Protein 6C9U (pdb70)

Structure (mmCIF, N/CA/C/O backbone):
data_6C9U
#
_entry.id   6C9U
#
_cell.length_a   115.768
_cell.length_b   139.684
_cell.length_c   102.580
_cell.angle_alpha   90.00
_cell.angle_beta   97.05
_cell.angle_gamma   90.00
#
_symmetry.space_group_name_H-M   'C 1 2 1'
#
loop_
_entity.id
_entity.type
_entity.pdbx_description
1 polymer '6-deoxyerythronolide-B synthase EryA2, modules 3 and 4'
2 polymer 'Light chain of Fab 1B2'
3 polymer 'Heavy chain of Fab 1B2'
4 non-polymer 'POTASSIUM ION'
5 non-polymer 'SODIUM ION'
6 water water
#
loop_
_atom_site.group_PDB
_atom_site.id
_atom_site.type_symbol
_atom_site.label_atom_id
_atom_site.label_alt_id
_atom_site.label_comp_id
_atom_site.label_asym_id
_atom_site.label_entity_id
_atom_site.label_seq_id
_atom_site.pdbx_PDB_ins_code
_atom_site.Cartn_x
_atom_site.Cartn_y
_atom_site.Cartn_z
_atom_site.occupancy
_atom_site.B_iso_or_equiv
_atom_site.auth_seq_id
_atom_site.auth_comp_id
_atom_site.auth_asym_id
_atom_site.auth_atom_id
_atom_site.pdbx_PDB_model_num
ATOM 1 N N . MET A 1 1 ? -5.324 30.511 -60.586 1.00 40.65 1 MET A N 1
ATOM 2 C CA . MET A 1 1 ? -4.216 29.549 -60.851 1.00 39.89 1 MET A CA 1
ATOM 3 C C . MET A 1 1 ? -3.891 28.817 -59.530 1.00 33.27 1 MET A C 1
ATOM 4 O O . MET A 1 1 ? -4.261 29.278 -58.441 1.00 33.08 1 MET A O 1
ATOM 20 N N . VAL A 1 2 ? -3.252 27.655 -59.632 1.00 31.50 2 VAL A N 1
ATOM 21 C CA . VAL A 1 2 ? -2.962 26.839 -58.454 1.00 35.06 2 VAL A CA 1
ATOM 22 C C . VAL A 1 2 ? -1.679 27.341 -57.803 1.00 31.64 2 VAL A C 1
ATOM 23 O O . VAL A 1 2 ? -0.698 27.620 -58.492 1.00 24.96 2 VAL A O 1
ATOM 36 N N . THR A 1 3 ? -1.691 27.489 -56.478 1.00 23.01 3 THR A N 1
ATOM 37 C CA . THR A 1 3 ? -0.496 27.886 -55.776 1.00 22.50 3 THR A CA 1
ATOM 38 C C . THR A 1 3 ? 0.522 26.742 -55.755 1.00 24.88 3 THR A C 1
ATOM 39 O O . THR A 1 3 ? 0.203 25.583 -56.021 1.00 20.23 3 THR A O 1
ATOM 50 N N . ASP A 1 4 ? 1.730 27.061 -55.274 1.00 27.24 4 ASP A N 1
ATOM 51 C CA . ASP A 1 4 ? 2.731 26.016 -55.110 1.00 27.15 4 ASP A CA 1
ATOM 52 C C . ASP A 1 4 ? 2.320 25.007 -54.042 1.00 23.44 4 ASP A C 1
ATOM 53 O O . ASP A 1 4 ? 2.504 23.808 -54.223 1.00 25.51 4 ASP A O 1
ATOM 62 N N . SER A 1 5 ? 1.723 25.462 -52.942 1.00 22.87 5 SER A N 1
ATOM 63 C CA . SER A 1 5 ? 1.249 24.517 -51.937 1.00 26.06 5 SER A CA 1
ATOM 64 C C . SER A 1 5 ? 0.164 23.580 -52.478 1.00 21.73 5 SER A C 1
ATOM 65 O O . SER A 1 5 ? 0.160 22.381 -52.172 1.00 23.76 5 SER A O 1
ATOM 73 N N . GLU A 1 6 ? -0.768 24.100 -53.282 1.00 21.88 6 GLU A N 1
ATOM 74 C CA . GLU A 1 6 ? -1.813 23.249 -53.825 1.00 20.94 6 GLU A CA 1
ATOM 75 C C . GLU A 1 6 ? -1.245 22.178 -54.740 1.00 28.79 6 GLU A C 1
ATOM 76 O O . GLU A 1 6 ? -1.774 21.050 -54.804 1.00 25.92 6 GLU A O 1
ATOM 88 N N . LYS A 1 7 ? -0.171 22.500 -55.455 1.00 26.34 7 LYS A N 1
ATOM 89 C CA . LYS A 1 7 ? 0.430 21.490 -56.321 1.00 24.48 7 LYS A CA 1
ATOM 90 C C . LYS A 1 7 ? 1.222 20.484 -55.503 1.00 26.76 7 LYS A C 1
ATOM 91 O O . LYS A 1 7 ? 1.128 19.280 -55.746 1.00 25.81 7 LYS A O 1
ATOM 110 N N . VAL A 1 8 ? 1.978 20.966 -54.514 1.00 23.74 8 VAL A N 1
ATOM 111 C CA . VAL A 1 8 ? 2.717 20.067 -53.632 1.00 26.86 8 VAL A CA 1
ATOM 112 C C . VAL A 1 8 ? 1.782 19.107 -52.921 1.00 32.25 8 VAL A C 1
ATOM 113 O O . VAL A 1 8 ? 2.121 17.942 -52.708 1.00 27.52 8 VAL A O 1
ATOM 126 N N . ALA A 1 9 ? 0.612 19.581 -52.507 1.00 26.86 9 ALA A N 1
ATOM 127 C CA . ALA A 1 9 ? -0.338 18.697 -51.860 1.00 28.07 9 ALA A CA 1
ATOM 128 C C . ALA A 1 9 ? -0.663 17.496 -52.749 1.00 25.52 9 ALA A C 1
ATOM 129 O O . ALA A 1 9 ? -0.743 16.366 -52.267 1.00 23.90 9 ALA A O 1
ATOM 136 N N . GLU A 1 10 ? -0.839 17.718 -54.048 1.00 20.16 10 GLU A N 1
ATOM 137 C CA . GLU A 1 10 ? -1.210 16.627 -54.943 1.00 22.87 10 GLU A CA 1
ATOM 138 C C . GLU A 1 10 ? -0.037 15.674 -55.181 1.00 25.52 10 GLU A C 1
ATOM 139 O O . GLU A 1 10 ? -0.224 14.457 -55.220 1.00 22.13 10 GLU A O 1
ATOM 151 N N . TYR A 1 11 ? 1.176 16.210 -55.301 1.00 20.92 11 TYR A N 1
ATOM 152 C CA . TYR A 1 11 ? 2.338 15.359 -55.546 1.00 19.45 11 TYR A CA 1
ATOM 153 C C . TYR A 1 11 ? 2.679 14.529 -54.329 1.00 24.34 11 TYR A C 1
ATOM 154 O O . TYR A 1 11 ? 2.963 13.336 -54.442 1.00 23.93 11 TYR A O 1
ATOM 172 N N . LEU A 1 12 ? 2.714 15.162 -53.160 1.00 20.69 12 LEU A N 1
ATOM 173 C CA . LEU A 1 12 ? 2.990 14.448 -51.929 1.00 18.80 12 LEU A CA 1
ATOM 174 C C . LEU A 1 12 ? 1.912 13.422 -51.640 1.00 30.47 12 LEU A C 1
ATOM 175 O O . LEU A 1 12 ? 2.204 12.336 -51.115 1.00 25.04 12 LEU A O 1
ATOM 191 N N A ARG A 1 13 ? 0.655 13.734 -51.983 0.66 24.34 13 ARG A N 1
ATOM 192 N N B ARG A 1 13 ? 0.658 13.725 -51.994 0.34 24.43 13 ARG A N 1
ATOM 193 C CA A ARG A 1 13 ? -0.408 12.754 -51.815 0.66 25.74 13 ARG A CA 1
ATOM 194 C CA B ARG A 1 13 ? -0.401 12.744 -51.798 0.34 25.78 13 ARG A CA 1
ATOM 195 C C A ARG A 1 13 ? -0.137 11.515 -52.658 0.66 28.83 13 ARG A C 1
ATOM 196 C C B ARG A 1 13 ? -0.168 11.512 -52.666 0.34 28.71 13 ARG A C 1
ATOM 197 O O A ARG A 1 13 ? -0.266 10.384 -52.178 0.66 22.09 13 ARG A O 1
ATOM 198 O O B ARG A 1 13 ? -0.343 10.379 -52.206 0.34 22.35 13 ARG A O 1
ATOM 239 N N . ARG A 1 14 ? 0.224 11.713 -53.926 1.00 21.19 14 ARG A N 1
ATOM 240 C CA . ARG A 1 14 ? 0.525 10.573 -54.795 1.00 25.11 14 ARG A CA 1
ATOM 241 C C . ARG A 1 14 ? 1.689 9.729 -54.221 1.00 24.88 14 ARG A C 1
ATOM 242 O O . ARG A 1 14 ? 1.628 8.496 -54.194 1.00 22.92 14 ARG A O 1
ATOM 263 N N . ALA A 1 15 ? 2.738 10.381 -53.732 1.00 21.03 15 ALA A N 1
ATOM 264 C CA . ALA A 1 15 ? 3.885 9.657 -53.142 1.00 19.56 15 ALA A CA 1
ATOM 265 C C . ALA A 1 15 ? 3.457 8.859 -51.915 1.00 30.63 15 ALA A C 1
ATOM 266 O O . ALA A 1 15 ? 3.844 7.695 -51.766 1.00 22.90 15 ALA A O 1
ATOM 273 N N . THR A 1 16 ? 2.608 9.423 -51.056 1.00 27.23 16 THR A N 1
ATOM 274 C CA . THR A 1 16 ? 2.190 8.660 -49.881 1.00 23.40 16 THR A CA 1
ATOM 275 C C . THR A 1 16 ? 1.183 7.586 -50.248 1.00 27.35 16 THR A C 1
ATOM 276 O O . THR A 1 16 ? 1.191 6.513 -49.646 1.00 23.38 16 THR A O 1
ATOM 287 N N . LEU A 1 17 ? 0.364 7.805 -51.261 1.00 17.18 17 LEU A N 1
ATOM 288 C CA . LEU A 1 17 ? -0.489 6.714 -51.731 1.00 25.80 17 LEU A CA 1
ATOM 289 C C . LEU A 1 17 ? 0.327 5.597 -52.388 1.00 26.27 17 LEU A C 1
ATOM 290 O O . LEU A 1 17 ? -0.010 4.430 -52.233 1.00 23.70 17 LEU A O 1
ATOM 306 N N . ASP A 1 18 ? 1.359 5.939 -53.169 1.00 22.70 18 ASP A N 1
ATOM 307 C CA . ASP A 1 18 ? 2.238 4.922 -53.744 1.00 24.47 18 ASP A CA 1
ATOM 308 C C . ASP A 1 18 ? 2.842 4.090 -52.610 1.00 24.25 18 ASP A C 1
ATOM 309 O O . ASP A 1 18 ? 2.821 2.857 -52.628 1.00 19.81 18 ASP A O 1
ATOM 318 N N . LEU A 1 19 ? 3.334 4.766 -51.581 1.00 20.40 19 LEU A N 1
ATOM 319 C CA . LEU A 1 19 ? 3.907 4.065 -50.432 1.00 16.16 19 LEU A CA 1
ATOM 320 C C . LEU A 1 19 ? 2.893 3.153 -49.752 1.00 21.37 19 LEU A C 1
ATOM 321 O O . LEU A 1 19 ? 3.207 2.016 -49.382 1.00 22.24 19 LEU A O 1
ATOM 337 N N . ARG A 1 20 ? 1.677 3.642 -49.567 1.00 20.81 20 ARG A N 1
ATOM 338 C CA . ARG A 1 20 ? 0.658 2.867 -48.895 1.00 28.78 20 ARG A CA 1
ATOM 339 C C . ARG A 1 20 ? 0.344 1.609 -49.689 1.00 27.13 20 ARG A C 1
ATOM 340 O O . ARG A 1 20 ? 0.250 0.529 -49.118 1.00 21.24 20 ARG A O 1
ATOM 361 N N . ALA A 1 21 ? 0.214 1.730 -51.018 1.00 25.29 21 ALA A N 1
ATOM 362 C CA . ALA A 1 21 ? -0.039 0.562 -51.855 1.00 28.04 21 ALA A CA 1
ATOM 363 C C . ALA A 1 21 ? 1.119 -0.429 -51.818 1.00 22.78 21 ALA A C 1
ATOM 364 O O . ALA A 1 21 ? 0.895 -1.639 -51.822 1.00 26.21 21 ALA A O 1
ATOM 371 N N . ALA A 1 22 ? 2.363 0.064 -51.800 1.00 22.27 22 ALA A N 1
ATOM 372 C CA . ALA A 1 22 ? 3.498 -0.824 -51.712 1.00 19.97 22 ALA A CA 1
ATOM 373 C C . ALA A 1 22 ? 3.506 -1.564 -50.386 1.00 26.13 22 ALA A C 1
ATOM 374 O O . ALA A 1 22 ? 3.701 -2.783 -50.363 1.00 23.96 22 ALA A O 1
ATOM 381 N N . ARG A 1 23 ? 3.257 -0.862 -49.282 1.00 23.57 23 ARG A N 1
ATOM 382 C CA . ARG A 1 23 ? 3.233 -1.494 -47.972 1.00 22.36 23 ARG A CA 1
ATOM 383 C C . ARG A 1 23 ? 2.114 -2.525 -47.874 1.00 28.07 23 ARG A C 1
ATOM 384 O O . ARG A 1 23 ? 2.301 -3.613 -47.314 1.00 23.74 23 ARG A O 1
ATOM 405 N N . GLN A 1 24 ? 0.935 -2.208 -48.400 1.00 23.30 24 GLN A N 1
ATOM 406 C CA . GLN A 1 24 ? -0.126 -3.209 -48.437 1.00 23.88 24 GLN A CA 1
ATOM 407 C C . GLN A 1 24 ? 0.294 -4.458 -49.203 1.00 28.20 24 GLN A C 1
ATOM 408 O O . GLN A 1 24 ? -0.062 -5.575 -48.825 1.00 26.51 24 GLN A O 1
ATOM 422 N N . ARG A 1 25 ? 0.960 -4.270 -50.339 1.00 25.52 25 ARG A N 1
ATOM 423 C CA . ARG A 1 25 ? 1.442 -5.384 -51.133 1.00 23.79 25 ARG A CA 1
ATOM 424 C C . ARG A 1 25 ? 2.429 -6.241 -50.347 1.00 32.22 25 ARG A C 1
ATOM 425 O O . ARG A 1 25 ? 2.357 -7.470 -50.391 1.00 27.54 25 ARG A O 1
ATOM 446 N N . ILE A 1 26 ? 3.351 -5.607 -49.607 1.00 27.92 26 ILE A N 1
ATOM 447 C CA . ILE A 1 26 ? 4.266 -6.362 -48.756 1.00 27.08 26 ILE A CA 1
ATOM 448 C C . ILE A 1 26 ? 3.488 -7.206 -47.768 1.00 33.05 26 ILE A C 1
ATOM 449 O O . ILE A 1 26 ? 3.747 -8.406 -47.610 1.00 29.28 26 ILE A O 1
ATOM 465 N N A ARG A 1 27 ? 2.517 -6.598 -47.087 0.55 29.23 27 ARG A N 1
ATOM 466 N N B ARG A 1 27 ? 2.525 -6.584 -47.079 0.45 29.27 27 ARG A N 1
ATOM 467 C CA A ARG A 1 27 ? 1.804 -7.312 -46.040 0.55 31.87 27 ARG A CA 1
ATOM 468 C CA B ARG A 1 27 ? 1.757 -7.280 -46.054 0.45 31.91 27 ARG A CA 1
ATOM 469 C C A ARG A 1 27 ? 0.956 -8.446 -46.612 0.55 32.78 27 ARG A C 1
ATOM 470 C C B ARG A 1 27 ? 1.011 -8.467 -46.641 0.45 32.77 27 ARG A C 1
ATOM 471 O O A ARG A 1 27 ? 0.762 -9.458 -45.941 0.55 28.90 27 ARG A O 1
ATOM 472 O O B ARG A 1 27 ? 0.912 -9.518 -46.006 0.45 29.09 27 ARG A O 1
ATOM 513 N N . GLU A 1 28 ? 0.467 -8.312 -47.845 1.00 26.35 28 GLU A N 1
ATOM 514 C CA . GLU A 1 28 ? -0.231 -9.421 -48.483 1.00 35.80 28 GLU A CA 1
ATOM 515 C C . GLU A 1 28 ? 0.724 -10.578 -48.750 1.00 36.52 28 GLU A C 1
ATOM 516 O O . GLU A 1 28 ? 0.405 -11.746 -48.486 1.00 34.41 28 GLU A O 1
ATOM 529 N N . LEU A 1 29 ? 1.890 -10.269 -49.319 1.00 30.48 29 LEU A N 1
ATOM 530 C CA . LEU A 1 29 ? 2.847 -11.312 -49.644 1.00 28.52 29 LEU A CA 1
ATOM 531 C C . LEU A 1 29 ? 3.346 -12.000 -48.401 1.00 32.24 29 LEU A C 1
ATOM 532 O O . LEU A 1 29 ? 3.590 -13.191 -48.454 1.00 28.92 29 LEU A O 1
ATOM 548 N N . GLU A 1 30 ? 3.429 -11.299 -47.267 1.00 28.61 30 GLU A N 1
ATOM 549 C CA . GLU A 1 30 ? 4.053 -11.837 -46.067 1.00 35.52 30 GLU A CA 1
ATOM 550 C C . GLU A 1 30 ? 3.083 -12.460 -45.088 1.00 33.55 30 GLU A C 1
ATOM 551 O O . GLU A 1 30 ? 3.462 -13.365 -44.349 1.00 34.19 30 GLU A O 1
ATOM 563 N N . SER A 1 31 ? 1.875 -11.941 -45.002 1.00 29.26 31 SER A N 1
ATOM 564 C CA . SER A 1 31 ? 1.044 -12.265 -43.841 1.00 32.70 31 SER A CA 1
ATOM 565 C C . SER A 1 31 ? -0.440 -12.067 -44.138 1.00 27.60 31 SER A C 1
ATOM 566 O O . SER A 1 31 ? -1.223 -11.972 -43.191 1.00 32.14 31 SER A O 1
ATOM 574 N N . ASP A 1 32 ? -0.852 -12.023 -45.411 1.00 30.50 32 ASP A N 1
ATOM 575 C CA . ASP A 1 32 ? -2.271 -11.965 -45.750 1.00 29.86 32 ASP A CA 1
ATOM 576 C C . ASP A 1 32 ? -3.049 -13.055 -45.010 1.00 37.45 32 ASP A C 1
ATOM 577 O O . ASP A 1 32 ? -2.664 -14.231 -45.085 1.00 28.03 32 ASP A O 1
ATOM 586 N N . PRO A 1 33 ? -4.139 -12.712 -44.301 1.00 26.71 33 PRO A N 1
ATOM 587 C CA . PRO A 1 33 ? -4.929 -13.732 -43.617 1.00 31.34 33 PRO A CA 1
ATOM 588 C C . PRO A 1 33 ? -5.583 -14.692 -44.628 1.00 23.26 33 PRO A C 1
ATOM 589 O O . PRO A 1 33 ? -5.921 -14.317 -45.760 1.00 25.56 33 PRO A O 1
ATOM 600 N N . ILE A 1 34 ? -5.673 -15.951 -44.230 1.00 22.63 34 ILE A N 1
ATOM 601 C CA . ILE A 1 34 ? -6.174 -17.012 -45.090 1.00 25.49 34 ILE A CA 1
ATOM 602 C C . ILE A 1 34 ? -7.430 -17.577 -44.453 1.00 22.84 34 ILE A C 1
ATOM 603 O O . ILE A 1 34 ? -7.395 -18.059 -43.312 1.00 26.07 34 ILE A O 1
ATOM 619 N N . ALA A 1 35 ? -8.526 -17.513 -45.196 1.00 27.07 35 ALA A N 1
ATOM 620 C CA . ALA A 1 35 ? -9.798 -18.094 -44.786 1.00 23.80 35 ALA A CA 1
ATOM 621 C C . ALA A 1 35 ? -9.798 -19.610 -44.937 1.00 17.50 35 ALA A C 1
ATOM 622 O O . ALA A 1 35 ? -9.430 -20.148 -45.989 1.00 17.79 35 ALA A O 1
ATOM 629 N N . ILE A 1 36 ? -10.265 -20.283 -43.902 1.00 20.96 36 ILE A N 1
ATOM 630 C CA . ILE A 1 36 ? -10.703 -21.672 -44.007 1.00 20.98 36 ILE A CA 1
ATOM 631 C C . ILE A 1 36 ? -12.173 -21.618 -44.425 1.00 25.22 36 ILE A C 1
ATOM 632 O O . ILE A 1 36 ? -13.030 -21.193 -43.660 1.00 23.31 36 ILE A O 1
ATOM 648 N N . VAL A 1 37 ? -12.464 -22.012 -45.648 1.00 26.60 37 VAL A N 1
ATOM 649 C CA . VAL A 1 37 ? -13.821 -21.847 -46.130 1.00 22.28 37 VAL A CA 1
ATOM 650 C C . VAL A 1 37 ? -14.614 -23.123 -45.916 1.00 26.58 37 VAL A C 1
ATOM 651 O O . VAL A 1 37 ? -15.836 -23.079 -45.748 1.00 25.93 37 VAL A O 1
ATOM 664 N N . SER A 1 38 ? -13.957 -24.272 -45.910 1.00 24.46 38 SER A N 1
ATOM 665 C CA . SER A 1 38 ? -14.696 -25.461 -45.529 1.00 23.16 38 SER A CA 1
ATOM 666 C C . SER A 1 38 ? -13.751 -26.579 -45.141 1.00 19.97 38 SER A C 1
ATOM 667 O O . SER A 1 38 ? -12.527 -26.455 -45.219 1.00 20.86 38 SER A O 1
ATOM 675 N N . MET A 1 39 ? -14.370 -27.697 -44.749 1.00 20.68 39 MET A N 1
ATOM 676 C CA . MET A 1 39 ? -13.699 -28.884 -44.243 1.00 21.05 39 MET A CA 1
ATOM 677 C C . MET A 1 39 ? -14.458 -30.147 -44.651 1.00 23.94 39 MET A C 1
ATOM 678 O O . MET A 1 39 ? -15.656 -30.107 -44.978 1.00 19.93 39 MET A O 1
ATOM 692 N N . ALA A 1 40 ? -13.733 -31.270 -44.634 1.00 22.68 40 ALA A N 1
ATOM 693 C CA . ALA A 1 40 ? -14.287 -32.591 -44.901 1.00 26.61 40 ALA A CA 1
ATOM 694 C C . ALA A 1 40 ? -13.368 -33.646 -44.294 1.00 23.93 40 ALA A C 1
ATOM 695 O O . ALA A 1 40 ? -12.165 -33.417 -44.050 1.00 22.45 40 ALA A O 1
ATOM 702 N N . CYS A 1 41 ? -13.940 -34.820 -44.043 1.00 18.17 41 CYS A N 1
ATOM 703 C CA . CYS A 1 41 ? -13.123 -35.815 -43.347 1.00 22.38 41 CYS A CA 1
ATOM 704 C C . CYS A 1 41 ? -13.739 -37.198 -43.421 1.00 25.98 41 CYS A C 1
ATOM 705 O O . CYS A 1 41 ? -14.960 -37.368 -43.612 1.00 23.59 41 CYS A O 1
ATOM 713 N N . ARG A 1 42 ? -12.841 -38.175 -43.311 1.00 21.53 42 ARG A N 1
ATOM 714 C CA . ARG A 1 42 ? -13.121 -39.561 -43.001 1.00 21.46 42 ARG A CA 1
ATOM 715 C C . ARG A 1 42 ? -12.214 -39.920 -41.843 1.00 27.11 42 ARG A C 1
ATOM 716 O O . ARG A 1 42 ? -10.978 -39.870 -41.973 1.00 22.44 42 ARG A O 1
ATOM 737 N N . LEU A 1 43 ? -12.822 -40.230 -40.717 1.00 19.83 43 LEU A N 1
ATOM 738 C CA . LEU A 1 43 ? -12.165 -40.591 -39.482 1.00 20.54 43 LEU A CA 1
ATOM 739 C C . LEU A 1 43 ? -12.798 -41.851 -38.902 1.00 24.42 43 LEU A C 1
ATOM 740 O O . LEU A 1 43 ? -13.888 -42.277 -39.326 1.00 22.70 43 LEU A O 1
ATOM 756 N N . PRO A 1 44 ? -12.117 -42.486 -37.942 1.00 21.56 44 PRO A N 1
ATOM 757 C CA . PRO A 1 44 ? -12.594 -43.771 -37.416 1.00 24.67 44 PRO A CA 1
ATOM 758 C C . PRO A 1 44 ? -13.960 -43.665 -36.749 1.00 22.62 44 PRO A C 1
ATOM 759 O O . PRO A 1 44 ? -14.403 -42.589 -36.324 1.00 25.17 44 PRO A O 1
ATOM 770 N N . GLY A 1 45 ? -14.626 -44.818 -36.674 1.00 28.72 45 GLY A N 1
ATOM 771 C CA . GLY A 1 45 ? -15.944 -44.910 -36.087 1.00 27.92 45 GLY A CA 1
ATOM 772 C C . GLY A 1 45 ? -17.052 -44.284 -36.911 1.00 23.90 45 GLY A C 1
ATOM 773 O O . GLY A 1 45 ? -18.061 -43.882 -36.346 1.00 29.48 45 GLY A O 1
ATOM 777 N N . GLY A 1 46 ? -16.895 -44.176 -38.232 1.00 28.95 46 GLY A N 1
ATOM 778 C CA . GLY A 1 46 ? -17.939 -43.577 -39.039 1.00 28.00 46 GLY A CA 1
ATOM 779 C C . GLY A 1 46 ? -17.976 -42.073 -38.931 1.00 26.50 46 GLY A C 1
ATOM 780 O O . GLY A 1 46 ? -18.984 -41.426 -39.278 1.00 26.62 46 GLY A O 1
ATOM 784 N N . VAL A 1 47 ? -16.897 -41.469 -38.464 1.00 26.61 47 VAL A N 1
ATOM 785 C CA . VAL A 1 47 ? -16.899 -40.021 -38.330 1.00 21.71 47 VAL A CA 1
ATOM 786 C C . VAL A 1 47 ? -16.581 -39.464 -39.706 1.00 27.50 47 VAL A C 1
ATOM 787 O O . VAL A 1 47 ? -15.420 -39.150 -39.995 1.00 30.83 47 VAL A O 1
ATOM 800 N N A ASN A 1 48 ? -17.602 -39.345 -40.573 0.49 25.21 48 ASN A N 1
ATOM 801 N N B ASN A 1 48 ? -17.604 -39.290 -40.541 0.51 25.17 48 ASN A N 1
ATOM 802 C CA A ASN A 1 48 ? -17.401 -38.974 -41.975 0.49 25.21 48 ASN A CA 1
ATOM 803 C CA B ASN A 1 48 ? -17.407 -38.971 -41.948 0.51 25.20 48 ASN A CA 1
ATOM 804 C C A ASN A 1 48 ? -17.876 -37.564 -42.300 0.49 25.64 48 ASN A C 1
ATOM 805 C C B ASN A 1 48 ? -17.871 -37.567 -42.296 0.51 25.65 48 ASN A C 1
ATOM 806 O O A ASN A 1 48 ? -17.940 -37.194 -43.471 0.49 24.92 48 ASN A O 1
ATOM 807 O O B ASN A 1 48 ? -17.924 -37.207 -43.471 0.51 24.91 48 ASN A O 1
ATOM 828 N N . THR A 1 49 ? -18.137 -36.749 -41.302 1.00 27.20 49 THR A N 1
ATOM 829 C CA . THR A 1 49 ? -18.345 -35.332 -41.504 1.00 27.17 49 THR A CA 1
ATOM 830 C C . THR A 1 49 ? -17.705 -34.607 -40.342 1.00 20.13 49 THR A C 1
ATOM 831 O O . THR A 1 49 ? -17.590 -35.158 -39.241 1.00 28.82 49 THR A O 1
ATOM 842 N N . PRO A 1 50 ? -17.414 -33.319 -40.505 1.00 32.52 50 PRO A N 1
ATOM 843 C CA . PRO A 1 50 ? -16.862 -32.561 -39.378 1.00 24.19 50 PRO A CA 1
ATOM 844 C C . PRO A 1 50 ? -17.825 -32.432 -38.223 1.00 27.02 50 PRO A C 1
ATOM 845 O O . PRO A 1 50 ? -17.398 -32.431 -37.060 1.00 27.20 50 PRO A O 1
ATOM 856 N N . GLN A 1 51 ? -19.127 -32.361 -38.496 1.00 29.06 51 GLN A N 1
ATOM 857 C CA . GLN A 1 51 ? -20.075 -32.294 -37.402 1.00 28.53 51 GLN A CA 1
ATOM 858 C C . GLN A 1 51 ? -20.031 -33.561 -36.541 1.00 29.57 51 GLN A C 1
ATOM 859 O O . GLN A 1 51 ? -20.108 -33.473 -35.313 1.00 30.17 51 GLN A O 1
ATOM 873 N N . ARG A 1 52 ? -19.982 -34.754 -37.173 1.00 26.11 52 ARG A N 1
ATOM 874 C CA . ARG A 1 52 ? -19.822 -35.991 -36.410 1.00 23.62 52 ARG A CA 1
ATOM 875 C C . ARG A 1 52 ? -18.544 -35.951 -35.557 1.00 30.03 52 ARG A C 1
ATOM 876 O O . ARG A 1 52 ? -18.547 -36.370 -34.393 1.00 32.67 52 ARG A O 1
ATOM 897 N N . LEU A 1 53 ? -17.447 -35.409 -36.094 1.00 26.23 53 LEU A N 1
ATOM 898 C CA . LEU A 1 53 ? -16.245 -35.278 -35.261 1.00 25.20 53 LEU A CA 1
ATOM 899 C C . LEU A 1 53 ? -16.538 -34.405 -34.062 1.00 27.79 53 LEU A C 1
ATOM 900 O O . LEU A 1 53 ? -16.211 -34.754 -32.922 1.00 25.84 53 LEU A O 1
ATOM 916 N N . TRP A 1 54 ? -17.200 -33.268 -34.297 1.00 29.54 54 TRP A N 1
ATOM 917 C CA . TRP A 1 54 ? -17.538 -32.410 -33.174 1.00 25.97 54 TRP A CA 1
ATOM 918 C C . TRP A 1 54 ? -18.409 -33.156 -32.166 1.00 25.23 54 TRP A C 1
ATOM 919 O O . TRP A 1 54 ? -18.174 -33.098 -30.952 1.00 34.03 54 TRP A O 1
ATOM 940 N N . GLU A 1 55 ? -19.398 -33.888 -32.654 1.00 33.82 55 GLU A N 1
ATOM 941 C CA . GLU A 1 55 ? -20.248 -34.667 -31.751 1.00 41.85 55 GLU A CA 1
ATOM 942 C C . GLU A 1 55 ? -19.397 -35.611 -30.904 1.00 34.98 55 GLU A C 1
ATOM 943 O O . GLU A 1 55 ? -19.524 -35.649 -29.677 1.00 41.12 55 GLU A O 1
ATOM 955 N N . LEU A 1 56 ? -18.447 -36.314 -31.535 1.00 31.08 56 LEU A N 1
ATOM 956 C CA . LEU A 1 56 ? -17.581 -37.232 -30.779 1.00 23.31 56 LEU A CA 1
ATOM 957 C C . LEU A 1 56 ? -16.794 -36.477 -29.721 1.00 26.53 56 LEU A C 1
ATOM 958 O O . LEU A 1 56 ? -16.685 -36.914 -28.572 1.00 30.68 56 LEU A O 1
ATOM 974 N N . LEU A 1 57 ? -16.176 -35.359 -30.113 1.00 33.98 57 LEU A N 1
ATOM 975 C CA . LEU A 1 57 ? -15.288 -34.644 -29.206 1.00 30.32 57 LEU A CA 1
ATOM 976 C C . LEU A 1 57 ? -16.030 -34.008 -28.038 1.00 32.97 57 LEU A C 1
ATOM 977 O O . LEU A 1 57 ? -15.499 -33.952 -26.914 1.00 36.70 57 LEU A O 1
ATOM 993 N N A ARG A 1 58 ? -17.241 -33.496 -28.283 0.58 38.80 58 ARG A N 1
ATOM 994 N N B ARG A 1 58 ? -17.234 -33.493 -28.272 0.42 38.78 58 ARG A N 1
ATOM 995 C CA A ARG A 1 58 ? -17.990 -32.859 -27.204 0.58 40.48 58 ARG A CA 1
ATOM 996 C CA B ARG A 1 58 ? -17.949 -32.864 -27.170 0.42 40.48 58 ARG A CA 1
ATOM 997 C C A ARG A 1 58 ? -18.409 -33.880 -26.146 0.58 38.07 58 ARG A C 1
ATOM 998 C C B ARG A 1 58 ? -18.380 -33.894 -26.128 0.42 38.12 58 ARG A C 1
ATOM 999 O O A ARG A 1 58 ? -18.436 -33.554 -24.953 0.58 40.35 58 ARG A O 1
ATOM 1000 O O B ARG A 1 58 ? -18.406 -33.583 -24.931 0.42 40.32 58 ARG A O 1
ATOM 1041 N N . GLU A 1 59 ? -18.689 -35.125 -26.550 1.00 39.87 59 GLU A N 1
ATOM 1042 C CA . GLU A 1 59 ? -19.005 -36.195 -25.593 1.00 48.32 59 GLU A CA 1
ATOM 1043 C C . GLU A 1 59 ? -17.771 -36.804 -24.913 1.00 46.88 59 GLU A C 1
ATOM 1044 O O . GLU A 1 59 ? -17.924 -37.533 -23.926 1.00 37.42 59 GLU A O 1
ATOM 1056 N N . GLY A 1 60 ? -16.561 -36.553 -25.413 1.00 36.08 60 GLY A N 1
ATOM 1057 C CA . GLY A 1 60 ? -15.406 -37.288 -24.919 1.00 29.19 60 GLY A CA 1
ATOM 1058 C C . GLY A 1 60 ? -15.294 -38.716 -25.420 1.00 26.68 60 GLY A C 1
ATOM 1059 O O . GLY A 1 60 ? -14.720 -39.585 -24.735 1.00 30.49 60 GLY A O 1
ATOM 1063 N N . GLY A 1 61 ? -15.776 -38.978 -26.622 1.00 31.04 61 GLY A N 1
ATOM 1064 C CA . GLY A 1 61 ? -15.726 -40.326 -27.157 1.00 36.62 61 GLY A CA 1
ATOM 1065 C C . GLY A 1 61 ? -14.336 -40.689 -27.658 1.00 33.91 61 GLY A C 1
ATOM 1066 O O . GLY A 1 61 ? -13.525 -39.829 -28.023 1.00 31.30 61 GLY A O 1
ATOM 1070 N N . GLU A 1 62 ? -14.086 -41.994 -27.670 1.00 30.45 62 GLU A N 1
ATOM 1071 C CA . GLU A 1 62 ? -12.842 -42.600 -28.149 1.00 34.19 62 GLU A CA 1
ATOM 1072 C C . GLU A 1 62 ? -13.228 -43.706 -29.109 1.00 27.06 62 GLU A C 1
ATOM 1073 O O . GLU A 1 62 ? -13.910 -44.645 -28.699 1.00 28.69 62 GLU A O 1
ATOM 1085 N N . THR A 1 63 ? -12.749 -43.636 -30.353 1.00 25.70 63 THR A N 1
ATOM 1086 C CA . THR A 1 63 ? -13.219 -44.523 -31.406 1.00 27.22 63 THR A CA 1
ATOM 1087 C C . THR A 1 63 ? -12.352 -45.757 -31.622 1.00 27.76 63 THR A C 1
ATOM 1088 O O . THR A 1 63 ? -12.574 -46.492 -32.591 1.00 27.76 63 THR A O 1
ATOM 1099 N N . LEU A 1 64 ? -11.390 -46.014 -30.741 1.00 27.01 64 LEU A N 1
ATOM 1100 C CA . LEU A 1 64 ? -10.521 -47.192 -30.848 1.00 30.34 64 LEU A CA 1
ATOM 1101 C C . LEU A 1 64 ? -11.321 -48.474 -31.099 1.00 35.10 64 LEU A C 1
ATOM 1102 O O . LEU A 1 64 ? -12.352 -48.690 -30.466 1.00 31.43 64 LEU A O 1
ATOM 1118 N N . SER A 1 65 ? -10.823 -49.358 -31.981 1.00 21.15 65 SER A N 1
ATOM 1119 C CA . SER A 1 65 ? -11.476 -50.652 -32.230 1.00 29.14 65 SER A CA 1
ATOM 1120 C C . SER A 1 65 ? -10.409 -51.733 -32.432 1.00 33.47 65 SER A C 1
ATOM 1121 O O . SER A 1 65 ? -9.211 -51.459 -32.377 1.00 29.59 65 SER A O 1
ATOM 1129 N N . GLY A 1 66 ? -10.855 -52.969 -32.660 1.00 30.15 66 GLY A N 1
ATOM 1130 C CA . GLY A 1 66 ? -9.981 -54.048 -33.083 1.00 32.74 66 GLY A CA 1
ATOM 1131 C C . GLY A 1 66 ? -9.576 -53.919 -34.543 1.00 35.73 66 GLY A C 1
ATOM 1132 O O . GLY A 1 66 ? -10.141 -53.149 -35.310 1.00 32.61 66 GLY A O 1
ATOM 1136 N N . PHE A 1 67 ? -8.560 -54.683 -34.929 1.00 25.80 67 PHE A N 1
ATOM 1137 C CA . PHE A 1 67 ? -8.058 -54.649 -36.291 1.00 29.12 67 PHE A CA 1
ATOM 1138 C C . PHE A 1 67 ? -9.144 -55.082 -37.272 1.00 36.20 67 PHE A C 1
ATOM 1139 O O . PHE A 1 67 ? -9.994 -55.916 -36.946 1.00 35.51 67 PHE A O 1
ATOM 1156 N N . PRO A 1 68 ? -9.132 -54.534 -38.493 1.00 32.97 68 PRO A N 1
ATOM 1157 C CA . PRO A 1 68 ? -10.146 -54.908 -39.486 1.00 30.24 68 PRO A CA 1
ATOM 1158 C C . PRO A 1 68 ? -10.058 -56.371 -39.899 1.00 32.15 68 PRO A C 1
ATOM 1159 O O . PRO A 1 68 ? -8.976 -56.935 -40.063 1.00 30.29 68 PRO A O 1
ATOM 1170 N N . THR A 1 69 ? -11.220 -56.963 -40.145 1.00 27.82 69 THR A N 1
ATOM 1171 C CA . THR A 1 69 ? -11.311 -58.351 -40.549 1.00 37.12 69 THR A CA 1
ATOM 1172 C C . THR A 1 69 ? -11.670 -58.513 -42.014 1.00 41.02 69 THR A C 1
ATOM 1173 O O . THR A 1 69 ? -11.825 -59.643 -42.481 1.00 36.55 69 THR A O 1
ATOM 1184 N N . ASP A 1 70 ? -11.807 -57.421 -42.756 1.00 33.09 70 ASP A N 1
ATOM 1185 C CA . ASP A 1 70 ? -12.291 -57.487 -44.123 1.00 31.52 70 ASP A CA 1
ATOM 1186 C C . ASP A 1 70 ? -11.255 -56.907 -45.069 1.00 31.92 70 ASP A C 1
ATOM 1187 O O . ASP A 1 70 ? -11.599 -56.360 -46.120 1.00 38.29 70 ASP A O 1
ATOM 1196 N N . ARG A 1 71 ? -9.985 -56.957 -44.662 1.00 33.75 71 ARG A N 1
ATOM 1197 C CA . ARG A 1 71 ? -8.885 -56.426 -45.447 1.00 30.46 71 ARG A CA 1
ATOM 1198 C C . ARG A 1 71 ? -7.888 -57.495 -45.834 1.00 36.48 71 ARG A C 1
ATOM 1199 O O . ARG A 1 71 ? -6.852 -57.171 -46.424 1.00 30.19 71 ARG A O 1
ATOM 1220 N N . GLY A 1 72 ? -8.183 -58.754 -45.524 1.00 38.27 72 GLY A N 1
ATOM 1221 C CA . GLY A 1 72 ? -7.298 -59.848 -45.839 1.00 43.26 72 GLY A CA 1
ATOM 1222 C C . GLY A 1 72 ? -6.132 -60.013 -44.903 1.00 33.86 72 GLY A C 1
ATOM 1223 O O . GLY A 1 72 ? -5.218 -60.767 -45.221 1.00 40.40 72 GLY A O 1
ATOM 1227 N N . TRP A 1 73 ? -6.100 -59.306 -43.783 1.00 31.90 73 TRP A N 1
ATOM 1228 C CA . TRP A 1 73 ? -5.007 -59.534 -42.849 1.00 36.61 73 TRP A CA 1
ATOM 1229 C C . TRP A 1 73 ? -5.168 -60.880 -42.156 1.00 41.71 73 TRP A C 1
ATOM 1230 O O . TRP A 1 73 ? -6.283 -61.350 -41.896 1.00 34.10 73 TRP A O 1
ATOM 1251 N N . ASP A 1 74 ? -4.042 -61.453 -41.764 1.00 40.21 74 ASP A N 1
ATOM 1252 C CA . ASP A 1 74 ? -4.035 -62.763 -41.101 1.00 46.21 74 ASP A CA 1
ATOM 1253 C C . ASP A 1 74 ? -3.918 -62.505 -39.610 1.00 38.21 74 ASP A C 1
ATOM 1254 O O . ASP A 1 74 ? -2.824 -62.468 -39.058 1.00 34.87 74 ASP A O 1
ATOM 1263 N N . LEU A 1 75 ? -5.057 -62.291 -38.964 1.00 37.32 75 LEU A N 1
ATOM 1264 C CA . LEU A 1 75 ? -5.042 -61.698 -37.636 1.00 41.51 75 LEU A CA 1
ATOM 1265 C C . LEU A 1 75 ? -4.416 -62.646 -36.617 1.00 40.89 75 LEU A C 1
ATOM 1266 O O . LEU A 1 75 ? -3.600 -62.223 -35.793 1.00 46.89 75 LEU A O 1
ATOM 1282 N N . ALA A 1 76 ? -4.738 -63.940 -36.703 1.00 48.62 76 ALA A N 1
ATOM 1283 C CA . ALA A 1 76 ? -4.076 -64.965 -35.890 1.00 42.28 76 ALA A CA 1
ATOM 1284 C C . ALA A 1 76 ? -2.547 -64.865 -35.947 1.00 45.93 76 ALA A C 1
ATOM 1285 O O . ALA A 1 76 ? -1.869 -64.695 -34.920 1.00 47.13 76 ALA A O 1
ATOM 1292 N N . ARG A 1 77 ? -1.980 -64.968 -37.148 1.00 42.55 77 ARG A N 1
ATOM 1293 C CA . ARG A 1 77 ? -0.531 -64.947 -37.250 1.00 46.78 77 ARG A CA 1
ATOM 1294 C C . ARG A 1 77 ? 0.031 -63.579 -36.907 1.00 52.54 77 ARG A C 1
ATOM 1295 O O . ARG A 1 77 ? 1.179 -63.488 -36.472 1.00 41.72 77 ARG A O 1
ATOM 1316 N N . LEU A 1 78 ? -0.759 -62.519 -37.048 1.00 46.65 78 LEU A N 1
ATOM 1317 C CA . LEU A 1 78 ? -0.212 -61.174 -36.902 1.00 43.77 78 LEU A CA 1
ATOM 1318 C C . LEU A 1 78 ? 0.077 -60.803 -35.453 1.00 37.40 78 LEU A C 1
ATOM 1319 O O . LEU A 1 78 ? 0.997 -60.020 -35.206 1.00 37.90 78 LEU A O 1
ATOM 1335 N N . HIS A 1 79 ? -0.740 -61.265 -34.501 1.00 46.06 79 HIS A N 1
ATOM 1336 C CA . HIS A 1 79 ? -0.552 -60.928 -33.095 1.00 39.73 79 HIS A CA 1
ATOM 1337 C C . HIS A 1 79 ? 0.392 -61.913 -32.414 1.00 52.83 79 HIS A C 1
ATOM 1338 O O . HIS A 1 79 ? 0.379 -63.115 -32.697 1.00 55.51 79 HIS A O 1
ATOM 1352 N N . HIS A 1 80 ? 1.182 -61.388 -31.489 1.00 45.75 80 HIS A N 1
ATOM 1353 C CA . HIS A 1 80 ? 2.134 -62.121 -30.687 1.00 46.18 80 HIS A CA 1
ATOM 1354 C C . HIS A 1 80 ? 2.569 -61.137 -29.608 1.00 45.63 80 HIS A C 1
ATOM 1355 O O . HIS A 1 80 ? 2.964 -60.008 -29.941 1.00 42.52 80 HIS A O 1
ATOM 1369 N N . PRO A 1 81 ? 2.506 -61.492 -28.317 1.00 49.01 81 PRO A N 1
ATOM 1370 C CA . PRO A 1 81 ? 2.741 -60.477 -27.280 1.00 46.50 81 PRO A CA 1
ATOM 1371 C C . PRO A 1 81 ? 4.185 -60.068 -27.113 1.00 44.36 81 PRO A C 1
ATOM 1372 O O . PRO A 1 81 ? 4.438 -59.064 -26.441 1.00 46.52 81 PRO A O 1
ATOM 1383 N N . ASP A 1 82 ? 5.148 -60.794 -27.669 1.00 45.54 82 ASP A N 1
ATOM 1384 C CA . ASP A 1 82 ? 6.531 -60.455 -27.392 1.00 56.76 82 ASP A CA 1
ATOM 1385 C C . ASP A 1 82 ? 7.014 -59.391 -28.362 1.00 47.55 82 ASP A C 1
ATOM 1386 O O . ASP A 1 82 ? 6.965 -59.611 -29.577 1.00 48.52 82 ASP A O 1
ATOM 1395 N N . PRO A 1 83 ? 7.532 -58.271 -27.886 1.00 39.28 83 PRO A N 1
ATOM 1396 C CA . PRO A 1 83 ? 7.995 -57.229 -28.824 1.00 47.99 83 PRO A CA 1
ATOM 1397 C C . PRO A 1 83 ? 9.088 -57.682 -29.762 1.00 56.34 83 PRO A C 1
ATOM 1398 O O . PRO A 1 83 ? 9.202 -57.116 -30.852 1.00 45.13 83 PRO A O 1
ATOM 1409 N N . ASP A 1 84 ? 9.904 -58.672 -29.382 1.00 53.57 84 ASP A N 1
ATOM 1410 C CA . ASP A 1 84 ? 11.078 -59.029 -30.168 1.00 58.29 84 ASP A CA 1
ATOM 1411 C C . ASP A 1 84 ? 10.775 -60.084 -31.224 1.00 59.33 84 ASP A C 1
ATOM 1412 O O . ASP A 1 84 ? 11.651 -60.382 -32.052 1.00 60.02 84 ASP A O 1
ATOM 1421 N N . ASN A 1 85 ? 9.563 -60.630 -31.229 1.00 44.98 85 ASN A N 1
ATOM 1422 C CA . ASN A 1 85 ? 9.155 -61.620 -32.221 1.00 52.41 85 ASN A CA 1
ATOM 1423 C C . ASN A 1 85 ? 9.004 -60.970 -33.593 1.00 53.00 85 ASN A C 1
ATOM 1424 O O . ASN A 1 85 ? 8.103 -60.145 -33.773 1.00 45.57 85 ASN A O 1
ATOM 1435 N N . PRO A 1 86 ? 9.817 -61.317 -34.580 1.00 54.14 86 PRO A N 1
ATOM 1436 C CA . PRO A 1 86 ? 9.698 -60.656 -35.883 1.00 45.94 86 PRO A CA 1
ATOM 1437 C C . PRO A 1 86 ? 8.342 -60.898 -36.532 1.00 53.89 86 PRO A C 1
ATOM 1438 O O . PRO A 1 86 ? 7.696 -61.929 -36.315 1.00 45.45 86 PRO A O 1
ATOM 1449 N N . GLY A 1 87 ? 7.901 -59.902 -37.313 1.00 51.52 87 GLY A N 1
ATOM 1450 C CA . GLY A 1 87 ? 6.742 -60.008 -38.192 1.00 44.36 87 GLY A CA 1
ATOM 1451 C C . GLY A 1 87 ? 5.396 -59.857 -37.524 1.00 37.65 87 GLY A C 1
ATOM 1452 O O . GLY A 1 87 ? 4.370 -59.958 -38.203 1.00 37.82 87 GLY A O 1
ATOM 1456 N N . THR A 1 88 ? 5.357 -59.634 -36.221 1.00 36.44 88 THR A N 1
ATOM 1457 C CA . THR A 1 88 ? 4.109 -59.565 -35.480 1.00 38.32 88 THR A CA 1
ATOM 1458 C C . THR A 1 88 ? 3.959 -58.223 -34.758 1.00 30.05 88 THR A C 1
ATOM 1459 O O . THR A 1 88 ? 4.927 -57.479 -34.547 1.00 34.53 88 THR A O 1
ATOM 1470 N N . SER A 1 89 ? 2.732 -57.979 -34.296 1.00 30.69 89 SER A N 1
ATOM 1471 C CA . SER A 1 89 ? 2.364 -56.831 -33.494 1.00 37.82 89 SER A CA 1
ATOM 1472 C C . SER A 1 89 ? 1.936 -57.335 -32.132 1.00 33.52 89 SER A C 1
ATOM 1473 O O . SER A 1 89 ? 1.241 -58.352 -32.036 1.00 32.21 89 SER A O 1
ATOM 1481 N N . TYR A 1 90 ? 2.341 -56.636 -31.086 1.00 26.38 90 TYR A N 1
ATOM 1482 C CA . TYR A 1 90 ? 1.804 -56.891 -29.755 1.00 38.41 90 TYR A CA 1
ATOM 1483 C C . TYR A 1 90 ? 0.536 -56.103 -29.431 1.00 40.06 90 TYR A C 1
ATOM 1484 O O . TYR A 1 90 ? -0.039 -56.296 -28.360 1.00 34.35 90 TYR A O 1
ATOM 1502 N N . VAL A 1 91 ? 0.094 -55.209 -30.302 1.00 45.00 91 VAL A N 1
ATOM 1503 C CA . VAL A 1 91 ? -1.195 -54.554 -30.136 1.00 37.66 91 VAL A CA 1
ATOM 1504 C C . VAL A 1 91 ? -2.131 -55.108 -31.188 1.00 34.33 91 VAL A C 1
ATOM 1505 O O . VAL A 1 91 ? -1.717 -55.533 -32.276 1.00 38.53 91 VAL A O 1
ATOM 1518 N N . ASP A 1 92 ? -3.404 -55.087 -30.866 1.00 37.16 92 ASP A N 1
ATOM 1519 C CA . ASP A 1 92 ? -4.440 -55.532 -31.783 1.00 40.29 92 ASP A CA 1
ATOM 1520 C C . ASP A 1 92 ? -5.575 -54.515 -31.829 1.00 34.86 92 ASP A C 1
ATOM 1521 O O . ASP A 1 92 ? -6.714 -54.865 -32.141 1.00 36.42 92 ASP A O 1
ATOM 1530 N N . LYS A 1 93 ? -5.266 -53.258 -31.524 1.00 33.74 93 LYS A N 1
ATOM 1531 C CA . LYS A 1 93 ? -6.245 -52.179 -31.462 1.00 36.54 93 LYS A CA 1
ATOM 1532 C C . LYS A 1 93 ? -5.689 -51.007 -32.248 1.00 35.95 93 LYS A C 1
ATOM 1533 O O . LYS A 1 93 ? -4.487 -50.757 -32.209 1.00 30.99 93 LYS A O 1
ATOM 1552 N N . GLY A 1 94 ? -6.559 -50.287 -32.951 1.00 31.21 94 GLY A N 1
ATOM 1553 C CA . GLY A 1 94 ? -6.177 -49.052 -33.617 1.00 29.76 94 GLY A CA 1
ATOM 1554 C C . GLY A 1 94 ? -7.431 -48.268 -33.953 1.00 29.51 94 GLY A C 1
ATOM 1555 O O . GLY A 1 94 ? -8.530 -48.677 -33.601 1.00 24.52 94 GLY A O 1
ATOM 1559 N N . GLY A 1 95 ? -7.244 -47.120 -34.624 1.00 24.29 95 GLY A N 1
ATOM 1560 C CA . GLY A 1 95 ? -8.337 -46.347 -35.194 1.00 29.42 95 GLY A CA 1
ATOM 1561 C C . GLY A 1 95 ? -8.482 -46.636 -36.671 1.00 25.62 95 GLY A C 1
ATOM 1562 O O . GLY A 1 95 ? -7.594 -46.307 -37.468 1.00 28.42 95 GLY A O 1
ATOM 1566 N N . PHE A 1 96 ? -9.581 -47.268 -37.051 1.00 23.60 96 PHE A N 1
ATOM 1567 C CA . PHE A 1 96 ? -9.791 -47.687 -38.420 1.00 29.59 96 PHE A CA 1
ATOM 1568 C C . PHE A 1 96 ? -11.071 -47.098 -38.988 1.00 27.96 96 PHE A C 1
ATOM 1569 O O . PHE A 1 96 ? -12.056 -46.903 -38.276 1.00 26.29 96 PHE A O 1
ATOM 1586 N N . LEU A 1 97 ? -11.033 -46.788 -40.278 1.00 25.38 97 LEU A N 1
ATOM 1587 C CA . LEU A 1 97 ? -12.205 -46.246 -40.939 1.00 21.40 97 LEU A CA 1
ATOM 1588 C C . LEU A 1 97 ? -13.292 -47.317 -41.053 1.00 30.39 97 LEU A C 1
ATOM 1589 O O . LEU A 1 97 ? -13.004 -48.508 -41.201 1.00 29.83 97 LEU A O 1
ATOM 1605 N N . ASP A 1 98 ? -14.543 -46.849 -41.033 1.00 40.05 98 ASP A N 1
ATOM 1606 C CA . ASP A 1 98 ? -15.722 -47.689 -41.274 1.00 37.56 98 ASP A CA 1
ATOM 1607 C C . ASP A 1 98 ? -15.570 -48.551 -42.528 1.00 40.26 98 ASP A C 1
ATOM 1608 O O . ASP A 1 98 ? -15.755 -49.773 -42.493 1.00 40.76 98 ASP A O 1
ATOM 1617 N N . ASP A 1 99 ? -15.239 -47.930 -43.647 1.00 29.48 99 ASP A N 1
ATOM 1618 C CA . ASP A 1 99 ? -15.408 -48.553 -44.953 1.00 31.56 99 ASP A CA 1
ATOM 1619 C C . ASP A 1 99 ? -14.317 -48.010 -45.870 1.00 25.08 99 ASP A C 1
ATOM 1620 O O . ASP A 1 99 ? -14.572 -47.339 -46.872 1.00 26.88 99 ASP A O 1
ATOM 1629 N N . ALA A 1 100 ? -13.067 -48.329 -45.528 1.00 23.29 100 ALA A N 1
ATOM 1630 C CA . ALA A 1 100 ? -11.931 -47.899 -46.331 1.00 20.50 100 ALA A CA 1
ATOM 1631 C C . ALA A 1 100 ? -11.995 -48.428 -47.748 1.00 23.76 100 ALA A C 1
ATOM 1632 O O . ALA A 1 100 ? -11.440 -47.807 -48.660 1.00 28.38 100 ALA A O 1
ATOM 1639 N N . ALA A 1 101 ? -12.627 -49.582 -47.956 1.00 25.50 101 ALA A N 1
ATOM 1640 C CA . ALA A 1 101 ? -12.726 -50.189 -49.286 1.00 25.26 101 ALA A CA 1
ATOM 1641 C C . ALA A 1 101 ? -13.855 -49.631 -50.145 1.00 23.03 101 ALA A C 1
ATOM 1642 O O . ALA A 1 101 ? -13.875 -49.914 -51.357 1.00 21.40 101 ALA A O 1
ATOM 1649 N N . GLY A 1 102 ? -14.793 -48.891 -49.553 1.00 25.93 102 GLY A N 1
ATOM 1650 C CA . GLY A 1 102 ? -15.993 -48.442 -50.295 1.00 24.61 102 GLY A CA 1
ATOM 1651 C C . GLY A 1 102 ? -15.693 -47.233 -51.171 1.00 25.47 102 GLY A C 1
ATOM 1652 O O . GLY A 1 102 ? -15.029 -46.296 -50.752 1.00 22.64 102 GLY A O 1
ATOM 1656 N N . PHE A 1 103 ? -16.187 -47.268 -52.406 1.00 24.69 103 PHE A N 1
ATOM 1657 C CA . PHE A 1 103 ? -15.898 -46.228 -53.383 1.00 22.55 103 PHE A CA 1
ATOM 1658 C C . PHE A 1 103 ? -17.017 -46.190 -54.415 1.00 24.56 103 PHE A C 1
ATOM 1659 O O . PHE A 1 103 ? -17.443 -47.227 -54.905 1.00 24.84 103 PHE A O 1
ATOM 1676 N N . ASP A 1 104 ? -17.447 -44.985 -54.771 1.00 22.73 104 ASP A N 1
ATOM 1677 C CA . ASP A 1 104 ? -18.324 -44.774 -55.920 1.00 19.89 104 ASP A CA 1
ATOM 1678 C C . ASP A 1 104 ? -17.475 -44.522 -57.154 1.00 20.21 104 ASP A C 1
ATOM 1679 O O . ASP A 1 104 ? -17.250 -43.385 -57.574 1.00 19.25 104 ASP A O 1
ATOM 1688 N N . ALA A 1 105 ? -17.096 -45.608 -57.811 1.00 22.33 105 ALA A N 1
ATOM 1689 C CA . ALA A 1 105 ? -16.191 -45.520 -58.953 1.00 26.27 105 ALA A CA 1
ATOM 1690 C C . ALA A 1 105 ? -16.820 -44.774 -60.113 1.00 31.02 105 ALA A C 1
ATOM 1691 O O . ALA A 1 105 ? -16.175 -43.927 -60.745 1.00 24.78 105 ALA A O 1
ATOM 1698 N N . GLU A 1 106 ? -18.068 -45.115 -60.448 1.00 25.00 106 GLU A N 1
ATOM 1699 C CA . GLU A 1 106 ? -18.705 -44.531 -61.612 1.00 24.32 106 GLU A CA 1
ATOM 1700 C C . GLU A 1 106 ? -18.886 -43.028 -61.469 1.00 17.26 106 GLU A C 1
ATOM 1701 O O . GLU A 1 106 ? -18.783 -42.284 -62.461 1.00 24.85 106 GLU A O 1
ATOM 1713 N N . PHE A 1 107 ? -19.198 -42.561 -60.263 1.00 18.77 107 PHE A N 1
ATOM 1714 C CA . PHE A 1 107 ? -19.299 -41.117 -60.052 1.00 18.86 107 PHE A CA 1
ATOM 1715 C C . PHE A 1 107 ? -18.052 -40.429 -60.545 1.00 27.75 107 PHE A C 1
ATOM 1716 O O . PHE A 1 107 ? -18.124 -39.357 -61.151 1.00 25.26 107 PHE A O 1
ATOM 1733 N N . PHE A 1 108 ? -16.892 -41.014 -60.260 1.00 21.52 108 PHE A N 1
ATOM 1734 C CA . PHE A 1 108 ? -15.615 -40.379 -60.567 1.00 21.13 108 PHE A CA 1
ATOM 1735 C C . PHE A 1 108 ? -15.098 -40.794 -61.923 1.00 29.08 108 PHE A C 1
ATOM 1736 O O . PHE A 1 108 ? -13.973 -40.453 -62.259 1.00 32.41 108 PHE A O 1
ATOM 1753 N N . GLY A 1 109 ? -15.906 -41.492 -62.727 1.00 28.33 109 GLY A N 1
ATOM 1754 C CA . GLY A 1 109 ? -15.469 -41.902 -64.053 1.00 33.48 109 GLY A CA 1
ATOM 1755 C C . GLY A 1 109 ? -14.344 -42.929 -64.048 1.00 34.05 109 GLY A C 1
ATOM 1756 O O . GLY A 1 109 ? -13.583 -43.019 -65.011 1.00 32.06 109 GLY A O 1
ATOM 1760 N N . VAL A 1 110 ? -14.258 -43.741 -63.010 1.00 31.60 110 VAL A N 1
ATOM 1761 C CA . VAL A 1 110 ? -13.206 -44.729 -62.853 1.00 29.10 110 VAL A CA 1
ATOM 1762 C C . VAL A 1 110 ? -13.796 -46.100 -63.114 1.00 28.27 110 VAL A C 1
ATOM 1763 O O . VAL A 1 110 ? -14.864 -46.434 -62.581 1.00 25.97 110 VAL A O 1
ATOM 1776 N N . SER A 1 111 ? -13.081 -46.912 -63.899 1.00 28.16 111 SER A N 1
ATOM 1777 C CA . SER A 1 111 ? -13.537 -48.272 -64.169 1.00 32.98 111 SER A CA 1
ATOM 1778 C C . SER A 1 111 ? -13.351 -49.159 -62.953 1.00 27.66 111 SER A C 1
ATOM 1779 O O . SER A 1 111 ? -12.512 -48.891 -62.068 1.00 30.96 111 SER A O 1
ATOM 1787 N N . PRO A 1 112 ? -14.119 -50.245 -62.896 1.00 27.80 112 PRO A N 1
ATOM 1788 C CA . PRO A 1 112 ? -13.957 -51.202 -61.796 1.00 25.99 112 PRO A CA 1
ATOM 1789 C C . PRO A 1 112 ? -12.525 -51.686 -61.613 1.00 29.42 112 PRO A C 1
ATOM 1790 O O . PRO A 1 112 ? -12.089 -51.886 -60.472 1.00 25.05 112 PRO A O 1
ATOM 1801 N N . ARG A 1 113 ? -11.800 -51.941 -62.698 1.00 27.42 113 ARG A N 1
ATOM 1802 C CA . ARG A 1 113 ? -10.445 -52.448 -62.534 1.00 28.98 113 ARG A CA 1
ATOM 1803 C C . ARG A 1 113 ? -9.516 -51.332 -62.067 1.00 24.66 113 ARG A C 1
ATOM 1804 O O . ARG A 1 113 ? -8.650 -51.567 -61.217 1.00 27.19 113 ARG A O 1
ATOM 1825 N N . GLU A 1 114 ? -9.714 -50.099 -62.540 1.00 25.25 114 GLU A N 1
ATOM 1826 C CA . GLU A 1 114 ? -8.887 -49.028 -62.006 1.00 28.11 114 GLU A CA 1
ATOM 1827 C C . GLU A 1 114 ? -9.157 -48.836 -60.516 1.00 23.08 114 GLU A C 1
ATOM 1828 O O . GLU A 1 114 ? -8.217 -48.718 -59.725 1.00 23.46 114 GLU A O 1
ATOM 1840 N N . ALA A 1 115 ? -10.432 -48.877 -60.111 1.00 22.10 115 ALA A N 1
ATOM 1841 C CA . ALA A 1 115 ? -10.807 -48.679 -58.710 1.00 18.78 115 ALA A CA 1
ATOM 1842 C C . ALA A 1 115 ? -10.102 -49.672 -57.788 1.00 26.62 115 ALA A C 1
ATOM 1843 O O . ALA A 1 115 ? -9.622 -49.302 -56.712 1.00 24.77 115 ALA A O 1
ATOM 1850 N N . ALA A 1 116 ? -10.084 -50.951 -58.172 1.00 23.19 116 ALA A N 1
ATOM 1851 C CA . ALA A 1 116 ? -9.480 -51.971 -57.325 1.00 24.18 116 ALA A CA 1
ATOM 1852 C C . ALA A 1 116 ? -7.977 -51.760 -57.202 1.00 21.62 116 ALA A C 1
ATOM 1853 O O . ALA A 1 116 ? -7.397 -52.008 -56.140 1.00 27.60 116 ALA A O 1
ATOM 1860 N N . ALA A 1 117 ? -7.354 -51.268 -58.259 1.00 24.08 117 ALA A N 1
ATOM 1861 C CA . ALA A 1 117 ? -5.936 -50.988 -58.275 1.00 33.13 117 ALA A CA 1
ATOM 1862 C C . ALA A 1 117 ? -5.598 -49.691 -57.541 1.00 31.46 117 ALA A C 1
ATOM 1863 O O . ALA A 1 117 ? -4.443 -49.495 -57.150 1.00 23.85 117 ALA A O 1
ATOM 1870 N N . MET A 1 118 ? -6.587 -48.851 -57.249 1.00 23.85 118 MET A N 1
ATOM 1871 C CA . MET A 1 118 ? -6.328 -47.592 -56.560 1.00 23.58 118 MET A CA 1
ATOM 1872 C C . MET A 1 118 ? -6.191 -47.779 -55.063 1.00 26.53 118 MET A C 1
ATOM 1873 O O . MET A 1 118 ? -7.048 -48.362 -54.413 1.00 22.76 118 MET A O 1
ATOM 1887 N N . ASP A 1 119 ? -5.111 -47.262 -54.520 1.00 27.12 119 ASP A N 1
ATOM 1888 C CA . ASP A 1 119 ? -4.963 -47.019 -53.111 1.00 23.30 119 ASP A CA 1
ATOM 1889 C C . ASP A 1 119 ? -6.238 -46.418 -52.557 1.00 20.67 119 ASP A C 1
ATOM 1890 O O . ASP A 1 119 ? -6.733 -45.428 -53.102 1.00 20.83 119 ASP A O 1
ATOM 1899 N N . PRO A 1 120 ? -6.766 -46.944 -51.459 1.00 22.63 120 PRO A N 1
ATOM 1900 C CA . PRO A 1 120 ? -7.936 -46.313 -50.843 1.00 23.22 120 PRO A CA 1
ATOM 1901 C C . PRO A 1 120 ? -7.681 -44.880 -50.402 1.00 23.27 120 PRO A C 1
ATOM 1902 O O . PRO A 1 120 ? -8.619 -44.078 -50.375 1.00 20.30 120 PRO A O 1
ATOM 1913 N N . GLN A 1 121 ? -6.449 -44.525 -50.056 1.00 18.74 121 GLN A N 1
ATOM 1914 C CA . GLN A 1 121 ? -6.129 -43.122 -49.839 1.00 18.07 121 GLN A CA 1
ATOM 1915 C C . GLN A 1 121 ? -6.559 -42.267 -51.017 1.00 18.19 121 GLN A C 1
ATOM 1916 O O . GLN A 1 121 ? -7.130 -41.192 -50.831 1.00 20.19 121 GLN A O 1
ATOM 1930 N N . GLN A 1 122 ? -6.306 -42.733 -52.230 1.00 18.90 122 GLN A N 1
ATOM 1931 C CA . GLN A 1 122 ? -6.663 -41.955 -53.405 1.00 17.90 122 GLN A CA 1
ATOM 1932 C C . GLN A 1 122 ? -8.166 -41.890 -53.565 1.00 27.56 122 GLN A C 1
ATOM 1933 O O . GLN A 1 122 ? -8.718 -40.826 -53.890 1.00 15.97 122 GLN A O 1
ATOM 1947 N N . ARG A 1 123 ? -8.842 -42.990 -53.249 1.00 21.45 123 ARG A N 1
ATOM 1948 C CA . ARG A 1 123 ? -10.277 -43.065 -53.464 1.00 23.09 123 ARG A CA 1
ATOM 1949 C C . ARG A 1 123 ? -11.006 -42.206 -52.462 1.00 19.47 123 ARG A C 1
ATOM 1950 O O . ARG A 1 123 ? -11.882 -41.435 -52.842 1.00 19.76 123 ARG A O 1
ATOM 1971 N N . LEU A 1 124 ? -10.611 -42.270 -51.182 1.00 17.84 124 LEU A N 1
ATOM 1972 C CA . LEU A 1 124 ? -11.263 -41.439 -50.210 1.00 20.45 124 LEU A CA 1
ATOM 1973 C C . LEU A 1 124 ? -10.900 -39.965 -50.368 1.00 22.81 124 LEU A C 1
ATOM 1974 O O . LEU A 1 124 ? -11.707 -39.113 -50.002 1.00 21.76 124 LEU A O 1
ATOM 1990 N N . LEU A 1 125 ? -9.740 -39.640 -50.950 1.00 20.48 125 LEU A N 1
ATOM 1991 C CA . LEU A 1 125 ? -9.439 -38.234 -51.215 1.00 20.33 125 LEU A CA 1
ATOM 1992 C C . LEU A 1 125 ? -10.349 -37.691 -52.296 1.00 21.30 125 LEU A C 1
ATOM 1993 O O . LEU A 1 125 ? -10.651 -36.490 -52.307 1.00 18.75 125 LEU A O 1
ATOM 2009 N N . LEU A 1 126 ? -10.770 -38.536 -53.240 1.00 20.34 126 LEU A N 1
ATOM 2010 C CA . LEU A 1 126 ? -11.704 -38.038 -54.241 1.00 20.65 126 LEU A CA 1
ATOM 2011 C C . LEU A 1 126 ? -13.057 -37.731 -53.622 1.00 21.53 126 LEU A C 1
ATOM 2012 O O . LEU A 1 126 ? -13.640 -36.670 -53.874 1.00 20.34 126 LEU A O 1
ATOM 2028 N N . GLU A 1 127 ? -13.543 -38.606 -52.757 1.00 25.50 127 GLU A N 1
ATOM 2029 C CA . GLU A 1 127 ? -14.841 -38.363 -52.153 1.00 22.60 127 GLU A CA 1
ATOM 2030 C C . GLU A 1 127 ? -14.796 -37.150 -51.247 1.00 24.71 127 GLU A C 1
ATOM 2031 O O . GLU A 1 127 ? -15.691 -36.305 -51.294 1.00 19.58 127 GLU A O 1
ATOM 2043 N N . THR A 1 128 ? -13.785 -37.071 -50.388 1.00 18.23 128 THR A N 1
ATOM 2044 C CA . THR A 1 128 ? -13.711 -35.977 -49.445 1.00 19.78 128 THR A CA 1
ATOM 2045 C C . THR A 1 128 ? -13.450 -34.672 -50.158 1.00 17.72 128 THR A C 1
ATOM 2046 O O . THR A 1 128 ? -13.893 -33.641 -49.691 1.00 20.59 128 THR A O 1
ATOM 2057 N N . SER A 1 129 ? -12.660 -34.674 -51.231 1.00 17.67 129 SER A N 1
ATOM 2058 C CA . SER A 1 129 ? -12.433 -33.422 -51.936 1.00 20.14 129 SER A CA 1
ATOM 2059 C C . SER A 1 129 ? -13.726 -32.929 -52.614 1.00 22.04 129 SER A C 1
ATOM 2060 O O . SER A 1 129 ? -14.018 -31.727 -52.592 1.00 18.33 129 SER A O 1
ATOM 2068 N N . TRP A 1 130 ? -14.552 -33.841 -53.123 1.00 21.20 130 TRP A N 1
ATOM 2069 C CA . TRP A 1 130 ? -15.873 -33.454 -53.632 1.00 17.87 130 TRP A CA 1
ATOM 2070 C C . TRP A 1 130 ? -16.719 -32.845 -52.523 1.00 20.28 130 TRP A C 1
ATOM 2071 O O . TRP A 1 130 ? -17.274 -31.746 -52.675 1.00 19.87 130 TRP A O 1
ATOM 2092 N N . GLU A 1 131 ? -16.813 -33.544 -51.397 1.00 17.14 131 GLU A N 1
ATOM 2093 C CA . GLU A 1 131 ? -17.544 -33.048 -50.247 1.00 17.22 131 GLU A CA 1
ATOM 2094 C C . GLU A 1 131 ? -17.010 -31.708 -49.789 1.00 25.63 131 GLU A C 1
ATOM 2095 O O . GLU A 1 131 ? -17.773 -30.842 -49.351 1.00 19.26 131 GLU A O 1
ATOM 2107 N N . LEU A 1 132 ? -15.689 -31.554 -49.803 1.00 21.26 132 LEU A N 1
ATOM 2108 C CA . LEU A 1 132 ? -15.071 -30.337 -49.318 1.00 21.27 132 LEU A CA 1
ATOM 2109 C C . LEU A 1 132 ? -15.622 -29.119 -50.050 1.00 17.12 132 LEU A C 1
ATOM 2110 O O . LEU A 1 132 ? -15.963 -28.113 -49.431 1.00 18.38 132 LEU A O 1
ATOM 2126 N N . VAL A 1 133 ? -15.692 -29.200 -51.379 1.00 14.81 133 VAL A N 1
ATOM 2127 C CA . VAL A 1 133 ? -16.114 -28.076 -52.180 1.00 21.78 133 VAL A CA 1
ATOM 2128 C C . VAL A 1 133 ? -17.633 -27.865 -52.042 1.00 23.71 133 VAL A C 1
ATOM 2129 O O . VAL A 1 133 ? -18.101 -26.726 -51.933 1.00 16.94 133 VAL A O 1
ATOM 2142 N N . GLU A 1 134 ? -18.410 -28.961 -52.002 1.00 19.17 134 GLU A N 1
ATOM 2143 C CA . GLU A 1 134 ? -19.842 -28.871 -51.682 1.00 23.82 134 GLU A CA 1
ATOM 2144 C C . GLU A 1 134 ? -20.071 -28.186 -50.354 1.00 25.22 134 GLU A C 1
ATOM 2145 O O . GLU A 1 134 ? -20.981 -27.361 -50.236 1.00 24.76 134 GLU A O 1
ATOM 2157 N N . ASN A 1 135 ? -19.233 -28.478 -49.348 1.00 18.70 135 ASN A N 1
ATOM 2158 C CA . ASN A 1 135 ? -19.430 -27.887 -48.023 1.00 20.85 135 ASN A CA 1
ATOM 2159 C C . ASN A 1 135 ? -19.065 -26.400 -48.009 1.00 22.83 135 ASN A C 1
ATOM 2160 O O . ASN A 1 135 ? -19.396 -25.687 -47.049 1.00 22.22 135 ASN A O 1
ATOM 2171 N N . ALA A 1 136 ? -18.359 -25.930 -49.022 1.00 22.29 136 ALA A N 1
ATOM 2172 C CA . ALA A 1 136 ? -18.104 -24.501 -49.120 1.00 25.19 136 ALA A CA 1
ATOM 2173 C C . ALA A 1 136 ? -19.259 -23.762 -49.770 1.00 29.97 136 ALA A C 1
ATOM 2174 O O . ALA A 1 136 ? -19.165 -22.539 -49.941 1.00 30.42 136 ALA A O 1
ATOM 2181 N N . GLY A 1 137 ? -20.297 -24.488 -50.187 1.00 22.60 137 GLY A N 1
ATOM 2182 C CA . GLY A 1 137 ? -21.392 -23.898 -50.934 1.00 26.45 137 GLY A CA 1
ATOM 2183 C C . GLY A 1 137 ? -20.996 -23.579 -52.340 1.00 25.14 137 GLY A C 1
ATOM 2184 O O . GLY A 1 137 ? -21.470 -22.594 -52.891 1.00 28.35 137 GLY A O 1
ATOM 2188 N N . ILE A 1 138 ? -20.074 -24.353 -52.916 1.00 22.10 138 ILE A N 1
ATOM 2189 C CA . ILE A 1 138 ? -19.571 -24.114 -54.265 1.00 28.00 138 ILE A CA 1
ATOM 2190 C C . ILE A 1 138 ? -19.937 -25.309 -55.134 1.00 26.36 138 ILE A C 1
ATOM 2191 O O . ILE A 1 138 ? -19.660 -26.454 -54.762 1.00 26.13 138 ILE A O 1
ATOM 2207 N N . ASP A 1 139 ? -20.567 -25.042 -56.273 1.00 25.52 139 ASP A N 1
ATOM 2208 C CA . ASP A 1 139 ? -20.798 -26.021 -57.331 1.00 26.09 139 ASP A CA 1
ATOM 2209 C C . ASP A 1 139 ? -19.417 -26.500 -57.769 1.00 21.74 139 ASP A C 1
ATOM 2210 O O . ASP A 1 139 ? -18.675 -25.727 -58.391 1.00 22.30 139 ASP A O 1
ATOM 2219 N N . PRO A 1 140 ? -19.027 -27.749 -57.474 1.00 21.58 140 PRO A N 1
ATOM 2220 C CA . PRO A 1 140 ? -17.640 -28.175 -57.814 1.00 25.59 140 PRO A CA 1
ATOM 2221 C C . PRO A 1 140 ? -17.286 -28.003 -59.272 1.00 29.28 140 PRO A C 1
ATOM 2222 O O . PRO A 1 140 ? -16.110 -27.815 -59.608 1.00 25.62 140 PRO A O 1
ATOM 2233 N N . HIS A 1 141 ? -18.271 -28.068 -60.159 1.00 23.54 141 HIS A N 1
ATOM 2234 C CA . HIS A 1 141 ? -18.018 -27.886 -61.589 1.00 24.55 141 HIS A CA 1
ATOM 2235 C C . HIS A 1 141 ? -17.524 -26.481 -61.870 1.00 21.79 141 HIS A C 1
ATOM 2236 O O . HIS A 1 141 ? -16.843 -26.251 -62.871 1.00 21.52 141 HIS A O 1
ATOM 2250 N N . SER A 1 142 ? -17.806 -25.544 -60.988 1.00 20.07 142 SER A N 1
ATOM 2251 C CA . SER A 1 142 ? -17.322 -24.207 -61.264 1.00 23.67 142 SER A CA 1
ATOM 2252 C C . SER A 1 142 ? -15.823 -24.055 -60.981 1.00 28.87 142 SER A C 1
ATOM 2253 O O . SER A 1 142 ? -15.270 -23.031 -61.359 1.00 24.49 142 SER A O 1
ATOM 2261 N N . LEU A 1 143 ? -15.151 -25.045 -60.356 1.00 22.10 143 LEU A N 1
ATOM 2262 C CA . LEU A 1 143 ? -13.693 -24.975 -60.183 1.00 23.40 143 LEU A CA 1
ATOM 2263 C C . LEU A 1 143 ? -12.921 -25.519 -61.384 1.00 27.55 143 LEU A C 1
ATOM 2264 O O . LEU A 1 143 ? -11.687 -25.351 -61.441 1.00 25.79 143 LEU A O 1
ATOM 2280 N N . ARG A 1 144 ? -13.614 -26.090 -62.375 1.00 21.99 144 ARG A N 1
ATOM 2281 C CA . ARG A 1 144 ? -12.959 -26.558 -63.588 1.00 24.84 144 ARG A CA 1
ATOM 2282 C C . ARG A 1 144 ? -12.276 -25.387 -64.264 1.00 32.45 144 ARG A C 1
ATOM 2283 O O . ARG A 1 144 ? -12.904 -24.359 -64.506 1.00 29.70 144 ARG A O 1
ATOM 2304 N N . GLY A 1 145 ? -11.008 -25.572 -64.633 1.00 26.77 145 GLY A N 1
ATOM 2305 C CA . GLY A 1 145 ? -10.217 -24.512 -65.220 1.00 26.03 145 GLY A CA 1
ATOM 2306 C C . GLY A 1 145 ? -9.714 -23.441 -64.276 1.00 24.00 145 GLY A C 1
ATOM 2307 O O . GLY A 1 145 ? -9.121 -22.480 -64.753 1.00 32.46 145 GLY A O 1
ATOM 2311 N N . THR A 1 146 ? -9.944 -23.539 -62.968 1.00 21.16 146 THR A N 1
ATOM 2312 C CA . THR A 1 146 ? -9.440 -22.526 -62.067 1.00 21.56 146 THR A CA 1
ATOM 2313 C C . THR A 1 146 ? -8.042 -22.897 -61.580 1.00 25.32 146 THR A C 1
ATOM 2314 O O . THR A 1 146 ? -7.589 -24.035 -61.687 1.00 24.89 146 THR A O 1
ATOM 2325 N N . ALA A 1 147 ? -7.374 -21.918 -61.001 1.00 22.33 147 ALA A N 1
ATOM 2326 C CA . ALA A 1 147 ? -6.053 -22.119 -60.404 1.00 26.14 147 ALA A CA 1
ATOM 2327 C C . ALA A 1 147 ? -6.172 -22.568 -58.942 1.00 20.90 147 ALA A C 1
ATOM 2328 O O . ALA A 1 147 ? -5.509 -22.083 -58.035 1.00 27.36 147 ALA A O 1
ATOM 2335 N N . THR A 1 148 ? -7.028 -23.555 -58.718 1.00 21.03 148 THR A N 1
ATOM 2336 C CA . THR A 1 148 ? -7.088 -24.216 -57.430 1.00 22.75 148 THR A CA 1
ATOM 2337 C C . THR A 1 148 ? -5.903 -25.150 -57.322 1.00 23.61 148 THR A C 1
ATOM 2338 O O . THR A 1 148 ? -5.657 -25.971 -58.227 1.00 24.35 148 THR A O 1
ATOM 2349 N N . GLY A 1 149 ? -5.195 -25.039 -56.224 1.00 24.49 149 GLY A N 1
ATOM 2350 C CA . GLY A 1 149 ? -4.043 -25.868 -55.969 1.00 19.42 149 GLY A CA 1
ATOM 2351 C C . GLY A 1 149 ? -4.442 -26.997 -55.036 1.00 21.94 149 GLY A C 1
ATOM 2352 O O . GLY A 1 149 ? -5.468 -26.919 -54.342 1.00 19.54 149 GLY A O 1
ATOM 2356 N N . VAL A 1 150 ? -3.652 -28.077 -55.079 1.00 18.65 150 VAL A N 1
ATOM 2357 C CA . VAL A 1 150 ? -3.809 -29.229 -54.191 1.00 16.56 150 VAL A CA 1
ATOM 2358 C C . VAL A 1 150 ? -2.491 -29.496 -53.467 1.00 16.81 150 VAL A C 1
ATOM 2359 O O . VAL A 1 150 ? -1.480 -29.707 -54.125 1.00 20.17 150 VAL A O 1
ATOM 2372 N N . PHE A 1 151 ? -2.527 -29.550 -52.130 1.00 17.74 151 PHE A N 1
ATOM 2373 C CA . PHE A 1 151 ? -1.349 -29.705 -51.262 1.00 17.01 151 PHE A CA 1
ATOM 2374 C C . PHE A 1 151 ? -1.668 -30.772 -50.222 1.00 16.82 151 PHE A C 1
ATOM 2375 O O . PHE A 1 151 ? -2.421 -30.529 -49.276 1.00 19.56 151 PHE A O 1
ATOM 2392 N N . LEU A 1 152 ? -1.122 -31.969 -50.386 1.00 19.39 152 LEU A N 1
ATOM 2393 C CA . LEU A 1 152 ? -1.505 -33.100 -49.556 1.00 25.32 152 LEU A CA 1
ATOM 2394 C C . LEU A 1 152 ? -0.301 -33.777 -48.934 1.00 23.16 152 LEU A C 1
ATOM 2395 O O . LEU A 1 152 ? 0.706 -33.986 -49.606 1.00 20.63 152 LEU A O 1
ATOM 2411 N N . GLY A 1 153 ? -0.462 -34.165 -47.670 1.00 23.70 153 GLY A N 1
ATOM 2412 C CA . GLY A 1 153 ? 0.407 -35.090 -46.968 1.00 22.83 153 GLY A CA 1
ATOM 2413 C C . GLY A 1 153 ? -0.066 -36.519 -47.187 1.00 23.33 153 GLY A C 1
ATOM 2414 O O . GLY A 1 153 ? -1.197 -36.870 -46.860 1.00 25.80 153 GLY A O 1
ATOM 2418 N N . VAL A 1 154 ? 0.767 -37.363 -47.771 1.00 23.38 154 VAL A N 1
ATOM 2419 C CA . VAL A 1 154 ? 0.368 -38.734 -48.100 1.00 24.69 154 VAL A CA 1
ATOM 2420 C C . VAL A 1 154 ? 1.632 -39.576 -48.257 1.00 28.99 154 VAL A C 1
ATOM 2421 O O . VAL A 1 154 ? 2.632 -39.099 -48.785 1.00 31.09 154 VAL A O 1
ATOM 2434 N N . ALA A 1 155 ? 1.573 -40.828 -47.782 1.00 21.19 155 ALA A N 1
ATOM 2435 C CA . ALA A 1 155 ? 2.642 -41.819 -47.901 1.00 32.20 155 ALA A CA 1
ATOM 2436 C C . ALA A 1 155 ? 2.022 -43.178 -48.250 1.00 32.76 155 ALA A C 1
ATOM 2437 O O . ALA A 1 155 ? 0.848 -43.426 -47.970 1.00 25.21 155 ALA A O 1
ATOM 2444 N N . LYS A 1 156 ? 2.812 -44.038 -48.892 1.00 24.84 156 LYS A N 1
ATOM 2445 C CA . LYS A 1 156 ? 2.389 -45.398 -49.192 1.00 27.07 156 LYS A CA 1
ATOM 2446 C C . LYS A 1 156 ? 2.312 -46.228 -47.925 1.00 34.68 156 LYS A C 1
ATOM 2447 O O . LYS A 1 156 ? 3.094 -46.031 -47.007 1.00 27.15 156 LYS A O 1
ATOM 2466 N N . PHE A 1 157 ? 1.327 -47.148 -47.870 1.00 27.99 157 PHE A N 1
ATOM 2467 C CA . PHE A 1 157 ? 1.157 -48.092 -46.764 1.00 29.90 157 PHE A CA 1
ATOM 2468 C C . PHE A 1 157 ? 1.078 -49.528 -47.283 1.00 34.24 157 PHE A C 1
ATOM 2469 O O . PHE A 1 157 ? 0.506 -50.400 -46.608 1.00 36.20 157 PHE A O 1
ATOM 2486 N N . GLY A 1 158 ? 1.560 -49.770 -48.494 1.00 31.33 158 GLY A N 1
ATOM 2487 C CA . GLY A 1 158 ? 1.685 -51.111 -49.013 1.00 30.16 158 GLY A CA 1
ATOM 2488 C C . GLY A 1 158 ? 0.458 -51.683 -49.687 1.00 37.41 158 GLY A C 1
ATOM 2489 O O . GLY A 1 158 ? 0.437 -52.882 -49.940 1.00 27.43 158 GLY A O 1
ATOM 2493 N N . TYR A 1 159 ? -0.539 -50.866 -50.038 1.00 25.03 159 TYR A N 1
ATOM 2494 C CA . TYR A 1 159 ? -1.693 -51.393 -50.754 1.00 23.97 159 TYR A CA 1
ATOM 2495 C C . TYR A 1 159 ? -1.257 -52.071 -52.036 1.00 20.79 159 TYR A C 1
ATOM 2496 O O . TYR A 1 159 ? -0.487 -51.515 -52.819 1.00 25.11 159 TYR A O 1
ATOM 2514 N N . GLY A 1 160 ? -1.732 -53.301 -52.222 1.00 26.30 160 GLY A N 1
ATOM 2515 C CA . GLY A 1 160 ? -1.440 -54.058 -53.413 1.00 36.42 160 GLY A CA 1
ATOM 2516 C C . GLY A 1 160 ? -0.063 -54.698 -53.484 1.00 47.15 160 GLY A C 1
ATOM 2517 O O . GLY A 1 160 ? 0.205 -55.414 -54.459 1.00 45.79 160 GLY A O 1
ATOM 2521 N N A GLU A 1 161 ? 0.811 -54.471 -52.489 0.49 40.24 161 GLU A N 1
ATOM 2522 N N B GLU A 1 161 ? 0.823 -54.479 -52.511 0.51 40.24 161 GLU A N 1
ATOM 2523 C CA A GLU A 1 161 ? 2.189 -54.954 -52.592 0.49 49.62 161 GLU A CA 1
ATOM 2524 C CA B GLU A 1 161 ? 2.186 -54.971 -52.701 0.51 49.61 161 GLU A CA 1
ATOM 2525 C C A GLU A 1 161 ? 2.245 -56.479 -52.621 0.49 55.79 161 GLU A C 1
ATOM 2526 C C B GLU A 1 161 ? 2.253 -56.497 -52.637 0.51 55.80 161 GLU A C 1
ATOM 2527 O O A GLU A 1 161 ? 3.121 -57.058 -53.275 0.49 58.22 161 GLU A O 1
ATOM 2528 O O B GLU A 1 161 ? 3.147 -57.102 -53.241 0.51 58.21 161 GLU A O 1
ATOM 2551 N N . ASP A 1 162 ? 1.311 -57.141 -51.948 1.00 55.14 162 ASP A N 1
ATOM 2552 C CA . ASP A 1 162 ? 1.282 -58.594 -51.850 1.00 61.13 162 ASP A CA 1
ATOM 2553 C C . ASP A 1 162 ? 0.206 -59.221 -52.730 1.00 58.86 162 ASP A C 1
ATOM 2554 O O . ASP A 1 162 ? -0.280 -60.311 -52.436 1.00 59.32 162 ASP A O 1
ATOM 2563 N N . THR A 1 163 ? -0.158 -58.561 -53.819 1.00 61.82 163 THR A N 1
ATOM 2564 C CA . THR A 1 163 ? -1.075 -59.126 -54.794 1.00 65.00 163 THR A CA 1
ATOM 2565 C C . THR A 1 163 ? -0.272 -59.606 -55.992 1.00 59.03 163 THR A C 1
ATOM 2566 O O . THR A 1 163 ? 0.684 -58.946 -56.418 1.00 52.36 163 THR A O 1
ATOM 2577 N N . ALA A 1 164 ? -0.673 -60.755 -56.532 1.00 65.03 164 ALA A N 1
ATOM 2578 C CA . ALA A 1 164 ? 0.054 -61.349 -57.641 1.00 68.05 164 ALA A CA 1
ATOM 2579 C C . ALA A 1 164 ? 0.089 -60.374 -58.810 1.00 65.48 164 ALA A C 1
ATOM 2580 O O . ALA A 1 164 ? -0.929 -59.764 -59.160 1.00 57.33 164 ALA A O 1
ATOM 2587 N N . ALA A 1 165 ? 1.279 -60.200 -59.382 1.00 63.98 165 ALA A N 1
ATOM 2588 C CA . ALA A 1 165 ? 1.428 -59.441 -60.613 1.00 61.92 165 ALA A CA 1
ATOM 2589 C C . ALA A 1 165 ? 0.433 -59.929 -61.652 1.00 65.41 165 ALA A C 1
ATOM 2590 O O . ALA A 1 165 ? 0.214 -61.134 -61.809 1.00 54.72 165 ALA A O 1
ATOM 2597 N N . ALA A 1 166 ? -0.169 -58.985 -62.365 1.00 68.13 166 ALA A N 1
ATOM 2598 C CA . ALA A 1 166 ? -1.177 -59.311 -63.354 1.00 61.20 166 ALA A CA 1
ATOM 2599 C C . ALA A 1 166 ? -0.927 -58.481 -64.602 1.00 64.45 166 ALA A C 1
ATOM 2600 O O . ALA A 1 166 ? 0.034 -57.702 -64.690 1.00 57.98 166 ALA A O 1
ATOM 2607 N N . GLU A 1 167 ? -1.801 -58.668 -65.578 1.00 66.36 167 GLU A N 1
ATOM 2608 C CA . GLU A 1 167 ? -1.795 -57.817 -66.747 1.00 66.74 167 GLU A CA 1
ATOM 2609 C C . GLU A 1 167 ? -2.370 -56.450 -66.386 1.00 56.67 167 GLU A C 1
ATOM 2610 O O . GLU A 1 167 ? -3.179 -56.308 -65.469 1.00 55.86 167 GLU A O 1
ATOM 2622 N N . ASP A 1 168 ? -1.898 -55.432 -67.087 1.00 54.64 168 ASP A N 1
ATOM 2623 C CA . ASP A 1 168 ? -2.228 -54.059 -66.740 1.00 52.53 168 ASP A CA 1
ATOM 2624 C C . ASP A 1 168 ? -1.873 -53.153 -67.896 1.00 50.11 168 ASP A C 1
ATOM 2625 O O . ASP A 1 168 ? -0.968 -52.310 -67.793 1.00 47.53 168 ASP A O 1
ATOM 2634 N N . VAL A 1 169 ? -2.593 -53.357 -68.996 1.00 50.15 169 VAL A N 1
ATOM 2635 C CA . VAL A 1 169 ? -2.404 -52.595 -70.230 1.00 55.27 169 VAL A CA 1
ATOM 2636 C C . VAL A 1 169 ? -2.472 -51.096 -69.964 1.00 53.30 169 VAL A C 1
ATOM 2637 O O . VAL A 1 169 ? -1.692 -50.321 -70.534 1.00 48.60 169 VAL A O 1
ATOM 2650 N N . GLU A 1 170 ? -3.375 -50.666 -69.065 1.00 48.53 170 GLU A N 1
ATOM 2651 C CA . GLU A 1 170 ? -3.615 -49.250 -68.796 1.00 49.74 170 GLU A CA 1
ATOM 2652 C C . GLU A 1 170 ? -2.694 -48.661 -67.736 1.00 43.29 170 GLU A C 1
ATOM 2653 O O . GLU A 1 170 ? -2.758 -47.449 -67.488 1.00 44.82 170 GLU A O 1
ATOM 2665 N N . GLY A 1 171 ? -1.874 -49.475 -67.072 1.00 39.85 171 GLY A N 1
ATOM 2666 C CA . GLY A 1 171 ? -0.957 -48.944 -66.079 1.00 46.30 171 GLY A CA 1
ATOM 2667 C C . GLY A 1 171 ? -1.623 -48.545 -64.790 1.00 43.16 171 GLY A C 1
ATOM 2668 O O . GLY A 1 171 ? -1.086 -47.708 -64.044 1.00 41.38 171 GLY A O 1
ATOM 2672 N N . TYR A 1 172 ? -2.800 -49.110 -64.527 1.00 40.72 172 TYR A N 1
ATOM 2673 C CA . TYR A 1 172 ? -3.565 -48.783 -63.329 1.00 41.98 172 TYR A CA 1
ATOM 2674 C C . TYR A 1 172 ? -2.772 -49.087 -62.087 1.00 33.30 172 TYR A C 1
ATOM 2675 O O . TYR A 1 172 ? -3.011 -48.492 -61.033 1.00 34.09 172 TYR A O 1
ATOM 2693 N N . SER A 1 173 ? -1.859 -50.048 -62.166 1.00 32.81 173 SER A N 1
ATOM 2694 C CA . SER A 1 173 ? -1.146 -50.451 -60.966 1.00 38.57 173 SER A CA 1
ATOM 2695 C C . SER A 1 173 ? -0.155 -49.383 -60.546 1.00 32.01 173 SER A C 1
ATOM 2696 O O . SER A 1 173 ? 0.111 -49.207 -59.350 1.00 51.33 173 SER A O 1
ATOM 2704 N N . VAL A 1 174 ? 0.397 -48.662 -61.513 1.00 37.22 174 VAL A N 1
ATOM 2705 C CA . VAL A 1 174 ? 1.402 -47.650 -61.216 1.00 37.12 174 VAL A CA 1
ATOM 2706 C C . VAL A 1 174 ? 0.755 -46.399 -60.652 1.00 30.24 174 VAL A C 1
ATOM 2707 O O . VAL A 1 174 ? 1.134 -45.914 -59.577 1.00 28.76 174 VAL A O 1
ATOM 2720 N N . THR A 1 175 ? -0.213 -45.849 -61.385 1.00 29.98 175 THR A N 1
ATOM 2721 C CA . THR A 1 175 ? -0.846 -44.627 -60.948 1.00 28.23 175 THR A CA 1
ATOM 2722 C C . THR A 1 175 ? -1.726 -44.878 -59.741 1.00 23.92 175 THR A C 1
ATOM 2723 O O . THR A 1 175 ? -1.988 -43.952 -58.966 1.00 26.99 175 THR A O 1
ATOM 2734 N N . GLY A 1 176 ? -2.183 -46.111 -59.566 1.00 26.06 176 GLY A N 1
ATOM 2735 C CA . GLY A 1 176 ? -3.096 -46.394 -58.485 1.00 25.27 176 GLY A CA 1
ATOM 2736 C C . GLY A 1 176 ? -2.495 -46.268 -57.099 1.00 21.47 176 GLY A C 1
ATOM 2737 O O . GLY A 1 176 ? -3.226 -46.041 -56.144 1.00 25.23 176 GLY A O 1
ATOM 2741 N N . VAL A 1 177 ? -1.179 -46.456 -56.951 1.00 22.84 177 VAL A N 1
ATOM 2742 C CA . VAL A 1 177 ? -0.550 -46.411 -55.642 1.00 21.50 177 VAL A CA 1
ATOM 2743 C C . VAL A 1 177 ? 0.466 -45.276 -55.484 1.00 27.72 177 VAL A C 1
ATOM 2744 O O . VAL A 1 177 ? 0.978 -45.083 -54.380 1.00 30.26 177 VAL A O 1
ATOM 2757 N N . ALA A 1 178 ? 0.763 -44.509 -56.531 1.00 27.13 178 ALA A N 1
ATOM 2758 C CA . ALA A 1 178 ? 1.782 -43.448 -56.427 1.00 29.60 178 ALA A CA 1
ATOM 2759 C C . ALA A 1 178 ? 1.260 -42.271 -55.605 1.00 34.13 178 ALA A C 1
ATOM 2760 O O . ALA A 1 178 ? 0.207 -41.723 -55.939 1.00 25.96 178 ALA A O 1
ATOM 2767 N N . PRO A 1 179 ? 1.931 -41.876 -54.517 1.00 25.73 179 PRO A N 1
ATOM 2768 C CA . PRO A 1 179 ? 1.505 -40.680 -53.768 1.00 27.34 179 PRO A CA 1
ATOM 2769 C C . PRO A 1 179 ? 1.390 -39.414 -54.603 1.00 27.26 179 PRO A C 1
ATOM 2770 O O . PRO A 1 179 ? 0.540 -38.564 -54.300 1.00 20.73 179 PRO A O 1
ATOM 2781 N N . ALA A 1 180 ? 2.187 -39.272 -55.661 1.00 21.37 180 ALA A N 1
ATOM 2782 C CA . ALA A 1 180 ? 2.068 -38.096 -56.523 1.00 26.88 180 ALA A CA 1
ATOM 2783 C C . ALA A 1 180 ? 0.674 -38.012 -57.108 1.00 28.16 180 ALA A C 1
ATOM 2784 O O . ALA A 1 180 ? 0.096 -36.927 -57.209 1.00 23.71 180 ALA A O 1
ATOM 2791 N N . VAL A 1 181 ? 0.123 -39.168 -57.505 1.00 27.00 181 VAL A N 1
ATOM 2792 C CA . VAL A 1 181 ? -1.189 -39.224 -58.143 1.00 22.08 181 VAL A CA 1
ATOM 2793 C C . VAL A 1 181 ? -2.299 -38.969 -57.136 1.00 19.67 181 VAL A C 1
ATOM 2794 O O . VAL A 1 181 ? -3.355 -38.483 -57.510 1.00 23.73 181 VAL A O 1
ATOM 2807 N N . ALA A 1 182 ? -2.070 -39.215 -55.854 1.00 24.97 182 ALA A N 1
ATOM 2808 C CA . ALA A 1 182 ? -3.090 -38.893 -54.861 1.00 25.49 182 ALA A CA 1
ATOM 2809 C C . ALA A 1 182 ? -3.520 -37.422 -54.921 1.00 33.22 182 ALA A C 1
ATOM 2810 O O . ALA A 1 182 ? -4.714 -37.103 -54.740 1.00 25.22 182 ALA A O 1
ATOM 2817 N N . SER A 1 183 ? -2.565 -36.512 -55.163 1.00 24.57 183 SER A N 1
ATOM 2818 C CA . SER A 1 183 ? -2.882 -35.091 -55.375 1.00 16.50 183 SER A CA 1
ATOM 2819 C C . SER A 1 183 ? -3.260 -34.813 -56.828 1.00 18.84 183 SER A C 1
ATOM 2820 O O . SER A 1 183 ? -4.294 -34.170 -57.108 1.00 22.14 183 SER A O 1
ATOM 2828 N N . GLY A 1 184 ? -2.483 -35.344 -57.764 1.00 20.59 184 GLY A N 1
ATOM 2829 C CA . GLY A 1 184 ? -2.744 -35.113 -59.177 1.00 21.68 184 GLY A CA 1
ATOM 2830 C C . GLY A 1 184 ? -4.112 -35.603 -59.659 1.00 25.65 184 GLY A C 1
ATOM 2831 O O . GLY A 1 184 ? -4.747 -34.976 -60.542 1.00 20.68 184 GLY A O 1
ATOM 2835 N N . ARG A 1 185 ? -4.605 -36.694 -59.076 1.00 23.04 185 ARG A N 1
ATOM 2836 C CA . ARG A 1 185 ? -5.900 -37.236 -59.482 1.00 23.32 185 ARG A CA 1
ATOM 2837 C C . ARG A 1 185 ? -7.042 -36.320 -59.054 1.00 23.65 185 ARG A C 1
ATOM 2838 O O . ARG A 1 185 ? -8.072 -36.276 -59.733 1.00 21.50 185 ARG A O 1
ATOM 2859 N N . ILE A 1 186 ? -6.911 -35.623 -57.922 1.00 21.24 186 ILE A N 1
ATOM 2860 C CA . ILE A 1 186 ? -7.912 -34.627 -57.560 1.00 20.81 186 ILE A CA 1
ATOM 2861 C C . ILE A 1 186 ? -7.957 -33.538 -58.616 1.00 27.06 186 ILE A C 1
ATOM 2862 O O . ILE A 1 186 ? -9.032 -33.145 -59.080 1.00 19.68 186 ILE A O 1
ATOM 2878 N N . SER A 1 187 ? -6.785 -33.045 -59.019 1.00 21.79 187 SER A N 1
ATOM 2879 C CA . SER A 1 187 ? -6.703 -31.997 -60.030 1.00 18.43 187 SER A CA 1
ATOM 2880 C C . SER A 1 187 ? -7.284 -32.485 -61.349 1.00 23.75 187 SER A C 1
ATOM 2881 O O . SER A 1 187 ? -8.072 -31.788 -62.000 1.00 21.66 187 SER A O 1
ATOM 2889 N N . TYR A 1 188 ? -6.880 -33.676 -61.760 1.00 16.99 188 TYR A N 1
ATOM 2890 C CA . TYR A 1 188 ? -7.353 -34.270 -62.989 1.00 21.04 188 TYR A CA 1
ATOM 2891 C C . TYR A 1 188 ? -8.873 -34.388 -63.006 1.00 26.14 188 TYR A C 1
ATOM 2892 O O . TYR A 1 188 ? -9.512 -34.007 -63.976 1.00 23.27 188 TYR A O 1
ATOM 2910 N N . THR A 1 189 ? -9.463 -34.919 -61.938 1.00 21.88 189 THR A N 1
ATOM 2911 C CA . THR A 1 189 ? -10.866 -35.213 -62.003 1.00 24.88 189 THR A CA 1
ATOM 2912 C C . THR A 1 189 ? -11.720 -33.984 -61.811 1.00 32.21 189 THR A C 1
ATOM 2913 O O . THR A 1 189 ? -12.805 -33.949 -62.363 1.00 21.80 189 THR A O 1
ATOM 2924 N N . MET A 1 190 ? -11.282 -32.990 -61.031 1.00 23.17 190 MET A N 1
ATOM 2925 C CA . MET A 1 190 ? -12.049 -31.763 -60.829 1.00 22.11 190 MET A CA 1
ATOM 2926 C C . MET A 1 190 ? -11.631 -30.644 -61.760 1.00 20.12 190 MET A C 1
ATOM 2927 O O . MET A 1 190 ? -12.184 -29.548 -61.680 1.00 23.35 190 MET A O 1
ATOM 2941 N N . GLY A 1 191 ? -10.715 -30.930 -62.680 1.00 20.18 191 GLY A N 1
ATOM 2942 C CA . GLY A 1 191 ? -10.236 -29.977 -63.658 1.00 22.98 191 GLY A CA 1
ATOM 2943 C C . GLY A 1 191 ? -9.474 -28.807 -63.082 1.00 25.28 191 GLY A C 1
ATOM 2944 O O . GLY A 1 191 ? -9.522 -27.701 -63.637 1.00 20.69 191 GLY A O 1
ATOM 2948 N N . LEU A 1 192 ? -8.791 -29.017 -61.967 1.00 21.53 192 LEU A N 1
ATOM 2949 C CA . LEU A 1 192 ? -8.020 -27.977 -61.299 1.00 17.56 192 LEU A CA 1
ATOM 2950 C C . LEU A 1 192 ? -6.677 -27.758 -61.985 1.00 23.63 192 LEU A C 1
ATOM 2951 O O . LEU A 1 192 ? -6.072 -28.685 -62.529 1.00 23.32 192 LEU A O 1
ATOM 2967 N N . GLU A 1 193 ? -6.187 -26.512 -61.952 1.00 23.24 193 GLU A N 1
ATOM 2968 C CA . GLU A 1 193 ? -4.997 -26.184 -62.722 1.00 22.24 193 GLU A CA 1
ATOM 2969 C C . GLU A 1 193 ? -3.908 -25.506 -61.936 1.00 18.55 193 GLU A C 1
ATOM 2970 O O . GLU A 1 193 ? -2.841 -25.249 -62.501 1.00 21.69 193 GLU A O 1
ATOM 2982 N N . GLY A 1 194 ? -4.108 -25.297 -60.649 1.00 19.57 194 GLY A N 1
ATOM 2983 C CA . GLY A 1 194 ? -3.057 -24.842 -59.772 1.00 22.05 194 GLY A CA 1
ATOM 2984 C C . GLY A 1 194 ? -2.040 -25.951 -59.515 1.00 21.53 194 GLY A C 1
ATOM 2985 O O . GLY A 1 194 ? -2.229 -27.105 -59.911 1.00 24.01 194 GLY A O 1
ATOM 2989 N N . PRO A 1 195 ? -0.936 -25.625 -58.851 1.00 20.32 195 PRO A N 1
ATOM 2990 C CA . PRO A 1 195 ? 0.019 -26.672 -58.475 1.00 23.20 195 PRO A CA 1
ATOM 2991 C C . PRO A 1 195 ? -0.659 -27.765 -57.637 1.00 20.43 195 PRO A C 1
ATOM 2992 O O . PRO A 1 195 ? -1.545 -27.495 -56.824 1.00 23.62 195 PRO A O 1
ATOM 3003 N N . SER A 1 196 ? -0.232 -29.006 -57.849 1.00 21.59 196 SER A N 1
ATOM 3004 C CA . SER A 1 196 ? -0.745 -30.160 -57.123 1.00 19.73 196 SER A CA 1
ATOM 3005 C C . SER A 1 196 ? 0.466 -30.933 -56.619 1.00 18.54 196 SER A C 1
ATOM 3006 O O . SER A 1 196 ? 1.216 -31.500 -57.421 1.00 22.47 196 SER A O 1
ATOM 3014 N N . ILE A 1 197 ? 0.641 -30.989 -55.304 1.00 24.54 197 ILE A N 1
ATOM 3015 C CA . ILE A 1 197 ? 1.874 -31.495 -54.691 1.00 21.26 197 ILE A CA 1
ATOM 3016 C C . ILE A 1 197 ? 1.504 -32.424 -53.573 1.00 19.56 197 ILE A C 1
ATOM 3017 O O . ILE A 1 197 ? 0.645 -32.087 -52.751 1.00 20.07 197 ILE A O 1
ATOM 3033 N N . SER A 1 198 ? 2.208 -33.552 -53.502 1.00 18.93 198 SER A N 1
ATOM 3034 C CA . SER A 1 198 ? 2.179 -34.459 -52.373 1.00 25.29 198 SER A CA 1
ATOM 3035 C C . SER A 1 198 ? 3.516 -34.342 -51.650 1.00 24.07 198 SER A C 1
ATOM 3036 O O . SER A 1 198 ? 4.575 -34.278 -52.289 1.00 19.97 198 SER A O 1
ATOM 3044 N N . VAL A 1 199 ? 3.454 -34.259 -50.339 1.00 18.21 199 VAL A N 1
ATOM 3045 C CA . VAL A 1 199 ? 4.633 -34.041 -49.523 1.00 27.37 199 VAL A CA 1
ATOM 3046 C C . VAL A 1 199 ? 4.648 -35.088 -48.423 1.00 24.33 199 VAL A C 1
ATOM 3047 O O . VAL A 1 199 ? 3.606 -35.635 -48.019 1.00 21.31 199 VAL A O 1
ATOM 3060 N N . ASP A 1 200 ? 5.857 -35.351 -47.926 1.00 25.32 200 ASP A N 1
ATOM 3061 C CA . ASP A 1 200 ? 6.046 -36.352 -46.877 1.00 27.64 200 ASP A CA 1
ATOM 3062 C C . ASP A 1 200 ? 7.086 -35.800 -45.918 1.00 29.25 200 ASP A C 1
ATOM 3063 O O . ASP A 1 200 ? 8.275 -35.734 -46.233 1.00 27.12 200 ASP A O 1
ATOM 3072 N N . THR A 1 201 ? 6.620 -35.346 -44.785 1.00 22.98 201 THR A N 1
ATOM 3073 C CA . THR A 1 201 ? 7.476 -35.098 -43.647 1.00 23.41 201 THR A CA 1
ATOM 3074 C C . THR A 1 201 ? 6.915 -35.856 -42.452 1.00 21.36 201 THR A C 1
ATOM 3075 O O . THR A 1 201 ? 6.978 -35.404 -41.301 1.00 23.00 201 THR A O 1
ATOM 3086 N N . ALA A 1 202 ? 6.400 -37.055 -42.723 1.00 22.20 202 ALA A N 1
ATOM 3087 C CA . ALA A 1 202 ? 5.868 -37.915 -41.673 1.00 23.06 202 ALA A CA 1
ATOM 3088 C C . ALA A 1 202 ? 4.731 -37.163 -41.001 1.00 27.11 202 ALA A C 1
ATOM 3089 O O . ALA A 1 202 ? 3.850 -36.641 -41.696 1.00 26.86 202 ALA A O 1
ATOM 3109 N N . SER A 1 204 ? 4.181 -34.370 -39.661 1.00 23.15 204 SER A N 1
ATOM 3110 C CA . SER A 1 204 ? 3.938 -32.937 -39.804 1.00 21.49 204 SER A CA 1
ATOM 3111 C C . SER A 1 204 ? 3.448 -32.677 -41.228 1.00 23.83 204 SER A C 1
ATOM 3112 O O . SER A 1 204 ? 3.209 -31.540 -41.601 1.00 21.43 204 SER A O 1
ATOM 3120 N N . SER A 1 205 ? 3.264 -33.765 -42.007 1.00 17.99 205 SER A N 1
ATOM 3121 C CA . SER A 1 205 ? 3.102 -33.629 -43.442 1.00 17.05 205 SER A CA 1
ATOM 3122 C C . SER A 1 205 ? 1.937 -32.711 -43.791 1.00 21.17 205 SER A C 1
ATOM 3123 O O . SER A 1 205 ? 2.049 -31.902 -44.711 1.00 21.46 205 SER A O 1
ATOM 3131 N N . SER A 1 206 ? 0.793 -32.863 -43.124 1.00 22.31 206 SER A N 1
ATOM 3132 C CA . SER A 1 206 ? -0.346 -32.074 -43.560 1.00 22.94 206 SER A CA 1
ATOM 3133 C C . SER A 1 206 ? -0.239 -30.607 -43.153 1.00 20.69 206 SER A C 1
ATOM 3134 O O . SER A 1 206 ? -0.848 -29.761 -43.815 1.00 24.34 206 SER A O 1
ATOM 3142 N N . LEU A 1 207 ? 0.451 -30.265 -42.057 1.00 19.90 207 LEU A N 1
ATOM 3143 C CA . LEU A 1 207 ? 0.701 -28.850 -41.789 1.00 22.06 207 LEU A CA 1
ATOM 3144 C C . LEU A 1 207 ? 1.814 -28.282 -42.640 1.00 23.37 207 LEU A C 1
ATOM 3145 O O . LEU A 1 207 ? 1.813 -27.077 -42.916 1.00 22.96 207 LEU A O 1
ATOM 3161 N N . VAL A 1 208 ? 2.800 -29.089 -43.039 1.00 23.71 208 VAL A N 1
ATOM 3162 C CA . VAL A 1 208 ? 3.702 -28.595 -44.075 1.00 21.37 208 VAL A CA 1
ATOM 3163 C C . VAL A 1 208 ? 2.934 -28.314 -45.359 1.00 23.36 208 VAL A C 1
ATOM 3164 O O . VAL A 1 208 ? 3.148 -27.275 -46.007 1.00 23.17 208 VAL A O 1
ATOM 3177 N N . ALA A 1 209 ? 2.025 -29.222 -45.762 1.00 19.73 209 ALA A N 1
ATOM 3178 C CA . ALA A 1 209 ? 1.193 -28.926 -46.934 1.00 16.93 209 ALA A CA 1
ATOM 3179 C C . ALA A 1 209 ? 0.426 -27.614 -46.744 1.00 14.92 209 ALA A C 1
ATOM 3180 O O . ALA A 1 209 ? 0.326 -26.790 -47.663 1.00 17.66 209 ALA A O 1
ATOM 3187 N N . LEU A 1 210 ? -0.139 -27.410 -45.571 1.00 16.28 210 LEU A N 1
ATOM 3188 C CA . LEU A 1 210 ? -0.838 -26.154 -45.303 1.00 17.18 210 LEU A CA 1
ATOM 3189 C C . LEU A 1 210 ? 0.091 -24.937 -45.447 1.00 22.66 210 LEU A C 1
ATOM 3190 O O . LEU A 1 210 ? -0.276 -23.913 -46.040 1.00 19.35 210 LEU A O 1
ATOM 3206 N N . HIS A 1 211 ? 1.315 -25.049 -44.935 1.00 19.81 211 HIS A N 1
ATOM 3207 C CA . HIS A 1 211 ? 2.283 -23.950 -44.998 1.00 19.39 211 HIS A CA 1
ATOM 3208 C C . HIS A 1 211 ? 2.608 -23.604 -46.443 1.00 19.15 211 HIS A C 1
ATOM 3209 O O . HIS A 1 211 ? 2.661 -22.434 -46.827 1.00 18.50 211 HIS A O 1
ATOM 3223 N N . LEU A 1 212 ? 2.763 -24.615 -47.280 1.00 19.62 212 LEU A N 1
ATOM 3224 C CA . LEU A 1 212 ? 3.032 -24.393 -48.693 1.00 18.48 212 LEU A CA 1
ATOM 3225 C C . LEU A 1 212 ? 1.809 -23.849 -49.417 1.00 18.67 212 LEU A C 1
ATOM 3226 O O . LEU A 1 212 ? 1.938 -23.053 -50.366 1.00 23.25 212 LEU A O 1
ATOM 3242 N N . ALA A 1 213 ? 0.635 -24.241 -48.995 1.00 20.71 213 ALA A N 1
ATOM 3243 C CA . ALA A 1 213 ? -0.578 -23.731 -49.662 1.00 24.91 213 ALA A CA 1
ATOM 3244 C C . ALA A 1 213 ? -0.783 -22.245 -49.371 1.00 18.47 213 ALA A C 1
ATOM 3245 O O . ALA A 1 213 ? -1.111 -21.464 -50.270 1.00 18.46 213 ALA A O 1
ATOM 3252 N N . VAL A 1 214 ? -0.618 -21.860 -48.107 1.00 19.64 214 VAL A N 1
ATOM 3253 C CA . VAL A 1 214 ? -0.675 -20.460 -47.694 1.00 21.31 214 VAL A CA 1
ATOM 3254 C C . VAL A 1 214 ? 0.281 -19.613 -48.517 1.00 25.50 214 VAL A C 1
ATOM 3255 O O . VAL A 1 214 ? -0.111 -18.558 -49.055 1.00 24.08 214 VAL A O 1
ATOM 3268 N N . GLU A 1 215 ? 1.539 -20.078 -48.670 1.00 22.94 215 GLU A N 1
ATOM 3269 C CA . GLU A 1 215 ? 2.489 -19.417 -49.572 1.00 17.84 215 GLU A CA 1
ATOM 3270 C C . GLU A 1 215 ? 1.940 -19.276 -50.989 1.00 27.34 215 GLU A C 1
ATOM 3271 O O . GLU A 1 215 ? 2.078 -18.220 -51.620 1.00 24.80 215 GLU A O 1
ATOM 3283 N N . SER A 1 216 ? 1.399 -20.366 -51.546 1.00 19.88 216 SER A N 1
ATOM 3284 C CA . SER A 1 216 ? 0.883 -20.346 -52.903 1.00 24.61 216 SER A CA 1
ATOM 3285 C C . SER A 1 216 ? -0.267 -19.338 -53.038 1.00 19.46 216 SER A C 1
ATOM 3286 O O . SER A 1 216 ? -0.332 -18.589 -54.014 1.00 24.44 216 SER A O 1
ATOM 3294 N N . LEU A 1 217 ? -1.094 -19.219 -52.000 1.00 15.91 217 LEU A N 1
ATOM 3295 C CA . LEU A 1 217 ? -2.228 -18.303 -52.030 1.00 23.15 217 LEU A CA 1
ATOM 3296 C C . LEU A 1 217 ? -1.745 -16.859 -51.899 1.00 26.31 217 LEU A C 1
ATOM 3297 O O . LEU A 1 217 ? -2.212 -15.963 -52.620 1.00 21.25 217 LEU A O 1
ATOM 3313 N N . ARG A 1 218 ? -0.766 -16.625 -51.034 1.00 24.36 218 ARG A N 1
ATOM 3314 C CA . ARG A 1 218 ? -0.324 -15.245 -50.806 1.00 24.24 218 ARG A CA 1
ATOM 3315 C C . ARG A 1 218 ? 0.376 -14.715 -52.040 1.00 23.62 218 ARG A C 1
ATOM 3316 O O . ARG A 1 218 ? 0.245 -13.538 -52.377 1.00 33.22 218 ARG A O 1
ATOM 3337 N N . LYS A 1 219 ? 1.073 -15.578 -52.751 1.00 28.61 219 LYS A N 1
ATOM 3338 C CA . LYS A 1 219 ? 1.722 -15.200 -53.995 1.00 29.52 219 LYS A CA 1
ATOM 3339 C C . LYS A 1 219 ? 0.751 -15.053 -55.156 1.00 29.51 219 LYS A C 1
ATOM 3340 O O . LYS A 1 219 ? 1.165 -14.576 -56.221 1.00 35.82 219 LYS A O 1
ATOM 3359 N N . GLY A 1 220 ? -0.498 -15.494 -55.024 1.00 29.46 220 GLY A N 1
ATOM 3360 C CA . GLY A 1 220 ? -1.413 -15.423 -56.155 1.00 26.75 220 GLY A CA 1
ATOM 3361 C C . GLY A 1 220 ? -1.227 -16.544 -57.146 1.00 25.77 220 GLY A C 1
ATOM 3362 O O . GLY A 1 220 ? -1.811 -16.507 -58.226 1.00 32.86 220 GLY A O 1
ATOM 3366 N N . GLU A 1 221 ? -0.453 -17.558 -56.801 1.00 26.63 221 GLU A N 1
ATOM 3367 C CA . GLU A 1 221 ? -0.254 -18.701 -57.696 1.00 23.17 221 GLU A CA 1
ATOM 3368 C C . GLU A 1 221 ? -1.481 -19.622 -57.717 1.00 25.83 221 GLU A C 1
ATOM 3369 O O . GLU A 1 221 ? -1.819 -20.196 -58.757 1.00 25.44 221 GLU A O 1
ATOM 3381 N N . SER A 1 222 ? -2.066 -19.842 -56.553 1.00 24.48 222 SER A N 1
ATOM 3382 C CA . SER A 1 222 ? -3.304 -20.566 -56.390 1.00 22.68 222 SER A CA 1
ATOM 3383 C C . SER A 1 222 ? -4.392 -19.542 -56.061 1.00 25.41 222 SER A C 1
ATOM 3384 O O . SER A 1 222 ? -4.173 -18.635 -55.251 1.00 25.00 222 SER A O 1
ATOM 3392 N N . SER A 1 223 ? -5.580 -19.723 -56.631 1.00 23.31 223 SER A N 1
ATOM 3393 C CA . SER A 1 223 ? -6.733 -18.906 -56.245 1.00 25.60 223 SER A CA 1
ATOM 3394 C C . SER A 1 223 ? -7.469 -19.459 -55.036 1.00 27.91 223 SER A C 1
ATOM 3395 O O . SER A 1 223 ? -7.974 -18.683 -54.224 1.00 24.96 223 SER A O 1
ATOM 3403 N N . MET A 1 224 ? -7.602 -20.788 -54.938 1.00 24.24 224 MET A N 1
ATOM 3404 C CA . MET A 1 224 ? -7.965 -21.473 -53.707 1.00 24.14 224 MET A CA 1
ATOM 3405 C C . MET A 1 224 ? -7.051 -22.694 -53.559 1.00 20.87 224 MET A C 1
ATOM 3406 O O . MET A 1 224 ? -6.357 -23.098 -54.497 1.00 21.91 224 MET A O 1
ATOM 3420 N N . ALA A 1 225 ? -7.122 -23.347 -52.413 1.00 19.75 225 ALA A N 1
ATOM 3421 C CA . ALA A 1 225 ? -6.264 -24.519 -52.213 1.00 23.70 225 ALA A CA 1
ATOM 3422 C C . ALA A 1 225 ? -6.955 -25.608 -51.424 1.00 18.86 225 ALA A C 1
ATOM 3423 O O . ALA A 1 225 ? -7.509 -25.353 -50.356 1.00 18.50 225 ALA A O 1
ATOM 3430 N N . VAL A 1 226 ? -6.835 -26.825 -51.922 1.00 18.82 226 VAL A N 1
ATOM 3431 C CA . VAL A 1 226 ? -7.299 -28.011 -51.218 1.00 20.20 226 VAL A CA 1
ATOM 3432 C C . VAL A 1 226 ? -6.128 -28.532 -50.421 1.00 20.49 226 VAL A C 1
ATOM 3433 O O . VAL A 1 226 ? -5.109 -28.883 -51.009 1.00 20.71 226 VAL A O 1
ATOM 3446 N N . VAL A 1 227 ? -6.278 -28.621 -49.107 1.00 21.84 227 VAL A N 1
ATOM 3447 C CA . VAL A 1 227 ? -5.145 -28.874 -48.230 1.00 21.80 227 VAL A CA 1
ATOM 3448 C C . VAL A 1 227 ? -5.486 -30.004 -47.279 1.00 21.23 227 VAL A C 1
ATOM 3449 O O . VAL A 1 227 ? -6.519 -29.956 -46.631 1.00 18.57 227 VAL A O 1
ATOM 3462 N N . GLY A 1 228 ? -4.564 -30.952 -47.091 1.00 21.60 228 GLY A N 1
ATOM 3463 C CA . GLY A 1 228 ? -4.753 -31.852 -45.951 1.00 17.70 228 GLY A CA 1
ATOM 3464 C C . GLY A 1 228 ? -3.844 -33.068 -46.088 1.00 21.20 228 GLY A C 1
ATOM 3465 O O . GLY A 1 228 ? -2.675 -32.953 -46.507 1.00 19.57 228 GLY A O 1
ATOM 3469 N N . GLY A 1 229 ? -4.376 -34.201 -45.672 1.00 20.24 229 GLY A N 1
ATOM 3470 C CA . GLY A 1 229 ? -3.589 -35.428 -45.663 1.00 23.16 229 GLY A CA 1
ATOM 3471 C C . GLY A 1 229 ? -4.477 -36.651 -45.672 1.00 28.52 229 GLY A C 1
ATOM 3472 O O . GLY A 1 229 ? -5.674 -36.575 -45.377 1.00 20.22 229 GLY A O 1
ATOM 3476 N N . ALA A 1 230 ? -3.860 -37.799 -45.998 1.00 20.41 230 ALA A N 1
ATOM 3477 C CA . ALA A 1 230 ? -4.548 -39.085 -46.064 1.00 22.25 230 ALA A CA 1
ATOM 3478 C C . ALA A 1 230 ? -3.642 -40.177 -45.495 1.00 26.09 230 ALA A C 1
ATOM 3479 O O . ALA A 1 230 ? -2.477 -40.261 -45.894 1.00 23.51 230 ALA A O 1
ATOM 3486 N N . ALA A 1 231 ? -4.170 -40.982 -44.565 1.00 23.23 231 ALA A N 1
ATOM 3487 C CA . ALA A 1 231 ? -3.523 -42.186 -44.036 1.00 19.99 231 ALA A CA 1
ATOM 3488 C C . ALA A 1 231 ? -4.544 -43.301 -43.893 1.00 24.90 231 ALA A C 1
ATOM 3489 O O . ALA A 1 231 ? -5.395 -43.258 -43.003 1.00 25.40 231 ALA A O 1
ATOM 3496 N N . VAL A 1 232 ? -4.419 -44.315 -44.740 1.00 19.84 232 VAL A N 1
ATOM 3497 C CA . VAL A 1 232 ? -5.173 -45.555 -44.648 1.00 26.73 232 VAL A CA 1
ATOM 3498 C C . VAL A 1 232 ? -4.183 -46.717 -44.663 1.00 28.74 232 VAL A C 1
ATOM 3499 O O . VAL A 1 232 ? -3.501 -46.945 -45.674 1.00 23.78 232 VAL A O 1
ATOM 3512 N N . MET A 1 233 ? -4.138 -47.470 -43.566 1.00 24.53 233 MET A N 1
ATOM 3513 C CA . MET A 1 233 ? -3.204 -48.579 -43.394 1.00 30.73 233 MET A CA 1
ATOM 3514 C C . MET A 1 233 ? -3.769 -49.805 -44.093 1.00 31.67 233 MET A C 1
ATOM 3515 O O . MET A 1 233 ? -4.512 -50.603 -43.508 1.00 30.12 233 MET A O 1
ATOM 3529 N N . ALA A 1 234 ? -3.359 -49.977 -45.355 1.00 26.55 234 ALA A N 1
ATOM 3530 C CA . ALA A 1 234 ? -3.853 -51.103 -46.149 1.00 29.93 234 ALA A CA 1
ATOM 3531 C C . ALA A 1 234 ? -3.317 -52.423 -45.626 1.00 31.42 234 ALA A C 1
ATOM 3532 O O . ALA A 1 234 ? -3.967 -53.463 -45.789 1.00 30.75 234 ALA A O 1
ATOM 3539 N N . THR A 1 235 ? -2.116 -52.388 -45.059 1.00 29.86 235 THR A N 1
ATOM 3540 C CA . THR A 1 235 ? -1.421 -53.517 -44.470 1.00 37.10 235 THR A CA 1
ATOM 3541 C C . THR A 1 235 ? -1.125 -53.190 -43.019 1.00 32.58 235 THR A C 1
ATOM 3542 O O . THR A 1 235 ? -1.163 -52.017 -42.621 1.00 28.61 235 THR A O 1
ATOM 3553 N N . PRO A 1 236 ? -0.875 -54.198 -42.196 1.00 33.50 236 PRO A N 1
ATOM 3554 C CA . PRO A 1 236 ? -0.558 -53.942 -40.786 1.00 33.59 236 PRO A CA 1
ATOM 3555 C C . PRO A 1 236 ? 0.905 -53.548 -40.539 1.00 30.74 236 PRO A C 1
ATOM 3556 O O . PRO A 1 236 ? 1.357 -53.534 -39.395 1.00 31.16 236 PRO A O 1
ATOM 3567 N N . GLY A 1 237 ? 1.634 -53.152 -41.584 1.00 35.89 237 GLY A N 1
ATOM 3568 C CA . GLY A 1 237 ? 3.085 -53.012 -41.476 1.00 37.17 237 GLY A CA 1
ATOM 3569 C C . GLY A 1 237 ? 3.544 -52.054 -40.400 1.00 41.60 237 GLY A C 1
ATOM 3570 O O . GLY A 1 237 ? 4.603 -52.259 -39.775 1.00 34.86 237 GLY A O 1
ATOM 3574 N N . VAL A 1 238 ? 2.780 -50.986 -40.170 1.00 27.86 238 VAL A N 1
ATOM 3575 C CA . VAL A 1 238 ? 3.212 -49.994 -39.191 1.00 33.93 238 VAL A CA 1
ATOM 3576 C C . VAL A 1 238 ? 3.056 -50.519 -37.761 1.00 27.44 238 VAL A C 1
ATOM 3577 O O . VAL A 1 238 ? 3.876 -50.207 -36.889 1.00 30.45 238 VAL A O 1
ATOM 3590 N N . PHE A 1 239 ? 2.063 -51.360 -37.494 1.00 26.17 239 PHE A N 1
ATOM 3591 C CA . PHE A 1 239 ? 1.963 -51.966 -36.166 1.00 33.70 239 PHE A CA 1
ATOM 3592 C C . PHE A 1 239 ? 3.104 -52.945 -35.931 1.00 38.71 239 PHE A C 1
ATOM 3593 O O . PHE A 1 239 ? 3.672 -52.986 -34.842 1.00 31.17 239 PHE A O 1
ATOM 3610 N N . VAL A 1 240 ? 3.506 -53.670 -36.971 1.00 32.28 240 VAL A N 1
ATOM 3611 C CA . VAL A 1 240 ? 4.617 -54.608 -36.854 1.00 34.51 240 VAL A CA 1
ATOM 3612 C C . VAL A 1 240 ? 5.923 -53.848 -36.674 1.00 39.05 240 VAL A C 1
ATOM 3613 O O . VAL A 1 240 ? 6.647 -54.056 -35.686 1.00 35.02 240 VAL A O 1
ATOM 3626 N N . ASP A 1 241 ? 6.198 -52.892 -37.578 1.00 32.44 241 ASP A N 1
ATOM 3627 C CA . ASP A 1 241 ? 7.461 -52.165 -37.534 1.00 34.68 241 ASP A CA 1
ATOM 3628 C C . ASP A 1 241 ? 7.648 -51.459 -36.201 1.00 38.22 241 ASP A C 1
ATOM 3629 O O . ASP A 1 241 ? 8.742 -51.484 -35.636 1.00 39.99 241 ASP A O 1
ATOM 3638 N N . PHE A 1 242 ? 6.604 -50.794 -35.691 1.00 33.67 242 PHE A N 1
ATOM 3639 C CA . PHE A 1 242 ? 6.763 -50.038 -34.455 1.00 32.35 242 PHE A CA 1
ATOM 3640 C C . PHE A 1 242 ? 6.693 -50.911 -33.224 1.00 30.39 242 PHE A C 1
ATOM 3641 O O . PHE A 1 242 ? 7.125 -50.468 -32.151 1.00 28.46 242 PHE A O 1
ATOM 3658 N N . SER A 1 243 ? 6.167 -52.131 -33.363 1.00 32.12 243 SER A N 1
ATOM 3659 C CA . SER A 1 243 ? 6.204 -53.093 -32.261 1.00 34.34 243 SER A CA 1
ATOM 3660 C C . SER A 1 243 ? 7.652 -53.503 -31.928 1.00 29.49 243 SER A C 1
ATOM 3661 O O . SER A 1 243 ? 8.031 -53.561 -30.751 1.00 36.70 243 SER A O 1
ATOM 3669 N N . ARG A 1 244 ? 8.481 -53.755 -32.950 1.00 38.48 244 ARG A N 1
ATOM 3670 C CA . ARG A 1 244 ? 9.885 -54.118 -32.713 1.00 35.84 244 ARG A CA 1
ATOM 3671 C C . ARG A 1 244 ? 10.585 -53.104 -31.821 1.00 42.88 244 ARG A C 1
ATOM 3672 O O . ARG A 1 244 ? 11.553 -53.446 -31.136 1.00 44.72 244 ARG A O 1
ATOM 3693 N N . GLN A 1 245 ? 10.111 -51.854 -31.808 1.00 33.51 245 GLN A N 1
ATOM 3694 C CA . GLN A 1 245 ? 10.714 -50.784 -31.018 1.00 32.96 245 GLN A CA 1
ATOM 3695 C C . GLN A 1 245 ? 10.043 -50.582 -29.682 1.00 27.09 245 GLN A C 1
ATOM 3696 O O . GLN A 1 245 ? 10.415 -49.650 -28.958 1.00 31.38 245 GLN A O 1
ATOM 3710 N N . ARG A 1 246 ? 9.005 -51.356 -29.373 1.00 30.08 246 ARG A N 1
ATOM 3711 C CA . ARG A 1 246 ? 8.212 -51.088 -28.165 1.00 39.14 246 ARG A CA 1
ATOM 3712 C C . ARG A 1 246 ? 7.713 -49.641 -28.152 1.00 35.03 246 ARG A C 1
ATOM 3713 O O . ARG A 1 246 ? 7.593 -49.021 -27.098 1.00 37.63 246 ARG A O 1
ATOM 3734 N N . ALA A 1 247 ? 7.402 -49.098 -29.332 1.00 31.37 247 ALA A N 1
ATOM 3735 C CA . ALA A 1 247 ? 6.939 -47.713 -29.449 1.00 28.00 247 ALA A CA 1
ATOM 3736 C C . ALA A 1 247 ? 5.430 -47.558 -29.322 1.00 30.43 247 ALA A C 1
ATOM 3737 O O . ALA A 1 247 ? 4.946 -46.417 -29.181 1.00 32.40 247 ALA A O 1
ATOM 3744 N N . LEU A 1 248 ? 4.680 -48.658 -29.386 1.00 34.23 248 LEU A N 1
ATOM 3745 C CA . LEU A 1 248 ? 3.223 -48.615 -29.340 1.00 31.82 248 LEU A CA 1
ATOM 3746 C C . LEU A 1 248 ? 2.720 -48.756 -27.914 1.00 42.18 248 LEU A C 1
ATOM 3747 O O . LEU A 1 248 ? 3.241 -49.574 -27.147 1.00 31.45 248 LEU A O 1
ATOM 3763 N N . ALA A 1 249 ? 1.694 -47.958 -27.575 1.00 33.94 249 ALA A N 1
ATOM 3764 C CA . ALA A 1 249 ? 0.931 -48.159 -26.346 1.00 38.94 249 ALA A CA 1
ATOM 3765 C C . ALA A 1 249 ? 0.270 -49.516 -26.388 1.00 39.67 249 ALA A C 1
ATOM 3766 O O . ALA A 1 249 ? -0.379 -49.861 -27.377 1.00 34.97 249 ALA A O 1
ATOM 3773 N N . ALA A 1 250 ? 0.403 -50.269 -25.294 1.00 43.15 250 ALA A N 1
ATOM 3774 C CA . ALA A 1 250 ? -0.056 -51.652 -25.278 1.00 38.22 250 ALA A CA 1
ATOM 3775 C C . ALA A 1 250 ? -1.573 -51.742 -25.415 1.00 32.37 250 ALA A C 1
ATOM 3776 O O . ALA A 1 250 ? -2.089 -52.658 -26.053 1.00 36.64 250 ALA A O 1
ATOM 3783 N N . ASP A 1 251 ? -2.303 -50.807 -24.829 1.00 38.91 251 ASP A N 1
ATOM 3784 C CA . ASP A 1 251 ? -3.756 -50.852 -24.932 1.00 41.35 251 ASP A CA 1
ATOM 3785 C C . ASP A 1 251 ? -4.287 -50.049 -26.115 1.00 33.41 251 ASP A C 1
ATOM 3786 O O . ASP A 1 251 ? -5.503 -49.976 -26.290 1.00 37.54 251 ASP A O 1
ATOM 3795 N N . GLY A 1 252 ? -3.406 -49.438 -26.918 1.00 28.71 252 GLY A N 1
ATOM 3796 C CA . GLY A 1 252 ? -3.784 -48.692 -28.112 1.00 42.98 252 GLY A CA 1
ATOM 3797 C C . GLY A 1 252 ? -4.167 -47.251 -27.879 1.00 34.52 252 GLY A C 1
ATOM 3798 O O . GLY A 1 252 ? -4.448 -46.542 -28.848 1.00 34.27 252 GLY A O 1
ATOM 3802 N N . ARG A 1 253 ? -4.147 -46.779 -26.638 1.00 34.18 253 ARG A N 1
ATOM 3803 C CA . ARG A 1 253 ? -4.634 -45.446 -26.314 1.00 37.11 253 ARG A CA 1
ATOM 3804 C C . ARG A 1 253 ? -3.514 -44.415 -26.337 1.00 38.26 253 ARG A C 1
ATOM 3805 O O . ARG A 1 253 ? -2.408 -44.655 -25.850 1.00 33.11 253 ARG A O 1
ATOM 3826 N N . SER A 1 254 ? -3.834 -43.231 -26.858 1.00 29.65 254 SER A N 1
ATOM 3827 C CA . SER A 1 254 ? -2.874 -42.161 -26.986 1.00 29.52 254 SER A CA 1
ATOM 3828 C C . SER A 1 254 ? -3.093 -41.275 -25.776 1.00 38.95 254 SER A C 1
ATOM 3829 O O . SER A 1 254 ? -3.989 -40.437 -25.769 1.00 39.09 254 SER A O 1
ATOM 3837 N N . LYS A 1 255 ? -2.276 -41.463 -24.746 1.00 30.77 255 LYS A N 1
ATOM 3838 C CA . LYS A 1 255 ? -2.540 -40.843 -23.447 1.00 33.78 255 LYS A CA 1
ATOM 3839 C C . LYS A 1 255 ? -1.714 -39.567 -23.283 1.00 39.99 255 LYS A C 1
ATOM 3840 O O . LYS A 1 255 ? -0.906 -39.409 -22.359 1.00 36.91 255 LYS A O 1
ATOM 3859 N N . ALA A 1 256 ? -1.978 -38.639 -24.201 1.00 35.44 256 ALA A N 1
ATOM 3860 C CA . ALA A 1 256 ? -1.204 -37.408 -24.328 1.00 30.12 256 ALA A CA 1
ATOM 3861 C C . ALA A 1 256 ? -1.173 -36.605 -23.041 1.00 37.21 256 ALA A C 1
ATOM 3862 O O . ALA A 1 256 ? -2.215 -36.157 -22.544 1.00 33.99 256 ALA A O 1
ATOM 3869 N N . PHE A 1 257 ? 0.050 -36.361 -22.557 1.00 31.99 257 PHE A N 1
ATOM 3870 C CA . PHE A 1 257 ? 0.358 -35.588 -21.361 1.00 33.54 257 PHE A CA 1
ATOM 3871 C C . PHE A 1 257 ? -0.172 -36.217 -20.077 1.00 33.37 257 PHE A C 1
ATOM 3872 O O . PHE A 1 257 ? -0.157 -35.561 -19.032 1.00 35.55 257 PHE A O 1
ATOM 3889 N N . GLY A 1 258 ? -0.665 -37.467 -20.135 1.00 35.63 258 GLY A N 1
ATOM 3890 C CA . GLY A 1 258 ? -1.011 -38.203 -18.935 1.00 43.29 258 GLY A CA 1
ATOM 3891 C C . GLY A 1 258 ? 0.155 -39.057 -18.414 1.00 44.64 258 GLY A C 1
ATOM 3892 O O . GLY A 1 258 ? 1.047 -39.468 -19.167 1.00 38.44 258 GLY A O 1
ATOM 3896 N N . ALA A 1 259 ? 0.137 -39.335 -17.102 1.00 39.82 259 ALA A N 1
ATOM 3897 C CA . ALA A 1 259 ? 1.187 -40.157 -16.514 1.00 39.88 259 ALA A CA 1
ATOM 3898 C C . ALA A 1 259 ? 1.206 -41.557 -17.084 1.00 42.16 259 ALA A C 1
ATOM 3899 O O . ALA A 1 259 ? 2.243 -42.222 -17.021 1.00 50.10 259 ALA A O 1
ATOM 3906 N N . GLY A 1 260 ? 0.097 -42.023 -17.649 1.00 49.31 260 GLY A N 1
ATOM 3907 C CA . GLY A 1 260 ? 0.081 -43.340 -18.262 1.00 52.11 260 GLY A CA 1
ATOM 3908 C C . GLY A 1 260 ? 0.696 -43.427 -19.652 1.00 50.70 260 GLY A C 1
ATOM 3909 O O . GLY A 1 260 ? 0.757 -44.518 -20.235 1.00 43.53 260 GLY A O 1
ATOM 3913 N N . ALA A 1 261 ? 1.167 -42.308 -20.197 1.00 42.01 261 ALA A N 1
ATOM 3914 C CA . ALA A 1 261 ? 1.584 -42.268 -21.591 1.00 41.11 261 ALA A CA 1
ATOM 3915 C C . ALA A 1 261 ? 2.682 -43.289 -21.848 1.00 45.09 261 ALA A C 1
ATOM 3916 O O . ALA A 1 261 ? 3.744 -43.236 -21.226 1.00 40.04 261 ALA A O 1
ATOM 3923 N N . ASP A 1 262 ? 2.439 -44.190 -22.805 1.00 37.79 262 ASP A N 1
ATOM 3924 C CA . ASP A 1 262 ? 3.369 -45.286 -23.044 1.00 45.41 262 ASP A CA 1
ATOM 3925 C C . ASP A 1 262 ? 3.446 -45.652 -24.516 1.00 34.00 262 ASP A C 1
ATOM 3926 O O . ASP A 1 262 ? 3.615 -46.829 -24.844 1.00 35.42 262 ASP A O 1
ATOM 3935 N N . GLY A 1 263 ? 3.312 -44.675 -25.414 1.00 32.89 263 GLY A N 1
ATOM 3936 C CA . GLY A 1 263 ? 3.587 -44.906 -26.809 1.00 37.38 263 GLY A CA 1
ATOM 3937 C C . GLY A 1 263 ? 2.429 -44.507 -27.692 1.00 38.00 263 GLY A C 1
ATOM 3938 O O . GLY A 1 263 ? 1.428 -43.939 -27.242 1.00 34.49 263 GLY A O 1
ATOM 3942 N N . PHE A 1 264 ? 2.588 -44.827 -28.972 1.00 38.34 264 PHE A N 1
ATOM 3943 C CA . PHE A 1 264 ? 1.698 -44.365 -30.020 1.00 31.78 264 PHE A CA 1
ATOM 3944 C C . PHE A 1 264 ? 0.433 -45.216 -30.056 1.00 31.30 264 PHE A C 1
ATOM 3945 O O . PHE A 1 264 ? 0.446 -46.405 -29.745 1.00 28.95 264 PHE A O 1
ATOM 3962 N N . GLY A 1 265 ? -0.656 -44.602 -30.493 1.00 29.87 265 GLY A N 1
ATOM 3963 C CA . GLY A 1 265 ? -1.797 -45.352 -30.947 1.00 24.01 265 GLY A CA 1
ATOM 3964 C C . GLY A 1 265 ? -2.157 -44.870 -32.342 1.00 30.53 265 GLY A C 1
ATOM 3965 O O . GLY A 1 265 ? -2.549 -43.711 -32.520 1.00 27.14 265 GLY A O 1
ATOM 3969 N N . PHE A 1 266 ? -2.015 -45.730 -33.339 1.00 24.02 266 PHE A N 1
ATOM 3970 C CA . PHE A 1 266 ? -2.097 -45.279 -34.716 1.00 25.53 266 PHE A CA 1
ATOM 3971 C C . PHE A 1 266 ? -3.520 -45.393 -35.265 1.00 35.41 266 PHE A C 1
ATOM 3972 O O . PHE A 1 266 ? -4.290 -46.282 -34.903 1.00 24.70 266 PHE A O 1
ATOM 3989 N N . SER A 1 267 ? -3.854 -44.467 -36.152 1.00 25.26 267 SER A N 1
ATOM 3990 C CA . SER A 1 267 ? -5.193 -44.367 -36.703 1.00 23.69 267 SER A CA 1
ATOM 3991 C C . SER A 1 267 ? -5.127 -43.988 -38.168 1.00 26.33 267 SER A C 1
ATOM 3992 O O . SER A 1 267 ? -4.093 -43.563 -38.689 1.00 27.47 267 SER A O 1
ATOM 4000 N N . GLU A 1 268 ? -6.275 -44.129 -38.804 1.00 24.65 268 GLU A N 1
ATOM 4001 C CA . GLU A 1 268 ? -6.519 -43.781 -40.188 1.00 22.23 268 GLU A CA 1
ATOM 4002 C C . GLU A 1 268 ? -7.319 -42.497 -40.220 1.00 25.15 268 GLU A C 1
ATOM 4003 O O . GLU A 1 268 ? -8.092 -42.213 -39.310 1.00 24.69 268 GLU A O 1
ATOM 4015 N N . GLY A 1 269 ? -7.107 -41.720 -41.260 1.00 21.44 269 GLY A N 1
ATOM 4016 C CA . GLY A 1 269 ? -7.824 -40.495 -41.437 1.00 23.69 269 GLY A CA 1
ATOM 4017 C C . GLY A 1 269 ? -7.545 -39.889 -42.776 1.00 27.47 269 GLY A C 1
ATOM 4018 O O . GLY A 1 269 ? -6.476 -40.081 -43.358 1.00 24.26 269 GLY A O 1
ATOM 4022 N N . VAL A 1 270 ? -8.554 -39.223 -43.311 1.00 24.43 270 VAL A N 1
ATOM 4023 C CA . VAL A 1 270 ? -8.442 -38.447 -44.530 1.00 18.81 270 VAL A CA 1
ATOM 4024 C C . VAL A 1 270 ? -9.133 -37.140 -44.189 1.00 28.08 270 VAL A C 1
ATOM 4025 O O . VAL A 1 270 ? -10.349 -37.125 -44.004 1.00 24.71 270 VAL A O 1
ATOM 4038 N N . THR A 1 271 ? -8.373 -36.067 -44.068 1.00 23.70 271 THR A N 1
ATOM 4039 C CA . THR A 1 271 ? -8.894 -34.790 -43.596 1.00 20.15 271 THR A CA 1
ATOM 4040 C C . THR A 1 271 ? -8.424 -33.685 -44.522 1.00 25.38 271 THR A C 1
ATOM 4041 O O . THR A 1 271 ? -7.246 -33.652 -44.916 1.00 18.58 271 THR A O 1
ATOM 4052 N N . LEU A 1 272 ? -9.358 -32.795 -44.888 1.00 18.09 272 LEU A N 1
ATOM 4053 C CA . LEU A 1 272 ? -9.084 -31.742 -45.841 1.00 19.63 272 LEU A CA 1
ATOM 4054 C C . LEU A 1 272 ? -9.705 -30.425 -45.379 1.00 24.71 272 LEU A C 1
ATOM 4055 O O . LEU A 1 272 ? -10.768 -30.417 -44.758 1.00 22.05 272 LEU A O 1
ATOM 4071 N N . VAL A 1 273 ? -9.042 -29.311 -45.721 1.00 20.65 273 VAL A N 1
ATOM 4072 C CA . VAL A 1 273 ? -9.627 -27.981 -45.602 1.00 18.77 273 VAL A CA 1
ATOM 4073 C C . VAL A 1 273 ? -9.479 -27.290 -46.952 1.00 15.25 273 VAL A C 1
ATOM 4074 O O . VAL A 1 273 ? -8.627 -27.632 -47.767 1.00 18.22 273 VAL A O 1
ATOM 4087 N N . LEU A 1 274 ? -10.333 -26.311 -47.174 1.00 16.52 274 LEU A N 1
ATOM 4088 C CA . LEU A 1 274 ? -10.314 -25.485 -48.374 1.00 20.57 274 LEU A CA 1
ATOM 4089 C C . LEU A 1 274 ? -9.919 -24.073 -47.958 1.00 19.68 274 LEU A C 1
ATOM 4090 O O . LEU A 1 274 ? -10.578 -23.470 -47.111 1.00 22.77 274 LEU A O 1
ATOM 4106 N N . LEU A 1 275 ? -8.862 -23.557 -48.561 1.00 20.71 275 LEU A N 1
ATOM 4107 C CA . LEU A 1 275 ? -8.278 -22.290 -48.152 1.00 23.48 275 LEU A CA 1
ATOM 4108 C C . LEU A 1 275 ? -8.388 -21.254 -49.257 1.00 19.11 275 LEU A C 1
ATOM 4109 O O . LEU A 1 275 ? -8.331 -21.551 -50.460 1.00 18.44 275 LEU A O 1
ATOM 4125 N N . GLU A 1 276 ? -8.533 -20.014 -48.827 1.00 20.33 276 GLU A N 1
ATOM 4126 C CA . GLU A 1 276 ? -8.538 -18.928 -49.782 1.00 19.99 276 GLU A CA 1
ATOM 4127 C C . GLU A 1 276 ? -8.092 -17.668 -49.063 1.00 15.62 276 GLU A C 1
ATOM 4128 O O . GLU A 1 276 ? -8.331 -17.512 -47.861 1.00 21.94 276 GLU A O 1
ATOM 4140 N N . ARG A 1 277 ? -7.507 -16.735 -49.790 1.00 20.30 277 ARG A N 1
ATOM 4141 C CA . ARG A 1 277 ? -7.248 -15.448 -49.139 1.00 23.72 277 ARG A CA 1
ATOM 4142 C C . ARG A 1 277 ? -8.547 -14.950 -48.552 1.00 22.68 277 ARG A C 1
ATOM 4143 O O . ARG A 1 277 ? -9.574 -14.982 -49.230 1.00 23.08 277 ARG A O 1
ATOM 4164 N N . LEU A 1 278 ? -8.498 -14.478 -47.299 1.00 21.19 278 LEU A N 1
ATOM 4165 C CA . LEU A 1 278 ? -9.697 -13.958 -46.657 1.00 21.74 278 LEU A CA 1
ATOM 4166 C C . LEU A 1 278 ? -10.358 -12.873 -47.490 1.00 28.80 278 LEU A C 1
ATOM 4167 O O . LEU A 1 278 ? -11.581 -12.845 -47.647 1.00 29.50 278 LEU A O 1
ATOM 4183 N N . SER A 1 279 ? -9.563 -11.955 -48.010 1.00 27.70 279 SER A N 1
ATOM 4184 C CA . SER A 1 279 ? -10.124 -10.877 -48.804 1.00 39.22 279 SER A CA 1
ATOM 4185 C C . SER A 1 279 ? -10.785 -11.421 -50.046 1.00 38.00 279 SER A C 1
ATOM 4186 O O . SER A 1 279 ? -11.749 -10.837 -50.550 1.00 33.24 279 SER A O 1
ATOM 4194 N N . GLU A 1 280 ? -10.285 -12.529 -50.564 1.00 28.64 280 GLU A N 1
ATOM 4195 C CA . GLU A 1 280 ? -10.919 -13.111 -51.730 1.00 26.24 280 GLU A CA 1
ATOM 4196 C C . GLU A 1 280 ? -12.195 -13.833 -51.340 1.00 32.93 280 GLU A C 1
ATOM 4197 O O . GLU A 1 280 ? -13.171 -13.814 -52.097 1.00 27.84 280 GLU A O 1
ATOM 4209 N N . ALA A 1 281 ? -12.208 -14.491 -50.174 1.00 27.96 281 ALA A N 1
ATOM 4210 C CA . ALA A 1 281 ? -13.437 -15.122 -49.733 1.00 29.26 281 ALA A CA 1
ATOM 4211 C C . ALA A 1 281 ? -14.536 -14.075 -49.552 1.00 39.86 281 ALA A C 1
ATOM 4212 O O . ALA A 1 281 ? -15.690 -14.301 -49.917 1.00 32.25 281 ALA A O 1
ATOM 4219 N N . ARG A 1 282 ? -14.200 -12.941 -48.950 1.00 30.57 282 ARG A N 1
ATOM 4220 C CA . ARG A 1 282 ? -15.190 -11.888 -48.756 1.00 39.48 282 ARG A CA 1
ATOM 4221 C C . ARG A 1 282 ? -15.670 -11.341 -50.097 1.00 35.04 282 ARG A C 1
ATOM 4222 O O . ARG A 1 282 ? -16.874 -11.195 -50.314 1.00 39.01 282 ARG A O 1
ATOM 4243 N N . ARG A 1 283 ? -14.746 -11.096 -51.029 1.00 35.84 283 ARG A N 1
ATOM 4244 C CA . ARG A 1 283 ? -15.123 -10.652 -52.370 1.00 38.45 283 ARG A CA 1
ATOM 4245 C C . ARG A 1 283 ? -16.070 -11.630 -53.050 1.00 49.17 283 ARG A C 1
ATOM 4246 O O . ARG A 1 283 ? -17.017 -11.215 -53.724 1.00 41.00 283 ARG A O 1
ATOM 4267 N N . ASN A 1 284 ? -15.808 -12.926 -52.933 1.00 38.97 284 ASN A N 1
ATOM 4268 C CA . ASN A 1 284 ? -16.535 -13.927 -53.693 1.00 35.88 284 ASN A CA 1
ATOM 4269 C C . ASN A 1 284 ? -17.763 -14.421 -52.951 1.00 38.05 284 ASN A C 1
ATOM 4270 O O . ASN A 1 284 ? -18.502 -15.240 -53.500 1.00 37.12 284 ASN A O 1
ATOM 4281 N N . GLY A 1 285 ? -17.946 -13.999 -51.698 1.00 37.60 285 GLY A N 1
ATOM 4282 C CA . GLY A 1 285 ? -19.083 -14.404 -50.898 1.00 38.93 285 GLY A CA 1
ATOM 4283 C C . GLY A 1 285 ? -19.023 -15.801 -50.330 1.00 48.42 285 GLY A C 1
ATOM 4284 O O . GLY A 1 285 ? -20.067 -16.434 -50.168 1.00 35.15 285 GLY A O 1
ATOM 4288 N N . HIS A 1 286 ? -17.831 -16.301 -50.014 1.00 33.32 286 HIS A N 1
ATOM 4289 C CA . HIS A 1 286 ? -17.689 -17.646 -49.463 1.00 28.66 286 HIS A CA 1
ATOM 4290 C C . HIS A 1 286 ? -17.767 -17.546 -47.944 1.00 35.45 286 HIS A C 1
ATOM 4291 O O . HIS A 1 286 ? -17.402 -16.523 -47.368 1.00 33.04 286 HIS A O 1
ATOM 4305 N N . GLU A 1 287 ? -18.271 -18.589 -47.283 1.00 33.86 287 GLU A N 1
ATOM 4306 C CA . GLU A 1 287 ? -18.298 -18.515 -45.834 1.00 48.64 287 GLU A CA 1
ATOM 4307 C C . GLU A 1 287 ? -16.873 -18.680 -45.337 1.00 33.42 287 GLU A C 1
ATOM 4308 O O . GLU A 1 287 ? -16.014 -19.203 -46.044 1.00 37.80 287 GLU A O 1
ATOM 4320 N N . VAL A 1 288 ? -16.620 -18.148 -44.146 1.00 28.21 288 VAL A N 1
ATOM 4321 C CA . VAL A 1 288 ? -15.316 -18.140 -43.524 1.00 26.15 288 VAL A CA 1
ATOM 4322 C C . VAL A 1 288 ? -15.552 -18.774 -42.182 1.00 28.73 288 VAL A C 1
ATOM 4323 O O . VAL A 1 288 ? -16.282 -18.216 -41.353 1.00 30.79 288 VAL A O 1
ATOM 4336 N N . LEU A 1 289 ? -14.999 -19.973 -41.990 1.00 26.18 289 LEU A N 1
ATOM 4337 C CA . LEU A 1 289 ? -15.150 -20.672 -40.714 1.00 23.62 289 LEU A CA 1
ATOM 4338 C C . LEU A 1 289 ? -14.133 -20.224 -39.682 1.00 31.29 289 LEU A C 1
ATOM 4339 O O . LEU A 1 289 ? -14.412 -20.245 -38.475 1.00 26.03 289 LEU A O 1
ATOM 4355 N N . ALA A 1 290 ? -12.939 -19.896 -40.142 1.00 25.29 290 ALA A N 1
ATOM 4356 C CA . ALA A 1 290 ? -11.848 -19.458 -39.291 1.00 22.64 290 ALA A CA 1
ATOM 4357 C C . ALA A 1 290 ? -10.772 -18.934 -40.212 1.00 26.03 290 ALA A C 1
ATOM 4358 O O . ALA A 1 290 ? -10.886 -18.999 -41.442 1.00 22.14 290 ALA A O 1
ATOM 4365 N N . VAL A 1 291 ? -9.692 -18.452 -39.608 1.00 21.50 291 VAL A N 1
ATOM 4366 C CA . VAL A 1 291 ? -8.638 -17.793 -40.354 1.00 24.04 291 VAL A CA 1
ATOM 4367 C C . VAL A 1 291 ? -7.309 -18.409 -39.940 1.00 23.89 291 VAL A C 1
ATOM 4368 O O . VAL A 1 291 ? -7.024 -18.523 -38.743 1.00 27.43 291 VAL A O 1
ATOM 4381 N N . VAL A 1 292 ? -6.476 -18.723 -40.920 1.00 25.32 292 VAL A N 1
ATOM 4382 C CA . VAL A 1 292 ? -5.064 -19.007 -40.654 1.00 28.14 292 VAL A CA 1
ATOM 4383 C C . VAL A 1 292 ? -4.295 -17.692 -40.691 1.00 22.23 292 VAL A C 1
ATOM 4384 O O . VAL A 1 292 ? -4.281 -16.998 -41.704 1.00 31.12 292 VAL A O 1
ATOM 4397 N N . ARG A 1 293 ? -3.670 -17.355 -39.593 1.00 21.24 293 ARG A N 1
ATOM 4398 C CA . ARG A 1 293 ? -2.886 -16.121 -39.507 1.00 34.22 293 ARG A CA 1
ATOM 4399 C C . ARG A 1 293 ? -1.442 -16.294 -39.926 1.00 33.60 293 ARG A C 1
ATOM 4400 O O . ARG A 1 293 ? -0.859 -15.411 -40.574 1.00 34.70 293 ARG A O 1
ATOM 4421 N N . GLY A 1 294 ? -0.841 -17.403 -39.557 1.00 36.44 294 GLY A N 1
ATOM 4422 C CA . GLY A 1 294 ? 0.585 -17.512 -39.733 1.00 38.97 294 GLY A CA 1
ATOM 4423 C C . GLY A 1 294 ? 0.998 -18.914 -39.386 1.00 37.42 294 GLY A C 1
ATOM 4424 O O . GLY A 1 294 ? 0.238 -19.695 -38.806 1.00 27.06 294 GLY A O 1
ATOM 4428 N N . SER A 1 295 ? 2.226 -19.224 -39.771 1.00 31.80 295 SER A N 1
ATOM 4429 C CA . SER A 1 295 ? 2.745 -20.564 -39.597 1.00 26.21 295 SER A CA 1
ATOM 4430 C C . SER A 1 295 ? 4.245 -20.491 -39.766 1.00 33.33 295 SER A C 1
ATOM 4431 O O . SER A 1 295 ? 4.782 -19.574 -40.400 1.00 27.75 295 SER A O 1
ATOM 4439 N N . ALA A 1 296 ? 4.896 -21.503 -39.228 1.00 25.08 296 ALA A N 1
ATOM 4440 C CA . ALA A 1 296 ? 6.338 -21.645 -39.383 1.00 26.22 296 ALA A CA 1
ATOM 4441 C C . ALA A 1 296 ? 6.709 -23.126 -39.443 1.00 25.02 296 ALA A C 1
ATOM 4442 O O . ALA A 1 296 ? 6.030 -23.989 -38.854 1.00 22.27 296 ALA A O 1
ATOM 4449 N N . LEU A 1 297 ? 7.758 -23.409 -40.223 1.00 22.27 297 LEU A N 1
ATOM 4450 C CA . LEU A 1 297 ? 8.376 -24.730 -40.303 1.00 21.13 297 LEU A CA 1
ATOM 4451 C C . LEU A 1 297 ? 9.843 -24.622 -39.879 1.00 21.88 297 LEU A C 1
ATOM 4452 O O . LEU A 1 297 ? 10.521 -23.669 -40.263 1.00 21.79 297 LEU A O 1
ATOM 4468 N N . ASN A 1 298 ? 10.357 -25.598 -39.141 1.00 24.28 298 ASN A N 1
ATOM 4469 C CA . ASN A 1 298 ? 11.824 -25.692 -39.040 1.00 21.23 298 ASN A CA 1
ATOM 4470 C C . ASN A 1 298 ? 12.223 -27.145 -38.855 1.00 24.28 298 ASN A C 1
ATOM 4471 O O . ASN A 1 298 ? 11.407 -28.066 -39.035 1.00 20.12 298 ASN A O 1
ATOM 4482 N N . GLN A 1 299 ? 13.511 -27.350 -38.551 1.00 21.11 299 GLN A N 1
ATOM 4483 C CA . GLN A 1 299 ? 14.093 -28.669 -38.313 1.00 20.85 299 GLN A CA 1
ATOM 4484 C C . GLN A 1 299 ? 14.683 -28.771 -36.918 1.00 20.98 299 GLN A C 1
ATOM 4485 O O . GLN A 1 299 ? 15.244 -27.799 -36.405 1.00 23.79 299 GLN A O 1
ATOM 4499 N N . ASP A 1 300 ? 14.571 -29.968 -36.312 1.00 23.63 300 ASP A N 1
ATOM 4500 C CA . ASP A 1 300 ? 15.311 -30.244 -35.078 1.00 28.79 300 ASP A CA 1
ATOM 4501 C C . ASP A 1 300 ? 16.811 -30.118 -35.293 1.00 28.04 300 ASP A C 1
ATOM 4502 O O . ASP A 1 300 ? 17.547 -29.822 -34.345 1.00 29.14 300 ASP A O 1
ATOM 4511 N N . GLY A 1 301 ? 17.294 -30.443 -36.492 1.00 23.81 301 GLY A N 1
ATOM 4512 C CA . GLY A 1 301 ? 18.746 -30.419 -36.724 1.00 24.00 301 GLY A CA 1
ATOM 4513 C C . GLY A 1 301 ? 19.399 -31.595 -36.023 1.00 26.60 301 GLY A C 1
ATOM 4514 O O . GLY A 1 301 ? 18.849 -32.709 -35.982 1.00 21.69 301 GLY A O 1
ATOM 4518 N N . ALA A 1 302 ? 20.573 -31.342 -35.434 1.00 25.01 302 ALA A N 1
ATOM 4519 C CA . ALA A 1 302 ? 21.350 -32.406 -34.779 1.00 33.93 302 ALA A CA 1
ATOM 4520 C C . ALA A 1 302 ? 20.776 -32.641 -33.377 1.00 29.54 302 ALA A C 1
ATOM 4521 O O . ALA A 1 302 ? 21.286 -32.168 -32.363 1.00 37.15 302 ALA A O 1
ATOM 4528 N N . SER A 1 303 ? 19.686 -33.395 -33.335 1.00 35.33 303 SER A N 1
ATOM 4529 C CA . SER A 1 303 ? 19.014 -33.778 -32.114 1.00 28.76 303 SER A CA 1
ATOM 4530 C C . SER A 1 303 ? 19.727 -34.978 -31.497 1.00 36.87 303 SER A C 1
ATOM 4531 O O . SER A 1 303 ? 20.705 -35.494 -32.030 1.00 38.85 303 SER A O 1
ATOM 4538 N N . ASN A 1 304 ? 19.240 -35.440 -30.351 1.00 35.32 304 ASN A N 1
ATOM 4539 C CA . ASN A 1 304 ? 19.864 -36.590 -29.693 1.00 46.14 304 ASN A CA 1
ATOM 4540 C C . ASN A 1 304 ? 19.299 -37.872 -30.306 1.00 38.84 304 ASN A C 1
ATOM 4541 O O . ASN A 1 304 ? 18.531 -38.620 -29.699 1.00 49.79 304 ASN A O 1
ATOM 4552 N N . GLY A 1 305 ? 19.681 -38.105 -31.545 1.00 37.57 305 GLY A N 1
ATOM 4553 C CA . GLY A 1 305 ? 19.093 -39.199 -32.293 1.00 35.57 305 GLY A CA 1
ATOM 4554 C C . GLY A 1 305 ? 18.194 -38.705 -33.416 1.00 32.04 305 GLY A C 1
ATOM 4555 O O . GLY A 1 305 ? 17.497 -37.688 -33.294 1.00 35.76 305 GLY A O 1
ATOM 4559 N N . LEU A 1 306 ? 18.226 -39.440 -34.528 1.00 29.92 306 LEU A N 1
ATOM 4560 C CA . LEU A 1 306 ? 17.522 -39.028 -35.733 1.00 35.76 306 LEU A CA 1
ATOM 4561 C C . LEU A 1 306 ? 16.072 -38.698 -35.431 1.00 37.29 306 LEU A C 1
ATOM 4562 O O . LEU A 1 306 ? 15.551 -37.665 -35.857 1.00 36.14 306 LEU A O 1
ATOM 4578 N N . SER A 1 307 ? 15.401 -39.566 -34.694 1.00 32.41 307 SER A N 1
ATOM 4579 C CA . SER A 1 307 ? 13.974 -39.400 -34.494 1.00 48.84 307 SER A CA 1
ATOM 4580 C C . SER 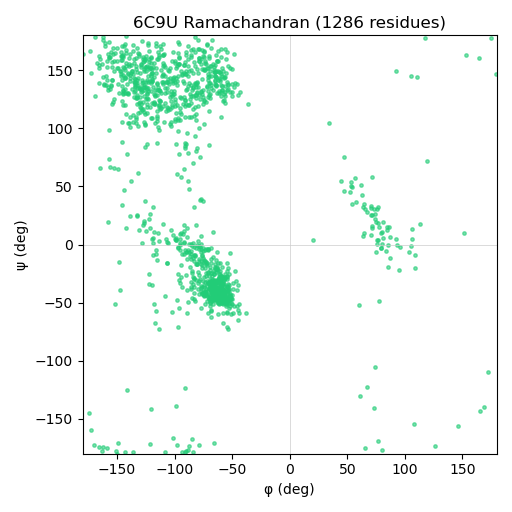A 1 307 ? 13.627 -38.834 -33.129 1.00 37.63 307 SER A C 1
ATOM 4581 O O . SER A 1 307 ? 12.461 -38.851 -32.769 1.00 36.28 307 SER A O 1
ATOM 4589 N N . ALA A 1 308 ? 14.608 -38.322 -32.365 1.00 33.10 308 ALA A N 1
ATOM 4590 C CA . ALA A 1 308 ? 14.289 -37.692 -31.083 1.00 43.15 308 ALA A CA 1
ATOM 4591 C C . ALA A 1 308 ? 13.842 -36.234 -31.282 1.00 38.18 308 ALA A C 1
ATOM 4592 O O . ALA A 1 308 ? 14.472 -35.492 -32.045 1.00 33.55 308 ALA A O 1
ATOM 4599 N N . PRO A 1 309 ? 12.822 -35.771 -30.554 1.00 35.90 309 PRO A N 1
ATOM 4600 C CA . PRO A 1 309 ? 12.420 -34.366 -30.665 1.00 41.41 309 PRO A CA 1
ATOM 4601 C C . PRO A 1 309 ? 13.488 -33.464 -30.076 1.00 40.13 309 PRO A C 1
ATOM 4602 O O . PRO A 1 309 ? 14.441 -33.917 -29.453 1.00 41.08 309 PRO A O 1
ATOM 4613 N N . SER A 1 310 ? 13.338 -32.167 -30.326 1.00 34.47 310 SER A N 1
ATOM 4614 C CA . SER A 1 310 ? 14.239 -31.158 -29.785 1.00 34.19 310 SER A CA 1
ATOM 4615 C C . SER A 1 310 ? 13.398 -30.033 -29.216 1.00 32.83 310 SER A C 1
ATOM 4616 O O . SER A 1 310 ? 12.770 -29.282 -29.976 1.00 30.37 310 SER A O 1
ATOM 4624 N N . GLY A 1 311 ? 13.372 -29.943 -27.887 1.00 32.05 311 GLY A N 1
ATOM 4625 C CA . GLY A 1 311 ? 12.762 -28.825 -27.199 1.00 28.29 311 GLY A CA 1
ATOM 4626 C C . GLY A 1 311 ? 13.125 -27.470 -27.766 1.00 34.21 311 GLY A C 1
ATOM 4627 O O . GLY A 1 311 ? 12.248 -26.644 -28.060 1.00 37.68 311 GLY A O 1
ATOM 4631 N N . PRO A 1 312 ? 14.424 -27.189 -27.902 1.00 29.49 312 PRO A N 1
ATOM 4632 C CA . PRO A 1 312 ? 14.810 -25.879 -28.449 1.00 27.18 312 PRO A CA 1
ATOM 4633 C C . PRO A 1 312 ? 14.249 -25.613 -29.843 1.00 30.04 312 PRO A C 1
ATOM 4634 O O . PRO A 1 312 ? 13.882 -24.472 -30.142 1.00 29.58 312 PRO A O 1
ATOM 4645 N N . ALA A 1 313 ? 14.196 -26.622 -30.722 1.00 25.86 313 ALA A N 1
ATOM 4646 C CA . ALA A 1 313 ? 13.634 -26.396 -32.050 1.00 28.76 313 ALA A CA 1
ATOM 4647 C C . ALA A 1 313 ? 12.134 -26.106 -31.976 1.00 22.06 313 ALA A C 1
ATOM 4648 O O . ALA A 1 313 ? 11.615 -25.297 -32.754 1.00 23.86 313 ALA A O 1
ATOM 4655 N N . GLN A 1 314 ? 11.429 -26.759 -31.065 1.00 22.71 314 GLN A N 1
ATOM 4656 C CA . GLN A 1 314 ? 9.997 -26.481 -30.916 1.00 27.13 314 GLN A CA 1
ATOM 4657 C C . GLN A 1 314 ? 9.764 -25.072 -30.405 1.00 29.28 314 GLN A C 1
ATOM 4658 O O . GLN A 1 314 ? 8.883 -24.349 -30.898 1.00 25.84 314 GLN A O 1
ATOM 4672 N N . ARG A 1 315 ? 10.546 -24.660 -29.414 1.00 30.78 315 ARG A N 1
ATOM 4673 C CA . ARG A 1 315 ? 10.494 -23.283 -28.961 1.00 25.50 315 ARG A CA 1
ATOM 4674 C C . ARG A 1 315 ? 10.658 -22.330 -30.129 1.00 30.24 315 ARG A C 1
ATOM 4675 O O . ARG A 1 315 ? 9.876 -21.385 -30.284 1.00 26.61 315 ARG A O 1
ATOM 4696 N N . ARG A 1 316 ? 11.653 -22.578 -30.987 1.00 27.20 316 ARG A N 1
ATOM 4697 C CA . ARG A 1 316 ? 11.906 -21.656 -32.093 1.00 26.12 316 ARG A CA 1
ATOM 4698 C C . ARG A 1 316 ? 10.748 -21.635 -33.070 1.00 23.53 316 ARG A C 1
ATOM 4699 O O . ARG A 1 316 ? 10.375 -20.584 -33.562 1.00 27.94 316 ARG A O 1
ATOM 4720 N N . VAL A 1 317 ? 10.167 -22.791 -33.385 1.00 30.73 317 VAL A N 1
ATOM 4721 C CA . VAL A 1 317 ? 9.141 -22.748 -34.412 1.00 23.34 317 VAL A CA 1
ATOM 4722 C C . VAL A 1 317 ? 7.885 -22.061 -33.873 1.00 20.97 317 VAL A C 1
ATOM 4723 O O . VAL A 1 317 ? 7.159 -21.382 -34.619 1.00 23.56 317 VAL A O 1
ATOM 4736 N N . ILE A 1 318 ? 7.607 -22.224 -32.578 1.00 25.56 318 ILE A N 1
ATOM 4737 C CA . ILE A 1 318 ? 6.512 -21.497 -31.956 1.00 25.97 318 ILE A CA 1
ATOM 4738 C C . ILE A 1 318 ? 6.736 -19.995 -32.105 1.00 27.90 318 ILE A C 1
ATOM 4739 O O . ILE A 1 318 ? 5.850 -19.257 -32.547 1.00 28.17 318 ILE A O 1
ATOM 4755 N N . ARG A 1 319 ? 7.946 -19.526 -31.766 1.00 27.12 319 ARG A N 1
ATOM 4756 C CA . ARG A 1 319 ? 8.206 -18.094 -31.799 1.00 26.75 319 ARG A CA 1
ATOM 4757 C C . ARG A 1 319 ? 8.184 -17.584 -33.214 1.00 29.42 319 ARG A C 1
ATOM 4758 O O . ARG A 1 319 ? 7.633 -16.507 -33.467 1.00 29.65 319 ARG A O 1
ATOM 4779 N N . GLN A 1 320 ? 8.714 -18.370 -34.166 1.00 27.12 320 GLN A N 1
ATOM 4780 C CA . GLN A 1 320 ? 8.669 -17.949 -35.570 1.00 30.29 320 GLN A CA 1
ATOM 4781 C C . GLN A 1 320 ? 7.219 -17.875 -36.077 1.00 24.23 320 GLN A C 1
ATOM 4782 O O . GLN A 1 320 ? 6.859 -16.967 -36.836 1.00 24.61 320 GLN A O 1
ATOM 4796 N N . ALA A 1 321 ? 6.362 -18.819 -35.666 1.00 29.41 321 ALA A N 1
ATOM 4797 C CA . ALA A 1 321 ? 4.971 -18.779 -36.135 1.00 25.16 321 ALA A CA 1
ATOM 4798 C C . ALA A 1 321 ? 4.297 -17.497 -35.668 1.00 31.04 321 ALA A C 1
ATOM 4799 O O . ALA A 1 321 ? 3.640 -16.805 -36.454 1.00 28.43 321 ALA A O 1
ATOM 4806 N N . LEU A 1 322 ? 4.450 -17.180 -34.376 1.00 31.06 322 LEU A N 1
ATOM 4807 C CA . LEU A 1 322 ? 3.839 -15.974 -33.807 1.00 34.30 322 LEU A CA 1
ATOM 4808 C C . LEU A 1 322 ? 4.429 -14.711 -34.421 1.00 37.42 322 LEU A C 1
ATOM 4809 O O . LEU A 1 322 ? 3.710 -13.752 -34.723 1.00 33.48 322 LEU A O 1
ATOM 4825 N N . GLU A 1 323 ? 5.740 -14.700 -34.637 1.00 30.17 323 GLU A N 1
ATOM 4826 C CA . GLU A 1 323 ? 6.360 -13.526 -35.228 1.00 33.36 323 GLU A CA 1
ATOM 4827 C C . GLU A 1 323 ? 5.965 -13.347 -36.686 1.00 36.58 323 GLU A C 1
ATOM 4828 O O . GLU A 1 323 ? 5.841 -12.209 -37.153 1.00 37.03 323 GLU A O 1
ATOM 4840 N N . SER A 1 324 ? 5.739 -14.440 -37.425 1.00 35.82 324 SER A N 1
ATOM 4841 C CA . SER A 1 324 ? 5.328 -14.284 -38.818 1.00 32.48 324 SER A CA 1
ATOM 4842 C C . SER A 1 324 ? 3.965 -13.585 -38.970 1.00 33.09 324 SER A C 1
ATOM 4843 O O . SER A 1 324 ? 3.654 -13.068 -40.051 1.00 38.14 324 SER A O 1
ATOM 4851 N N . CYS A 1 325 ? 3.131 -13.582 -37.948 1.00 30.27 325 CYS A N 1
ATOM 4852 C CA . CYS A 1 325 ? 1.856 -12.892 -38.068 1.00 42.60 325 CYS A CA 1
ATOM 4853 C C . CYS A 1 325 ? 1.721 -11.741 -37.082 1.00 44.05 325 CYS A C 1
ATOM 4854 O O . CYS A 1 325 ? 0.622 -11.187 -36.945 1.00 47.25 325 CYS A O 1
ATOM 4862 N N . GLY A 1 326 ? 2.804 -11.362 -36.404 1.00 45.00 326 GLY A N 1
ATOM 4863 C CA . GLY A 1 326 ? 2.798 -10.178 -35.560 1.00 33.07 326 GLY A CA 1
ATOM 4864 C C . GLY A 1 326 ? 2.047 -10.362 -34.274 1.00 39.36 326 GLY A C 1
ATOM 4865 O O . GLY A 1 326 ? 1.520 -9.404 -33.728 1.00 40.04 326 GLY A O 1
ATOM 4869 N N . LEU A 1 327 ? 1.948 -11.577 -33.784 1.00 40.66 327 LEU A N 1
ATOM 4870 C CA . LEU A 1 327 ? 1.209 -11.817 -32.567 1.00 35.86 327 LEU A CA 1
ATOM 4871 C C . LEU A 1 327 ? 2.184 -12.149 -31.461 1.00 34.86 327 LEU A C 1
ATOM 4872 O O . LEU A 1 327 ? 3.346 -12.482 -31.708 1.00 40.87 327 LEU A O 1
ATOM 4888 N N . GLU A 1 328 ? 1.691 -12.057 -30.251 1.00 36.80 328 GLU A N 1
ATOM 4889 C CA . GLU A 1 328 ? 2.424 -12.384 -29.038 1.00 36.01 328 GLU A CA 1
ATOM 4890 C C . GLU A 1 328 ? 1.861 -13.669 -28.442 1.00 32.54 328 GLU A C 1
ATOM 4891 O O . GLU A 1 328 ? 0.692 -13.985 -28.682 1.00 34.66 328 GLU A O 1
ATOM 4903 N N . PRO A 1 329 ? 2.639 -14.428 -27.665 1.00 34.23 329 PRO A N 1
ATOM 4904 C CA . PRO A 1 329 ? 2.096 -15.682 -27.117 1.00 37.81 329 PRO A CA 1
ATOM 4905 C C . PRO A 1 329 ? 0.862 -15.482 -26.271 1.00 40.31 329 PRO A C 1
ATOM 4906 O O . PRO A 1 329 ? -0.017 -16.366 -26.253 1.00 30.93 329 PRO A O 1
ATOM 4917 N N . GLY A 1 330 ? 0.792 -14.368 -25.535 1.00 38.08 330 GLY A N 1
ATOM 4918 C CA . GLY A 1 330 ? -0.396 -14.046 -24.770 1.00 37.00 330 GLY A CA 1
ATOM 4919 C C . GLY A 1 330 ? -1.653 -13.885 -25.623 1.00 33.18 330 GLY A C 1
ATOM 4920 O O . GLY A 1 330 ? -2.758 -13.891 -25.074 1.00 33.46 330 GLY A O 1
ATOM 4924 N N . ASP A 1 331 ? -1.510 -13.733 -26.947 1.00 32.64 331 ASP A N 1
ATOM 4925 C CA . ASP A 1 331 ? -2.670 -13.630 -27.811 1.00 31.07 331 ASP A CA 1
ATOM 4926 C C . ASP A 1 331 ? -3.352 -14.966 -28.050 1.00 33.97 331 ASP A C 1
ATOM 4927 O O . ASP A 1 331 ? -4.457 -14.975 -28.593 1.00 35.23 331 ASP A O 1
ATOM 4936 N N . VAL A 1 332 ? -2.738 -16.075 -27.649 1.00 36.13 332 VAL A N 1
ATOM 4937 C CA . VAL A 1 332 ? -3.199 -17.409 -28.009 1.00 31.53 332 VAL A CA 1
ATOM 4938 C C . VAL A 1 332 ? -3.889 -18.006 -26.804 1.00 34.00 332 VAL A C 1
ATOM 4939 O O . VAL A 1 332 ? -3.313 -18.033 -25.715 1.00 33.43 332 VAL A O 1
ATOM 4952 N N . ASP A 1 333 ? -5.129 -18.484 -27.002 1.00 27.73 333 ASP A N 1
ATOM 4953 C CA . ASP A 1 333 ? -5.916 -19.083 -25.933 1.00 28.46 333 ASP A CA 1
ATOM 4954 C C . ASP A 1 333 ? -5.626 -20.554 -25.667 1.00 35.97 333 ASP A C 1
ATOM 4955 O O . ASP A 1 333 ? -5.857 -21.024 -24.556 1.00 29.19 333 ASP A O 1
ATOM 4964 N N . ALA A 1 334 ? -5.187 -21.311 -26.662 1.00 30.52 334 ALA A N 1
ATOM 4965 C CA . ALA A 1 334 ? -5.151 -22.756 -26.514 1.00 28.18 334 ALA A CA 1
ATOM 4966 C C . ALA A 1 334 ? -4.234 -23.316 -27.583 1.00 27.48 334 ALA A C 1
ATOM 4967 O O . ALA A 1 334 ? -4.063 -22.698 -28.634 1.00 26.27 334 ALA A O 1
ATOM 4974 N N . VAL A 1 335 ? -3.677 -24.501 -27.306 1.00 27.56 335 VAL A N 1
ATOM 4975 C CA . VAL A 1 335 ? -2.852 -25.238 -28.247 1.00 25.99 335 VAL A CA 1
ATOM 4976 C C . VAL A 1 335 ? -3.458 -26.614 -28.427 1.00 26.51 335 VAL A C 1
ATOM 4977 O O . VAL A 1 335 ? -3.794 -27.292 -27.452 1.00 29.31 335 VAL A O 1
ATOM 4990 N N . GLU A 1 336 ? -3.636 -26.990 -29.678 1.00 23.92 336 GLU A N 1
ATOM 4991 C CA . GLU A 1 336 ? -3.890 -28.363 -30.074 1.00 28.59 336 GLU A CA 1
ATOM 4992 C C . GLU A 1 336 ? -2.530 -28.985 -30.357 1.00 32.65 336 GLU A C 1
ATOM 4993 O O . GLU A 1 336 ? -1.861 -28.627 -31.331 1.00 30.41 336 GLU A O 1
ATOM 5005 N N . ALA A 1 337 ? -2.118 -29.890 -29.499 1.00 30.16 337 ALA A N 1
ATOM 5006 C CA . ALA A 1 337 ? -0.728 -30.299 -29.460 1.00 36.75 337 ALA A CA 1
ATOM 5007 C C . ALA A 1 337 ? -0.471 -31.409 -30.461 1.00 33.79 337 ALA A C 1
ATOM 5008 O O . ALA A 1 337 ? -1.387 -32.052 -30.993 1.00 26.80 337 ALA A O 1
ATOM 5015 N N . HIS A 1 338 ? 0.806 -31.593 -30.751 1.00 27.79 338 HIS A N 1
ATOM 5016 C CA . HIS A 1 338 ? 1.238 -32.801 -31.425 1.00 25.49 338 HIS A CA 1
ATOM 5017 C C . HIS A 1 338 ? 0.771 -34.005 -30.610 1.00 31.12 338 HIS A C 1
ATOM 5018 O O . HIS A 1 338 ? 0.062 -34.882 -31.118 1.00 42.65 338 HIS A O 1
ATOM 5032 N N . GLY A 1 339 ? 1.101 -34.022 -29.320 1.00 32.08 339 GLY A N 1
ATOM 5033 C CA . GLY A 1 339 ? 0.360 -34.792 -28.323 1.00 30.78 339 GLY A CA 1
ATOM 5034 C C . GLY A 1 339 ? 0.152 -36.259 -28.593 1.00 27.03 339 GLY A C 1
ATOM 5035 O O . GLY A 1 339 ? -0.979 -36.740 -28.564 1.00 31.39 339 GLY A O 1
ATOM 5039 N N . THR A 1 340 ? 1.237 -36.981 -28.850 1.00 26.37 340 THR A N 1
ATOM 5040 C CA . THR A 1 340 ? 1.186 -38.355 -29.311 1.00 36.31 340 THR A CA 1
ATOM 5041 C C . THR A 1 340 ? 1.087 -39.388 -28.205 1.00 36.64 340 THR A C 1
ATOM 5042 O O . THR A 1 340 ? 0.807 -40.546 -28.511 1.00 30.34 340 THR A O 1
ATOM 5053 N N . GLY A 1 341 ? 1.307 -39.015 -26.952 1.00 29.19 341 GLY A N 1
ATOM 5054 C CA . GLY A 1 341 ? 1.228 -39.995 -25.886 1.00 29.85 341 GLY A CA 1
ATOM 5055 C C . GLY A 1 341 ? 2.475 -40.844 -25.715 1.00 31.97 341 GLY A C 1
ATOM 5056 O O . GLY A 1 341 ? 2.402 -41.913 -25.101 1.00 39.64 341 GLY A O 1
ATOM 5060 N N . THR A 1 342 ? 3.622 -40.400 -26.220 1.00 34.33 342 THR A N 1
ATOM 5061 C CA . THR A 1 342 ? 4.885 -41.086 -25.974 1.00 35.61 342 THR A CA 1
ATOM 5062 C C . THR A 1 342 ? 5.534 -40.527 -24.710 1.00 42.32 342 THR A C 1
ATOM 5063 O O . THR A 1 342 ? 5.421 -39.336 -24.403 1.00 33.74 342 THR A O 1
ATOM 5074 N N . ALA A 1 343 ? 6.237 -41.406 -23.979 1.00 39.78 343 ALA A N 1
ATOM 5075 C CA . ALA A 1 343 ? 6.798 -41.010 -22.684 1.00 49.31 343 ALA A CA 1
ATOM 5076 C C . ALA A 1 343 ? 7.939 -39.996 -22.839 1.00 36.73 343 ALA A C 1
ATOM 5077 O O . ALA A 1 343 ? 8.063 -39.076 -22.021 1.00 52.77 343 ALA A O 1
ATOM 5084 N N . LEU A 1 344 ? 8.761 -40.122 -23.900 1.00 40.79 344 LEU A N 1
ATOM 5085 C CA . LEU A 1 344 ? 9.828 -39.147 -24.152 1.00 43.32 344 LEU A CA 1
ATOM 5086 C C . LEU A 1 344 ? 9.291 -37.817 -24.681 1.00 44.12 344 LEU A C 1
ATOM 5087 O O . LEU A 1 344 ? 9.772 -36.754 -24.279 1.00 42.19 344 LEU A O 1
ATOM 5103 N N . GLY A 1 345 ? 8.317 -37.853 -25.603 1.00 47.58 345 GLY A N 1
ATOM 5104 C CA . GLY A 1 345 ? 7.986 -36.673 -26.391 1.00 38.54 345 GLY A CA 1
ATOM 5105 C C . GLY A 1 345 ? 7.002 -35.734 -25.733 1.00 29.74 345 GLY A C 1
ATOM 5106 O O . GLY A 1 345 ? 7.084 -34.519 -25.942 1.00 30.52 345 GLY A O 1
ATOM 5110 N N . ASP A 1 346 ? 6.067 -36.273 -24.938 1.00 30.81 346 ASP A N 1
ATOM 5111 C CA . ASP A 1 346 ? 5.078 -35.440 -24.253 1.00 38.98 346 ASP A CA 1
ATOM 5112 C C . ASP A 1 346 ? 5.733 -34.408 -23.344 1.00 38.42 346 ASP A C 1
ATOM 5113 O O . ASP A 1 346 ? 5.368 -33.221 -23.416 1.00 35.19 346 ASP A O 1
ATOM 5122 N N . PRO A 1 347 ? 6.682 -34.767 -22.480 1.00 40.71 347 PRO A N 1
ATOM 5123 C CA . PRO A 1 347 ? 7.320 -33.726 -21.655 1.00 33.20 347 PRO A CA 1
ATOM 5124 C C . PRO A 1 347 ? 8.053 -32.669 -22.452 1.00 35.37 347 PRO A C 1
ATOM 5125 O O . PRO A 1 347 ? 8.010 -31.482 -22.095 1.00 34.64 347 PRO A O 1
ATOM 5136 N N . ILE A 1 348 ? 8.752 -33.065 -23.517 1.00 36.43 348 ILE A N 1
ATOM 5137 C CA . ILE A 1 348 ? 9.489 -32.095 -24.311 1.00 31.95 348 ILE A CA 1
ATOM 5138 C C . ILE A 1 348 ? 8.532 -31.115 -24.959 1.00 28.55 348 ILE A C 1
ATOM 5139 O O . ILE A 1 348 ? 8.828 -29.918 -25.073 1.00 28.62 348 ILE A O 1
ATOM 5155 N N . GLU A 1 349 ? 7.391 -31.614 -25.431 1.00 31.52 349 GLU A N 1
ATOM 5156 C CA . GLU A 1 349 ? 6.418 -30.731 -26.055 1.00 31.09 349 GLU A CA 1
ATOM 5157 C C . GLU A 1 349 ? 5.855 -29.776 -25.006 1.00 34.01 349 GLU A C 1
ATOM 5158 O O . GLU A 1 349 ? 5.822 -28.562 -25.216 1.00 28.79 349 GLU A O 1
ATOM 5170 N N . ALA A 1 350 ? 5.459 -30.324 -23.847 1.00 30.05 350 ALA A N 1
ATOM 5171 C CA . ALA A 1 350 ? 4.870 -29.519 -22.777 1.00 27.87 350 ALA A CA 1
ATOM 5172 C C . ALA A 1 350 ? 5.858 -28.492 -22.270 1.00 31.30 350 ALA A C 1
ATOM 5173 O O . ALA A 1 350 ? 5.511 -27.321 -22.115 1.00 33.81 350 ALA A O 1
ATOM 5180 N N . ASN A 1 351 ? 7.114 -28.900 -22.049 1.00 31.03 351 ASN A N 1
ATOM 5181 C CA . ASN A 1 351 ? 8.127 -27.936 -21.626 1.00 32.90 351 ASN A CA 1
ATOM 5182 C C . ASN A 1 351 ? 8.341 -26.842 -22.651 1.00 35.63 351 ASN A C 1
ATOM 5183 O O . ASN A 1 351 ? 8.572 -25.683 -22.277 1.00 37.34 351 ASN A O 1
ATOM 5194 N N . ALA A 1 352 ? 8.325 -27.175 -23.948 1.00 28.78 352 ALA A N 1
ATOM 5195 C CA . ALA A 1 352 ? 8.479 -26.109 -24.937 1.00 31.05 352 ALA A CA 1
ATOM 5196 C C . ALA A 1 352 ? 7.308 -25.132 -24.843 1.00 31.27 352 ALA A C 1
ATOM 5197 O O . ALA A 1 352 ? 7.487 -23.914 -24.974 1.00 30.29 352 ALA A O 1
ATOM 5204 N N . LEU A 1 353 ? 6.095 -25.640 -24.599 1.00 31.99 353 LEU A N 1
ATOM 5205 C CA . LEU A 1 353 ? 4.956 -24.738 -24.406 1.00 35.53 353 LEU A CA 1
ATOM 5206 C C . LEU A 1 353 ? 5.101 -23.920 -23.115 1.00 38.74 353 LEU A C 1
ATOM 5207 O O . LEU A 1 353 ? 4.890 -22.702 -23.116 1.00 35.31 353 LEU A O 1
ATOM 5223 N N . LEU A 1 354 ? 5.440 -24.582 -22.000 1.00 38.03 354 LEU A N 1
ATOM 5224 C CA . LEU A 1 354 ? 5.655 -23.882 -20.727 1.00 47.01 354 LEU A CA 1
ATOM 5225 C C . LEU A 1 354 ? 6.680 -22.764 -20.875 1.00 44.16 354 LEU A C 1
ATOM 5226 O O . LEU A 1 354 ? 6.532 -21.695 -20.269 1.00 39.57 354 LEU A O 1
ATOM 5242 N N . ASP A 1 355 ? 7.701 -22.975 -21.715 1.00 37.35 355 ASP A N 1
ATOM 5243 C CA . ASP A 1 355 ? 8.787 -22.011 -21.876 1.00 37.59 355 ASP A CA 1
ATOM 5244 C C . ASP A 1 355 ? 8.502 -20.933 -22.902 1.00 44.82 355 ASP A C 1
ATOM 5245 O O . ASP A 1 355 ? 9.302 -20.001 -23.027 1.00 41.37 355 ASP A O 1
ATOM 5254 N N . THR A 1 356 ? 7.425 -21.058 -23.684 1.00 37.26 356 THR A N 1
ATOM 5255 C CA . THR A 1 356 ? 7.057 -20.013 -24.634 1.00 33.76 356 THR A CA 1
ATOM 5256 C C . THR A 1 356 ? 5.735 -19.378 -24.221 1.00 31.57 356 THR A C 1
ATOM 5257 O O . THR A 1 356 ? 5.734 -18.247 -23.746 1.00 40.71 356 THR A O 1
ATOM 5268 N N . TYR A 1 357 ? 4.608 -20.078 -24.381 1.00 29.02 357 TYR A N 1
ATOM 5269 C CA . TYR A 1 357 ? 3.310 -19.522 -24.003 1.00 30.81 357 TYR A CA 1
ATOM 5270 C C . TYR A 1 357 ? 3.205 -19.342 -22.493 1.00 37.91 357 TYR A C 1
ATOM 5271 O O . TYR A 1 357 ? 2.576 -18.392 -22.024 1.00 38.50 357 TYR A O 1
ATOM 5289 N N . GLY A 1 358 ? 3.779 -20.276 -21.727 1.00 38.76 358 GLY A N 1
ATOM 5290 C CA . GLY A 1 358 ? 3.622 -20.309 -20.277 1.00 48.30 358 GLY A CA 1
ATOM 5291 C C . GLY A 1 358 ? 4.473 -19.326 -19.492 1.00 55.00 358 GLY A C 1
ATOM 5292 O O . GLY A 1 358 ? 4.203 -19.116 -18.303 1.00 58.87 358 GLY A O 1
ATOM 5296 N N . ARG A 1 359 ? 5.487 -18.723 -20.119 1.00 47.02 359 ARG A N 1
ATOM 5297 C CA . ARG A 1 359 ? 6.325 -17.733 -19.444 1.00 50.79 359 ARG A CA 1
ATOM 5298 C C . ARG A 1 359 ? 5.567 -16.418 -19.311 1.00 49.29 359 ARG A C 1
ATOM 5299 O O . ARG A 1 359 ? 5.051 -15.881 -20.297 1.00 57.48 359 ARG A O 1
ATOM 5320 N N . ASP A 1 360 ? 5.500 -15.902 -18.086 1.00 56.96 360 ASP A N 1
ATOM 5321 C CA . ASP A 1 360 ? 4.869 -14.607 -17.809 1.00 54.25 360 ASP A CA 1
ATOM 5322 C C . ASP A 1 360 ? 3.412 -14.571 -18.268 1.00 54.24 360 ASP A C 1
ATOM 5323 O O . ASP A 1 360 ? 2.895 -13.538 -18.702 1.00 59.89 360 ASP A O 1
ATOM 5332 N N . ARG A 1 361 ? 2.726 -15.697 -18.117 1.00 49.33 361 ARG A N 1
ATOM 5333 C CA . ARG A 1 361 ? 1.354 -15.840 -18.578 1.00 51.54 361 ARG A CA 1
ATOM 5334 C C . ARG A 1 361 ? 0.404 -15.318 -17.512 1.00 51.93 361 ARG A C 1
ATOM 5335 O O . ARG A 1 361 ? 0.562 -15.625 -16.329 1.00 54.02 361 ARG A O 1
ATOM 5356 N N . ASP A 1 362 ? -0.549 -14.502 -17.935 1.00 51.78 362 ASP A N 1
ATOM 5357 C CA . ASP A 1 362 ? -1.671 -14.088 -17.107 1.00 46.42 362 ASP A CA 1
ATOM 5358 C C . ASP A 1 362 ? -2.121 -15.219 -16.198 1.00 59.94 362 ASP A C 1
ATOM 5359 O O . ASP A 1 362 ? -2.510 -16.305 -16.665 1.00 51.82 362 ASP A O 1
ATOM 5368 N N . ALA A 1 363 ? -2.074 -14.961 -14.889 1.00 58.36 363 ALA A N 1
ATOM 5369 C CA . ALA A 1 363 ? -2.413 -15.989 -13.905 1.00 60.46 363 ALA A CA 1
ATOM 5370 C C . ALA A 1 363 ? -3.860 -16.467 -14.033 1.00 60.93 363 ALA A C 1
ATOM 5371 O O . ALA A 1 363 ? -4.165 -17.622 -13.701 1.00 54.10 363 ALA A O 1
ATOM 5378 N N . ASP A 1 364 ? -4.761 -15.601 -14.506 1.00 62.56 364 ASP A N 1
ATOM 5379 C CA . ASP A 1 364 ? -6.180 -15.923 -14.642 1.00 64.31 364 ASP A CA 1
ATOM 5380 C C . ASP A 1 364 ? -6.552 -16.480 -16.014 1.00 61.78 364 ASP A C 1
ATOM 5381 O O . ASP A 1 364 ? -7.741 -16.579 -16.327 1.00 54.53 364 ASP A O 1
ATOM 5390 N N . ARG A 1 365 ? -5.577 -16.828 -16.834 1.00 62.58 365 ARG A N 1
ATOM 5391 C CA . ARG A 1 365 ? -5.836 -17.278 -18.192 1.00 52.05 365 ARG A CA 1
ATOM 5392 C C . ARG A 1 365 ? -4.670 -18.133 -18.665 1.00 50.66 365 ARG A C 1
ATOM 5393 O O . ARG A 1 365 ? -3.915 -17.728 -19.558 1.00 48.06 365 ARG A O 1
ATOM 5414 N N . PRO A 1 366 ? -4.472 -19.299 -18.070 1.00 44.73 366 PRO A N 1
ATOM 5415 C CA . PRO A 1 366 ? -3.432 -20.205 -18.556 1.00 46.09 366 PRO A CA 1
ATOM 5416 C C . PRO A 1 366 ? -3.730 -20.658 -19.974 1.00 42.14 366 PRO A C 1
ATOM 5417 O O . PRO A 1 366 ? -4.870 -20.626 -20.446 1.00 36.54 366 PRO A O 1
ATOM 5428 N N . LEU A 1 367 ? -2.679 -21.079 -20.662 1.00 33.16 367 LEU A N 1
ATOM 5429 C CA . LEU A 1 367 ? -2.870 -21.640 -21.984 1.00 40.04 367 LEU A CA 1
ATOM 5430 C C . LEU A 1 367 ? -3.551 -22.989 -21.830 1.00 28.61 367 LEU A C 1
ATOM 5431 O O . LEU A 1 367 ? -3.124 -23.829 -21.033 1.00 38.65 367 LEU A O 1
ATOM 5447 N N . TRP A 1 368 ? -4.641 -23.184 -22.554 1.00 33.35 368 TRP A N 1
ATOM 5448 C CA . TRP A 1 368 ? -5.296 -24.485 -22.565 1.00 36.23 368 TRP A CA 1
ATOM 5449 C C . TRP A 1 368 ? -4.591 -25.415 -23.545 1.00 31.62 368 TRP A C 1
ATOM 5450 O O . TRP A 1 368 ? -4.213 -25.017 -24.645 1.00 35.73 368 TRP A O 1
ATOM 5471 N N . LEU A 1 369 ? -4.413 -26.649 -23.130 1.00 31.95 369 LEU A N 1
ATOM 5472 C CA . LEU A 1 369 ? -3.642 -27.628 -23.871 1.00 36.81 369 LEU A CA 1
ATOM 5473 C C . LEU A 1 369 ? -4.461 -28.894 -24.023 1.00 33.43 369 LEU A C 1
ATOM 5474 O O . LEU A 1 369 ? -5.039 -29.388 -23.052 1.00 32.61 369 LEU A O 1
ATOM 5490 N N . GLY A 1 370 ? -4.531 -29.404 -25.240 1.00 31.69 370 GLY A N 1
ATOM 5491 C CA . GLY A 1 370 ? -5.079 -30.728 -25.452 1.00 28.95 370 GLY A CA 1
ATOM 5492 C C . GLY A 1 370 ? -4.609 -31.327 -26.764 1.00 31.72 370 GLY A C 1
ATOM 5493 O O . GLY A 1 370 ? -3.837 -30.720 -27.513 1.00 27.39 370 GLY A O 1
ATOM 5497 N N . SER A 1 371 ? -5.164 -32.502 -27.065 1.00 30.99 371 SER A N 1
ATOM 5498 C CA . SER A 1 371 ? -4.765 -33.284 -28.229 1.00 27.84 371 SER A CA 1
ATOM 5499 C C . SER A 1 371 ? -5.911 -34.165 -28.684 1.00 23.85 371 SER A C 1
ATOM 5500 O O . SER A 1 371 ? -6.382 -35.010 -27.922 1.00 27.12 371 SER A O 1
ATOM 5508 N N . VAL A 1 372 ? -6.315 -34.005 -29.941 1.00 25.57 372 VAL A N 1
ATOM 5509 C CA . VAL A 1 372 ? -7.367 -34.836 -30.513 1.00 29.48 372 VAL A CA 1
ATOM 5510 C C . VAL A 1 372 ? -6.946 -36.295 -30.594 1.00 25.54 372 VAL A C 1
ATOM 5511 O O . VAL A 1 372 ? -7.804 -37.187 -30.672 1.00 30.57 372 VAL A O 1
ATOM 5524 N N . LYS A 1 373 ? -5.640 -36.568 -30.541 1.00 26.65 373 LYS A N 1
ATOM 5525 C CA . LYS A 1 373 ? -5.153 -37.945 -30.553 1.00 28.50 373 LYS A CA 1
ATOM 5526 C C . LYS A 1 373 ? -5.664 -38.721 -29.354 1.00 20.86 373 LYS A C 1
ATOM 5527 O O . LYS A 1 373 ? -5.806 -39.947 -29.418 1.00 28.28 373 LYS A O 1
ATOM 5546 N N . SER A 1 374 ? -5.920 -38.044 -28.239 1.00 24.73 374 SER A N 1
ATOM 5547 C CA . SER A 1 374 ? -6.451 -38.755 -27.096 1.00 27.59 374 SER A CA 1
ATOM 5548 C C . SER A 1 374 ? -7.848 -39.294 -27.389 1.00 30.52 374 SER A C 1
ATOM 5549 O O . SER A 1 374 ? -8.247 -40.304 -26.806 1.00 36.16 374 SER A O 1
ATOM 5557 N N . ASN A 1 375 ? -8.575 -38.678 -28.319 1.00 29.49 375 ASN A N 1
ATOM 5558 C CA . ASN A 1 375 ? -9.874 -39.212 -28.725 1.00 25.89 375 ASN A CA 1
ATOM 5559 C C . ASN A 1 375 ? -9.775 -40.220 -29.857 1.00 32.65 375 ASN A C 1
ATOM 5560 O O . ASN A 1 375 ? -10.393 -41.284 -29.799 1.00 25.86 375 ASN A O 1
ATOM 5571 N N . ILE A 1 376 ? -9.058 -39.877 -30.923 1.00 22.42 376 ILE A N 1
ATOM 5572 C CA . ILE A 1 376 ? -9.143 -40.662 -32.138 1.00 21.65 376 ILE A CA 1
ATOM 5573 C C . ILE A 1 376 ? -7.803 -41.262 -32.537 1.00 23.71 376 ILE A C 1
ATOM 5574 O O . ILE A 1 376 ? -7.703 -41.895 -33.585 1.00 23.79 376 ILE A O 1
ATOM 5590 N N . GLY A 1 377 ? -6.778 -41.092 -31.723 1.00 27.25 377 GLY A N 1
ATOM 5591 C CA . GLY A 1 377 ? -5.451 -41.567 -32.109 1.00 25.78 377 GLY A CA 1
ATOM 5592 C C . GLY A 1 377 ? -4.697 -40.713 -33.134 1.00 28.07 377 GLY A C 1
ATOM 5593 O O . GLY A 1 377 ? -5.085 -39.588 -33.529 1.00 24.16 377 GLY A O 1
ATOM 5597 N N . HIS A 1 378 ? -3.597 -41.314 -33.613 1.00 24.33 378 HIS A N 1
ATOM 5598 C CA . HIS A 1 378 ? -2.576 -40.614 -34.372 1.00 24.68 378 HIS A CA 1
ATOM 5599 C C . HIS A 1 378 ? -2.798 -40.891 -35.846 1.00 23.35 378 HIS A C 1
ATOM 5600 O O . HIS A 1 378 ? -2.552 -42.004 -36.302 1.00 25.01 378 HIS A O 1
ATOM 5614 N N . THR A 1 379 ? -3.296 -39.893 -36.589 1.00 25.43 379 THR A N 1
ATOM 5615 C CA . THR A 1 379 ? -3.691 -40.125 -37.966 1.00 18.16 379 THR A CA 1
ATOM 5616 C C . THR A 1 379 ? -2.576 -39.841 -38.941 1.00 24.44 379 THR A C 1
ATOM 5617 O O . THR A 1 379 ? -2.816 -39.713 -40.146 1.00 21.37 379 THR A O 1
ATOM 5628 N N . GLN A 1 380 ? -1.364 -39.763 -38.440 1.00 24.46 380 GLN A N 1
ATOM 5629 C CA . GLN A 1 380 ? -0.166 -39.912 -39.260 1.00 21.10 380 GLN A CA 1
ATOM 5630 C C . GLN A 1 380 ? -0.053 -38.744 -40.227 1.00 22.92 380 GLN A C 1
ATOM 5631 O O . GLN A 1 380 ? -0.027 -37.592 -39.776 1.00 26.24 380 GLN A O 1
ATOM 5645 N N . ALA A 1 381 ? 0.000 -38.990 -41.535 1.00 25.65 381 ALA A N 1
ATOM 5646 C CA . ALA A 1 381 ? 0.043 -37.871 -42.472 1.00 28.24 381 ALA A CA 1
ATOM 5647 C C . ALA A 1 381 ? -1.128 -36.896 -42.327 1.00 25.35 381 ALA A C 1
ATOM 5648 O O . ALA A 1 381 ? -0.976 -35.720 -42.666 1.00 31.42 381 ALA A O 1
ATOM 5655 N N . ALA A 1 382 ? -2.303 -37.349 -41.870 1.00 23.58 382 ALA A N 1
ATOM 5656 C CA . ALA A 1 382 ? -3.451 -36.459 -41.651 1.00 26.56 382 ALA A CA 1
ATOM 5657 C C . ALA A 1 382 ? -3.486 -35.801 -40.275 1.00 26.19 382 ALA A C 1
ATOM 5658 O O . ALA A 1 382 ? -4.396 -34.998 -40.023 1.00 25.41 382 ALA A O 1
ATOM 5665 N N . ALA A 1 383 ? -2.505 -36.063 -39.405 1.00 23.72 383 ALA A N 1
ATOM 5666 C CA . ALA A 1 383 ? -2.593 -35.628 -38.007 1.00 23.99 383 ALA A CA 1
ATOM 5667 C C . ALA A 1 383 ? -2.751 -34.108 -37.860 1.00 27.02 383 ALA A C 1
ATOM 5668 O O . ALA A 1 383 ? -3.535 -33.633 -37.029 1.00 27.78 383 ALA A O 1
ATOM 5675 N N . GLY A 1 384 ? -1.962 -33.323 -38.591 1.00 25.63 384 GLY A N 1
ATOM 5676 C CA . GLY A 1 384 ? -1.922 -31.885 -38.329 1.00 27.65 384 GLY A CA 1
ATOM 5677 C C . GLY A 1 384 ? -3.226 -31.204 -38.715 1.00 29.86 384 GLY A C 1
ATOM 5678 O O . GLY A 1 384 ? -3.839 -30.491 -37.916 1.00 22.32 384 GLY A O 1
ATOM 5682 N N . VAL A 1 385 ? -3.691 -31.462 -39.929 1.00 24.37 385 VAL A N 1
ATOM 5683 C CA . VAL A 1 385 ? -4.949 -30.873 -40.372 1.00 28.30 385 VAL A CA 1
ATOM 5684 C C . VAL A 1 385 ? -6.122 -31.455 -39.583 1.00 25.36 385 VAL A C 1
ATOM 5685 O O . VAL A 1 385 ? -7.151 -30.794 -39.421 1.00 26.55 385 VAL A O 1
ATOM 5698 N N . THR A 1 386 ? -5.985 -32.667 -39.039 1.00 24.86 386 THR A N 1
ATOM 5699 C CA . THR A 1 386 ? -7.022 -33.182 -38.148 1.00 27.68 386 THR A CA 1
ATOM 5700 C C . THR A 1 386 ? -7.101 -32.370 -36.869 1.00 21.40 386 THR A C 1
ATOM 5701 O O . THR A 1 386 ? -8.195 -32.074 -36.378 1.00 25.69 386 THR A O 1
ATOM 5712 N N . GLY A 1 387 ? -5.962 -32.000 -36.295 1.00 27.68 387 GLY A N 1
ATOM 5713 C CA . GLY A 1 387 ? -6.014 -31.094 -35.157 1.00 24.92 387 GLY A CA 1
ATOM 5714 C C . GLY A 1 387 ? -6.555 -29.722 -35.529 1.00 26.42 387 GLY A C 1
ATOM 5715 O O . GLY A 1 387 ? -7.274 -29.100 -34.748 1.00 25.78 387 GLY A O 1
ATOM 5719 N N . LEU A 1 388 ? -6.277 -29.264 -36.753 1.00 22.89 388 LEU A N 1
ATOM 5720 C CA . LEU A 1 388 ? -6.861 -28.020 -37.213 1.00 20.71 388 LEU A CA 1
ATOM 5721 C C . LEU A 1 388 ? -8.377 -28.121 -37.294 1.00 31.28 388 LEU A C 1
ATOM 5722 O O . LEU A 1 388 ? -9.076 -27.160 -36.973 1.00 23.57 388 LEU A O 1
ATOM 5738 N N . LEU A 1 389 ? -8.896 -29.244 -37.800 1.00 24.14 389 LEU A N 1
ATOM 5739 C CA . LEU A 1 389 ? -10.347 -29.455 -37.818 1.00 24.51 389 LEU A CA 1
ATOM 5740 C C . LEU A 1 389 ? -10.946 -29.262 -36.437 1.00 26.14 389 LEU A C 1
ATOM 5741 O O . LEU A 1 389 ? -11.985 -28.606 -36.287 1.00 23.93 389 LEU A O 1
ATOM 5757 N N . LYS A 1 390 ? -10.296 -29.820 -35.411 1.00 22.37 390 LYS A N 1
ATOM 5758 C CA . LYS A 1 390 ? -10.823 -29.701 -34.055 1.00 23.67 390 LYS A CA 1
ATOM 5759 C C . LYS A 1 390 ? -10.858 -28.255 -33.612 1.00 26.58 390 LYS A C 1
ATOM 5760 O O . LYS A 1 390 ? -11.846 -27.803 -33.019 1.00 30.16 390 LYS A O 1
ATOM 5779 N N . VAL A 1 391 ? -9.810 -27.501 -33.927 1.00 29.06 391 VAL A N 1
ATOM 5780 C CA . VAL A 1 391 ? -9.751 -26.108 -33.527 1.00 31.01 391 VAL A CA 1
ATOM 5781 C C . VAL A 1 391 ? -10.911 -25.330 -34.153 1.00 25.04 391 VAL A C 1
ATOM 5782 O O . VAL A 1 391 ? -11.564 -24.527 -33.483 1.00 27.24 391 VAL A O 1
ATOM 5795 N N . VAL A 1 392 ? -11.131 -25.516 -35.457 1.00 23.98 392 VAL A N 1
ATOM 5796 C CA . VAL A 1 392 ? -12.173 -24.802 -36.186 1.00 25.40 392 VAL A CA 1
ATOM 5797 C C . VAL A 1 392 ? -13.539 -25.166 -35.636 1.00 31.25 392 VAL A C 1
ATOM 5798 O O . VAL A 1 392 ? -14.423 -24.307 -35.507 1.00 30.53 392 VAL A O 1
ATOM 5811 N N . LEU A 1 393 ? -13.738 -26.447 -35.312 1.00 27.55 393 LEU A N 1
ATOM 5812 C CA . LEU A 1 393 ? -15.017 -26.882 -34.764 1.00 29.10 393 LEU A CA 1
ATOM 5813 C C . LEU A 1 393 ? -15.229 -26.307 -33.372 1.00 30.32 393 LEU A C 1
ATOM 5814 O O . LEU A 1 393 ? -16.356 -25.930 -33.010 1.00 26.35 393 LEU A O 1
ATOM 5830 N N . ALA A 1 394 ? -14.148 -26.224 -32.590 1.00 26.32 394 ALA A N 1
ATOM 5831 C CA . ALA A 1 394 ? -14.197 -25.638 -31.263 1.00 24.81 394 ALA A CA 1
ATOM 5832 C C . ALA A 1 394 ? -14.499 -24.144 -31.338 1.00 34.16 394 ALA A C 1
ATOM 5833 O O . ALA A 1 394 ? -15.273 -23.623 -30.532 1.00 27.70 394 ALA A O 1
ATOM 5840 N N . LEU A 1 395 ? -13.873 -23.435 -32.278 1.00 27.17 395 LEU A N 1
ATOM 5841 C CA . LEU A 1 395 ? -14.204 -22.029 -32.475 1.00 30.94 395 LEU A CA 1
ATOM 5842 C C . LEU A 1 395 ? -15.671 -21.863 -32.835 1.00 35.32 395 LEU A C 1
ATOM 5843 O O . LEU A 1 395 ? -16.360 -21.028 -32.254 1.00 29.59 395 LEU A O 1
ATOM 5859 N N . ARG A 1 396 ? -16.146 -22.630 -33.821 1.00 32.07 396 ARG A N 1
ATOM 5860 C CA . ARG A 1 396 ? -17.498 -22.487 -34.346 1.00 29.63 396 ARG A CA 1
ATOM 5861 C C . ARG A 1 396 ? -18.581 -22.835 -33.332 1.00 36.24 396 ARG A C 1
ATOM 5862 O O . ARG A 1 396 ? -19.691 -22.301 -33.427 1.00 35.35 396 ARG A O 1
ATOM 5883 N N . ASN A 1 397 ? -18.315 -23.769 -32.420 1.00 28.79 397 ASN A N 1
ATOM 5884 C CA . ASN A 1 397 ? -19.257 -24.150 -31.378 1.00 31.89 397 ASN A CA 1
ATOM 5885 C C . ASN A 1 397 ? -18.978 -23.495 -30.032 1.00 34.23 397 ASN A C 1
ATOM 5886 O O . ASN A 1 397 ? -19.652 -23.822 -29.051 1.00 37.49 397 ASN A O 1
ATOM 5897 N N . GLY A 1 398 ? -17.995 -22.613 -29.940 1.00 32.93 398 GLY A N 1
ATOM 5898 C CA . GLY A 1 398 ? -17.808 -21.853 -28.729 1.00 35.03 398 GLY A CA 1
ATOM 5899 C C . GLY A 1 398 ? -17.297 -22.623 -27.547 1.00 41.85 398 GLY A C 1
ATOM 5900 O O . GLY A 1 398 ? -17.564 -22.228 -26.410 1.00 34.14 398 GLY A O 1
ATOM 5904 N N . GLU A 1 399 ? -16.489 -23.662 -27.771 1.00 38.98 399 GLU A N 1
ATOM 5905 C CA . GLU A 1 399 ? -16.151 -24.579 -26.691 1.00 27.37 399 GLU A CA 1
ATOM 5906 C C . GLU A 1 399 ? -14.877 -25.336 -27.046 1.00 26.29 399 GLU A C 1
ATOM 5907 O O . GLU A 1 399 ? -14.709 -25.774 -28.191 1.00 30.43 399 GLU A O 1
ATOM 5919 N N . LEU A 1 400 ? -13.998 -25.472 -26.051 1.00 30.28 400 LEU A N 1
ATOM 5920 C CA . LEU A 1 400 ? -12.787 -26.270 -26.123 1.00 34.48 400 LEU A CA 1
ATOM 5921 C C . LEU A 1 400 ? -13.079 -27.652 -25.558 1.00 38.54 400 LEU A C 1
ATOM 5922 O O . LEU A 1 400 ? -13.354 -27.780 -24.355 1.00 39.00 400 LEU A O 1
ATOM 5938 N N . PRO A 1 401 ? -13.062 -28.693 -26.368 1.00 36.89 401 PRO A N 1
ATOM 5939 C CA . PRO A 1 401 ? -13.320 -30.033 -25.845 1.00 29.87 401 PRO A CA 1
ATOM 5940 C C . PRO A 1 401 ? -12.229 -30.454 -24.884 1.00 34.37 401 PRO A C 1
ATOM 5941 O O . PRO A 1 401 ? -11.087 -29.984 -24.940 1.00 32.86 401 PRO A O 1
ATOM 5952 N N . ALA A 1 402 ? -12.610 -31.361 -23.993 1.00 30.79 402 ALA A N 1
ATOM 5953 C CA . ALA A 1 402 ? -11.669 -32.034 -23.126 1.00 39.63 402 ALA A CA 1
ATOM 5954 C C . ALA A 1 402 ? -10.719 -32.906 -23.936 1.00 41.81 402 ALA A C 1
ATOM 5955 O O . ALA A 1 402 ? -11.066 -33.437 -24.999 1.00 36.53 402 ALA A O 1
ATOM 5962 N N . THR A 1 403 ? -9.501 -33.016 -23.420 1.00 40.01 403 THR A N 1
ATOM 5963 C CA . THR A 1 403 ? -8.517 -33.994 -23.852 1.00 38.08 403 THR A CA 1
ATOM 5964 C C . THR A 1 403 ? -8.543 -35.123 -22.822 1.00 35.02 403 THR A C 1
ATOM 5965 O O . THR A 1 403 ? -8.760 -34.881 -21.636 1.00 38.48 403 THR A O 1
ATOM 5976 N N . LEU A 1 404 ? -8.366 -36.349 -23.274 1.00 33.09 404 LEU A N 1
ATOM 5977 C CA . LEU A 1 404 ? -8.649 -37.510 -22.448 1.00 34.90 404 LEU A CA 1
ATOM 5978 C C . LEU A 1 404 ? -7.390 -38.023 -21.768 1.00 33.77 404 LEU A C 1
ATOM 5979 O O . LEU A 1 404 ? -6.265 -37.694 -22.148 1.00 37.79 404 LEU A O 1
ATOM 5995 N N . HIS A 1 405 ? -7.603 -38.808 -20.711 1.00 39.59 405 HIS A N 1
ATOM 5996 C CA . HIS A 1 405 ? -6.534 -39.601 -20.096 1.00 42.31 405 HIS A CA 1
ATOM 5997 C C . HIS A 1 405 ? -5.526 -38.743 -19.355 1.00 37.33 405 HIS A C 1
ATOM 5998 O O . HIS A 1 405 ? -4.340 -39.067 -19.310 1.00 41.03 405 HIS A O 1
ATOM 6012 N N . VAL A 1 406 ? -5.992 -37.646 -18.768 1.00 37.61 406 VAL A N 1
ATOM 6013 C CA . VAL A 1 406 ? -5.135 -36.773 -17.991 1.00 48.66 406 VAL A CA 1
ATOM 6014 C C . VAL A 1 406 ? -5.646 -36.617 -16.559 1.00 49.52 406 VAL A C 1
ATOM 6015 O O . VAL A 1 406 ? -5.309 -35.648 -15.884 1.00 47.06 406 VAL A O 1
ATOM 6028 N N . GLU A 1 407 ? -6.452 -37.571 -16.077 1.00 42.01 407 GLU A N 1
ATOM 6029 C CA . GLU A 1 407 ? -6.865 -37.524 -14.677 1.00 48.92 407 GLU A CA 1
ATOM 6030 C C . GLU A 1 407 ? -5.664 -37.328 -13.759 1.00 57.80 407 GLU A C 1
ATOM 6031 O O . GLU A 1 407 ? -5.783 -36.654 -12.729 1.00 64.64 407 GLU A O 1
ATOM 6043 N N . GLU A 1 408 ? -4.495 -37.873 -14.123 1.00 49.47 408 GLU A N 1
ATOM 6044 C CA . GLU A 1 408 ? -3.224 -37.467 -13.514 1.00 53.08 408 GLU A CA 1
ATOM 6045 C C . GLU A 1 408 ? -2.286 -36.904 -14.577 1.00 55.14 408 GLU A C 1
ATOM 6046 O O . GLU A 1 408 ? -1.769 -37.676 -15.407 1.00 50.11 408 GLU A O 1
ATOM 6058 N N . PRO A 1 409 ? -2.015 -35.599 -14.600 1.00 53.17 409 PRO A N 1
ATOM 6059 C CA . PRO A 1 409 ? -1.011 -35.078 -15.534 1.00 42.55 409 PRO A CA 1
ATOM 6060 C C . PRO A 1 409 ? 0.346 -35.715 -15.297 1.00 54.68 409 PRO A C 1
ATOM 6061 O O . PRO A 1 409 ? 0.683 -36.121 -14.182 1.00 51.41 409 PRO A O 1
ATOM 6072 N N . THR A 1 410 ? 1.133 -35.792 -16.361 1.00 52.11 410 THR A N 1
ATOM 6073 C CA . THR A 1 410 ? 2.406 -36.492 -16.273 1.00 44.90 410 THR A CA 1
ATOM 6074 C C . THR A 1 410 ? 3.301 -35.802 -15.247 1.00 43.64 410 THR A C 1
ATOM 6075 O O . THR A 1 410 ? 3.457 -34.576 -15.295 1.00 41.08 410 THR A O 1
ATOM 6086 N N . PRO A 1 411 ? 3.899 -36.542 -14.309 1.00 49.80 411 PRO A N 1
ATOM 6087 C CA . PRO A 1 411 ? 4.835 -35.924 -13.359 1.00 51.88 411 PRO A CA 1
ATOM 6088 C C . PRO A 1 411 ? 6.199 -35.645 -13.948 1.00 51.32 411 PRO A C 1
ATOM 6089 O O . PRO A 1 411 ? 7.038 -35.055 -13.267 1.00 53.14 411 PRO A O 1
ATOM 6100 N N . HIS A 1 412 ? 6.466 -36.074 -15.170 1.00 57.74 412 HIS A N 1
ATOM 6101 C CA . HIS A 1 412 ? 7.711 -35.711 -15.821 1.00 57.04 412 HIS A CA 1
ATOM 6102 C C . HIS A 1 412 ? 7.690 -34.297 -16.350 1.00 49.16 412 HIS A C 1
ATOM 6103 O O . HIS A 1 412 ? 8.621 -33.905 -17.063 1.00 47.60 412 HIS A O 1
ATOM 6117 N N . VAL A 1 413 ? 6.646 -33.537 -16.026 1.00 46.09 413 VAL A N 1
ATOM 6118 C CA . VAL A 1 413 ? 6.535 -32.138 -16.398 1.00 51.68 413 VAL A CA 1
ATOM 6119 C C . VAL A 1 413 ? 6.197 -31.364 -15.141 1.00 54.52 413 VAL A C 1
ATOM 6120 O O . VAL A 1 413 ? 5.318 -31.779 -14.381 1.00 50.71 413 VAL A O 1
ATOM 6133 N N . ASP A 1 414 ? 6.889 -30.245 -14.929 1.00 61.24 414 ASP A N 1
ATOM 6134 C CA . ASP A 1 414 ? 6.673 -29.392 -13.759 1.00 64.89 414 ASP A CA 1
ATOM 6135 C C . ASP A 1 414 ? 5.624 -28.350 -14.120 1.00 57.37 414 ASP A C 1
ATOM 6136 O O . ASP A 1 414 ? 5.931 -27.220 -14.492 1.00 57.45 414 ASP A O 1
ATOM 6145 N N . TRP A 1 415 ? 4.362 -28.734 -13.981 1.00 63.07 415 TRP A N 1
ATOM 6146 C CA . TRP A 1 415 ? 3.263 -27.839 -14.292 1.00 54.78 415 TRP A CA 1
ATOM 6147 C C . TRP A 1 415 ? 3.155 -26.664 -13.329 1.00 74.13 415 TRP A C 1
ATOM 6148 O O . TRP A 1 415 ? 2.282 -25.814 -13.542 1.00 70.44 415 TRP A O 1
ATOM 6169 N N . SER A 1 416 ? 4.010 -26.594 -12.296 1.00 80.56 416 SER A N 1
ATOM 6170 C CA . SER A 1 416 ? 3.821 -25.630 -11.211 1.00 78.36 416 SER A CA 1
ATOM 6171 C C . SER A 1 416 ? 3.849 -24.197 -11.707 1.00 81.63 416 SER A C 1
ATOM 6172 O O . SER A 1 416 ? 3.179 -23.333 -11.130 1.00 72.47 416 SER A O 1
ATOM 6180 N N . SER A 1 417 ? 4.632 -23.919 -12.755 1.00 83.61 417 SER A N 1
ATOM 6181 C CA . SER A 1 417 ? 4.632 -22.587 -13.353 1.00 77.26 417 SER A CA 1
ATOM 6182 C C . SER A 1 417 ? 3.216 -22.069 -13.567 1.00 77.84 417 SER A C 1
ATOM 6183 O O . SER A 1 417 ? 2.973 -20.861 -13.474 1.00 88.26 417 SER A O 1
ATOM 6191 N N . GLY A 1 418 ? 2.263 -22.958 -13.831 1.00 86.45 418 GLY A N 1
ATOM 6192 C CA . GLY A 1 418 ? 0.871 -22.564 -13.903 1.00 79.23 418 GLY A CA 1
ATOM 6193 C C . GLY A 1 418 ? 0.457 -21.897 -15.198 1.00 72.89 418 GLY A C 1
ATOM 6194 O O . GLY A 1 418 ? -0.736 -21.590 -15.359 1.00 61.14 418 GLY A O 1
ATOM 6198 N N . GLY A 1 419 ? 1.393 -21.677 -16.134 1.00 63.29 419 GLY A N 1
ATOM 6199 C CA . GLY A 1 419 ? 1.049 -21.027 -17.385 1.00 55.10 419 GLY A CA 1
ATOM 6200 C C . GLY A 1 419 ? 0.281 -21.883 -18.387 1.00 49.35 419 GLY A C 1
ATOM 6201 O O . GLY A 1 419 ? -0.311 -21.333 -19.322 1.00 46.23 419 GLY A O 1
ATOM 6205 N N . VAL A 1 420 ? 0.252 -23.205 -18.206 1.00 37.76 420 VAL A N 1
ATOM 6206 C CA . VAL A 1 420 ? -0.385 -24.121 -19.142 1.00 40.45 420 VAL A CA 1
ATOM 6207 C C . VAL A 1 420 ? -1.249 -25.062 -18.331 1.00 37.15 420 VAL A C 1
ATOM 6208 O O . VAL A 1 420 ? -0.761 -25.670 -17.372 1.00 40.36 420 VAL A O 1
ATOM 6221 N N . ALA A 1 421 ? -2.514 -25.198 -18.720 1.00 37.09 421 ALA A N 1
ATOM 6222 C CA . ALA A 1 421 ? -3.438 -26.112 -18.064 1.00 39.21 421 ALA A CA 1
ATOM 6223 C C . ALA A 1 421 ? -4.011 -27.108 -19.070 1.00 39.00 421 ALA A C 1
ATOM 6224 O O . ALA A 1 421 ? -4.454 -26.721 -20.154 1.00 38.03 421 ALA A O 1
ATOM 6231 N N . LEU A 1 422 ? -4.049 -28.382 -18.696 1.00 38.70 422 LEU A N 1
ATOM 6232 C CA . LEU A 1 422 ? -4.691 -29.379 -19.542 1.00 36.73 422 LEU A CA 1
ATOM 6233 C C . LEU A 1 422 ? -6.211 -29.206 -19.527 1.00 49.51 422 LEU A C 1
ATOM 6234 O O . LEU A 1 422 ? -6.798 -28.850 -18.508 1.00 44.05 422 LEU A O 1
ATOM 6250 N N . LEU A 1 423 ? -6.857 -29.449 -20.675 1.00 39.00 423 LEU A N 1
ATOM 6251 C CA . LEU A 1 423 ? -8.324 -29.425 -20.756 1.00 35.98 423 LEU A CA 1
ATOM 6252 C C . LEU A 1 423 ? -8.887 -30.724 -20.187 1.00 41.30 423 LEU A C 1
ATOM 6253 O O . LEU A 1 423 ? -9.351 -31.619 -20.907 1.00 38.06 423 LEU A O 1
ATOM 6269 N N . ALA A 1 424 ? -8.860 -30.822 -18.854 1.00 39.31 424 ALA A N 1
ATOM 6270 C CA . ALA A 1 424 ? -9.416 -32.008 -18.210 1.00 48.13 424 ALA A CA 1
ATOM 6271 C C . ALA A 1 424 ? -10.921 -32.105 -18.437 1.00 39.73 424 ALA A C 1
ATOM 6272 O O . ALA A 1 424 ? -11.454 -33.218 -18.536 1.00 53.64 424 ALA A O 1
ATOM 6279 N N . GLY A 1 425 ? -11.620 -30.965 -18.563 1.00 38.44 425 GLY A N 1
ATOM 6280 C CA . GLY A 1 425 ? -12.988 -30.959 -19.053 1.00 41.82 425 GLY A CA 1
ATOM 6281 C C . GLY A 1 425 ? -13.215 -29.895 -20.119 1.00 38.46 425 GLY A C 1
ATOM 6282 O O . GLY A 1 425 ? -12.371 -29.026 -20.340 1.00 45.80 425 GLY A O 1
ATOM 6286 N N . ASN A 1 426 ? -14.380 -29.982 -20.783 1.00 34.04 426 ASN A N 1
ATOM 6287 C CA . ASN A 1 426 ? -14.801 -28.947 -21.722 1.00 43.24 426 ASN A CA 1
ATOM 6288 C C . ASN A 1 426 ? -14.711 -27.584 -21.041 1.00 46.21 426 ASN A C 1
ATOM 6289 O O . ASN A 1 426 ? -14.791 -27.469 -19.809 1.00 48.15 426 ASN A O 1
ATOM 6300 N N . GLN A 1 427 ? -14.495 -26.547 -21.850 1.00 45.26 427 GLN A N 1
ATOM 6301 C CA . GLN A 1 427 ? -14.267 -25.170 -21.372 1.00 42.14 427 GLN A CA 1
ATOM 6302 C C . GLN A 1 427 ? -14.993 -24.273 -22.360 1.00 41.97 427 GLN A C 1
ATOM 6303 O O . GLN A 1 427 ? -14.831 -24.444 -23.592 1.00 40.55 427 GLN A O 1
ATOM 6317 N N . PRO A 1 428 ? -15.809 -23.339 -21.885 1.00 49.84 428 PRO A N 1
ATOM 6318 C CA . PRO A 1 428 ? -16.424 -22.392 -22.810 1.00 40.05 428 PRO A CA 1
ATOM 6319 C C . PRO A 1 428 ? -15.355 -21.537 -23.460 1.00 29.85 428 PRO A C 1
ATOM 6320 O O . PRO A 1 428 ? -14.314 -21.251 -22.875 1.00 37.40 428 PRO A O 1
ATOM 6331 N N . TRP A 1 429 ? -15.628 -21.130 -24.683 1.00 39.33 429 TRP A N 1
ATOM 6332 C CA . TRP A 1 429 ? -14.674 -20.420 -25.498 1.00 39.41 429 TRP A CA 1
ATOM 6333 C C . TRP A 1 429 ? -15.510 -19.560 -26.442 1.00 35.88 429 TRP A C 1
ATOM 6334 O O . TRP A 1 429 ? -15.540 -19.781 -27.663 1.00 37.30 429 TRP A O 1
ATOM 6355 N N . ARG A 1 430 ? -16.221 -18.589 -25.856 1.00 44.13 430 ARG A N 1
ATOM 6356 C CA . ARG A 1 430 ? -17.232 -17.824 -26.578 1.00 50.03 430 ARG A CA 1
ATOM 6357 C C . ARG A 1 430 ? -16.639 -16.573 -27.200 1.00 35.70 430 ARG A C 1
ATOM 6358 O O . ARG A 1 430 ? -15.737 -15.944 -26.651 1.00 42.91 430 ARG A O 1
ATOM 6379 N N . ARG A 1 431 ? -17.188 -16.209 -28.351 1.00 40.43 431 ARG A N 1
ATOM 6380 C CA . ARG A 1 431 ? -16.858 -14.943 -28.977 1.00 41.68 431 ARG A CA 1
ATOM 6381 C C . ARG A 1 431 ? -17.223 -13.786 -28.053 1.00 39.33 431 ARG A C 1
ATOM 6382 O O . ARG A 1 431 ? -18.273 -13.792 -27.402 1.00 44.57 431 ARG A O 1
ATOM 6403 N N . GLY A 1 432 ? -16.354 -12.786 -28.044 1.00 44.88 432 GLY A N 1
ATOM 6404 C CA . GLY A 1 432 ? -16.393 -11.701 -27.088 1.00 43.76 432 GLY A CA 1
ATOM 6405 C C . GLY A 1 432 ? -15.378 -10.648 -27.485 1.00 43.51 432 GLY A C 1
ATOM 6406 O O . GLY A 1 432 ? -14.943 -10.590 -28.637 1.00 38.51 432 GLY A O 1
ATOM 6410 N N . GLU A 1 433 ? -14.990 -9.822 -26.510 1.00 52.84 433 GLU A N 1
ATOM 6411 C CA . GLU A 1 433 ? -14.060 -8.724 -26.775 1.00 52.83 433 GLU A CA 1
ATOM 6412 C C . GLU A 1 433 ? -12.684 -9.246 -27.171 1.00 47.12 433 GLU A C 1
ATOM 6413 O O . GLU A 1 433 ? -12.046 -8.721 -28.097 1.00 44.41 433 GLU A O 1
ATOM 6425 N N . ARG A 1 434 ? -12.189 -10.241 -26.437 1.00 41.50 434 ARG A N 1
ATOM 6426 C CA . ARG A 1 434 ? -10.886 -10.840 -26.726 1.00 41.80 434 ARG A CA 1
ATOM 6427 C C . ARG A 1 434 ? -10.982 -11.743 -27.955 1.00 36.45 434 ARG A C 1
ATOM 6428 O O . ARG A 1 434 ? -11.772 -12.695 -27.989 1.00 37.98 434 ARG A O 1
ATOM 6449 N N . THR A 1 435 ? -10.203 -11.434 -28.976 1.00 42.83 435 THR A N 1
ATOM 6450 C CA . THR A 1 435 ? -10.198 -12.278 -30.166 1.00 35.86 435 THR A CA 1
ATOM 6451 C C . THR A 1 435 ? -9.689 -13.678 -29.823 1.00 31.57 435 THR A C 1
ATOM 6452 O O . THR A 1 435 ? -8.643 -13.833 -29.175 1.00 32.61 435 THR A O 1
ATOM 6463 N N . ARG A 1 436 ? -10.441 -14.699 -30.245 1.00 35.32 436 ARG A N 1
ATOM 6464 C CA . ARG A 1 436 ? -10.096 -16.073 -29.890 1.00 28.10 436 ARG A CA 1
ATOM 6465 C C . ARG A 1 436 ? -9.064 -16.583 -30.879 1.00 31.26 436 ARG A C 1
ATOM 6466 O O . ARG A 1 436 ? -9.260 -16.487 -32.095 1.00 26.57 436 ARG A O 1
ATOM 6487 N N . ARG A 1 437 ? -7.956 -17.101 -30.357 1.00 30.76 437 ARG A N 1
ATOM 6488 C CA . ARG A 1 437 ? -6.927 -17.687 -31.207 1.00 30.16 437 ARG A CA 1
ATOM 6489 C C . ARG A 1 437 ? -6.426 -18.989 -30.603 1.00 27.29 437 ARG A C 1
ATOM 6490 O O . ARG A 1 437 ? -6.412 -19.176 -29.386 1.00 25.48 437 ARG A O 1
ATOM 6511 N N . ALA A 1 438 ? -6.014 -19.899 -31.476 1.00 28.68 438 ALA A N 1
ATOM 6512 C CA . ALA A 1 438 ? -5.397 -21.126 -31.009 1.00 28.84 438 ALA A CA 1
ATOM 6513 C C . ALA A 1 438 ? -4.318 -21.545 -32.001 1.00 29.48 438 ALA A C 1
ATOM 6514 O O . ALA A 1 438 ? -4.268 -21.061 -33.130 1.00 32.18 438 ALA A O 1
ATOM 6521 N N . ALA A 1 439 ? -3.422 -22.423 -31.550 1.00 28.65 439 ALA A N 1
ATOM 6522 C CA . ALA A 1 439 ? -2.335 -22.913 -32.394 1.00 30.77 439 ALA A CA 1
ATOM 6523 C C . ALA A 1 439 ? -2.368 -24.428 -32.512 1.00 24.34 439 ALA A C 1
ATOM 6524 O O . ALA A 1 439 ? -2.836 -25.148 -31.620 1.00 25.59 439 ALA A O 1
ATOM 6531 N N . VAL A 1 440 ? -1.849 -24.905 -33.624 1.00 23.68 440 VAL A N 1
ATOM 6532 C CA . VAL A 1 440 ? -1.757 -26.326 -33.884 1.00 29.00 440 VAL A CA 1
ATOM 6533 C C . VAL A 1 440 ? -0.303 -26.641 -34.148 1.00 21.64 440 VAL A C 1
ATOM 6534 O O . VAL A 1 440 ? 0.336 -25.944 -34.936 1.00 25.68 440 VAL A O 1
ATOM 6547 N N . SER A 1 441 ? 0.204 -27.684 -33.490 1.00 23.96 441 SER A N 1
ATOM 6548 C CA . SER A 1 441 ? 1.568 -28.164 -33.649 1.00 24.40 441 SER A CA 1
ATOM 6549 C C . SER A 1 441 ? 1.574 -29.513 -34.338 1.00 26.36 441 SER A C 1
ATOM 6550 O O . SER A 1 441 ? 0.700 -30.339 -34.090 1.00 21.74 441 SER A O 1
ATOM 6558 N N . ALA A 1 442 ? 2.592 -29.758 -35.165 1.00 24.59 442 ALA A N 1
ATOM 6559 C CA . ALA A 1 442 ? 2.894 -31.125 -35.591 1.00 27.67 442 ALA A CA 1
ATOM 6560 C C . ALA A 1 442 ? 4.408 -31.269 -35.721 1.00 28.63 442 ALA A C 1
ATOM 6561 O O . ALA A 1 442 ? 5.060 -30.423 -36.347 1.00 25.22 442 ALA A O 1
ATOM 6568 N N . PHE A 1 443 ? 4.965 -32.319 -35.097 1.00 28.38 443 PHE A N 1
ATOM 6569 C CA . PHE A 1 443 ? 6.417 -32.560 -35.052 1.00 28.29 443 PHE A CA 1
ATOM 6570 C C . PHE A 1 443 ? 6.752 -33.953 -35.573 1.00 35.76 443 PHE A C 1
ATOM 6571 O O . PHE A 1 443 ? 6.630 -34.931 -34.837 1.00 46.00 443 PHE A O 1
ATOM 6588 N N . GLY A 1 444 ? 7.247 -34.043 -36.784 1.00 30.00 444 GLY A N 1
ATOM 6589 C CA . GLY A 1 444 ? 7.498 -35.339 -37.397 1.00 34.25 444 GLY A CA 1
ATOM 6590 C C . GLY A 1 444 ? 8.771 -36.045 -36.940 1.00 37.68 444 GLY A C 1
ATOM 6591 O O . GLY A 1 444 ? 9.731 -35.478 -36.420 1.00 27.72 444 GLY A O 1
ATOM 6595 N N . ILE A 1 445 ? 8.774 -37.358 -37.173 1.00 33.65 445 ILE A N 1
ATOM 6596 C CA . ILE A 1 445 ? 9.913 -38.160 -36.826 1.00 41.11 445 ILE A CA 1
ATOM 6597 C C . ILE A 1 445 ? 11.084 -37.910 -37.766 1.00 32.86 445 ILE A C 1
ATOM 6598 O O . ILE A 1 445 ? 12.212 -38.277 -37.441 1.00 35.87 445 ILE A O 1
ATOM 6614 N N . SER A 1 446 ? 10.854 -37.312 -38.927 1.00 26.08 446 SER A N 1
ATOM 6615 C CA . SER A 1 446 ? 12.001 -36.879 -39.713 1.00 31.24 446 SER A CA 1
ATOM 6616 C C . SER A 1 446 ? 12.579 -35.556 -39.214 1.00 29.64 446 SER A C 1
ATOM 6617 O O . SER A 1 446 ? 13.600 -35.122 -39.750 1.00 28.89 446 SER A O 1
ATOM 6625 N N . GLY A 1 447 ? 12.001 -34.947 -38.158 1.00 29.87 447 GLY A N 1
ATOM 6626 C CA . GLY A 1 447 ? 12.563 -33.753 -37.545 1.00 25.76 447 GLY A CA 1
ATOM 6627 C C . GLY A 1 447 ? 11.980 -32.432 -38.021 1.00 25.28 447 GLY A C 1
ATOM 6628 O O . GLY A 1 447 ? 12.365 -31.361 -37.484 1.00 19.63 447 GLY A O 1
ATOM 6632 N N . THR A 1 448 ? 11.043 -32.450 -38.973 1.00 21.93 448 THR A N 1
ATOM 6633 C CA . THR A 1 448 ? 10.492 -31.206 -39.482 1.00 22.71 448 THR A CA 1
ATOM 6634 C C . THR A 1 448 ? 9.269 -30.851 -38.659 1.00 27.22 448 THR A C 1
ATOM 6635 O O . THR A 1 448 ? 8.338 -31.656 -38.539 1.00 27.36 448 THR A O 1
ATOM 6646 N N . ASN A 1 449 ? 9.290 -29.645 -38.093 1.00 24.17 449 ASN A N 1
ATOM 6647 C CA . ASN A 1 449 ? 8.298 -29.152 -37.144 1.00 23.71 449 ASN A CA 1
ATOM 6648 C C . ASN A 1 449 ? 7.448 -28.069 -37.771 1.00 22.84 449 ASN A C 1
ATOM 6649 O O . ASN A 1 449 ? 7.933 -27.287 -38.592 1.00 23.64 449 ASN A O 1
ATOM 6660 N N . ALA A 1 450 ? 6.174 -28.029 -37.360 1.00 22.99 450 ALA A N 1
ATOM 6661 C CA . ALA A 1 450 ? 5.209 -27.058 -37.853 1.00 22.44 450 ALA A CA 1
ATOM 6662 C C . ALA A 1 450 ? 4.423 -26.508 -36.680 1.00 20.06 450 ALA A C 1
ATOM 6663 O O . ALA A 1 450 ? 4.052 -27.240 -35.760 1.00 25.66 450 ALA A O 1
ATOM 6670 N N . HIS A 1 451 ? 4.116 -25.228 -36.754 1.00 22.50 451 HIS A N 1
ATOM 6671 C CA . HIS A 1 451 ? 3.257 -24.595 -35.777 1.00 21.80 451 HIS A CA 1
ATOM 6672 C C . HIS A 1 451 ? 2.459 -23.563 -36.557 1.00 24.04 451 HIS A C 1
ATOM 6673 O O . HIS A 1 451 ? 3.036 -22.831 -37.351 1.00 22.67 451 HIS A O 1
ATOM 6687 N N . VAL A 1 452 ? 1.143 -23.575 -36.383 1.00 21.32 452 VAL A N 1
ATOM 6688 C CA . VAL A 1 452 ? 0.222 -22.798 -37.194 1.00 25.29 452 VAL A CA 1
ATOM 6689 C C . VAL A 1 452 ? -0.693 -22.046 -36.237 1.00 27.19 452 VAL A C 1
ATOM 6690 O O . VAL A 1 452 ? -1.190 -22.635 -35.268 1.00 27.43 452 VAL A O 1
ATOM 6703 N N . ILE A 1 453 ? -0.923 -20.754 -36.514 1.00 21.03 453 ILE A N 1
ATOM 6704 C CA . ILE A 1 453 ? -1.796 -19.901 -35.691 1.00 26.81 453 ILE A CA 1
ATOM 6705 C C . ILE A 1 453 ? -3.131 -19.739 -36.394 1.00 21.82 453 ILE A C 1
ATOM 6706 O O . ILE A 1 453 ? -3.186 -19.294 -37.551 1.00 28.30 453 ILE A O 1
ATOM 6722 N N . VAL A 1 454 ? -4.200 -20.017 -35.659 1.00 21.42 454 VAL A N 1
ATOM 6723 C CA . VAL A 1 454 ? -5.560 -20.006 -36.175 1.00 22.14 454 VAL A CA 1
ATOM 6724 C C . VAL A 1 454 ? -6.354 -19.035 -35.326 1.00 26.67 454 VAL A C 1
ATOM 6725 O O . VAL A 1 454 ? -6.175 -18.981 -34.100 1.00 27.89 454 VAL A O 1
ATOM 6738 N N . GLU A 1 455 ? -7.214 -18.264 -35.995 1.00 26.08 455 GLU A N 1
ATOM 6739 C CA . GLU A 1 455 ? -7.994 -17.205 -35.368 1.00 25.30 455 GLU A CA 1
ATOM 6740 C C . GLU A 1 455 ? -9.452 -17.306 -35.797 1.00 30.24 455 GLU A C 1
ATOM 6741 O O . GLU A 1 455 ? -9.767 -17.783 -36.890 1.00 25.50 455 GLU A O 1
ATOM 6753 N N . GLU A 1 456 ? -10.346 -16.899 -34.901 1.00 26.83 456 GLU A N 1
ATOM 6754 C CA . GLU A 1 456 ? -11.765 -16.892 -35.237 1.00 26.47 456 GLU A CA 1
ATOM 6755 C C . GLU A 1 456 ? -12.021 -16.113 -36.514 1.00 23.85 456 GLU A C 1
ATOM 6756 O O . GLU A 1 456 ? -11.301 -15.177 -36.882 1.00 28.77 456 GLU A O 1
ATOM 6768 N N . ALA A 1 457 ? -13.093 -16.491 -37.177 1.00 26.69 457 ALA A N 1
ATOM 6769 C CA . ALA A 1 457 ? -13.539 -15.753 -38.326 1.00 27.59 457 ALA A CA 1
ATOM 6770 C C . ALA A 1 457 ? -13.981 -14.362 -37.871 1.00 38.88 457 ALA A C 1
ATOM 6771 O O . ALA A 1 457 ? -14.464 -14.189 -36.749 1.00 29.47 457 ALA A O 1
ATOM 6778 N N . PRO A 1 458 ? -13.812 -13.361 -38.714 1.00 27.42 458 PRO A N 1
ATOM 6779 C CA . PRO A 1 458 ? -14.254 -12.013 -38.339 1.00 57.02 458 PRO A CA 1
ATOM 6780 C C . PRO A 1 458 ? -15.769 -11.982 -38.192 1.00 51.25 458 PRO A C 1
ATOM 6781 O O . PRO A 1 458 ? -16.501 -12.692 -38.883 1.00 39.09 458 PRO A O 1
ATOM 6792 N N . GLU A 1 459 ? -16.235 -11.188 -37.241 1.00 58.33 459 GLU A N 1
ATOM 6793 C CA . GLU A 1 459 ? -17.668 -11.098 -37.013 1.00 67.24 459 GLU A CA 1
ATOM 6794 C C . GLU A 1 459 ? -18.387 -10.791 -38.323 1.00 59.85 459 GLU A C 1
ATOM 6795 O O . GLU A 1 459 ? -17.979 -9.903 -39.084 1.00 56.44 459 GLU A O 1
ATOM 6807 N N . ARG A 1 460 ? -19.430 -11.565 -38.599 1.00 61.65 460 ARG A N 1
ATOM 6808 C CA . ARG A 1 460 ? -20.275 -11.333 -39.773 1.00 84.12 460 ARG A CA 1
ATOM 6809 C C . ARG A 1 460 ? -21.730 -11.079 -39.356 1.00 85.55 460 ARG A C 1
ATOM 6810 O O . ARG A 1 460 ? -22.000 -10.370 -38.385 1.00 72.75 460 ARG A O 1
ATOM 6831 N N . ASP A 1 469 ? -41.579 -16.456 -47.113 1.00 63.08 469 ASP A N 1
ATOM 6832 C CA . ASP A 1 469 ? -42.917 -15.993 -47.510 1.00 66.32 469 ASP A CA 1
ATOM 6833 C C . ASP A 1 469 ? -43.778 -17.221 -47.853 1.00 70.65 469 ASP A C 1
ATOM 6834 O O . ASP A 1 469 ? -43.636 -18.255 -47.185 1.00 79.44 469 ASP A O 1
ATOM 6842 N N . GLY A 1 470 ? -44.682 -17.121 -48.834 1.00 53.61 470 GLY A N 1
ATOM 6843 C CA . GLY A 1 470 ? -45.440 -18.286 -49.271 1.00 44.75 470 GLY A CA 1
ATOM 6844 C C . GLY A 1 470 ? -45.413 -18.573 -50.767 1.00 37.84 470 GLY A C 1
ATOM 6845 O O . GLY A 1 470 ? -46.273 -19.302 -51.269 1.00 39.74 470 GLY A O 1
ATOM 6849 N N . ARG A 1 471 ? -44.456 -17.985 -51.486 1.00 35.41 471 ARG A N 1
ATOM 6850 C CA . ARG A 1 471 ? -44.358 -18.093 -52.930 1.00 40.75 471 ARG A CA 1
ATOM 6851 C C . ARG A 1 471 ? -43.813 -19.459 -53.352 1.00 33.44 471 ARG A C 1
ATOM 6852 O O . ARG A 1 471 ? -43.207 -20.176 -52.549 1.00 33.30 471 ARG A O 1
ATOM 6873 N N . PRO A 1 472 ? -43.999 -19.830 -54.616 1.00 30.37 472 PRO A N 1
ATOM 6874 C CA . PRO A 1 472 ? -43.552 -21.155 -55.075 1.00 30.19 472 PRO A CA 1
ATOM 6875 C C . PRO A 1 472 ? -42.025 -21.256 -55.148 1.00 30.39 472 PRO A C 1
ATOM 6876 O O . PRO A 1 472 ? -41.334 -20.316 -55.557 1.00 28.86 472 PRO A O 1
ATOM 6887 N N . VAL A 1 473 ? -41.500 -22.401 -54.714 1.00 31.34 473 VAL A N 1
ATOM 6888 C CA . VAL A 1 473 ? -40.062 -22.650 -54.673 1.00 25.05 473 VAL A CA 1
ATOM 6889 C C . VAL A 1 473 ? -39.756 -23.825 -55.599 1.00 24.70 473 VAL A C 1
ATOM 6890 O O . VAL A 1 473 ? -40.321 -24.914 -55.432 1.00 22.43 473 VAL A O 1
ATOM 6903 N N . PRO A 1 474 ? -38.890 -23.659 -56.590 1.00 24.11 474 PRO A N 1
ATOM 6904 C CA . PRO A 1 474 ? -38.455 -24.807 -57.392 1.00 27.41 474 PRO A CA 1
ATOM 6905 C C . PRO A 1 474 ? -37.289 -25.496 -56.696 1.00 24.51 474 PRO A C 1
ATOM 6906 O O . PRO A 1 474 ? -36.285 -24.828 -56.419 1.00 22.90 474 PRO A O 1
ATOM 6917 N N . LEU A 1 475 ? -37.432 -26.778 -56.385 1.00 19.03 475 LEU A N 1
ATOM 6918 C CA . LEU A 1 475 ? -36.375 -27.602 -55.782 1.00 22.49 475 LEU A CA 1
ATOM 6919 C C . LEU A 1 475 ? -35.804 -28.555 -56.821 1.00 26.27 475 LEU A C 1
ATOM 6920 O O . LEU A 1 475 ? -36.535 -29.384 -57.372 1.00 24.10 475 LEU A O 1
ATOM 6936 N N . VAL A 1 476 ? -34.533 -28.386 -57.149 1.00 22.25 476 VAL A N 1
ATOM 6937 C CA . VAL A 1 476 ? -33.902 -29.174 -58.197 1.00 20.80 476 VAL A CA 1
ATOM 6938 C C . VAL A 1 476 ? -32.839 -30.068 -57.558 1.00 15.93 476 VAL A C 1
ATOM 6939 O O . VAL A 1 476 ? -31.917 -29.557 -56.919 1.00 22.67 476 VAL A O 1
ATOM 6952 N N . VAL A 1 477 ? -32.935 -31.392 -57.785 1.00 17.89 477 VAL A N 1
ATOM 6953 C CA . VAL A 1 477 ? -31.921 -32.332 -57.321 1.00 22.34 477 VAL A CA 1
ATOM 6954 C C . VAL A 1 477 ? -31.365 -33.040 -58.544 1.00 26.01 477 VAL A C 1
ATOM 6955 O O . VAL A 1 477 ? -32.073 -33.197 -59.553 1.00 20.25 477 VAL A O 1
ATOM 6968 N N . SER A 1 478 ? -30.065 -33.384 -58.495 1.00 16.85 478 SER A N 1
ATOM 6969 C CA . SER A 1 478 ? -29.506 -34.230 -59.536 1.00 16.66 478 SER A CA 1
ATOM 6970 C C . SER A 1 478 ? -28.436 -35.175 -58.978 1.00 18.98 478 SER A C 1
ATOM 6971 O O . SER A 1 478 ? -27.965 -35.013 -57.863 1.00 19.42 478 SER A O 1
ATOM 6979 N N . ALA A 1 479 ? -28.110 -36.208 -59.744 1.00 18.02 479 ALA A N 1
ATOM 6980 C CA . ALA A 1 479 ? -27.073 -37.150 -59.374 1.00 16.81 479 ALA A CA 1
ATOM 6981 C C . ALA A 1 479 ? -26.673 -37.895 -60.633 1.00 20.77 479 ALA A C 1
ATOM 6982 O O . ALA A 1 479 ? -27.225 -37.676 -61.713 1.00 18.80 479 ALA A O 1
ATOM 6989 N N . ARG A 1 480 ? -25.670 -38.739 -60.500 1.00 17.85 480 ARG A N 1
ATOM 6990 C CA . ARG A 1 480 ? -25.108 -39.432 -61.648 1.00 24.76 480 ARG A CA 1
ATOM 6991 C C . ARG A 1 480 ? -25.631 -40.832 -61.805 1.00 25.45 480 ARG A C 1
ATOM 6992 O O . ARG A 1 480 ? -25.190 -41.527 -62.710 1.00 25.43 480 ARG A O 1
ATOM 7013 N N . SER A 1 481 ? -26.570 -41.264 -60.965 1.00 23.16 481 SER A N 1
ATOM 7014 C CA . SER A 1 481 ? -27.275 -42.510 -61.211 1.00 22.23 481 SER A CA 1
ATOM 7015 C C . SER A 1 481 ? -28.691 -42.348 -60.684 1.00 25.95 481 SER A C 1
ATOM 7016 O O . SER A 1 481 ? -28.968 -41.438 -59.895 1.00 19.11 481 SER A O 1
ATOM 7024 N N . THR A 1 482 ? -29.589 -43.258 -61.079 1.00 20.13 482 THR A N 1
ATOM 7025 C CA . THR A 1 482 ? -30.941 -43.200 -60.533 1.00 24.66 482 THR A CA 1
ATOM 7026 C C . THR A 1 482 ? -30.940 -43.482 -59.030 1.00 24.56 482 THR A C 1
ATOM 7027 O O . THR A 1 482 ? -31.695 -42.856 -58.282 1.00 22.08 482 THR A O 1
ATOM 7038 N N . ALA A 1 483 ? -30.117 -44.431 -58.557 1.00 24.05 483 ALA A N 1
ATOM 7039 C CA . ALA A 1 483 ? -30.112 -44.700 -57.118 1.00 24.74 483 ALA A CA 1
ATOM 7040 C C . ALA A 1 483 ? -29.612 -43.492 -56.324 1.00 22.71 483 ALA A C 1
ATOM 7041 O O . ALA A 1 483 ? -30.136 -43.184 -55.240 1.00 21.61 483 ALA A O 1
ATOM 7048 N N . ALA A 1 484 ? -28.577 -42.827 -56.829 1.00 20.33 484 ALA A N 1
ATOM 7049 C CA . ALA A 1 484 ? -28.067 -41.608 -56.195 1.00 20.64 484 ALA A CA 1
ATOM 7050 C C . ALA A 1 484 ? -29.096 -40.468 -56.272 1.00 23.90 484 ALA A C 1
ATOM 7051 O O . ALA A 1 484 ? -29.204 -39.659 -55.337 1.00 18.90 484 ALA A O 1
ATOM 7058 N N . LEU A 1 485 ? -29.921 -40.428 -57.330 1.00 19.29 485 LEU A N 1
ATOM 7059 C CA . LEU A 1 485 ? -30.979 -39.402 -57.386 1.00 18.82 485 LEU A CA 1
ATOM 7060 C C . LEU A 1 485 ? -32.008 -39.620 -56.275 1.00 16.86 485 LEU A C 1
ATOM 7061 O O . LEU A 1 485 ? -32.418 -38.670 -55.579 1.00 17.45 485 LEU A O 1
ATOM 7077 N N A ARG A 1 486 ? -32.439 -40.861 -56.086 0.54 19.38 486 ARG A N 1
ATOM 7078 N N B ARG A 1 486 ? -32.439 -40.863 -56.091 0.46 19.14 486 ARG A N 1
ATOM 7079 C CA A ARG A 1 486 ? -33.383 -41.142 -55.020 0.54 21.83 486 ARG A CA 1
ATOM 7080 C CA B ARG A 1 486 ? -33.373 -41.160 -55.020 0.46 21.78 486 ARG A CA 1
ATOM 7081 C C A ARG A 1 486 ? -32.786 -40.757 -53.669 0.54 21.32 486 ARG A C 1
ATOM 7082 C C B ARG A 1 486 ? -32.783 -40.760 -53.673 0.46 21.46 486 ARG A C 1
ATOM 7083 O O A ARG A 1 486 ? -33.478 -40.195 -52.808 0.54 18.53 486 ARG A O 1
ATOM 7084 O O B ARG A 1 486 ? -33.476 -40.186 -52.822 0.46 18.53 486 ARG A O 1
ATOM 7125 N N . ALA A 1 487 ? -31.503 -41.083 -53.451 1.00 15.13 487 ALA A N 1
ATOM 7126 C CA . ALA A 1 487 ? -30.870 -40.744 -52.194 1.00 18.23 487 ALA A CA 1
ATOM 7127 C C . ALA A 1 487 ? -30.811 -39.236 -52.010 1.00 17.70 487 ALA A C 1
ATOM 7128 O O . ALA A 1 487 ? -31.035 -38.743 -50.907 1.00 15.13 487 ALA A O 1
ATOM 7135 N N . GLN A 1 488 ? -30.541 -38.487 -53.076 1.00 16.95 488 GLN A N 1
ATOM 7136 C CA . GLN A 1 488 ? -30.406 -37.037 -52.913 1.00 22.32 488 GLN A CA 1
ATOM 7137 C C . GLN A 1 488 ? -31.750 -36.418 -52.576 1.00 21.59 488 GLN A C 1
ATOM 7138 O O . GLN A 1 488 ? -31.826 -35.512 -51.747 1.00 22.30 488 GLN A O 1
ATOM 7152 N N . ALA A 1 489 ? -32.831 -36.938 -53.154 1.00 17.61 489 ALA A N 1
ATOM 7153 C CA . ALA A 1 489 ? -34.155 -36.461 -52.763 1.00 19.09 489 ALA A CA 1
ATOM 7154 C C . ALA A 1 489 ? -34.467 -36.837 -51.332 1.00 19.40 489 ALA A C 1
ATOM 7155 O O . ALA A 1 489 ? -35.019 -36.028 -50.587 1.00 19.82 489 ALA A O 1
ATOM 7162 N N . ALA A 1 490 ? -34.107 -38.060 -50.916 1.00 17.43 490 ALA A N 1
ATOM 7163 C CA . ALA A 1 490 ? -34.439 -38.462 -49.566 1.00 17.14 490 ALA A CA 1
ATOM 7164 C C . ALA A 1 490 ? -33.672 -37.646 -48.546 1.00 22.09 490 ALA A C 1
ATOM 7165 O O . ALA A 1 490 ? -34.206 -37.354 -47.465 1.00 21.85 490 ALA A O 1
ATOM 7172 N N . GLN A 1 491 ? -32.431 -37.265 -48.870 1.00 21.99 491 GLN A N 1
ATOM 7173 C CA . GLN A 1 491 ? -31.655 -36.410 -47.974 1.00 25.31 491 GLN A CA 1
ATOM 7174 C C . GLN A 1 491 ? -32.302 -35.039 -47.834 1.00 20.85 491 GLN A C 1
ATOM 7175 O O . GLN A 1 491 ? -32.364 -34.483 -46.726 1.00 20.84 491 GLN A O 1
ATOM 7189 N N . ILE A 1 492 ? -32.750 -34.453 -48.956 1.00 21.76 492 ILE A N 1
ATOM 7190 C CA . ILE A 1 492 ? -33.398 -33.139 -48.899 1.00 21.22 492 ILE A CA 1
ATOM 7191 C C . ILE A 1 492 ? -34.754 -33.245 -48.215 1.00 24.18 492 ILE A C 1
ATOM 7192 O O . ILE A 1 492 ? -35.156 -32.353 -47.461 1.00 24.08 492 ILE A O 1
ATOM 7208 N N . ALA A 1 493 ? -35.474 -34.343 -48.454 1.00 21.62 493 ALA A N 1
ATOM 7209 C CA . ALA A 1 493 ? -36.697 -34.592 -47.709 1.00 23.63 493 ALA A CA 1
ATOM 7210 C C . ALA A 1 493 ? -36.436 -34.515 -46.211 1.00 26.67 493 ALA A C 1
ATOM 7211 O O . ALA A 1 493 ? -37.157 -33.847 -45.466 1.00 24.22 493 ALA A O 1
ATOM 7218 N N . GLU A 1 494 ? -35.409 -35.219 -45.740 1.00 23.37 494 GLU A N 1
ATOM 7219 C CA . GLU A 1 494 ? -35.122 -35.172 -44.314 1.00 24.29 494 GLU A CA 1
ATOM 7220 C C . GLU A 1 494 ? -34.784 -33.748 -43.875 1.00 25.93 494 GLU A C 1
ATOM 7221 O O . GLU A 1 494 ? -35.225 -33.281 -42.822 1.00 28.52 494 GLU A O 1
ATOM 7233 N N . LEU A 1 495 ? -33.989 -33.050 -44.659 1.00 26.68 495 LEU A N 1
ATOM 7234 C CA . LEU A 1 495 ? -33.629 -31.680 -44.293 1.00 31.09 495 LEU A CA 1
ATOM 7235 C C . LEU A 1 495 ? -34.879 -30.819 -44.138 1.00 36.32 495 LEU A C 1
ATOM 7236 O O . LEU A 1 495 ? -35.002 -30.055 -43.174 1.00 36.61 495 LEU A O 1
ATOM 7252 N N . LEU A 1 496 ? -35.841 -30.961 -45.049 1.00 26.62 496 LEU A N 1
ATOM 7253 C CA . LEU A 1 496 ? -37.013 -30.091 -45.004 1.00 26.37 496 LEU A CA 1
ATOM 7254 C C . LEU A 1 496 ? -38.068 -30.552 -44.018 1.00 41.22 496 LEU A C 1
ATOM 7255 O O . LEU A 1 496 ? -39.045 -29.823 -43.816 1.00 39.51 496 LEU A O 1
ATOM 7271 N N . GLU A 1 497 ? -37.942 -31.747 -43.452 1.00 39.15 497 GLU A N 1
ATOM 7272 C CA . GLU A 1 497 ? -38.804 -32.144 -42.357 1.00 38.43 497 GLU A CA 1
ATOM 7273 C C . GLU A 1 497 ? -38.384 -31.511 -41.037 1.00 42.36 497 GLU A C 1
ATOM 7274 O O . GLU A 1 497 ? -39.041 -31.730 -40.018 1.00 58.47 497 GLU A O 1
ATOM 7286 N N . ARG A 1 498 ? -37.314 -30.739 -41.025 1.00 36.34 498 ARG A N 1
ATOM 7287 C CA . ARG A 1 498 ? -36.873 -30.081 -39.803 1.00 41.53 498 ARG A CA 1
ATOM 7288 C C . ARG A 1 498 ? -37.671 -28.803 -39.596 1.00 61.82 498 ARG A C 1
ATOM 7289 O O . ARG A 1 498 ? -38.346 -28.327 -40.513 1.00 62.95 498 ARG A O 1
ATOM 7310 N N . PRO A 1 499 ? -37.617 -28.209 -38.380 1.00 76.56 499 PRO A N 1
ATOM 7311 C CA . PRO A 1 499 ? -38.243 -26.887 -38.176 1.00 66.63 499 PRO A CA 1
ATOM 7312 C C . PRO A 1 499 ? -37.328 -25.746 -38.608 1.00 60.04 499 PRO A C 1
ATOM 7313 O O . PRO A 1 499 ? -37.772 -24.747 -39.183 1.00 58.42 499 PRO A O 1
ATOM 7324 N N . ASP A 1 500 ? -36.028 -25.926 -38.374 1.00 63.60 500 ASP A N 1
ATOM 7325 C CA . ASP A 1 500 ? -34.968 -25.029 -38.829 1.00 74.10 500 ASP A CA 1
ATOM 7326 C C . ASP A 1 500 ? -34.994 -24.705 -40.333 1.00 72.43 500 ASP A C 1
ATOM 7327 O O . ASP A 1 500 ? -34.238 -23.841 -40.796 1.00 65.70 500 ASP A O 1
ATOM 7336 N N . ALA A 1 501 ? -35.858 -25.370 -41.103 1.00 67.90 501 ALA A N 1
ATOM 7337 C CA . ALA A 1 501 ? -35.681 -25.479 -42.547 1.00 55.57 501 ALA A CA 1
ATOM 7338 C C . ALA A 1 501 ? -36.284 -24.285 -43.269 1.00 41.63 501 ALA A C 1
ATOM 7339 O O . ALA A 1 501 ? -37.458 -23.958 -43.081 1.00 43.01 501 ALA A O 1
ATOM 7346 N N . ASP A 1 502 ? -35.481 -23.664 -44.114 1.00 36.10 502 ASP A N 1
ATOM 7347 C CA . ASP A 1 502 ? -35.875 -22.505 -44.903 1.00 40.73 502 ASP A CA 1
ATOM 7348 C C . ASP A 1 502 ? -36.134 -22.991 -46.322 1.00 33.82 502 ASP A C 1
ATOM 7349 O O . ASP A 1 502 ? -35.195 -23.268 -47.078 1.00 27.22 502 ASP A O 1
ATOM 7358 N N . LEU A 1 503 ? -37.408 -23.146 -46.671 1.00 33.70 503 LEU A N 1
ATOM 7359 C CA . LEU A 1 503 ? -37.729 -23.734 -47.954 1.00 25.62 503 LEU A CA 1
ATOM 7360 C C . LEU A 1 503 ? -36.994 -23.009 -49.061 1.00 28.00 503 LEU A C 1
ATOM 7361 O O . LEU A 1 503 ? -36.301 -23.633 -49.879 1.00 23.03 503 LEU A O 1
ATOM 7377 N N . ALA A 1 504 ? -37.135 -21.675 -49.109 1.00 25.72 504 ALA A N 1
ATOM 7378 C CA . ALA A 1 504 ? -36.542 -20.923 -50.203 1.00 23.95 504 ALA A CA 1
ATOM 7379 C C . ALA A 1 504 ? -35.020 -20.995 -50.165 1.00 25.50 504 ALA A C 1
ATOM 7380 O O . ALA A 1 504 ? -34.363 -20.999 -51.218 1.00 25.54 504 ALA A O 1
ATOM 7387 N N . GLY A 1 505 ? -34.442 -21.023 -48.967 1.00 27.55 505 GLY A N 1
ATOM 7388 C CA . GLY A 1 505 ? -32.989 -21.119 -48.854 1.00 28.75 505 GLY A CA 1
ATOM 7389 C C . GLY A 1 505 ? -32.459 -22.453 -49.361 1.00 21.90 505 GLY A C 1
ATOM 7390 O O . GLY A 1 505 ? -31.442 -22.499 -50.050 1.00 26.55 505 GLY A O 1
ATOM 7394 N N . VAL A 1 506 ? -33.203 -23.532 -49.106 1.00 23.63 506 VAL A N 1
ATOM 7395 C CA . VAL A 1 506 ? -32.846 -24.861 -49.603 1.00 26.19 506 VAL A CA 1
ATOM 7396 C C . VAL A 1 506 ? -32.900 -24.877 -51.120 1.00 24.53 506 VAL A C 1
ATOM 7397 O O . VAL A 1 506 ? -31.963 -25.328 -51.784 1.00 21.06 506 VAL A O 1
ATOM 7410 N N . GLY A 1 507 ? -33.959 -24.298 -51.698 1.00 21.38 507 GLY A N 1
ATOM 7411 C CA . GLY A 1 507 ? -34.057 -24.261 -53.142 1.00 22.96 507 GLY A CA 1
ATOM 7412 C C . GLY A 1 507 ? -32.920 -23.497 -53.780 1.00 21.41 507 GLY A C 1
ATOM 7413 O O . GLY A 1 507 ? -32.385 -23.880 -54.826 1.00 23.00 507 GLY A O 1
ATOM 7417 N N . LEU A 1 508 ? -32.578 -22.372 -53.205 1.00 21.10 508 LEU A N 1
ATOM 7418 C CA . LEU A 1 508 ? -31.521 -21.586 -53.779 1.00 23.35 508 LEU A CA 1
ATOM 7419 C C . LEU A 1 508 ? -30.185 -22.314 -53.642 1.00 25.18 508 LEU A C 1
ATOM 7420 O O . LEU A 1 508 ? -29.369 -22.308 -54.574 1.00 24.92 508 LEU A O 1
ATOM 7436 N N . GLY A 1 509 ? -29.964 -22.963 -52.490 1.00 28.92 509 GLY A N 1
ATOM 7437 C CA . GLY A 1 509 ? -28.755 -23.773 -52.311 1.00 33.16 509 GLY A CA 1
ATOM 7438 C C . GLY A 1 509 ? -28.683 -24.914 -53.313 1.00 27.60 509 GLY A C 1
ATOM 7439 O O . GLY A 1 509 ? -27.641 -25.151 -53.922 1.00 21.38 509 GLY A O 1
ATOM 7443 N N . LEU A 1 510 ? -29.800 -25.619 -53.511 1.00 22.01 510 LEU A N 1
ATOM 7444 C CA . LEU A 1 510 ? -29.826 -26.684 -54.508 1.00 19.96 510 LEU A CA 1
ATOM 7445 C C . LEU A 1 510 ? -29.514 -26.167 -55.890 1.00 17.24 510 LEU A C 1
ATOM 7446 O O . LEU A 1 510 ? -28.842 -26.853 -56.662 1.00 22.87 510 LEU A O 1
ATOM 7462 N N . ALA A 1 511 ? -29.931 -24.944 -56.205 1.00 26.08 511 ALA A N 1
ATOM 7463 C CA . ALA A 1 511 ? -29.763 -24.455 -57.570 1.00 25.54 511 ALA A CA 1
ATOM 7464 C C . ALA A 1 511 ? -28.393 -23.881 -57.845 1.00 29.29 511 ALA A C 1
ATOM 7465 O O . ALA A 1 511 ? -27.959 -23.870 -59.003 1.00 34.12 511 ALA A O 1
ATOM 7472 N N . THR A 1 512 ? -27.738 -23.315 -56.834 1.00 21.45 512 THR A N 1
ATOM 7473 C CA . THR A 1 512 ? -26.517 -22.573 -57.078 1.00 22.85 512 THR A CA 1
ATOM 7474 C C . THR A 1 512 ? -25.258 -23.167 -56.453 1.00 25.98 512 THR A C 1
ATOM 7475 O O . THR A 1 512 ? -24.160 -22.698 -56.778 1.00 26.74 512 THR A O 1
ATOM 7486 N N . THR A 1 513 ? -25.372 -24.120 -55.529 1.00 23.63 513 THR A N 1
ATOM 7487 C CA . THR A 1 513 ? -24.192 -24.671 -54.877 1.00 20.60 513 THR A CA 1
ATOM 7488 C C . THR A 1 513 ? -23.934 -26.135 -55.181 1.00 23.93 513 THR A C 1
ATOM 7489 O O . THR A 1 513 ? -23.079 -26.750 -54.533 1.00 23.98 513 THR A O 1
ATOM 7500 N N . ARG A 1 514 ? -24.635 -26.713 -56.127 1.00 21.98 514 ARG A N 1
ATOM 7501 C CA . ARG A 1 514 ? -24.504 -28.115 -56.416 1.00 23.93 514 ARG A CA 1
ATOM 7502 C C . ARG A 1 514 ? -24.374 -28.247 -57.914 1.00 28.28 514 ARG A C 1
ATOM 7503 O O . ARG A 1 514 ? -25.076 -27.575 -58.665 1.00 26.90 514 ARG A O 1
ATOM 7524 N N . ALA A 1 515 ? -23.453 -29.112 -58.317 1.00 23.13 515 ALA A N 1
ATOM 7525 C CA . ALA A 1 515 ? -23.285 -29.507 -59.707 1.00 23.07 515 ALA A CA 1
ATOM 7526 C C . ALA A 1 515 ? -24.587 -30.078 -60.244 1.00 29.49 515 ALA A C 1
ATOM 7527 O O . ALA A 1 515 ? -25.294 -30.820 -59.548 1.00 24.57 515 ALA A O 1
ATOM 7534 N N . ARG A 1 516 ? -24.862 -29.800 -61.508 1.00 20.83 516 ARG A N 1
ATOM 7535 C CA . ARG A 1 516 ? -26.074 -30.293 -62.148 1.00 25.26 516 ARG A CA 1
ATOM 7536 C C . ARG A 1 516 ? -25.676 -31.548 -62.912 1.00 25.61 516 ARG A C 1
ATOM 7537 O O . ARG A 1 516 ? -24.933 -31.480 -63.896 1.00 29.43 516 ARG A O 1
ATOM 7558 N N . HIS A 1 517 ? -26.111 -32.701 -62.433 1.00 25.51 517 HIS A N 1
ATOM 7559 C CA . HIS A 1 517 ? -25.676 -33.954 -63.038 1.00 22.73 517 HIS A CA 1
ATOM 7560 C C . HIS A 1 517 ? -26.732 -34.434 -64.012 1.00 23.23 517 HIS A C 1
ATOM 7561 O O . HIS A 1 517 ? -27.725 -33.742 -64.256 1.00 23.00 517 HIS A O 1
ATOM 7575 N N . GLU A 1 518 ? -26.536 -35.662 -64.525 1.00 19.96 518 GLU A N 1
ATOM 7576 C CA . GLU A 1 518 ? -27.273 -36.213 -65.662 1.00 22.69 518 GLU A CA 1
ATOM 7577 C C . GLU A 1 518 ? -28.692 -36.605 -65.290 1.00 23.10 518 GLU A C 1
ATOM 7578 O O . GLU A 1 518 ? -29.615 -36.382 -66.066 1.00 24.69 518 GLU A O 1
ATOM 7590 N N . HIS A 1 519 ? -28.879 -37.250 -64.148 1.00 19.74 519 HIS A N 1
ATOM 7591 C CA . HIS A 1 519 ? -30.199 -37.618 -63.670 1.00 19.62 519 HIS A CA 1
ATOM 7592 C C . HIS A 1 519 ? -30.741 -36.493 -62.811 1.00 21.94 519 HIS A C 1
ATOM 7593 O O . HIS A 1 519 ? -30.176 -36.208 -61.760 1.00 21.29 519 HIS A O 1
ATOM 7607 N N . ARG A 1 520 ? -31.891 -35.944 -63.203 1.00 19.26 520 ARG A N 1
ATOM 7608 C CA . ARG A 1 520 ? -32.421 -34.695 -62.678 1.00 16.87 520 ARG A CA 1
ATOM 7609 C C . ARG A 1 520 ? -33.885 -34.858 -62.334 1.00 20.86 520 ARG A C 1
ATOM 7610 O O . ARG A 1 520 ? -34.625 -35.576 -63.014 1.00 19.66 520 ARG A O 1
ATOM 7631 N N . ALA A 1 521 ? -34.289 -34.245 -61.234 1.00 19.84 521 ALA A N 1
ATOM 7632 C CA . ALA A 1 521 ? -35.695 -34.212 -60.864 1.00 16.32 521 ALA A CA 1
ATOM 7633 C C . ALA A 1 521 ? -35.931 -32.876 -60.199 1.00 21.95 521 ALA A C 1
ATOM 7634 O O . ALA A 1 521 ? -34.985 -32.200 -59.784 1.00 17.46 521 ALA A O 1
ATOM 7641 N N . ALA A 1 522 ? -37.192 -32.460 -60.189 1.00 21.54 522 ALA A N 1
ATOM 7642 C CA . ALA A 1 522 ? -37.564 -31.176 -59.635 1.00 23.66 522 ALA A CA 1
ATOM 7643 C C . ALA A 1 522 ? -38.944 -31.281 -58.996 1.00 27.75 522 ALA A C 1
ATOM 7644 O O . ALA A 1 522 ? -39.823 -32.017 -59.452 1.00 23.71 522 ALA A O 1
ATOM 7651 N N . VAL A 1 523 ? -39.098 -30.543 -57.917 1.00 21.55 523 VAL A N 1
ATOM 7652 C CA . VAL A 1 523 ? -40.364 -30.346 -57.246 1.00 18.24 523 VAL A CA 1
ATOM 7653 C C . VAL A 1 523 ? -40.614 -28.837 -57.176 1.00 18.79 523 VAL A C 1
ATOM 7654 O O . VAL A 1 523 ? -39.723 -28.061 -56.799 1.00 22.86 523 VAL A O 1
ATOM 7667 N N . VAL A 1 524 ? -41.811 -28.423 -57.513 1.00 22.60 524 VAL A N 1
ATOM 7668 C CA . VAL A 1 524 ? -42.239 -27.032 -57.345 1.00 26.23 524 VAL A CA 1
ATOM 7669 C C . VAL A 1 524 ? -43.267 -27.053 -56.215 1.00 25.70 524 VAL A C 1
ATOM 7670 O O . VAL A 1 524 ? -44.279 -27.751 -56.297 1.00 25.90 524 VAL A O 1
ATOM 7683 N N . ALA A 1 525 ? -42.984 -26.345 -55.143 1.00 27.63 525 ALA A N 1
ATOM 7684 C CA . ALA A 1 525 ? -43.809 -26.415 -53.949 1.00 27.63 525 ALA A CA 1
ATOM 7685 C C . ALA A 1 525 ? -43.888 -25.045 -53.302 1.00 27.73 525 ALA A C 1
ATOM 7686 O O . ALA A 1 525 ? -42.945 -24.234 -53.385 1.00 27.42 525 ALA A O 1
ATOM 7693 N N . SER A 1 526 ? -45.004 -24.820 -52.613 1.00 27.06 526 SER A N 1
ATOM 7694 C CA . SER A 1 526 ? -45.205 -23.604 -51.841 1.00 35.44 526 SER A CA 1
ATOM 7695 C C . SER A 1 526 ? -45.116 -23.800 -50.337 1.00 33.06 526 SER A C 1
ATOM 7696 O O . SER A 1 526 ? -44.966 -22.813 -49.615 1.00 35.66 526 SER A O 1
ATOM 7704 N N . THR A 1 527 ? -45.199 -25.021 -49.839 1.00 31.63 527 THR A N 1
ATOM 7705 C CA . THR A 1 527 ? -44.938 -25.261 -48.430 1.00 37.04 527 THR A CA 1
ATOM 7706 C C . THR A 1 527 ? -43.902 -26.365 -48.288 1.00 38.38 527 THR A C 1
ATOM 7707 O O . THR A 1 527 ? -43.701 -27.158 -49.216 1.00 27.84 527 THR A O 1
ATOM 7718 N N . ARG A 1 528 ? -43.284 -26.428 -47.091 1.00 30.61 528 ARG A N 1
ATOM 7719 C CA . ARG A 1 528 ? -42.381 -27.521 -46.754 1.00 35.20 528 ARG A CA 1
ATOM 7720 C C . ARG A 1 528 ? -43.077 -28.865 -46.882 1.00 32.51 528 ARG A C 1
ATOM 7721 O O . ARG A 1 528 ? -42.498 -29.821 -47.395 1.00 27.89 528 ARG A O 1
ATOM 7742 N N . GLU A 1 529 ? -44.336 -28.951 -46.459 1.00 26.81 529 GLU A N 1
ATOM 7743 C CA . GLU A 1 529 ? -45.039 -30.221 -46.487 1.00 32.52 529 GLU A CA 1
ATOM 7744 C C . GLU A 1 529 ? -45.237 -30.714 -47.917 1.00 31.10 529 GLU A C 1
ATOM 7745 O O . GLU A 1 529 ? -45.105 -31.918 -48.185 1.00 24.99 529 GLU A O 1
ATOM 7757 N N . GLU A 1 530 ? -45.600 -29.806 -48.833 1.00 26.94 530 GLU A N 1
ATOM 7758 C CA . GLU A 1 530 ? -45.724 -30.149 -50.244 1.00 28.83 530 GLU A CA 1
ATOM 7759 C C . GLU A 1 530 ? -44.363 -30.520 -50.824 1.00 26.78 530 GLU A C 1
ATOM 7760 O O . GLU A 1 530 ? -44.243 -31.480 -51.578 1.00 26.44 530 GLU A O 1
ATOM 7772 N N . ALA A 1 531 ? -43.326 -29.780 -50.447 1.00 26.23 531 ALA A N 1
ATOM 7773 C CA . ALA A 1 531 ? -41.977 -30.094 -50.905 1.00 25.07 531 ALA A CA 1
ATOM 7774 C C . ALA A 1 531 ? -41.572 -31.493 -50.490 1.00 17.97 531 ALA A C 1
ATOM 7775 O O . ALA A 1 531 ? -41.038 -32.244 -51.308 1.00 24.23 531 ALA A O 1
ATOM 7782 N N . VAL A 1 532 ? -41.848 -31.870 -49.235 1.00 20.95 532 VAL A N 1
ATOM 7783 C CA . VAL A 1 532 ? -41.468 -33.187 -48.747 1.00 27.06 532 VAL A CA 1
ATOM 7784 C C . VAL A 1 532 ? -42.246 -34.266 -49.473 1.00 30.36 532 VAL A C 1
ATOM 7785 O O . VAL A 1 532 ? -41.679 -35.310 -49.844 1.00 25.01 532 VAL A O 1
ATOM 7798 N N . ARG A 1 533 ? -43.554 -34.050 -49.690 1.00 23.21 533 ARG A N 1
ATOM 7799 C CA . ARG A 1 533 ? -44.334 -35.026 -50.440 1.00 21.19 533 ARG A CA 1
ATOM 7800 C C . ARG A 1 533 ? -43.754 -35.241 -51.837 1.00 21.75 533 ARG A C 1
ATOM 7801 O O . ARG A 1 533 ? -43.595 -36.378 -52.268 1.00 22.36 533 ARG A O 1
ATOM 7822 N N . GLY A 1 534 ? -43.375 -34.176 -52.534 1.00 21.39 534 GLY A N 1
ATOM 7823 C CA . GLY A 1 534 ? -42.828 -34.358 -53.872 1.00 21.36 534 GLY A CA 1
ATOM 7824 C C . GLY A 1 534 ? -41.439 -34.994 -53.848 1.00 23.27 534 GLY A C 1
ATOM 7825 O O . GLY A 1 534 ? -41.118 -35.858 -54.672 1.00 17.90 534 GLY A O 1
ATOM 7829 N N . LEU A 1 535 ? -40.607 -34.600 -52.890 1.00 18.56 535 LEU A N 1
ATOM 7830 C CA . LEU A 1 535 ? -39.265 -35.201 -52.805 1.00 23.57 535 LEU A CA 1
ATOM 7831 C C . LEU A 1 535 ? -39.341 -36.676 -52.430 1.00 24.02 535 LEU A C 1
ATOM 7832 O O . LEU A 1 535 ? -38.533 -37.497 -52.901 1.00 20.99 535 LEU A O 1
ATOM 7848 N N . ARG A 1 536 ? -40.305 -37.039 -51.581 1.00 20.86 536 ARG A N 1
ATOM 7849 C CA . ARG A 1 536 ? -40.481 -38.454 -51.277 1.00 18.55 536 ARG A CA 1
ATOM 7850 C C . ARG A 1 536 ? -40.883 -39.273 -52.496 1.00 23.10 536 ARG A C 1
ATOM 7851 O O . ARG A 1 536 ? -40.538 -40.457 -52.584 1.00 21.33 536 ARG A O 1
ATOM 7872 N N . GLU A 1 537 ? -41.653 -38.695 -53.409 1.00 23.33 537 GLU A N 1
ATOM 7873 C CA . GLU A 1 537 ? -41.917 -39.363 -54.680 1.00 24.71 537 GLU A CA 1
ATOM 7874 C C . GLU A 1 537 ? -40.627 -39.603 -55.457 1.00 18.72 537 GLU A C 1
ATOM 7875 O O . GLU A 1 537 ? -40.392 -40.690 -55.973 1.00 21.49 537 GLU A O 1
ATOM 7887 N N . ILE A 1 538 ? -39.807 -38.578 -55.598 1.00 18.39 538 ILE A N 1
ATOM 7888 C CA . ILE A 1 538 ? -38.537 -38.750 -56.276 1.00 18.56 538 ILE A CA 1
ATOM 7889 C C . ILE A 1 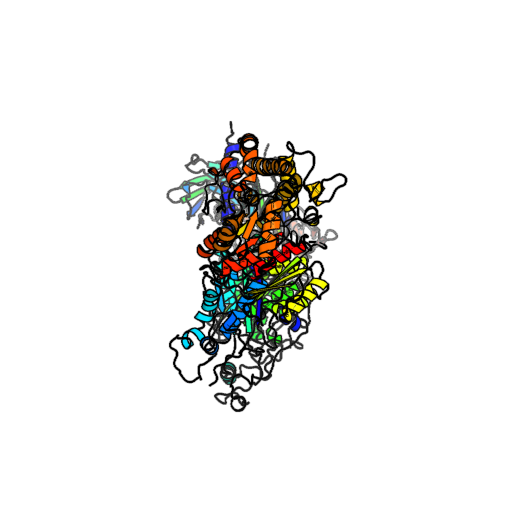538 ? -37.707 -39.807 -55.571 1.00 17.61 538 ILE A C 1
ATOM 7890 O O . ILE A 1 538 ? -37.084 -40.641 -56.215 1.00 20.75 538 ILE A O 1
ATOM 7906 N N . ALA A 1 539 ? -37.722 -39.809 -54.243 1.00 14.93 539 ALA A N 1
ATOM 7907 C CA . ALA A 1 539 ? -36.925 -40.757 -53.481 1.00 18.62 539 ALA A CA 1
ATOM 7908 C C . ALA A 1 539 ? -37.385 -42.187 -53.705 1.00 21.73 539 ALA A C 1
ATOM 7909 O O . ALA A 1 539 ? -36.609 -43.123 -53.478 1.00 17.19 539 ALA A O 1
ATOM 7916 N N . ALA A 1 540 ? -38.620 -42.373 -54.176 1.00 19.57 540 ALA A N 1
ATOM 7917 C CA . ALA A 1 540 ? -39.166 -43.694 -54.498 1.00 23.13 540 ALA A CA 1
ATOM 7918 C C . ALA A 1 540 ? -39.092 -43.990 -55.985 1.00 22.89 540 ALA A C 1
ATOM 7919 O O . ALA A 1 540 ? -39.645 -44.991 -56.434 1.00 24.19 540 ALA A O 1
ATOM 7926 N N . GLY A 1 541 ? -38.468 -43.110 -56.765 1.00 21.29 541 GLY A N 1
ATOM 7927 C CA . GLY A 1 541 ? -38.366 -43.295 -58.190 1.00 26.41 541 GLY A CA 1
ATOM 7928 C C . GLY A 1 541 ? -39.652 -43.024 -58.929 1.00 25.76 541 GLY A C 1
ATOM 7929 O O . GLY A 1 541 ? -39.813 -43.506 -60.043 1.00 26.70 541 GLY A O 1
ATOM 7933 N N . ALA A 1 542 ? -40.582 -42.291 -58.327 1.00 25.04 542 ALA A N 1
ATOM 7934 C CA . ALA A 1 542 ? -41.854 -41.979 -58.963 1.00 30.55 542 ALA A CA 1
ATOM 7935 C C . ALA A 1 542 ? -41.946 -40.478 -59.228 1.00 31.05 542 ALA A C 1
ATOM 7936 O O . ALA A 1 542 ? -41.199 -39.656 -58.656 1.00 28.87 542 ALA A O 1
ATOM 7943 N N . ALA A 1 543 ? -42.822 -40.137 -60.160 1.00 28.59 543 ALA A N 1
ATOM 7944 C CA . ALA A 1 543 ? -43.103 -38.742 -60.501 1.00 30.97 543 ALA A CA 1
ATOM 7945 C C . ALA A 1 543 ? -44.586 -38.607 -60.836 1.00 39.73 543 ALA A C 1
ATOM 7946 O O . ALA A 1 543 ? -44.971 -37.989 -61.835 1.00 30.18 543 ALA A O 1
ATOM 7953 N N . THR A 1 544 ? -45.441 -39.184 -59.992 1.00 35.52 544 THR A N 1
ATOM 7954 C CA . THR A 1 544 ? -46.854 -39.228 -60.341 1.00 38.52 544 THR A CA 1
ATOM 7955 C C . THR A 1 544 ? -47.513 -37.876 -60.101 1.00 39.11 544 THR A C 1
ATOM 7956 O O . THR A 1 544 ? -48.392 -37.480 -60.860 1.00 37.35 544 THR A O 1
ATOM 7967 N N . ALA A 1 545 ? -47.110 -37.146 -59.073 1.00 33.58 545 ALA A N 1
ATOM 7968 C CA . ALA A 1 545 ? -47.707 -35.842 -58.831 1.00 36.42 545 ALA A CA 1
ATOM 7969 C C . ALA A 1 545 ? -47.368 -34.857 -59.950 1.00 40.03 545 ALA A C 1
ATOM 7970 O O . ALA A 1 545 ? -46.322 -34.944 -60.609 1.00 25.10 545 ALA A O 1
ATOM 7977 N N . ASP A 1 546 ? -48.285 -33.917 -60.182 1.00 28.41 546 ASP A N 1
ATOM 7978 C CA . ASP A 1 546 ? -48.054 -32.904 -61.208 1.00 41.24 546 ASP A CA 1
ATOM 7979 C C . ASP A 1 546 ? -46.906 -31.976 -60.837 1.00 35.26 546 ASP A C 1
ATOM 7980 O O . ASP A 1 546 ? -46.247 -31.443 -61.728 1.00 29.47 546 ASP A O 1
ATOM 7989 N N . ALA A 1 547 ? -46.678 -31.732 -59.540 1.00 28.22 547 ALA A N 1
ATOM 7990 C CA . ALA A 1 547 ? -45.640 -30.806 -59.110 1.00 33.85 547 ALA A CA 1
ATOM 7991 C C . ALA A 1 547 ? -44.229 -31.413 -59.199 1.00 23.56 547 ALA A C 1
ATOM 7992 O O . ALA A 1 547 ? -43.277 -30.708 -58.858 1.00 27.07 547 ALA A O 1
ATOM 7999 N N . VAL A 1 548 ? -44.097 -32.674 -59.652 1.00 25.98 548 VAL A N 1
ATOM 8000 C CA . VAL A 1 548 ? -42.840 -33.428 -59.687 1.00 29.94 548 VAL A CA 1
ATOM 8001 C C . VAL A 1 548 ? -42.533 -33.826 -61.127 1.00 27.98 548 VAL A C 1
ATOM 8002 O O . VAL A 1 548 ? -43.401 -34.353 -61.838 1.00 29.63 548 VAL A O 1
ATOM 8015 N N . VAL A 1 549 ? -41.304 -33.585 -61.552 1.00 18.68 549 VAL A N 1
ATOM 8016 C CA . VAL A 1 549 ? -40.837 -34.006 -62.875 1.00 24.32 549 VAL A CA 1
ATOM 8017 C C . VAL A 1 549 ? -39.431 -34.586 -62.771 1.00 31.64 549 VAL A C 1
ATOM 8018 O O . VAL A 1 549 ? -38.643 -34.216 -61.899 1.00 24.10 549 VAL A O 1
ATOM 8031 N N . GLU A 1 550 ? -39.138 -35.537 -63.654 1.00 22.92 550 GLU A N 1
ATOM 8032 C CA . GLU A 1 550 ? -37.886 -36.265 -63.665 1.00 22.72 550 GLU A CA 1
ATOM 8033 C C . GLU A 1 550 ? -37.444 -36.334 -65.104 1.00 26.68 550 GLU A C 1
ATOM 8034 O O . GLU A 1 550 ? -38.274 -36.349 -66.012 1.00 21.57 550 GLU A O 1
ATOM 8046 N N . GLY A 1 551 ? -36.140 -36.314 -65.310 1.00 22.25 551 GLY A N 1
ATOM 8047 C CA . GLY A 1 551 ? -35.610 -36.707 -66.594 1.00 27.06 551 GLY A CA 1
ATOM 8048 C C . GLY A 1 551 ? -34.134 -37.019 -66.485 1.00 27.49 551 GLY A C 1
ATOM 8049 O O . GLY A 1 551 ? -33.540 -37.006 -65.405 1.00 21.12 551 GLY A O 1
ATOM 8053 N N . VAL A 1 552 ? -33.543 -37.279 -67.635 1.00 23.30 552 VAL A N 1
ATOM 8054 C CA . VAL A 1 552 ? -32.125 -37.555 -67.725 1.00 27.45 552 VAL A CA 1
ATOM 8055 C C . VAL A 1 552 ? -31.616 -36.835 -68.952 1.00 32.80 552 VAL A C 1
ATOM 8056 O O . VAL A 1 552 ? -32.297 -36.772 -69.978 1.00 32.84 552 VAL A O 1
ATOM 8069 N N . THR A 1 553 ? -30.423 -36.272 -68.837 1.00 26.39 553 THR A N 1
ATOM 8070 C CA . THR A 1 553 ? -29.834 -35.564 -69.952 1.00 35.12 553 THR A CA 1
ATOM 8071 C C . THR A 1 553 ? -28.320 -35.756 -69.930 1.00 41.72 553 THR A C 1
ATOM 8072 O O . THR A 1 553 ? -27.701 -35.805 -68.858 1.00 29.58 553 THR A O 1
ATOM 8083 N N . GLU A 1 554 ? -27.754 -35.900 -71.133 1.00 33.87 554 GLU A N 1
ATOM 8084 C CA . GLU A 1 554 ? -26.318 -36.030 -71.356 1.00 48.24 554 GLU A CA 1
ATOM 8085 C C . GLU A 1 554 ? -25.625 -34.707 -71.667 1.00 52.46 554 GLU A C 1
ATOM 8086 O O . GLU A 1 554 ? -24.403 -34.629 -71.530 1.00 51.85 554 GLU A O 1
ATOM 8098 N N . VAL A 1 555 ? -26.359 -33.663 -72.050 1.00 52.55 555 VAL A N 1
ATOM 8099 C CA . VAL A 1 555 ? -25.785 -32.324 -72.209 1.00 52.77 555 VAL A CA 1
ATOM 8100 C C . VAL A 1 555 ? -26.311 -31.406 -71.106 1.00 51.51 555 VAL A C 1
ATOM 8101 O O . VAL A 1 555 ? -27.321 -31.691 -70.445 1.00 64.97 555 VAL A O 1
ATOM 8114 N N . ASP A 1 556 ? -25.628 -30.281 -70.913 1.00 54.23 556 ASP A N 1
ATOM 8115 C CA . ASP A 1 556 ? -26.092 -29.247 -69.981 1.00 60.56 556 ASP A CA 1
ATOM 8116 C C . ASP A 1 556 ? -26.662 -28.013 -70.688 1.00 63.73 556 ASP A C 1
ATOM 8117 O O . ASP A 1 556 ? -27.070 -27.062 -70.005 1.00 59.63 556 ASP A O 1
ATOM 8126 N N . GLY A 1 557 ? -26.717 -27.997 -72.025 1.00 62.08 557 GLY A N 1
ATOM 8127 C CA . GLY A 1 557 ? -27.361 -26.905 -72.741 1.00 39.26 557 GLY A CA 1
ATOM 8128 C C . GLY A 1 557 ? -28.037 -27.362 -74.016 1.00 43.25 557 GLY A C 1
ATOM 8129 O O . GLY A 1 557 ? -27.758 -28.446 -74.544 1.00 40.36 557 GLY A O 1
ATOM 8133 N N . ARG A 1 558 ? -28.942 -26.508 -74.510 1.00 39.47 558 ARG A N 1
ATOM 8134 C CA . ARG A 1 558 ? -29.724 -26.787 -75.706 1.00 32.92 558 ARG A CA 1
ATOM 8135 C C . ARG A 1 558 ? -29.748 -25.582 -76.651 1.00 29.63 558 ARG A C 1
ATOM 8136 O O . ARG A 1 558 ? -29.496 -24.452 -76.257 1.00 33.16 558 ARG A O 1
ATOM 8157 N N . ASN A 1 559 ? -30.068 -25.856 -77.901 1.00 34.19 559 ASN A N 1
ATOM 8158 C CA . ASN A 1 559 ? -30.291 -24.847 -78.923 1.00 39.63 559 ASN A CA 1
ATOM 8159 C C . ASN A 1 559 ? -31.805 -24.715 -78.993 1.00 27.48 559 ASN A C 1
ATOM 8160 O O . ASN A 1 559 ? -32.484 -25.644 -79.420 1.00 29.15 559 ASN A O 1
ATOM 8171 N N . VAL A 1 560 ? -32.318 -23.598 -78.498 1.00 29.93 560 VAL A N 1
ATOM 8172 C CA . VAL A 1 560 ? -33.724 -23.445 -78.155 1.00 31.44 560 VAL A CA 1
ATOM 8173 C C . VAL A 1 560 ? -34.484 -22.747 -79.277 1.00 26.72 560 VAL A C 1
ATOM 8174 O O . VAL A 1 560 ? -34.045 -21.719 -79.818 1.00 27.91 560 VAL A O 1
ATOM 8187 N N . VAL A 1 561 ? -35.664 -23.277 -79.560 1.00 27.64 561 VAL A N 1
ATOM 8188 C CA . VAL A 1 561 ? -36.647 -22.672 -80.437 1.00 28.09 561 VAL A CA 1
ATOM 8189 C C . VAL A 1 561 ? -37.872 -22.319 -79.603 1.00 30.64 561 VAL A C 1
ATOM 8190 O O . VAL A 1 561 ? -38.413 -23.183 -78.898 1.00 30.83 561 VAL A O 1
ATOM 8203 N N . PHE A 1 562 ? -38.312 -21.062 -79.715 1.00 26.58 562 PHE A N 1
ATOM 8204 C CA . PHE A 1 562 ? -39.602 -20.593 -79.234 1.00 32.46 562 PHE A CA 1
ATOM 8205 C C . PHE A 1 562 ? -40.633 -20.738 -80.356 1.00 31.86 562 PHE A C 1
ATOM 8206 O O . PHE A 1 562 ? -40.441 -20.224 -81.463 1.00 30.77 562 PHE A O 1
ATOM 8223 N N . LEU A 1 563 ? -41.712 -21.440 -80.063 1.00 29.47 563 LEU A N 1
ATOM 8224 C CA . LEU A 1 563 ? -42.826 -21.634 -80.976 1.00 36.76 563 LEU A CA 1
ATOM 8225 C C . LEU A 1 563 ? -44.027 -20.838 -80.513 1.00 37.74 563 LEU A C 1
ATOM 8226 O O . LEU A 1 563 ? -44.429 -20.944 -79.353 1.00 28.31 563 LEU A O 1
ATOM 8242 N N . PHE A 1 564 ? -44.619 -20.082 -81.432 1.00 27.05 564 PHE A N 1
ATOM 8243 C CA . PHE A 1 564 ? -45.774 -19.235 -81.133 1.00 32.86 564 PHE A CA 1
ATOM 8244 C C . PHE A 1 564 ? -46.975 -19.716 -81.938 1.00 34.61 564 PHE A C 1
ATOM 8245 O O . PHE A 1 564 ? -47.019 -19.510 -83.160 1.00 37.22 564 PHE A O 1
ATOM 8262 N N . PRO A 1 565 ? -47.937 -20.399 -81.333 1.00 35.80 565 PRO A N 1
ATOM 8263 C CA . PRO A 1 565 ? -49.078 -20.905 -82.100 1.00 45.56 565 PRO A CA 1
ATOM 8264 C C . PRO A 1 565 ? -50.085 -19.783 -82.333 1.00 41.64 565 PRO A C 1
ATOM 8265 O O . PRO A 1 565 ? -49.906 -18.645 -81.878 1.00 46.96 565 PRO A O 1
ATOM 8276 N N . GLY A 1 566 ? -51.128 -20.105 -83.104 1.00 51.07 566 GLY A N 1
ATOM 8277 C CA . GLY A 1 566 ? -52.172 -19.146 -83.407 1.00 53.19 566 GLY A CA 1
ATOM 8278 C C . GLY A 1 566 ? -53.303 -19.209 -82.399 1.00 64.72 566 GLY A C 1
ATOM 8279 O O . GLY A 1 566 ? -53.079 -19.079 -81.185 1.00 62.51 566 GLY A O 1
ATOM 8283 N N . GLN A 1 567 ? -54.522 -19.427 -82.889 1.00 63.16 567 GLN A N 1
ATOM 8284 C CA . GLN A 1 567 ? -55.682 -19.542 -82.021 1.00 66.18 567 GLN A CA 1
ATOM 8285 C C . GLN A 1 567 ? -55.816 -20.965 -81.493 1.00 55.43 567 GLN A C 1
ATOM 8286 O O . GLN A 1 567 ? -55.159 -21.896 -81.956 1.00 46.43 567 GLN A O 1
ATOM 8300 N N . GLY A 1 568 ? -56.688 -21.126 -80.505 1.00 52.48 568 GLY A N 1
ATOM 8301 C CA . GLY A 1 568 ? -56.900 -22.392 -79.839 1.00 63.87 568 GLY A CA 1
ATOM 8302 C C . GLY A 1 568 ? -56.370 -22.449 -78.416 1.00 57.94 568 GLY A C 1
ATOM 8303 O O . GLY A 1 568 ? -56.816 -23.301 -77.635 1.00 46.37 568 GLY A O 1
ATOM 8307 N N . SER A 1 569 ? -55.442 -21.562 -78.054 1.00 54.15 569 SER A N 1
ATOM 8308 C CA . SER A 1 569 ? -54.801 -21.611 -76.746 1.00 58.97 569 SER A CA 1
ATOM 8309 C C . SER A 1 569 ? -55.572 -20.876 -75.673 1.00 65.07 569 SER A C 1
ATOM 8310 O O . SER A 1 569 ? -55.338 -21.118 -74.484 1.00 48.76 569 SER A O 1
ATOM 8318 N N . GLN A 1 570 ? -56.461 -19.973 -76.054 1.00 51.61 570 GLN A N 1
ATOM 8319 C CA . GLN A 1 570 ? -56.973 -19.038 -75.075 1.00 56.39 570 GLN A CA 1
ATOM 8320 C C . GLN A 1 570 ? -57.867 -19.770 -74.085 1.00 51.11 570 GLN A C 1
ATOM 8321 O O . GLN A 1 570 ? -58.300 -20.900 -74.304 1.00 52.11 570 GLN A O 1
ATOM 8335 N N . TRP A 1 571 ? -58.062 -19.127 -72.946 1.00 47.91 571 TRP A N 1
ATOM 8336 C CA . TRP A 1 571 ? -58.960 -19.608 -71.915 1.00 46.81 571 TRP A CA 1
ATOM 8337 C C . TRP A 1 571 ? -59.193 -18.447 -70.960 1.00 56.96 571 TRP A C 1
ATOM 8338 O O . TRP A 1 571 ? -58.356 -17.541 -70.837 1.00 52.27 571 TRP A O 1
ATOM 8359 N N . ALA A 1 572 ? -60.362 -18.468 -70.322 1.00 60.06 572 ALA A N 1
ATOM 8360 C CA . ALA A 1 572 ? -60.816 -17.341 -69.523 1.00 65.40 572 ALA A CA 1
ATOM 8361 C C . ALA A 1 572 ? -59.963 -17.186 -68.270 1.00 56.05 572 ALA A C 1
ATOM 8362 O O . ALA A 1 572 ? -59.833 -18.118 -67.474 1.00 56.38 572 ALA A O 1
ATOM 8369 N N . GLY A 1 573 ? -59.421 -15.989 -68.088 1.00 48.16 573 GLY A N 1
ATOM 8370 C CA . GLY A 1 573 ? -58.562 -15.664 -66.974 1.00 64.36 573 GLY A CA 1
ATOM 8371 C C . GLY A 1 573 ? -57.129 -16.117 -67.144 1.00 62.65 573 GLY A C 1
ATOM 8372 O O . GLY A 1 573 ? -56.329 -15.975 -66.208 1.00 57.88 573 GLY A O 1
ATOM 8376 N N . MET A 1 574 ? -56.783 -16.646 -68.311 1.00 59.95 574 MET A N 1
ATOM 8377 C CA . MET A 1 574 ? -55.426 -17.079 -68.573 1.00 57.92 574 MET A CA 1
ATOM 8378 C C . MET A 1 574 ? -54.444 -15.976 -68.215 1.00 62.99 574 MET A C 1
ATOM 8379 O O . MET A 1 574 ? -54.633 -14.815 -68.586 1.00 63.31 574 MET A O 1
ATOM 8393 N N . GLY A 1 575 ? -53.414 -16.344 -67.454 1.00 62.91 575 GLY A N 1
ATOM 8394 C CA . GLY A 1 575 ? -52.335 -15.439 -67.101 1.00 57.25 575 GLY A CA 1
ATOM 8395 C C . GLY A 1 575 ? -52.671 -14.438 -66.030 1.00 54.55 575 GLY A C 1
ATOM 8396 O O . GLY A 1 575 ? -51.824 -13.590 -65.710 1.00 49.51 575 GLY A O 1
ATOM 8400 N N . ALA A 1 576 ? -53.871 -14.515 -65.456 1.00 44.67 576 ALA A N 1
ATOM 8401 C CA . ALA A 1 576 ? -54.284 -13.527 -64.469 1.00 55.58 576 ALA A CA 1
ATOM 8402 C C . ALA A 1 576 ? -53.422 -13.626 -63.219 1.00 50.88 576 ALA A C 1
ATOM 8403 O O . ALA A 1 576 ? -52.920 -12.609 -62.719 1.00 51.36 576 ALA A O 1
ATOM 8410 N N . GLU A 1 577 ? -53.210 -14.848 -62.724 1.00 50.38 577 GLU A N 1
ATOM 8411 C CA . GLU A 1 577 ? -52.282 -15.047 -61.609 1.00 42.91 577 GLU A CA 1
ATOM 8412 C C . GLU A 1 577 ? -50.937 -14.384 -61.885 1.00 48.07 577 GLU A C 1
ATOM 8413 O O . GLU A 1 577 ? -50.399 -13.665 -61.033 1.00 48.36 577 GLU A O 1
ATOM 8425 N N . LEU A 1 578 ? -50.392 -14.579 -63.085 1.00 39.16 578 LEU A N 1
ATOM 8426 C CA . LEU A 1 578 ? -49.078 -14.041 -63.398 1.00 36.92 578 LEU A CA 1
ATOM 8427 C C . LEU A 1 578 ? -49.004 -12.523 -63.312 1.00 46.87 578 LEU A C 1
ATOM 8428 O O . LEU A 1 578 ? -47.909 -11.975 -63.114 1.00 37.07 578 LEU A O 1
ATOM 8444 N N . LEU A 1 579 ? -50.123 -11.816 -63.483 1.00 54.44 579 LEU A N 1
ATOM 8445 C CA . LEU A 1 579 ? -50.100 -10.363 -63.297 1.00 50.22 579 LEU A CA 1
ATOM 8446 C C . LEU A 1 579 ? -49.677 -9.987 -61.872 1.00 54.23 579 LEU A C 1
ATOM 8447 O O . LEU A 1 579 ? -48.872 -9.064 -61.671 1.00 48.24 579 LEU A O 1
ATOM 8463 N N . SER A 1 580 ? -50.212 -10.689 -60.866 1.00 54.46 580 SER A N 1
ATOM 8464 C CA . SER A 1 580 ? -49.797 -10.462 -59.480 1.00 55.79 580 SER A CA 1
ATOM 8465 C C . SER A 1 580 ? -48.400 -11.026 -59.200 1.00 51.25 580 SER A C 1
ATOM 8466 O O . SER A 1 580 ? -47.527 -10.318 -58.680 1.00 56.07 580 SER A O 1
ATOM 8474 N N . SER A 1 581 ? -48.164 -12.300 -59.551 1.00 51.35 581 SER A N 1
ATOM 8475 C CA . SER A 1 581 ? -46.962 -13.015 -59.093 1.00 55.62 581 SER A CA 1
ATOM 8476 C C . SER A 1 581 ? -45.712 -12.709 -59.897 1.00 52.77 581 SER A C 1
ATOM 8477 O O . SER A 1 581 ? -44.605 -12.979 -59.412 1.00 47.08 581 SER A O 1
ATOM 8485 N N . SER A 1 582 ? -45.832 -12.138 -61.090 1.00 56.18 582 SER A N 1
ATOM 8486 C CA . SER A 1 582 ? -44.668 -11.946 -61.956 1.00 46.77 582 SER A CA 1
ATOM 8487 C C . SER A 1 582 ? -44.587 -10.529 -62.505 1.00 49.10 582 SER A C 1
ATOM 8488 O O . SER A 1 582 ? -45.298 -10.196 -63.471 1.00 56.94 582 SER A O 1
ATOM 8496 N N . PRO A 1 583 ? -43.729 -9.675 -61.944 1.00 46.04 583 PRO A N 1
ATOM 8497 C CA . PRO A 1 583 ? -43.527 -8.340 -62.545 1.00 49.30 583 PRO A CA 1
ATOM 8498 C C . PRO A 1 583 ? -43.061 -8.354 -63.997 1.00 58.87 583 PRO A C 1
ATOM 8499 O O . PRO A 1 583 ? -43.314 -7.385 -64.736 1.00 42.85 583 PRO A O 1
ATOM 8510 N N . VAL A 1 584 ? -42.353 -9.398 -64.429 1.00 49.72 584 VAL A N 1
ATOM 8511 C CA . VAL A 1 584 ? -41.815 -9.389 -65.785 1.00 43.38 584 VAL A CA 1
ATOM 8512 C C . VAL A 1 584 ? -42.958 -9.535 -66.781 1.00 36.57 584 VAL A C 1
ATOM 8513 O O . VAL A 1 584 ? -42.971 -8.917 -67.848 1.00 40.61 584 VAL A O 1
ATOM 8526 N N . PHE A 1 585 ? -43.924 -10.357 -66.432 1.00 32.79 585 PHE A N 1
ATOM 8527 C CA . PHE A 1 585 ? -45.058 -10.630 -67.276 1.00 40.08 585 PHE A CA 1
ATOM 8528 C C . PHE A 1 585 ? -45.990 -9.428 -67.320 1.00 52.30 585 PHE A C 1
ATOM 8529 O O . PHE A 1 585 ? -46.397 -8.976 -68.397 1.00 45.41 585 PHE A O 1
ATOM 8546 N N . ALA A 1 586 ? -46.317 -8.882 -66.150 1.00 43.33 586 ALA A N 1
ATOM 8547 C CA . ALA A 1 586 ? -47.189 -7.715 -66.092 1.00 49.44 586 ALA A CA 1
ATOM 8548 C C . ALA A 1 586 ? -46.537 -6.501 -66.754 1.00 43.89 586 ALA A C 1
ATOM 8549 O O . ALA A 1 586 ? -47.192 -5.759 -67.489 1.00 49.34 586 ALA A O 1
ATOM 8556 N N . GLY A 1 587 ? -45.247 -6.291 -66.532 1.00 37.18 587 GLY A N 1
ATOM 8557 C CA . GLY A 1 587 ? -44.555 -5.223 -67.227 1.00 45.77 587 GLY A CA 1
ATOM 8558 C C . GLY A 1 587 ? -44.695 -5.318 -68.738 1.00 62.23 587 GLY A C 1
ATOM 8559 O O . GLY A 1 587 ? -44.801 -4.296 -69.431 1.00 43.75 587 GLY A O 1
ATOM 8563 N N . LYS A 1 588 ? -44.691 -6.545 -69.279 1.00 53.87 588 LYS A N 1
ATOM 8564 C CA . LYS A 1 588 ? -44.792 -6.670 -70.727 1.00 56.95 588 LYS A CA 1
ATOM 8565 C C . LYS A 1 588 ? -46.218 -6.453 -71.183 1.00 41.87 588 LYS A C 1
ATOM 8566 O O . LYS A 1 588 ? -46.445 -5.858 -72.235 1.00 47.66 588 LYS A O 1
ATOM 8585 N N . ILE A 1 589 ? -47.180 -6.985 -70.434 1.00 39.15 589 ILE A N 1
ATOM 8586 C CA . ILE A 1 589 ? -48.580 -6.713 -70.708 1.00 47.26 589 ILE A CA 1
ATOM 8587 C C . ILE A 1 589 ? -48.811 -5.204 -70.730 1.00 51.37 589 ILE A C 1
ATOM 8588 O O . ILE A 1 589 ? -49.207 -4.629 -71.744 1.00 44.13 589 ILE A O 1
ATOM 8604 N N . ARG A 1 590 ? -48.505 -4.534 -69.623 1.00 46.77 590 ARG A N 1
ATOM 8605 C CA . ARG A 1 590 ? -48.639 -3.086 -69.582 1.00 46.80 590 ARG A CA 1
ATOM 8606 C C . ARG A 1 590 ? -47.981 -2.436 -70.790 1.00 57.09 590 ARG A C 1
ATOM 8607 O O . ARG A 1 590 ? -48.492 -1.445 -71.329 1.00 51.46 590 ARG A O 1
ATOM 8628 N N . ALA A 1 591 ? -46.833 -2.956 -71.227 1.00 47.57 591 ALA A N 1
ATOM 8629 C CA . ALA A 1 591 ? -46.215 -2.352 -72.394 1.00 45.79 591 ALA A CA 1
ATOM 8630 C C . ALA A 1 591 ? -47.073 -2.600 -73.621 1.00 55.40 591 ALA A C 1
ATOM 8631 O O . ALA A 1 591 ? -47.186 -1.716 -74.479 1.00 48.66 591 ALA A O 1
ATOM 8638 N N . CYS A 1 592 ? -47.747 -3.758 -73.673 1.00 48.31 592 CYS A N 1
ATOM 8639 C CA . CYS A 1 592 ? -48.639 -4.059 -74.790 1.00 51.82 592 CYS A CA 1
ATOM 8640 C C . CYS A 1 592 ? -49.838 -3.111 -74.809 1.00 60.23 592 CYS A C 1
ATOM 8641 O O . CYS A 1 592 ? -50.246 -2.643 -75.880 1.00 59.83 592 CYS A O 1
ATOM 8649 N N . ASP A 1 593 ? -50.412 -2.803 -73.640 1.00 59.21 593 ASP A N 1
ATOM 8650 C CA . ASP A 1 593 ? -51.577 -1.917 -73.619 1.00 55.33 593 ASP A CA 1
ATOM 8651 C C . ASP A 1 593 ? -51.201 -0.481 -73.989 1.00 51.94 593 ASP A C 1
ATOM 8652 O O . ASP A 1 593 ? -51.990 0.207 -74.642 1.00 58.92 593 ASP A O 1
ATOM 8661 N N . GLU A 1 594 ? -49.985 -0.026 -73.655 1.00 52.48 594 GLU A N 1
ATOM 8662 C CA . GLU A 1 594 ? -49.578 1.317 -74.062 1.00 56.09 594 GLU A CA 1
ATOM 8663 C C . GLU A 1 594 ? -49.476 1.431 -75.580 1.00 70.32 594 GLU A C 1
ATOM 8664 O O . GLU A 1 594 ? -49.801 2.479 -76.158 1.00 64.83 594 GLU A O 1
ATOM 8676 N N . SER A 1 595 ? -49.018 0.371 -76.243 1.00 66.60 595 SER A N 1
ATOM 8677 C CA . SER A 1 595 ? -48.837 0.415 -77.687 1.00 67.99 595 SER A CA 1
ATOM 8678 C C . SER A 1 595 ? -50.133 0.101 -78.424 1.00 61.67 595 SER A C 1
ATOM 8679 O O . SER A 1 595 ? -50.291 0.498 -79.580 1.00 62.09 595 SER A O 1
ATOM 8687 N N . MET A 1 596 ? -51.054 -0.627 -77.792 1.00 53.12 596 MET A N 1
ATOM 8688 C CA . MET A 1 596 ? -52.366 -0.834 -78.376 1.00 56.33 596 MET A CA 1
ATOM 8689 C C . MET A 1 596 ? -53.326 0.316 -78.091 1.00 65.85 596 MET A C 1
ATOM 8690 O O . MET A 1 596 ? -54.484 0.260 -78.522 1.00 76.26 596 MET A O 1
ATOM 8704 N N . ALA A 1 597 ? -52.870 1.359 -77.394 1.00 65.39 597 ALA A N 1
ATOM 8705 C CA . ALA A 1 597 ? -53.785 2.391 -76.907 1.00 69.30 597 ALA A CA 1
ATOM 8706 C C . ALA A 1 597 ? -54.486 3.119 -78.045 1.00 69.44 597 ALA A C 1
ATOM 8707 O O . ALA A 1 597 ? -55.726 3.047 -78.131 1.00 68.30 597 ALA A O 1
ATOM 8714 N N . PRO A 1 598 ? -53.771 3.794 -78.970 1.00 68.62 598 PRO A N 1
ATOM 8715 C CA . PRO A 1 598 ? -54.452 4.586 -80.005 1.00 75.57 598 PRO A CA 1
ATOM 8716 C C . PRO A 1 598 ? -55.049 3.760 -81.138 1.00 71.10 598 PRO A C 1
ATOM 8717 O O . PRO A 1 598 ? -55.009 4.182 -82.299 1.00 74.11 598 PRO A O 1
ATOM 8728 N N . MET A 1 599 ? -55.628 2.604 -80.812 1.00 58.82 599 MET A N 1
ATOM 8729 C CA . MET A 1 599 ? -56.203 1.705 -81.805 1.00 60.15 599 MET A CA 1
ATOM 8730 C C . MET A 1 599 ? -57.383 0.953 -81.231 1.00 62.92 599 MET A C 1
ATOM 8731 O O . MET A 1 599 ? -58.151 0.328 -81.969 1.00 78.26 599 MET A O 1
ATOM 8745 N N . GLN A 1 600 ? -57.515 0.969 -79.913 1.00 60.24 600 GLN A N 1
ATOM 8746 C CA . GLN A 1 600 ? -58.653 0.336 -79.278 1.00 75.99 600 GLN A CA 1
ATOM 8747 C C . GLN A 1 600 ? -58.900 1.033 -77.949 1.00 77.39 600 GLN A C 1
ATOM 8748 O O . GLN A 1 600 ? -58.054 1.781 -77.438 1.00 66.55 600 GLN A O 1
ATOM 8762 N N . ASP A 1 601 ? -60.096 0.790 -77.419 1.00 76.31 601 ASP A N 1
ATOM 8763 C CA . ASP A 1 601 ? -60.601 1.427 -76.211 1.00 78.04 601 ASP A CA 1
ATOM 8764 C C . ASP A 1 601 ? -60.390 0.581 -74.964 1.00 91.66 601 ASP A C 1
ATOM 8765 O O . ASP A 1 601 ? -60.230 1.131 -73.870 1.00 88.32 601 ASP A O 1
ATOM 8774 N N . TRP A 1 602 ? -60.396 -0.742 -75.116 1.00 90.91 602 TRP A N 1
ATOM 8775 C CA . TRP A 1 602 ? -60.240 -1.690 -74.026 1.00 82.12 602 TRP A CA 1
ATOM 8776 C C . TRP A 1 602 ? -58.754 -1.987 -73.803 1.00 82.81 602 TRP A C 1
ATOM 8777 O O . TRP A 1 602 ? -57.887 -1.576 -74.584 1.00 75.14 602 TRP A O 1
ATOM 8798 N N . LYS A 1 603 ? -58.459 -2.693 -72.703 1.00 76.56 603 LYS A N 1
ATOM 8799 C CA . LYS A 1 603 ? -57.087 -3.020 -72.326 1.00 73.71 603 LYS A CA 1
ATOM 8800 C C . LYS A 1 603 ? -56.933 -4.520 -72.097 1.00 72.67 603 LYS A C 1
ATOM 8801 O O . LYS A 1 603 ? -57.795 -5.161 -71.483 1.00 61.18 603 LYS A O 1
ATOM 8820 N N . VAL A 1 604 ? -55.824 -5.076 -72.602 1.00 69.83 604 VAL A N 1
ATOM 8821 C CA . VAL A 1 604 ? -55.602 -6.517 -72.491 1.00 65.35 604 VAL A CA 1
ATOM 8822 C C . VAL A 1 604 ? -55.608 -6.936 -71.032 1.00 49.95 604 VAL A C 1
ATOM 8823 O O . VAL A 1 604 ? -56.191 -7.964 -70.662 1.00 45.76 604 VAL A O 1
ATOM 8836 N N . SER A 1 605 ? -54.952 -6.150 -70.181 1.00 56.04 605 SER A N 1
ATOM 8837 C CA . SER A 1 605 ? -54.894 -6.488 -68.764 1.00 61.41 605 SER A CA 1
ATOM 8838 C C . SER A 1 605 ? -56.293 -6.661 -68.187 1.00 63.51 605 SER A C 1
ATOM 8839 O O . SER A 1 605 ? -56.560 -7.645 -67.487 1.00 61.56 605 SER A O 1
ATOM 8847 N N . ASP A 1 606 ? -57.210 -5.737 -68.515 1.00 66.41 606 ASP A N 1
ATOM 8848 C CA . ASP A 1 606 ? -58.603 -5.829 -68.067 1.00 69.74 606 ASP A CA 1
ATOM 8849 C C . ASP A 1 606 ? -59.289 -7.102 -68.568 1.00 60.64 606 ASP A C 1
ATOM 8850 O O . ASP A 1 606 ? -60.159 -7.651 -67.880 1.00 58.18 606 ASP A O 1
ATOM 8859 N N . VAL A 1 607 ? -58.951 -7.569 -69.772 1.00 57.40 607 VAL A N 1
ATOM 8860 C CA . VAL A 1 607 ? -59.530 -8.819 -70.273 1.00 51.15 607 VAL A CA 1
ATOM 8861 C C . VAL A 1 607 ? -59.020 -10.010 -69.469 1.00 59.64 607 VAL A C 1
ATOM 8862 O O . VAL A 1 607 ? -59.795 -10.891 -69.072 1.00 53.61 607 VAL A O 1
ATOM 8875 N N . LEU A 1 608 ? -57.700 -10.088 -69.261 1.00 54.93 608 LEU A N 1
ATOM 8876 C CA . LEU A 1 608 ? -57.149 -11.218 -68.506 1.00 64.06 608 LEU A CA 1
ATOM 8877 C C . LEU A 1 608 ? -57.706 -11.256 -67.089 1.00 58.74 608 LEU A C 1
ATOM 8878 O O . LEU A 1 608 ? -58.128 -12.313 -66.605 1.00 53.52 608 LEU A O 1
ATOM 8894 N N . ARG A 1 609 ? -57.717 -10.104 -66.404 1.00 55.11 609 ARG A N 1
ATOM 8895 C CA . ARG A 1 609 ? -58.345 -10.037 -65.085 1.00 60.72 609 ARG A CA 1
ATOM 8896 C C . ARG A 1 609 ? -59.844 -10.293 -65.141 1.00 56.57 609 ARG A C 1
ATOM 8897 O O . ARG A 1 609 ? -60.463 -10.504 -64.095 1.00 63.30 609 ARG A O 1
ATOM 8918 N N . GLN A 1 610 ? -60.444 -10.263 -66.328 1.00 62.80 610 GLN A N 1
ATOM 8919 C CA . GLN A 1 610 ? -61.896 -10.381 -66.472 1.00 66.44 610 GLN A CA 1
ATOM 8920 C C . GLN A 1 610 ? -62.622 -9.216 -65.792 1.00 64.32 610 GLN A C 1
ATOM 8921 O O . GLN A 1 610 ? -63.644 -9.394 -65.133 1.00 56.07 610 GLN A O 1
ATOM 8935 N N . ALA A 1 611 ? -62.093 -8.010 -65.968 1.00 70.69 611 ALA A N 1
ATOM 8936 C CA . ALA A 1 611 ? -62.638 -6.794 -65.374 1.00 76.82 611 ALA A CA 1
ATOM 8937 C C . ALA A 1 611 ? -64.106 -6.629 -65.774 1.00 81.66 611 ALA A C 1
ATOM 8938 O O . ALA A 1 611 ? -64.589 -7.368 -66.644 1.00 74.96 611 ALA A O 1
ATOM 8945 N N . PRO A 1 612 ? -64.858 -5.709 -65.153 1.00 92.61 612 PRO A N 1
ATOM 8946 C CA . PRO A 1 612 ? -66.255 -5.494 -65.565 1.00 92.21 612 PRO A CA 1
ATOM 8947 C C . PRO A 1 612 ? -66.349 -4.590 -66.782 1.00 86.88 612 PRO A C 1
ATOM 8948 O O . PRO A 1 612 ? -65.655 -3.574 -66.884 1.00 77.33 612 PRO A O 1
ATOM 8959 N N . GLY A 1 613 ? -67.234 -4.960 -67.705 1.00 83.06 613 GLY A N 1
ATOM 8960 C CA . GLY A 1 613 ? -67.356 -4.200 -68.932 1.00 79.59 613 GLY A CA 1
ATOM 8961 C C . GLY A 1 613 ? -66.161 -4.375 -69.828 1.00 80.53 613 GLY A C 1
ATOM 8962 O O . GLY A 1 613 ? -65.856 -3.494 -70.637 1.00 68.08 613 GLY A O 1
ATOM 8966 N N . ALA A 1 614 ? -65.469 -5.491 -69.690 1.00 83.19 614 ALA A N 1
ATOM 8967 C CA . ALA A 1 614 ? -64.351 -5.803 -70.534 1.00 67.71 614 ALA A CA 1
ATOM 8968 C C . ALA A 1 614 ? -64.762 -6.852 -71.557 1.00 69.75 614 ALA A C 1
ATOM 8969 O O . ALA A 1 614 ? -65.554 -7.756 -71.239 1.00 57.49 614 ALA A O 1
ATOM 8976 N N . PRO A 1 615 ? -64.252 -6.749 -72.793 1.00 68.15 615 PRO A N 1
ATOM 8977 C CA . PRO A 1 615 ? -64.591 -7.750 -73.819 1.00 66.16 615 PRO A CA 1
ATOM 8978 C C . PRO A 1 615 ? -64.312 -9.189 -73.399 1.00 69.36 615 PRO A C 1
ATOM 8979 O O . PRO A 1 615 ? -63.572 -9.444 -72.443 1.00 69.50 615 PRO A O 1
ATOM 8990 N N . GLY A 1 616 ? -64.870 -10.144 -74.144 1.00 64.82 616 GLY A N 1
ATOM 8991 C CA . GLY A 1 616 ? -64.707 -11.549 -73.855 1.00 59.93 616 GLY A CA 1
ATOM 8992 C C . GLY A 1 616 ? -63.969 -12.241 -74.991 1.00 72.86 616 GLY A C 1
ATOM 8993 O O . GLY A 1 616 ? -63.756 -11.669 -76.065 1.00 74.99 616 GLY A O 1
ATOM 8997 N N . LEU A 1 617 ? -63.590 -13.492 -74.747 1.00 76.50 617 LEU A N 1
ATOM 8998 C CA . LEU A 1 617 ? -62.794 -14.254 -75.712 1.00 77.48 617 LEU A CA 1
ATOM 8999 C C . LEU A 1 617 ? -63.672 -14.993 -76.715 1.00 81.87 617 LEU A C 1
ATOM 9000 O O . LEU A 1 617 ? -63.578 -16.210 -76.895 1.00 81.67 617 LEU A O 1
ATOM 9016 N N . ASP A 1 618 ? -64.551 -14.246 -77.373 1.00 82.28 618 ASP A N 1
ATOM 9017 C CA . ASP A 1 618 ? -65.253 -14.752 -78.536 1.00 83.47 618 ASP A CA 1
ATOM 9018 C C . ASP A 1 618 ? -65.023 -13.907 -79.775 1.00 75.55 618 ASP A C 1
ATOM 9019 O O . ASP A 1 618 ? -65.110 -14.436 -80.888 1.00 73.14 618 ASP A O 1
ATOM 9028 N N . ARG A 1 619 ? -64.704 -12.629 -79.611 1.00 73.07 619 ARG A N 1
ATOM 9029 C CA . ARG A 1 619 ? -64.431 -11.738 -80.731 1.00 84.38 619 ARG A CA 1
ATOM 9030 C C . ARG A 1 619 ? -62.978 -11.909 -81.196 1.00 83.52 619 ARG A C 1
ATOM 9031 O O . ARG A 1 619 ? -62.034 -11.658 -80.435 1.00 70.14 619 ARG A O 1
ATOM 9052 N N . VAL A 1 620 ? -62.799 -12.340 -82.447 1.00 76.40 620 VAL A N 1
ATOM 9053 C CA . VAL A 1 620 ? -61.465 -12.428 -83.025 1.00 68.55 620 VAL A CA 1
ATOM 9054 C C . VAL A 1 620 ? -60.654 -11.176 -82.726 1.00 74.02 620 VAL A C 1
ATOM 9055 O O . VAL A 1 620 ? -59.431 -11.245 -82.538 1.00 68.61 620 VAL A O 1
ATOM 9068 N N . ASP A 1 621 ? -61.304 -10.017 -82.687 1.00 77.22 621 ASP A N 1
ATOM 9069 C CA . ASP A 1 621 ? -60.579 -8.755 -82.593 1.00 74.03 621 ASP A CA 1
ATOM 9070 C C . ASP A 1 621 ? -60.165 -8.419 -81.173 1.00 67.73 621 ASP A C 1
ATOM 9071 O O . ASP A 1 621 ? -59.507 -7.389 -80.974 1.00 60.57 621 ASP A O 1
ATOM 9080 N N . VAL A 1 622 ? -60.542 -9.246 -80.198 1.00 71.25 622 VAL A N 1
ATOM 9081 C CA . VAL A 1 622 ? -59.976 -9.191 -78.856 1.00 73.52 622 VAL A CA 1
ATOM 9082 C C . VAL A 1 622 ? -59.054 -10.381 -78.585 1.00 65.51 622 VAL A C 1
ATOM 9083 O O . VAL A 1 622 ? -57.953 -10.202 -78.064 1.00 66.79 622 VAL A O 1
ATOM 9096 N N . VAL A 1 623 ? -59.467 -11.594 -78.958 1.00 57.31 623 VAL A N 1
ATOM 9097 C CA . VAL A 1 623 ? -58.644 -12.783 -78.749 1.00 57.00 623 VAL A CA 1
ATOM 9098 C C . VAL A 1 623 ? -57.236 -12.571 -79.303 1.00 62.10 623 VAL A C 1
ATOM 9099 O O . VAL A 1 623 ? -56.238 -12.633 -78.569 1.00 55.38 623 VAL A O 1
ATOM 9112 N N . GLN A 1 624 ? -57.133 -12.296 -80.602 1.00 40.72 624 GLN A N 1
ATOM 9113 C CA . GLN A 1 624 ? -55.816 -12.260 -81.226 1.00 55.32 624 GLN A CA 1
ATOM 9114 C C . GLN A 1 624 ? -54.883 -11.253 -80.573 1.00 58.55 624 GLN A C 1
ATOM 9115 O O . GLN A 1 624 ? -53.708 -11.601 -80.351 1.00 42.62 624 GLN A O 1
ATOM 9129 N N . PRO A 1 625 ? -55.298 -10.025 -80.255 1.00 54.86 625 PRO A N 1
ATOM 9130 C CA . PRO A 1 625 ? -54.366 -9.118 -79.563 1.00 63.35 625 PRO A CA 1
ATOM 9131 C C . PRO A 1 625 ? -54.086 -9.541 -78.131 1.00 54.91 625 PRO A C 1
ATOM 9132 O O . PRO A 1 625 ? -53.004 -9.237 -77.610 1.00 51.46 625 PRO A O 1
ATOM 9143 N N . VAL A 1 626 ? -55.015 -10.245 -77.490 1.00 40.58 626 VAL A N 1
ATOM 9144 C CA . VAL A 1 626 ? -54.766 -10.743 -76.144 1.00 55.89 626 VAL A CA 1
ATOM 9145 C C . VAL A 1 626 ? -53.694 -11.824 -76.190 1.00 50.90 626 VAL A C 1
ATOM 9146 O O . VAL A 1 626 ? -52.626 -11.690 -75.577 1.00 43.95 626 VAL A O 1
ATOM 9159 N N . LEU A 1 627 ? -53.952 -12.874 -76.974 1.00 39.43 627 LEU A N 1
ATOM 9160 C CA . LEU A 1 627 ? -53.023 -13.959 -77.151 1.00 46.69 627 LEU A CA 1
ATOM 9161 C C . LEU A 1 627 ? -51.668 -13.451 -77.590 1.00 51.46 627 LEU A C 1
ATOM 9162 O O . LEU A 1 627 ? -50.637 -13.934 -77.117 1.00 41.80 627 LEU A O 1
ATOM 9178 N N . PHE A 1 628 ? -51.638 -12.450 -78.462 1.00 37.39 628 PHE A N 1
ATOM 9179 C CA . PHE A 1 628 ? -50.355 -11.865 -78.815 1.00 44.48 628 PHE A CA 1
ATOM 9180 C C . PHE A 1 628 ? -49.635 -11.341 -77.576 1.00 48.39 628 PHE A C 1
ATOM 9181 O O . PHE A 1 628 ? -48.431 -11.572 -77.396 1.00 40.26 628 PHE A O 1
ATOM 9198 N N . ALA A 1 629 ? -50.355 -10.586 -76.739 1.00 32.73 629 ALA A N 1
ATOM 9199 C CA . ALA A 1 629 ? -49.782 -10.000 -75.530 1.00 44.15 629 ALA A CA 1
ATOM 9200 C C . ALA A 1 629 ? -49.333 -11.087 -74.546 1.00 35.64 629 ALA A C 1
ATOM 9201 O O . ALA A 1 629 ? -48.241 -11.000 -73.981 1.00 44.71 629 ALA A O 1
ATOM 9208 N N . VAL A 1 630 ? -50.147 -12.124 -74.371 1.00 31.82 630 VAL A N 1
ATOM 9209 C CA . VAL A 1 630 ? -49.802 -13.229 -73.493 1.00 46.36 630 VAL A CA 1
ATOM 9210 C C . VAL A 1 630 ? -48.541 -13.916 -73.987 1.00 51.08 630 VAL A C 1
ATOM 9211 O O . VAL A 1 630 ? -47.609 -14.157 -73.215 1.00 43.07 630 VAL A O 1
ATOM 9224 N N . MET A 1 631 ? -48.492 -14.223 -75.286 1.00 41.23 631 MET A N 1
ATOM 9225 C CA . MET A 1 631 ? -47.345 -14.919 -75.856 1.00 37.22 631 MET A CA 1
ATOM 9226 C C . MET A 1 631 ? -46.066 -14.100 -75.735 1.00 38.90 631 MET A C 1
ATOM 9227 O O . MET A 1 631 ? -45.051 -14.621 -75.271 1.00 32.64 631 MET A O 1
ATOM 9241 N N . VAL A 1 632 ? -46.079 -12.819 -76.117 1.00 31.70 632 VAL A N 1
ATOM 9242 C CA . VAL A 1 632 ? -44.833 -12.074 -76.042 1.00 32.87 632 VAL A CA 1
ATOM 9243 C C . VAL A 1 632 ? -44.432 -11.833 -74.589 1.00 40.89 632 VAL A C 1
ATOM 9244 O O . VAL A 1 632 ? -43.241 -11.596 -74.313 1.00 31.29 632 VAL A O 1
ATOM 9257 N N . SER A 1 633 ? -45.408 -11.895 -73.671 1.00 31.23 633 SER A N 1
ATOM 9258 C CA . SER A 1 633 ? -45.161 -11.737 -72.239 1.00 40.26 633 SER A CA 1
ATOM 9259 C C . SER A 1 633 ? -44.624 -13.032 -71.620 1.00 32.42 633 SER A C 1
ATOM 9260 O O . SER A 1 633 ? -43.805 -12.988 -70.712 1.00 33.29 633 SER A O 1
ATOM 9268 N N . LEU A 1 634 ? -45.125 -14.182 -72.044 1.00 25.97 634 LEU A N 1
ATOM 9269 C CA . LEU A 1 634 ? -44.510 -15.437 -71.654 1.00 32.41 634 LEU A CA 1
ATOM 9270 C C . LEU A 1 634 ? -43.101 -15.549 -72.207 1.00 36.66 634 LEU A C 1
ATOM 9271 O O . LEU A 1 634 ? -42.203 -16.068 -71.530 1.00 37.46 634 LEU A O 1
ATOM 9287 N N . ALA A 1 635 ? -42.874 -15.039 -73.421 1.00 27.39 635 ALA A N 1
ATOM 9288 C CA . ALA A 1 635 ? -41.543 -15.036 -73.981 1.00 31.17 635 ALA A CA 1
ATOM 9289 C C . ALA A 1 635 ? -40.595 -14.262 -73.081 1.00 35.34 635 ALA A C 1
ATOM 9290 O O . ALA A 1 635 ? -39.473 -14.714 -72.807 1.00 29.75 635 ALA A O 1
ATOM 9297 N N . GLU A 1 636 ? -41.019 -13.079 -72.624 1.00 29.88 636 GLU A N 1
ATOM 9298 C CA . GLU A 1 636 ? -40.161 -12.302 -71.737 1.00 27.81 636 GLU A CA 1
ATOM 9299 C C . GLU A 1 636 ? -39.950 -13.009 -70.407 1.00 24.69 636 GLU A C 1
ATOM 9300 O O . GLU A 1 636 ? -38.865 -12.926 -69.833 1.00 33.98 636 GLU A O 1
ATOM 9312 N N . LEU A 1 637 ? -40.960 -13.709 -69.895 1.00 23.23 637 LEU A N 1
ATOM 9313 C CA . LEU A 1 637 ? -40.762 -14.454 -68.653 1.00 29.38 637 LEU A CA 1
ATOM 9314 C C . LEU A 1 637 ? -39.702 -15.562 -68.810 1.00 31.06 637 LEU A C 1
ATOM 9315 O O . LEU A 1 637 ? -38.784 -15.694 -67.977 1.00 29.77 637 LEU A O 1
ATOM 9331 N N . TRP A 1 638 ? -39.797 -16.359 -69.882 1.00 26.88 638 TRP A N 1
ATOM 9332 C CA . TRP A 1 638 ? -38.761 -17.346 -70.190 1.00 27.62 638 TRP A CA 1
ATOM 9333 C C . TRP A 1 638 ? -37.405 -16.685 -70.261 1.00 33.45 638 TRP A C 1
ATOM 9334 O O . TRP A 1 638 ? -36.406 -17.219 -69.757 1.00 29.48 638 TRP A O 1
ATOM 9355 N N . ARG A 1 639 ? -37.346 -15.502 -70.857 1.00 26.87 639 ARG A N 1
ATOM 9356 C CA . ARG A 1 639 ? -36.058 -14.856 -71.045 1.00 28.98 639 ARG A CA 1
ATOM 9357 C C . ARG A 1 639 ? -35.476 -14.309 -69.741 1.00 29.49 639 ARG A C 1
ATOM 9358 O O . ARG A 1 639 ? -34.249 -14.230 -69.601 1.00 28.91 639 ARG A O 1
ATOM 9379 N N . SER A 1 640 ? -36.317 -13.974 -68.780 1.00 26.04 640 SER A N 1
ATOM 9380 C CA . SER A 1 640 ? -35.800 -13.515 -67.507 1.00 33.50 640 SER A CA 1
ATOM 9381 C C . SER A 1 640 ? -35.219 -14.659 -66.693 1.00 34.19 640 SER A C 1
ATOM 9382 O O . SER A 1 640 ? -34.425 -14.409 -65.772 1.00 34.10 640 SER A O 1
ATOM 9390 N N . TYR A 1 641 ? -35.602 -15.898 -67.011 1.00 28.25 641 TYR A N 1
ATOM 9391 C CA . TYR A 1 641 ? -34.981 -17.070 -66.433 1.00 27.12 641 TYR A CA 1
ATOM 9392 C C . TYR A 1 641 ? -33.791 -17.544 -67.237 1.00 30.69 641 TYR A C 1
ATOM 9393 O O . TYR A 1 641 ? -33.329 -18.668 -67.044 1.00 29.69 641 TYR A O 1
ATOM 9411 N N . GLY A 1 642 ? -33.301 -16.719 -68.149 1.00 28.90 642 GLY A N 1
ATOM 9412 C CA . GLY A 1 642 ? -32.082 -17.013 -68.833 1.00 30.85 642 GLY A CA 1
ATOM 9413 C C . GLY A 1 642 ? -32.257 -17.851 -70.073 1.00 29.09 642 GLY A C 1
ATOM 9414 O O . GLY A 1 642 ? -31.259 -18.300 -70.637 1.00 28.17 642 GLY A O 1
ATOM 9418 N N . VAL A 1 643 ? -33.480 -18.124 -70.491 1.00 29.35 643 VAL A N 1
ATOM 9419 C CA . VAL A 1 643 ? -33.711 -18.932 -71.686 1.00 33.61 643 VAL A CA 1
ATOM 9420 C C . VAL A 1 643 ? -33.908 -17.991 -72.876 1.00 35.21 643 VAL A C 1
ATOM 9421 O O . VAL A 1 643 ? -34.963 -17.380 -73.026 1.00 30.25 643 VAL A O 1
ATOM 9434 N N . GLU A 1 644 ? -32.947 -17.925 -73.722 1.00 36.76 644 GLU A N 1
ATOM 9435 C CA . GLU A 1 644 ? -32.957 -17.099 -74.924 1.00 37.11 644 GLU A CA 1
ATOM 9436 C C . GLU A 1 644 ? -33.227 -17.954 -76.141 1.00 36.22 644 GLU A C 1
ATOM 9437 O O . GLU A 1 644 ? -32.534 -18.953 -76.341 1.00 37.90 644 GLU A O 1
ATOM 9449 N N . PRO A 1 645 ? -34.175 -17.601 -77.006 1.00 34.78 645 PRO A N 1
ATOM 9450 C CA . PRO A 1 645 ? -34.351 -18.393 -78.217 1.00 33.55 645 PRO A CA 1
ATOM 9451 C C . PRO A 1 645 ? -33.165 -18.231 -79.147 1.00 25.97 645 PRO A C 1
ATOM 9452 O O . PRO A 1 645 ? -32.671 -17.132 -79.388 1.00 33.72 645 PRO A O 1
ATOM 9463 N N . ALA A 1 646 ? -32.733 -19.350 -79.701 1.00 31.23 646 ALA A N 1
ATOM 9464 C CA . ALA A 1 646 ? -31.821 -19.314 -80.828 1.00 36.04 646 ALA A CA 1
ATOM 9465 C C . ALA A 1 646 ? -32.568 -19.160 -82.146 1.00 37.13 646 ALA A C 1
ATOM 9466 O O . ALA A 1 646 ? -31.991 -18.671 -83.126 1.00 37.32 646 ALA A O 1
ATOM 9473 N N . ALA A 1 647 ? -33.840 -19.539 -82.173 1.00 34.08 647 ALA A N 1
ATOM 9474 C CA . ALA A 1 647 ? -34.699 -19.311 -83.330 1.00 28.34 647 ALA A CA 1
ATOM 9475 C C . ALA A 1 647 ? -36.125 -19.210 -82.833 1.00 31.87 647 ALA A C 1
ATOM 9476 O O . ALA A 1 647 ? -36.457 -19.697 -81.749 1.00 31.22 647 ALA A O 1
ATOM 9483 N N . VAL A 1 648 ? -36.967 -18.561 -83.639 1.00 29.91 648 VAL A N 1
ATOM 9484 C CA . VAL A 1 648 ? -38.394 -18.478 -83.389 1.00 27.04 648 VAL A CA 1
ATOM 9485 C C . VAL A 1 648 ? -39.159 -18.975 -84.610 1.00 27.60 648 VAL A C 1
ATOM 9486 O O . VAL A 1 648 ? -38.695 -18.882 -85.750 1.00 35.91 648 VAL A O 1
ATOM 9499 N N . VAL A 1 649 ? -40.355 -19.476 -84.354 1.00 27.81 649 VAL A N 1
ATOM 9500 C CA . VAL A 1 649 ? -41.273 -19.982 -85.363 1.00 34.42 649 VAL A CA 1
ATOM 9501 C C . VAL A 1 649 ? -42.683 -19.663 -84.889 1.00 33.73 649 VAL A C 1
ATOM 9502 O O . VAL A 1 649 ? -43.007 -19.854 -83.709 1.00 36.15 649 VAL A O 1
ATOM 9515 N N . GLY A 1 650 ? -43.522 -19.177 -85.808 1.00 35.80 650 GLY A N 1
ATOM 9516 C CA . GLY A 1 650 ? -44.896 -18.871 -85.489 1.00 30.44 650 GLY A CA 1
ATOM 9517 C C . GLY A 1 650 ? -45.824 -19.579 -86.447 1.00 35.41 650 GLY A C 1
ATOM 9518 O O . GLY A 1 650 ? -45.443 -19.978 -87.552 1.00 38.08 650 GLY A O 1
ATOM 9522 N N . HIS A 1 651 ? -47.060 -19.734 -85.983 1.00 33.54 651 HIS A N 1
ATOM 9523 C CA . HIS A 1 651 ? -48.149 -20.372 -86.694 1.00 42.80 651 HIS A CA 1
ATOM 9524 C C . HIS A 1 651 ? -49.194 -19.293 -86.953 1.00 41.03 651 HIS A C 1
ATOM 9525 O O . HIS A 1 651 ? -49.813 -18.788 -86.013 1.00 42.46 651 HIS A O 1
ATOM 9539 N N . SER A 1 652 ? -49.359 -18.901 -88.213 1.00 46.60 652 SER A N 1
ATOM 9540 C CA . SER A 1 652 ? -50.369 -17.893 -88.603 1.00 46.50 652 SER A CA 1
ATOM 9541 C C . SER A 1 652 ? -50.036 -16.585 -87.890 1.00 37.41 652 SER A C 1
ATOM 9542 O O . SER A 1 652 ? -48.882 -16.122 -87.973 1.00 40.26 652 SER A O 1
ATOM 9550 N N . GLN A 1 653 ? -50.993 -15.934 -87.211 1.00 41.26 653 GLN A N 1
ATOM 9551 C CA . GLN A 1 653 ? -50.694 -14.661 -86.571 1.00 51.90 653 GLN A CA 1
ATOM 9552 C C . GLN A 1 653 ? -49.664 -14.816 -85.446 1.00 41.62 653 GLN A C 1
ATOM 9553 O O . GLN A 1 653 ? -49.042 -13.818 -85.060 1.00 42.58 653 GLN A O 1
ATOM 9567 N N . GLY A 1 654 ? -49.438 -16.049 -84.955 1.00 41.47 654 GLY A N 1
ATOM 9568 C CA . GLY A 1 654 ? -48.340 -16.292 -84.019 1.00 45.00 654 GLY A CA 1
ATOM 9569 C C . GLY A 1 654 ? -47.007 -15.827 -84.555 1.00 41.13 654 GLY A C 1
ATOM 9570 O O . GLY A 1 654 ? -46.105 -15.482 -83.777 1.00 39.63 654 GLY A O 1
ATOM 9574 N N . GLU A 1 655 ? -46.854 -15.801 -85.896 1.00 34.28 655 GLU A N 1
ATOM 9575 C CA . GLU A 1 655 ? -45.650 -15.215 -86.496 1.00 31.46 655 GLU A CA 1
ATOM 9576 C C . GLU A 1 655 ? -45.442 -13.777 -86.051 1.00 31.62 655 GLU A C 1
ATOM 9577 O O . GLU A 1 655 ? -44.304 -13.291 -86.049 1.00 34.36 655 GLU A O 1
ATOM 9589 N N . ILE A 1 656 ? -46.514 -13.072 -85.668 1.00 32.31 656 ILE A N 1
ATOM 9590 C CA . ILE A 1 656 ? -46.347 -11.669 -85.290 1.00 33.28 656 ILE A CA 1
ATOM 9591 C C . ILE A 1 656 ? -45.678 -11.553 -83.906 1.00 31.28 656 ILE A C 1
ATOM 9592 O O . ILE A 1 656 ? -44.770 -10.727 -83.695 1.00 36.59 656 ILE A O 1
ATOM 9608 N N . ALA A 1 657 ? -46.128 -12.358 -82.950 1.00 35.60 657 ALA A N 1
ATOM 9609 C CA . ALA A 1 657 ? -45.396 -12.540 -81.682 1.00 29.90 657 ALA A CA 1
ATOM 9610 C C . ALA A 1 657 ? -43.951 -12.961 -81.940 1.00 29.96 657 ALA A C 1
ATOM 9611 O O . ALA A 1 657 ? -42.977 -12.368 -81.431 1.00 35.95 657 ALA A O 1
ATOM 9618 N N . ALA A 1 658 ? -43.793 -13.994 -82.760 1.00 30.90 658 ALA A N 1
ATOM 9619 C CA . ALA A 1 658 ? -42.466 -14.445 -83.127 1.00 26.05 658 ALA A CA 1
ATOM 9620 C C . ALA A 1 658 ? -41.597 -13.299 -83.615 1.00 29.16 658 ALA A C 1
ATOM 9621 O O . ALA A 1 658 ? -40.465 -13.128 -83.150 1.00 29.41 658 ALA A O 1
ATOM 9628 N N . ALA A 1 659 ? -42.100 -12.508 -84.572 1.00 33.27 659 ALA A N 1
ATOM 9629 C CA . ALA A 1 659 ? -41.296 -11.443 -85.166 1.00 33.33 659 ALA A CA 1
ATOM 9630 C C . ALA A 1 659 ? -40.955 -10.364 -84.144 1.00 32.90 659 ALA A C 1
ATOM 9631 O O . ALA A 1 659 ? -39.857 -9.777 -84.183 1.00 33.39 659 ALA A O 1
ATOM 9638 N N . HIS A 1 660 ? -41.886 -10.067 -83.230 1.00 35.21 660 HIS A N 1
ATOM 9639 C CA . HIS A 1 660 ? -41.548 -9.133 -82.166 1.00 39.20 660 HIS A CA 1
ATOM 9640 C C . HIS A 1 660 ? -40.452 -9.713 -81.268 1.00 31.69 660 HIS A C 1
ATOM 9641 O O . HIS A 1 660 ? -39.445 -9.056 -80.995 1.00 34.11 660 HIS A O 1
ATOM 9655 N N . VAL A 1 661 ? -40.611 -10.965 -80.838 1.00 37.47 661 VAL A N 1
ATOM 9656 C CA . VAL A 1 661 ? -39.610 -11.558 -79.953 1.00 29.99 661 VAL A CA 1
ATOM 9657 C C . VAL A 1 661 ? -38.264 -11.590 -80.635 1.00 35.86 661 VAL A C 1
ATOM 9658 O O . VAL A 1 661 ? -37.230 -11.334 -80.001 1.00 35.56 661 VAL A O 1
ATOM 9671 N N . ALA A 1 662 ? -38.250 -11.859 -81.940 1.00 31.73 662 ALA A N 1
ATOM 9672 C CA . ALA A 1 662 ? -36.994 -11.887 -82.691 1.00 31.04 662 ALA A CA 1
ATOM 9673 C C . ALA A 1 662 ? -36.340 -10.530 -82.833 1.00 32.97 662 ALA A C 1
ATOM 9674 O O . ALA A 1 662 ? -35.182 -10.466 -83.254 1.00 38.20 662 ALA A O 1
ATOM 9681 N N . GLY A 1 663 ? -37.036 -9.451 -82.515 1.00 29.29 663 GLY A N 1
ATOM 9682 C CA . GLY A 1 663 ? -36.480 -8.137 -82.748 1.00 40.21 663 GLY A CA 1
ATOM 9683 C C . GLY A 1 663 ? -36.837 -7.502 -84.083 1.00 51.61 663 GLY A C 1
ATOM 9684 O O . GLY A 1 663 ? -36.408 -6.367 -84.337 1.00 48.75 663 GLY A O 1
ATOM 9688 N N . ALA A 1 664 ? -37.616 -8.178 -84.942 1.00 41.95 664 ALA A N 1
ATOM 9689 C CA . ALA A 1 664 ? -37.831 -7.648 -86.289 1.00 46.53 664 ALA A CA 1
ATOM 9690 C C . ALA A 1 664 ? -38.935 -6.596 -86.304 1.00 45.06 664 ALA A C 1
ATOM 9691 O O . ALA A 1 664 ? -38.898 -5.678 -87.127 1.00 41.44 664 ALA A O 1
ATOM 9698 N N . LEU A 1 665 ? -39.892 -6.686 -85.397 1.00 41.30 665 LEU A N 1
ATOM 9699 C CA . LEU A 1 665 ? -40.903 -5.650 -85.224 1.00 43.17 665 LEU A CA 1
ATOM 9700 C C . LEU A 1 665 ? -40.742 -4.959 -83.873 1.00 56.51 665 LEU A C 1
ATOM 9701 O O . LEU A 1 665 ? -40.616 -5.631 -82.840 1.00 45.51 665 LEU A O 1
ATOM 9717 N N . THR A 1 666 ? -40.780 -3.624 -83.872 1.00 46.94 666 THR A N 1
ATOM 9718 C CA . THR A 1 666 ? -41.076 -2.926 -82.631 1.00 50.06 666 THR A CA 1
ATOM 9719 C C . THR A 1 666 ? -42.447 -3.366 -82.135 1.00 45.62 666 THR A C 1
ATOM 9720 O O . THR A 1 666 ? -43.246 -3.935 -82.879 1.00 38.72 666 THR A O 1
ATOM 9731 N N . LEU A 1 667 ? -42.710 -3.126 -80.847 1.00 47.59 667 LEU A N 1
ATOM 9732 C CA . LEU A 1 667 ? -43.997 -3.537 -80.302 1.00 49.27 667 LEU A CA 1
ATOM 9733 C C . LEU A 1 667 ? -45.118 -2.676 -80.854 1.00 46.62 667 LEU A C 1
ATOM 9734 O O . LEU A 1 667 ? -46.248 -3.156 -80.996 1.00 44.79 667 LEU A O 1
ATOM 9750 N N . GLU A 1 668 ? -44.833 -1.396 -81.127 1.00 49.73 668 GLU A N 1
ATOM 9751 C CA . GLU A 1 668 ? -45.822 -0.537 -81.770 1.00 57.36 668 GLU A CA 1
ATOM 9752 C C . GLU A 1 668 ? -46.231 -1.124 -83.111 1.00 57.10 668 GLU A C 1
ATOM 9753 O O . GLU A 1 668 ? -47.422 -1.253 -83.407 1.00 44.79 668 GLU A O 1
ATOM 9765 N N . ASP A 1 669 ? -45.248 -1.505 -83.933 1.00 53.76 669 ASP A N 1
ATOM 9766 C CA . ASP A 1 669 ? -45.582 -2.011 -85.259 1.00 56.50 669 ASP A CA 1
ATOM 9767 C C . ASP A 1 669 ? -46.263 -3.366 -85.169 1.00 53.43 669 ASP A C 1
ATOM 9768 O O . ASP A 1 669 ? -47.234 -3.614 -85.885 1.00 46.42 669 ASP A O 1
ATOM 9777 N N . ALA A 1 670 ? -45.827 -4.243 -84.249 1.00 61.62 670 ALA A N 1
ATOM 9778 C CA . ALA A 1 670 ? -46.501 -5.541 -84.121 1.00 50.80 670 ALA A CA 1
ATOM 9779 C C . ALA A 1 670 ? -47.938 -5.386 -83.620 1.00 43.73 670 ALA A C 1
ATOM 9780 O O . ALA A 1 670 ? -48.831 -6.131 -84.044 1.00 42.27 670 ALA A O 1
ATOM 9787 N N . ALA A 1 671 ? -48.185 -4.451 -82.693 1.00 51.98 671 ALA A N 1
ATOM 9788 C CA . ALA A 1 671 ? -49.558 -4.150 -82.279 1.00 61.67 671 ALA A CA 1
ATOM 9789 C C . ALA A 1 671 ? -50.414 -3.694 -83.467 1.00 56.71 671 ALA A C 1
ATOM 9790 O O . ALA A 1 671 ? -51.523 -4.200 -83.678 1.00 42.18 671 ALA A O 1
ATOM 9797 N N . LYS A 1 672 ? -49.926 -2.721 -84.245 1.00 61.58 672 LYS A N 1
ATOM 9798 C CA . LYS A 1 672 ? -50.611 -2.349 -85.486 1.00 67.11 672 LYS A CA 1
ATOM 9799 C C . LYS A 1 672 ? -51.010 -3.594 -86.270 1.00 60.43 672 LYS A C 1
ATOM 9800 O O . LYS A 1 672 ? -52.189 -3.801 -86.583 1.00 54.68 672 LYS A O 1
ATOM 9819 N N . LEU A 1 673 ? -50.020 -4.448 -86.574 1.00 51.35 673 LEU A N 1
ATOM 9820 C CA . LEU A 1 673 ? -50.268 -5.604 -87.425 1.00 46.80 673 LEU A CA 1
ATOM 9821 C C . LEU A 1 673 ? -51.327 -6.511 -86.836 1.00 45.91 673 LEU A C 1
ATOM 9822 O O . LEU A 1 673 ? -52.117 -7.096 -87.579 1.00 45.23 673 LEU A O 1
ATOM 9838 N N . VAL A 1 674 ? -51.350 -6.669 -85.508 1.00 55.38 674 VAL A N 1
ATOM 9839 C CA . VAL A 1 674 ? -52.274 -7.636 -84.910 1.00 58.92 674 VAL A CA 1
ATOM 9840 C C . VAL A 1 674 ? -53.647 -7.031 -84.754 1.00 57.03 674 VAL A C 1
ATOM 9841 O O . VAL A 1 674 ? -54.657 -7.724 -84.942 1.00 45.13 674 VAL A O 1
ATOM 9854 N N . VAL A 1 675 ? -53.706 -5.767 -84.324 1.00 58.07 675 VAL A N 1
ATOM 9855 C CA . VAL A 1 675 ? -54.995 -5.081 -84.236 1.00 69.58 675 VAL A CA 1
ATOM 9856 C C . VAL A 1 675 ? -55.568 -4.878 -85.635 1.00 62.44 675 VAL A C 1
ATOM 9857 O O . VAL A 1 675 ? -56.702 -5.279 -85.920 1.00 54.71 675 VAL A O 1
ATOM 9870 N N . GLY A 1 676 ? -54.765 -4.315 -86.544 1.00 59.63 676 GLY A N 1
ATOM 9871 C CA . GLY A 1 676 ? -55.143 -4.193 -87.942 1.00 63.52 676 GLY A CA 1
ATOM 9872 C C . GLY A 1 676 ? -55.752 -5.473 -88.480 1.00 59.82 676 GLY A C 1
ATOM 9873 O O . GLY A 1 676 ? -56.942 -5.519 -88.802 1.00 56.99 676 GLY A O 1
ATOM 9877 N N . ARG A 1 677 ? -54.944 -6.538 -88.535 0.98 74.54 677 ARG A N 1
ATOM 9878 C CA . ARG A 1 677 ? -55.424 -7.822 -89.040 0.98 73.49 677 ARG A CA 1
ATOM 9879 C C . ARG A 1 677 ? -56.640 -8.322 -88.272 0.98 61.02 677 ARG A C 1
ATOM 9880 O O . ARG A 1 677 ? -57.525 -8.930 -88.872 0.98 61.04 677 ARG A O 1
ATOM 9901 N N . SER A 1 678 ? -56.713 -8.087 -86.960 1.00 60.11 678 SER A N 1
ATOM 9902 C CA . SER A 1 678 ? -57.763 -8.729 -86.168 1.00 71.62 678 SER A CA 1
ATOM 9903 C C . SER A 1 678 ? -59.126 -8.059 -86.381 1.00 69.88 678 SER A C 1
ATOM 9904 O O . SER A 1 678 ? -60.144 -8.752 -86.501 1.00 51.17 678 SER A O 1
ATOM 9912 N N . ARG A 1 679 ? -59.185 -6.727 -86.440 1.00 66.08 679 ARG A N 1
ATOM 9913 C CA . ARG A 1 679 ? -60.438 -6.085 -86.843 1.00 67.67 679 ARG A CA 1
ATOM 9914 C C . ARG A 1 679 ? -60.893 -6.645 -88.192 1.00 72.47 679 ARG A C 1
ATOM 9915 O O . ARG A 1 679 ? -61.955 -7.275 -88.301 1.00 66.70 679 ARG A O 1
ATOM 9936 N N . LEU A 1 680 ? -60.036 -6.515 -89.212 1.00 67.83 680 LEU A N 1
ATOM 9937 C CA . LEU A 1 680 ? -60.381 -6.935 -90.570 1.00 66.19 680 LEU A CA 1
ATOM 9938 C C . LEU A 1 680 ? -60.852 -8.380 -90.663 1.00 63.96 680 LEU A C 1
ATOM 9939 O O . LEU A 1 680 ? -61.508 -8.746 -91.640 1.00 72.74 680 LEU A O 1
ATOM 9955 N N . MET A 1 681 ? -60.531 -9.217 -89.690 1.00 63.44 681 MET A N 1
ATOM 9956 C CA . MET A 1 681 ? -61.132 -10.539 -89.628 1.00 67.15 681 MET A CA 1
ATOM 9957 C C . MET A 1 681 ? -62.516 -10.487 -89.035 1.00 70.29 681 MET A C 1
ATOM 9958 O O . MET A 1 681 ? -63.319 -11.398 -89.273 1.00 69.97 681 MET A O 1
ATOM 9972 N N . ARG A 1 682 ? -62.794 -9.455 -88.241 1.00 70.72 682 ARG A N 1
ATOM 9973 C CA . ARG A 1 682 ? -64.133 -9.291 -87.701 1.00 79.93 682 ARG A CA 1
ATOM 9974 C C . ARG A 1 682 ? -65.122 -9.057 -88.838 1.00 79.69 682 ARG A C 1
ATOM 9975 O O . ARG A 1 682 ? -66.200 -9.664 -88.866 1.00 85.51 682 ARG A O 1
ATOM 9996 N N . SER A 1 683 ? -64.729 -8.241 -89.827 1.00 82.87 683 SER A N 1
ATOM 9997 C CA . SER A 1 683 ? -65.580 -7.979 -90.989 1.00 82.76 683 SER A CA 1
ATOM 9998 C C . SER A 1 683 ? -66.094 -9.271 -91.605 1.00 84.50 683 SER A C 1
ATOM 9999 O O . SER A 1 683 ? -67.283 -9.388 -91.922 1.00 92.91 683 SER A O 1
ATOM 10007 N N . LEU A 1 684 ? -65.223 -10.266 -91.747 1.00 81.03 684 LEU A N 1
ATOM 10008 C CA . LEU A 1 684 ? -65.588 -11.507 -92.414 1.00 84.82 684 LEU A CA 1
ATOM 10009 C C . LEU A 1 684 ? -66.297 -12.475 -91.473 1.00 82.64 684 LEU A C 1
ATOM 10010 O O . LEU A 1 684 ? -66.183 -13.693 -91.642 1.00 81.70 684 LEU A O 1
ATOM 10026 N N . SER A 1 685 ? -67.055 -11.948 -90.507 1.00 85.75 685 SER A N 1
ATOM 10027 C CA . SER A 1 685 ? -67.735 -12.789 -89.523 1.00 92.48 685 SER A CA 1
ATOM 10028 C C . SER A 1 685 ? -68.905 -13.548 -90.144 1.00 95.92 685 SER A C 1
ATOM 10029 O O . SER A 1 685 ? -69.705 -12.986 -90.900 1.00 92.79 685 SER A O 1
ATOM 10037 N N . GLY A 1 686 ? -69.018 -14.832 -89.789 1.00 94.51 686 GLY A N 1
ATOM 10038 C CA . GLY A 1 686 ? -70.068 -15.701 -90.284 1.00 90.60 686 GLY A CA 1
ATOM 10039 C C . GLY A 1 686 ? -69.889 -16.167 -91.711 1.00 101.01 686 GLY A C 1
ATOM 10040 O O . GLY A 1 686 ? -70.653 -17.030 -92.167 1.00 105.72 686 GLY A O 1
ATOM 10044 N N . GLU A 1 687 ? -68.887 -15.652 -92.418 1.00 100.81 687 GLU A N 1
ATOM 10045 C CA . GLU A 1 687 ? -68.716 -15.883 -93.842 1.00 100.46 687 GLU A CA 1
ATOM 10046 C C . GLU A 1 687 ? -67.736 -17.009 -94.153 1.00 105.16 687 GLU A C 1
ATOM 10047 O O . GLU A 1 687 ? -67.549 -17.335 -95.331 1.00 102.94 687 GLU A O 1
ATOM 10059 N N . GLY A 1 688 ? -67.119 -17.618 -93.135 1.00 100.31 688 GLY A N 1
ATOM 10060 C CA . GLY A 1 688 ? -66.145 -18.670 -93.361 1.00 95.88 688 GLY A CA 1
ATOM 10061 C C . GLY A 1 688 ? -66.092 -19.683 -92.234 1.00 89.21 688 GLY A C 1
ATOM 10062 O O . GLY A 1 688 ? -66.667 -19.492 -91.158 1.00 91.57 688 GLY A O 1
ATOM 10066 N N . GLY A 1 689 ? -65.389 -20.78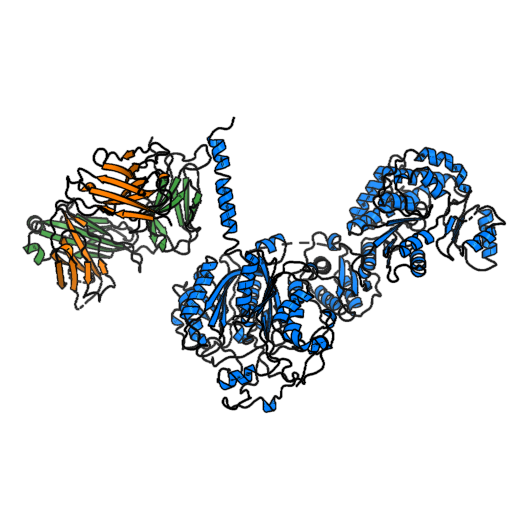4 -92.507 1.00 85.24 689 GLY A N 1
ATOM 10067 C CA . GLY A 1 689 ? -65.196 -21.840 -91.534 1.00 86.30 689 GLY A CA 1
ATOM 10068 C C . GLY A 1 689 ? -63.829 -22.469 -91.702 1.00 80.26 689 GLY A C 1
ATOM 10069 O O . GLY A 1 689 ? -63.108 -22.185 -92.659 1.00 82.07 689 GLY A O 1
ATOM 10073 N N . MET A 1 690 ? -63.470 -23.325 -90.745 1.00 75.88 690 MET A N 1
ATOM 10074 C CA . MET A 1 690 ? -62.215 -24.071 -90.803 1.00 74.83 690 MET A CA 1
ATOM 10075 C C . MET A 1 690 ? -62.379 -25.355 -89.998 1.00 68.33 690 MET A C 1
ATOM 10076 O O . MET A 1 690 ? -63.226 -25.447 -89.107 1.00 74.75 690 MET A O 1
ATOM 10090 N N . ALA A 1 691 ? -61.547 -26.343 -90.312 1.00 63.42 691 ALA A N 1
ATOM 10091 C CA . ALA A 1 691 ? -61.591 -27.615 -89.602 1.00 67.52 691 ALA A CA 1
ATOM 10092 C C . ALA A 1 691 ? -60.274 -28.354 -89.807 1.00 75.40 691 ALA A C 1
ATOM 10093 O O . ALA A 1 691 ? -59.444 -27.961 -90.630 1.00 79.09 691 ALA A O 1
ATOM 10100 N N . ALA A 1 692 ? -60.096 -29.442 -89.054 1.00 73.60 692 ALA A N 1
ATOM 10101 C CA . ALA A 1 692 ? -58.851 -30.201 -89.008 1.00 70.84 692 ALA A CA 1
ATOM 10102 C C . ALA A 1 692 ? -59.010 -31.567 -89.672 1.00 71.78 692 ALA A C 1
ATOM 10103 O O . ALA A 1 692 ? -60.109 -31.981 -90.033 1.00 83.55 692 ALA A O 1
ATOM 10110 N N . VAL A 1 693 ? -57.893 -32.284 -89.822 1.00 72.16 693 VAL A N 1
ATOM 10111 C CA . VAL A 1 693 ? -57.906 -33.566 -90.536 1.00 68.71 693 VAL A CA 1
ATOM 10112 C C . VAL A 1 693 ? -57.003 -34.633 -89.906 1.00 82.06 693 VAL A C 1
ATOM 10113 O O . VAL A 1 693 ? -57.131 -35.837 -90.200 1.00 79.19 693 VAL A O 1
ATOM 10126 N N . GLY A 1 696 ? -53.380 -36.356 -94.572 1.00 59.22 696 GLY A N 1
ATOM 10127 C CA . GLY A 1 696 ? -52.280 -36.157 -95.506 1.00 81.67 696 GLY A CA 1
ATOM 10128 C C . GLY A 1 696 ? -52.566 -35.049 -96.511 1.00 94.73 696 GLY A C 1
ATOM 10129 O O . GLY A 1 696 ? -53.712 -34.885 -96.933 1.00 86.22 696 GLY A O 1
ATOM 10132 N N . GLU A 1 697 ? -51.537 -34.290 -96.908 1.00 89.61 697 GLU A N 1
ATOM 10133 C CA . GLU A 1 697 ? -51.772 -33.103 -97.731 1.00 91.35 697 GLU A CA 1
ATOM 10134 C C . GLU A 1 697 ? -52.203 -33.483 -99.147 1.00 94.80 697 GLU A C 1
ATOM 10135 O O . GLU A 1 697 ? -53.268 -33.067 -99.617 1.00 86.33 697 GLU A O 1
ATOM 10147 N N . ALA A 1 698 ? -51.369 -34.245 -99.860 1.00 92.08 698 ALA A N 1
ATOM 10148 C CA . ALA A 1 698 ? -51.695 -34.583 -101.243 1.00 90.00 698 ALA A CA 1
ATOM 10149 C C . ALA A 1 698 ? -53.078 -35.222 -101.341 1.00 92.43 698 ALA A C 1
ATOM 10150 O O . ALA A 1 698 ? -53.851 -34.928 -102.265 1.00 85.72 698 ALA A O 1
ATOM 10157 N N . ALA A 1 699 ? -53.414 -36.084 -100.379 1.00 91.08 699 ALA A N 1
ATOM 10158 C CA . ALA A 1 699 ? -54.706 -36.758 -100.399 1.00 88.39 699 ALA A CA 1
ATOM 10159 C C . ALA A 1 699 ? -55.849 -35.761 -100.267 1.00 90.85 699 ALA A C 1
ATOM 10160 O O . ALA A 1 699 ? -56.809 -35.790 -101.047 1.00 94.90 699 ALA A O 1
ATOM 10167 N N . VAL A 1 700 ? -55.763 -34.871 -99.275 1.00 87.70 700 VAL A N 1
ATOM 10168 C CA . VAL A 1 700 ? -56.817 -33.889 -99.042 1.00 94.36 700 VAL A CA 1
ATOM 10169 C C . VAL A 1 700 ? -56.970 -32.924 -100.209 1.00 96.21 700 VAL A C 1
ATOM 10170 O O . VAL A 1 700 ? -58.038 -32.319 -100.374 1.00 90.19 700 VAL A O 1
ATOM 10183 N N . ARG A 1 701 ? -55.920 -32.739 -101.015 1.00 93.29 701 ARG A N 1
ATOM 10184 C CA . ARG A 1 701 ? -56.032 -31.841 -102.157 1.00 88.58 701 ARG A CA 1
ATOM 10185 C C . ARG A 1 701 ? -56.789 -32.504 -103.303 1.00 94.67 701 ARG A C 1
ATOM 10186 O O . ARG A 1 701 ? -57.571 -31.838 -103.992 1.00 89.78 701 ARG A O 1
ATOM 10207 N N . GLU A 1 702 ? -56.573 -33.811 -103.518 1.00 104.80 702 GLU A N 1
ATOM 10208 C CA . GLU A 1 702 ? -57.422 -34.572 -104.436 1.00 108.56 702 GLU A CA 1
ATOM 10209 C C . GLU A 1 702 ? -58.885 -34.418 -104.051 1.00 103.92 702 GLU A C 1
ATOM 10210 O O . GLU A 1 702 ? -59.734 -34.081 -104.885 1.00 102.42 702 GLU A O 1
ATOM 10222 N N . ARG A 1 703 ? -59.187 -34.629 -102.770 1.00 99.96 703 ARG A N 1
ATOM 10223 C CA . ARG A 1 703 ? -60.557 -34.552 -102.287 1.00 101.01 703 ARG A CA 1
ATOM 10224 C C . ARG A 1 703 ? -61.154 -33.162 -102.440 1.00 103.15 703 ARG A C 1
ATOM 10225 O O . ARG A 1 703 ? -62.382 -33.024 -102.435 1.00 106.33 703 ARG A O 1
ATOM 10246 N N . LEU A 1 704 ? -60.324 -32.133 -102.582 1.00 104.09 704 LEU A N 1
ATOM 10247 C CA . LEU A 1 704 ? -60.806 -30.761 -102.632 1.00 106.77 704 LEU A CA 1
ATOM 10248 C C . LEU A 1 704 ? -60.973 -30.234 -104.055 1.00 106.44 704 LEU A C 1
ATOM 10249 O O . LEU A 1 704 ? -61.446 -29.105 -104.226 1.00 109.24 704 LEU A O 1
ATOM 10265 N N . ARG A 1 705 ? -60.619 -31.016 -105.079 1.00 105.11 705 ARG A N 1
ATOM 10266 C CA . ARG A 1 705 ? -60.847 -30.565 -106.452 1.00 104.74 705 ARG A CA 1
ATOM 10267 C C . ARG A 1 705 ? -62.312 -30.229 -106.710 1.00 108.70 705 ARG A C 1
ATOM 10268 O O . ARG A 1 705 ? -62.580 -29.172 -107.308 1.00 104.18 705 ARG A O 1
ATOM 10289 N N . PRO A 1 706 ? -63.293 -31.048 -106.293 1.00 106.98 706 PRO A N 1
ATOM 10290 C CA . PRO A 1 706 ? -64.707 -30.716 -106.572 1.00 101.10 706 PRO A CA 1
ATOM 10291 C C . PRO A 1 706 ? -65.121 -29.330 -106.116 1.00 100.41 706 PRO A C 1
ATOM 10292 O O . PRO A 1 706 ? -65.964 -28.690 -106.760 1.00 91.52 706 PRO A O 1
ATOM 10303 N N . TRP A 1 707 ? -64.565 -28.855 -105.010 1.00 110.33 707 TRP A N 1
ATOM 10304 C CA . TRP A 1 707 ? -64.815 -27.515 -104.510 1.00 111.05 707 TRP A CA 1
ATOM 10305 C C . TRP A 1 707 ? -63.645 -26.598 -104.864 1.00 107.10 707 TRP A C 1
ATOM 10306 O O . TRP A 1 707 ? -62.564 -27.039 -105.259 1.00 106.64 707 TRP A O 1
ATOM 10327 N N . GLN A 1 708 ? -63.877 -25.297 -104.722 1.00 106.52 708 GLN A N 1
ATOM 10328 C CA . GLN A 1 708 ? -62.804 -24.307 -104.748 1.00 104.14 708 GLN A CA 1
ATOM 10329 C C . GLN A 1 708 ? -62.995 -23.369 -103.555 1.00 105.04 708 GLN A C 1
ATOM 10330 O O . GLN A 1 708 ? -63.208 -22.162 -103.686 1.00 93.24 708 GLN A O 1
ATOM 10344 N N . ASP A 1 709 ? -62.929 -23.962 -102.365 1.00 110.25 709 ASP A N 1
ATOM 10345 C CA . ASP A 1 709 ? -63.080 -23.232 -101.112 1.00 106.32 709 ASP A CA 1
ATOM 10346 C C . ASP A 1 709 ? -61.716 -22.989 -100.453 1.00 102.38 709 ASP A C 1
ATOM 10347 O O . ASP A 1 709 ? -60.764 -23.758 -100.640 1.00 100.24 709 ASP A O 1
ATOM 10356 N N . VAL A 1 713 ? -56.826 -25.276 -98.281 1.00 60.06 713 VAL A N 1
ATOM 10357 C CA . VAL A 1 713 ? -55.816 -25.848 -97.378 1.00 74.42 713 VAL A CA 1
ATOM 10358 C C . VAL A 1 713 ? -55.023 -24.750 -96.680 1.00 65.28 713 VAL A C 1
ATOM 10359 O O . VAL A 1 713 ? -54.191 -24.083 -97.289 1.00 65.41 713 VAL A O 1
ATOM 10372 N N . ALA A 1 714 ? -55.256 -24.616 -95.376 1.00 66.94 714 ALA A N 1
ATOM 10373 C CA . ALA A 1 714 ? -54.753 -23.486 -94.599 1.00 65.51 714 ALA A CA 1
ATOM 10374 C C . ALA A 1 714 ? -53.415 -23.767 -93.928 1.00 60.58 714 ALA A C 1
ATOM 10375 O O . ALA A 1 714 ? -52.575 -22.859 -93.835 1.00 58.60 714 ALA A O 1
ATOM 10382 N N . ALA A 1 715 ? -53.206 -25.002 -93.460 1.00 57.35 715 ALA A N 1
ATOM 10383 C CA . ALA A 1 715 ? -52.040 -25.349 -92.653 1.00 63.34 715 ALA A CA 1
ATOM 10384 C C . ALA A 1 715 ? -51.715 -26.833 -92.778 1.00 57.16 715 ALA A C 1
ATOM 10385 O O . ALA A 1 715 ? -52.612 -27.678 -92.808 1.00 53.45 715 ALA A O 1
ATOM 10392 N N . VAL A 1 716 ? -50.429 -27.142 -92.823 1.00 52.48 716 VAL A N 1
ATOM 10393 C CA . VAL A 1 716 ? -49.949 -28.517 -92.798 1.00 58.56 716 VAL A CA 1
ATOM 10394 C C . VAL A 1 716 ? -49.193 -28.698 -91.484 1.00 59.41 716 VAL A C 1
ATOM 10395 O O . VAL A 1 716 ? -48.021 -28.310 -91.372 1.00 53.29 716 VAL A O 1
ATOM 10408 N N . ASN A 1 717 ? -49.866 -29.286 -90.488 1.00 57.60 717 ASN A N 1
ATOM 10409 C CA . ASN A 1 717 ? -49.291 -29.482 -89.161 1.00 54.93 717 ASN A CA 1
ATOM 10410 C C . ASN A 1 717 ? -48.568 -30.807 -89.038 1.00 58.58 717 ASN A C 1
ATOM 10411 O O . ASN A 1 717 ? -47.677 -30.933 -88.200 1.00 61.96 717 ASN A O 1
ATOM 10422 N N . GLY A 1 718 ? -48.954 -31.808 -89.829 1.00 71.95 718 GLY A N 1
ATOM 10423 C CA . GLY A 1 718 ? -48.265 -33.078 -89.872 1.00 63.32 718 GLY A CA 1
ATOM 10424 C C . GLY A 1 718 ? -48.694 -33.891 -91.078 1.00 69.20 718 GLY A C 1
ATOM 10425 O O . GLY A 1 718 ? -49.443 -33.416 -91.941 1.00 74.29 718 GLY A O 1
ATOM 10429 N N . PRO A 1 719 ? -48.214 -35.133 -91.173 1.00 68.30 719 PRO A N 1
ATOM 10430 C CA . PRO A 1 719 ? -48.621 -35.996 -92.303 1.00 73.13 719 PRO A CA 1
ATOM 10431 C C . PRO A 1 719 ? -50.066 -36.493 -92.241 1.00 76.53 719 PRO A C 1
ATOM 10432 O O . PRO A 1 719 ? -50.581 -36.930 -93.276 1.00 72.29 719 PRO A O 1
ATOM 10443 N N . ARG A 1 720 ? -50.730 -36.451 -91.074 1.00 82.45 720 ARG A N 1
ATOM 10444 C CA . ARG A 1 720 ? -52.162 -36.725 -90.957 1.00 77.68 720 ARG A CA 1
ATOM 10445 C C . ARG A 1 720 ? -52.956 -35.545 -90.428 1.00 84.35 720 ARG A C 1
ATOM 10446 O O . ARG A 1 720 ? -54.194 -35.612 -90.403 1.00 82.66 720 ARG A O 1
ATOM 10467 N N . SER A 1 721 ? -52.284 -34.493 -89.966 1.00 84.24 721 SER A N 1
ATOM 10468 C CA . SER A 1 721 ? -52.943 -33.306 -89.452 1.00 72.04 721 SER A CA 1
ATOM 10469 C C . SER A 1 721 ? -52.866 -32.205 -90.496 1.00 66.84 721 SER A C 1
ATOM 10470 O O . SER A 1 721 ? -51.777 -31.836 -90.949 1.00 65.61 721 SER A O 1
ATOM 10478 N N . VAL A 1 722 ? -54.025 -31.686 -90.874 1.00 66.63 722 VAL A N 1
ATOM 10479 C CA . VAL A 1 722 ? -54.117 -30.653 -91.886 1.00 60.99 722 VAL A CA 1
ATOM 10480 C C . VAL A 1 722 ? -55.329 -29.818 -91.535 1.00 65.16 722 VAL A C 1
ATOM 10481 O O . VAL A 1 722 ? -56.229 -30.260 -90.818 1.00 75.54 722 VAL A O 1
ATOM 10494 N N . VAL A 1 723 ? -55.345 -28.594 -92.030 1.00 65.14 723 VAL A N 1
ATOM 10495 C CA . VAL A 1 723 ? -56.453 -27.682 -91.807 1.00 67.86 723 VAL A CA 1
ATOM 10496 C C . VAL A 1 723 ? -56.977 -27.216 -93.162 1.00 70.94 723 VAL A C 1
ATOM 10497 O O . VAL A 1 723 ? -56.211 -26.712 -93.996 1.00 52.69 723 VAL A O 1
ATOM 10510 N N . VAL A 1 724 ? -58.280 -27.389 -93.377 1.00 66.39 724 VAL A N 1
ATOM 10511 C CA . VAL A 1 724 ? -58.950 -26.911 -94.577 1.00 70.50 724 VAL A CA 1
ATOM 10512 C C . VAL A 1 724 ? -59.770 -25.691 -94.204 1.00 69.91 724 VAL A C 1
ATOM 10513 O O . VAL A 1 724 ? -60.361 -25.633 -93.118 1.00 69.07 724 VAL A O 1
ATOM 10526 N N . SER A 1 725 ? -59.807 -24.723 -95.106 1.00 69.62 725 SER A N 1
ATOM 10527 C CA . SER A 1 725 ? -60.531 -23.482 -94.896 1.00 76.95 725 SER A CA 1
ATOM 10528 C C . SER A 1 725 ? -61.348 -23.162 -96.142 1.00 81.40 725 SER A C 1
ATOM 10529 O O . SER A 1 725 ? -60.995 -23.574 -97.253 1.00 84.30 725 SER A O 1
ATOM 10537 N N . GLY A 1 726 ? -62.441 -22.423 -95.950 1.00 82.92 726 GLY A N 1
ATOM 10538 C CA . GLY A 1 726 ? -63.292 -22.034 -97.065 1.00 98.01 726 GLY A CA 1
ATOM 10539 C C . GLY A 1 726 ? -64.640 -21.431 -96.706 1.00 100.15 726 GLY A C 1
ATOM 10540 O O . GLY A 1 726 ? -64.750 -20.622 -95.780 1.00 97.39 726 GLY A O 1
ATOM 10544 N N . GLU A 1 727 ? -65.723 -21.823 -97.487 1.00 107.71 727 GLU A N 1
ATOM 10545 C CA . GLU A 1 727 ? -67.077 -21.334 -97.264 1.00 99.73 727 GLU A CA 1
ATOM 10546 C C . GLU A 1 727 ? -67.856 -22.287 -96.361 1.00 101.27 727 GLU A C 1
ATOM 10547 O O . GLU A 1 727 ? -67.661 -23.507 -96.422 1.00 97.51 727 GLU A O 1
ATOM 10559 N N . PRO A 1 728 ? -68.766 -21.760 -95.531 1.00 106.71 728 PRO A N 1
ATOM 10560 C CA . PRO A 1 728 ? -69.525 -22.645 -94.621 1.00 109.90 728 PRO A CA 1
ATOM 10561 C C . PRO A 1 728 ? -70.204 -23.820 -95.313 1.00 107.60 728 PRO A C 1
ATOM 10562 O O . PRO A 1 728 ? -70.153 -24.947 -94.799 1.00 97.73 728 PRO A O 1
ATOM 10573 N N . GLY A 1 729 ? -70.845 -23.588 -96.460 1.00 103.48 729 GLY A N 1
ATOM 10574 C CA . GLY A 1 729 ? -71.510 -24.651 -97.186 1.00 94.93 729 GLY A CA 1
ATOM 10575 C C . GLY A 1 729 ? -70.595 -25.823 -97.482 1.00 101.54 729 GLY A C 1
ATOM 10576 O O . GLY A 1 729 ? -70.747 -26.904 -96.902 1.00 99.65 729 GLY A O 1
ATOM 10580 N N . ALA A 1 730 ? -69.643 -25.608 -98.396 1.00 106.36 730 ALA A N 1
ATOM 10581 C CA . ALA A 1 730 ? -68.683 -26.649 -98.758 1.00 106.05 730 ALA A CA 1
ATOM 10582 C C . ALA A 1 730 ? -68.108 -27.332 -97.528 1.00 106.87 730 ALA A C 1
ATOM 10583 O O . ALA A 1 730 ? -67.902 -28.552 -97.525 1.00 108.75 730 ALA A O 1
ATOM 10590 N N . LEU A 1 731 ? -67.833 -26.555 -96.477 1.00 108.62 731 LEU A N 1
ATOM 10591 C CA . LEU A 1 731 ? -67.264 -27.109 -95.254 1.00 113.64 731 LEU A CA 1
ATOM 10592 C C . LEU A 1 731 ? -68.069 -28.309 -94.763 1.00 117.16 731 LEU A C 1
ATOM 10593 O O . LEU A 1 731 ? -67.510 -29.380 -94.495 1.00 115.34 731 LEU A O 1
ATOM 10609 N N . ARG A 1 732 ? -69.393 -28.154 -94.654 1.00 115.02 732 ARG A N 1
ATOM 10610 C CA . ARG A 1 732 ? -70.212 -29.267 -94.185 1.00 119.51 732 ARG A CA 1
ATOM 10611 C C . ARG A 1 732 ? -70.332 -30.355 -95.244 1.00 120.75 732 ARG A C 1
ATOM 10612 O O . ARG A 1 732 ? -70.238 -31.546 -94.928 1.00 123.86 732 ARG A O 1
ATOM 10633 N N . ALA A 1 733 ? -70.558 -29.970 -96.502 1.00 113.21 733 ALA A N 1
ATOM 10634 C CA . ALA A 1 733 ? -70.593 -30.955 -97.576 1.00 116.07 733 ALA A CA 1
ATOM 10635 C C . ALA A 1 733 ? -69.334 -31.814 -97.560 1.00 118.39 733 ALA A C 1
ATOM 10636 O O . ALA A 1 733 ? -69.402 -33.047 -97.638 1.00 119.83 733 ALA A O 1
ATOM 10643 N N . PHE A 1 734 ? -68.169 -31.174 -97.438 1.00 116.67 734 PHE A N 1
ATOM 10644 C CA . PHE A 1 734 ? -66.909 -31.909 -97.439 1.00 118.83 734 PHE A CA 1
ATOM 10645 C C . PHE A 1 734 ? -66.819 -32.857 -96.250 1.00 122.23 734 PHE A C 1
ATOM 10646 O O . PHE A 1 734 ? -66.356 -33.996 -96.389 1.00 118.12 734 PHE A O 1
ATOM 10663 N N . SER A 1 735 ? -67.262 -32.407 -95.074 1.00 120.86 735 SER A N 1
ATOM 10664 C CA . SER A 1 735 ? -67.210 -33.257 -93.888 1.00 120.61 735 SER A CA 1
ATOM 10665 C C . SER A 1 735 ? -68.030 -34.529 -94.078 1.00 123.64 735 SER A C 1
ATOM 10666 O O . SER A 1 735 ? -67.593 -35.619 -93.690 1.00 125.23 735 SER A O 1
ATOM 10674 N N . GLU A 1 736 ? -69.226 -34.409 -94.664 1.00 122.82 736 GLU A N 1
ATOM 10675 C CA . GLU A 1 736 ? -70.077 -35.575 -94.881 1.00 121.70 736 GLU A CA 1
ATOM 10676 C C . GLU A 1 736 ? -69.304 -36.700 -95.557 1.00 120.14 736 GLU A C 1
ATOM 10677 O O . GLU A 1 736 ? -69.376 -37.861 -95.137 1.00 118.04 736 GLU A O 1
ATOM 10689 N N . ASP A 1 737 ? -68.553 -36.369 -96.610 1.00 123.10 737 ASP A N 1
ATOM 10690 C CA . ASP A 1 737 ? -67.724 -37.363 -97.289 1.00 126.32 737 ASP A CA 1
ATOM 10691 C C . ASP A 1 737 ? -66.730 -37.999 -96.324 1.00 119.53 737 ASP A C 1
ATOM 10692 O O . ASP A 1 737 ? -66.719 -39.220 -96.129 1.00 115.82 737 ASP A O 1
ATOM 10701 N N . CYS A 1 738 ? -65.871 -37.179 -95.719 1.00 118.19 738 CYS A N 1
ATOM 10702 C CA . CYS A 1 738 ? -64.934 -37.698 -94.733 1.00 114.25 738 CYS A CA 1
ATOM 10703 C C . CYS A 1 738 ? -65.667 -38.362 -93.582 1.00 115.30 738 CYS A C 1
ATOM 10704 O O . CYS A 1 738 ? -65.178 -39.349 -93.022 1.00 116.00 738 CYS A O 1
ATOM 10712 N N . ALA A 1 739 ? -66.837 -37.834 -93.220 1.00 119.45 739 ALA A N 1
ATOM 10713 C CA . ALA A 1 739 ? -67.695 -38.455 -92.222 1.00 117.68 739 ALA A CA 1
ATOM 10714 C C . ALA A 1 739 ? -68.037 -39.867 -92.681 1.00 122.46 739 ALA A C 1
ATOM 10715 O O . ALA A 1 739 ? -67.566 -40.850 -92.096 1.00 116.03 739 ALA A O 1
ATOM 10722 N N . ALA A 1 740 ? -68.816 -39.978 -93.755 1.00 125.80 740 ALA A N 1
ATOM 10723 C CA . ALA A 1 740 ? -69.231 -41.279 -94.284 1.00 123.39 740 ALA A CA 1
ATOM 10724 C C . ALA A 1 740 ? -68.116 -42.002 -95.039 1.00 118.69 740 ALA A C 1
ATOM 10725 O O . ALA A 1 740 ? -68.375 -42.658 -96.053 1.00 112.02 740 ALA A O 1
ATOM 10732 N N . GLU A 1 741 ? -66.870 -41.906 -94.566 1.00 114.67 741 GLU A N 1
ATOM 10733 C CA . GLU A 1 741 ? -65.761 -42.607 -95.204 1.00 118.81 741 GLU A CA 1
ATOM 10734 C C . GLU A 1 741 ? -64.705 -43.035 -94.192 1.00 119.84 741 GLU A C 1
ATOM 10735 O O . GLU A 1 741 ? -64.142 -44.128 -94.309 1.00 124.17 741 GLU A O 1
ATOM 10747 N N . GLY A 1 742 ? -64.420 -42.189 -93.203 1.00 120.05 742 GLY A N 1
ATOM 10748 C CA . GLY A 1 742 ? -63.394 -42.527 -92.235 1.00 118.31 742 GLY A CA 1
ATOM 10749 C C . GLY A 1 742 ? -63.013 -41.423 -91.265 1.00 126.86 742 GLY A C 1
ATOM 10750 O O . GLY A 1 742 ? -63.812 -41.053 -90.399 1.00 128.08 742 GLY A O 1
ATOM 10754 N N . ILE A 1 743 ? -61.797 -40.875 -91.424 1.00 133.94 743 ILE A N 1
ATOM 10755 C CA . ILE A 1 743 ? -61.144 -40.073 -90.371 1.00 127.37 743 ILE A CA 1
ATOM 10756 C C . ILE A 1 743 ? -61.901 -38.765 -90.118 1.00 117.02 743 ILE A C 1
ATOM 10757 O O . ILE A 1 743 ? -62.611 -38.228 -90.982 1.00 109.67 743 ILE A O 1
ATOM 10773 N N . ARG A 1 744 ? -61.718 -38.236 -88.902 1.00 108.39 744 ARG A N 1
ATOM 10774 C CA . ARG A 1 744 ? -62.576 -37.210 -88.323 1.00 109.38 744 ARG A CA 1
ATOM 10775 C C . ARG A 1 744 ? -62.231 -35.819 -88.856 1.00 96.75 744 ARG A C 1
ATOM 10776 O O . ARG A 1 744 ? -61.206 -35.602 -89.505 1.00 91.28 744 ARG A O 1
ATOM 10797 N N . VAL A 1 745 ? -63.118 -34.867 -88.558 1.00 93.56 745 VAL A N 1
ATOM 10798 C CA . VAL A 1 745 ? -63.059 -33.514 -89.104 1.00 93.50 745 VAL A CA 1
ATOM 10799 C C . VAL A 1 745 ? -63.447 -32.526 -88.003 1.00 92.99 745 VAL A C 1
ATOM 10800 O O . VAL A 1 745 ? -64.575 -32.019 -87.977 1.00 93.82 745 VAL A O 1
ATOM 10813 N N . ARG A 1 746 ? -62.523 -32.239 -87.087 1.00 87.70 746 ARG A N 1
ATOM 10814 C CA . ARG A 1 746 ? -62.842 -31.382 -85.946 1.00 86.24 746 ARG A CA 1
ATOM 10815 C C . ARG A 1 746 ? -62.943 -29.925 -86.388 1.00 78.90 746 ARG A C 1
ATOM 10816 O O . ARG A 1 746 ? -61.997 -29.372 -86.959 1.00 84.57 746 ARG A O 1
ATOM 10837 N N . ASP A 1 747 ? -64.086 -29.304 -86.118 1.00 75.55 747 ASP A N 1
ATOM 10838 C CA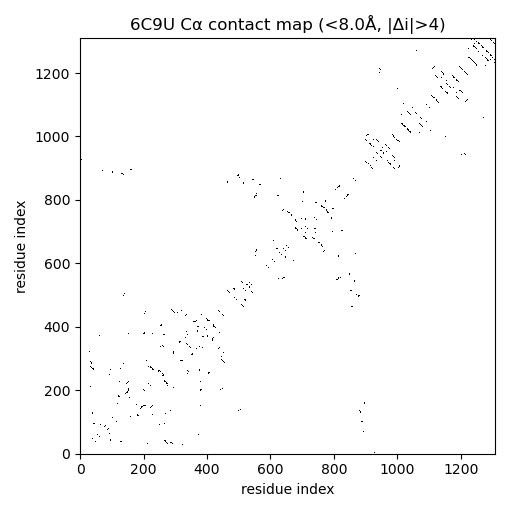 . ASP A 1 747 ? -64.329 -27.923 -86.524 1.00 89.37 747 ASP A CA 1
ATOM 10839 C C . ASP A 1 747 ? -63.371 -27.000 -85.762 1.00 79.70 747 ASP A C 1
ATOM 10840 O O . ASP A 1 747 ? -62.424 -27.437 -85.106 1.00 78.21 747 ASP A O 1
ATOM 10849 N N . ILE A 1 748 ? -63.598 -25.694 -85.874 1.00 84.31 748 ILE A N 1
ATOM 10850 C CA . ILE A 1 748 ? -62.757 -24.685 -85.237 1.00 83.29 748 ILE A CA 1
ATOM 10851 C C . ILE A 1 748 ? -63.637 -23.496 -84.874 1.00 86.15 748 ILE A C 1
ATOM 10852 O O . ILE A 1 748 ? -64.382 -22.979 -85.713 1.00 85.87 748 ILE A O 1
ATOM 10868 N N . ASP A 1 749 ? -63.524 -23.047 -83.627 1.00 85.75 749 ASP A N 1
ATOM 10869 C CA . ASP A 1 749 ? -64.337 -21.956 -83.094 1.00 80.86 749 ASP A CA 1
ATOM 10870 C C . ASP A 1 749 ? -63.887 -20.664 -83.765 1.00 87.82 749 ASP A C 1
ATOM 10871 O O . ASP A 1 749 ? -63.042 -19.922 -83.258 1.00 96.13 749 ASP A O 1
ATOM 10880 N N . VAL A 1 750 ? -64.452 -20.398 -84.942 1.00 95.50 750 VAL A N 1
ATOM 10881 C CA . VAL A 1 750 ? -64.034 -19.244 -85.733 1.00 95.63 750 VAL A CA 1
ATOM 10882 C C . VAL A 1 750 ? -65.173 -18.802 -86.650 1.00 86.96 750 VAL A C 1
ATOM 10883 O O . VAL A 1 750 ? -65.903 -19.630 -87.203 1.00 93.24 750 VAL A O 1
ATOM 10896 N N . ASP A 1 751 ? -65.311 -17.478 -86.799 1.00 92.86 751 ASP A N 1
ATOM 10897 C CA . ASP A 1 751 ? -66.327 -16.820 -87.623 1.00 90.91 751 ASP A CA 1
ATOM 10898 C C . ASP A 1 751 ? -65.884 -16.591 -89.063 1.00 93.38 751 ASP A C 1
ATOM 10899 O O . ASP A 1 751 ? -66.605 -15.923 -89.810 1.00 98.83 751 ASP A O 1
ATOM 10908 N N . TYR A 1 752 ? -64.726 -17.111 -89.470 1.00 92.68 752 TYR A N 1
ATOM 10909 C CA . TYR A 1 752 ? -64.088 -16.716 -90.723 1.00 91.76 752 TYR A CA 1
ATOM 10910 C C . TYR A 1 752 ? -63.271 -17.886 -91.259 1.00 86.35 752 TYR A C 1
ATOM 10911 O O . TYR A 1 752 ? -63.246 -18.976 -90.677 1.00 83.08 752 TYR A O 1
ATOM 10929 N N . ALA A 1 753 ? -62.587 -17.643 -92.381 1.00 80.73 753 ALA A N 1
ATOM 10930 C CA . ALA A 1 753 ? -61.888 -18.694 -93.127 1.00 90.73 753 ALA A CA 1
ATOM 10931 C C . ALA A 1 753 ? -60.537 -18.138 -93.578 1.00 88.07 753 ALA A C 1
ATOM 10932 O O . ALA A 1 753 ? -60.457 -17.398 -94.563 1.00 79.67 753 ALA A O 1
ATOM 10939 N N . SER A 1 754 ? -59.474 -18.504 -92.863 1.00 81.03 754 SER A N 1
ATOM 10940 C CA . SER A 1 754 ? -58.172 -17.898 -93.067 1.00 71.59 754 SER A CA 1
ATOM 10941 C C . SER A 1 754 ? -57.322 -18.758 -93.987 1.00 68.57 754 SER A C 1
ATOM 10942 O O . SER A 1 754 ? -57.521 -19.968 -94.089 1.00 65.49 754 SER A O 1
ATOM 10950 N N . HIS A 1 755 ? -56.357 -18.118 -94.657 1.00 67.63 755 HIS A N 1
ATOM 10951 C CA . HIS A 1 755 ? -55.446 -18.824 -95.564 1.00 73.23 755 HIS A CA 1
ATOM 10952 C C . HIS A 1 755 ? -56.195 -19.445 -96.752 1.00 69.29 755 HIS A C 1
ATOM 10953 O O . HIS A 1 755 ? -55.808 -20.499 -97.273 1.00 60.54 755 HIS A O 1
ATOM 10967 N N . SER A 1 756 ? -57.276 -18.776 -97.187 1.00 77.29 756 SER A N 1
ATOM 10968 C CA . SER A 1 756 ? -58.109 -19.195 -98.309 1.00 78.47 756 SER A CA 1
ATOM 10969 C C . SER A 1 756 ? -58.420 -17.968 -99.163 1.00 74.27 756 SER A C 1
ATOM 10970 O O . SER A 1 756 ? -58.186 -16.832 -98.724 1.00 65.52 756 SER A O 1
ATOM 10978 N N . PRO A 1 757 ? -58.930 -18.135 -100.387 1.00 83.08 757 PRO A N 1
ATOM 10979 C CA . PRO A 1 757 ? -59.185 -16.946 -101.224 1.00 76.89 757 PRO A CA 1
ATOM 10980 C C . PRO A 1 757 ? -60.177 -15.990 -100.598 1.00 68.76 757 PRO A C 1
ATOM 10981 O O . PRO A 1 757 ? -60.135 -14.788 -100.892 1.00 59.31 757 PRO A O 1
ATOM 10992 N N . GLN A 1 758 ? -61.030 -16.473 -99.693 1.00 70.23 758 GLN A N 1
ATOM 10993 C CA . GLN A 1 758 ? -61.973 -15.599 -99.006 1.00 72.32 758 GLN A CA 1
ATOM 10994 C C . GLN A 1 758 ? -61.298 -14.342 -98.469 1.00 76.16 758 GLN A C 1
ATOM 10995 O O . GLN A 1 758 ? -61.958 -13.314 -98.287 1.00 78.22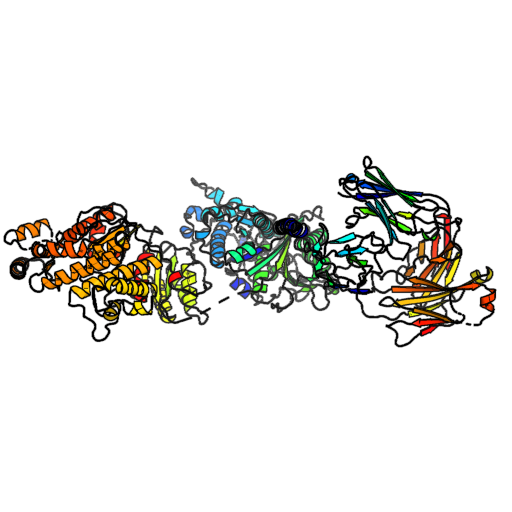 758 GLN A O 1
ATOM 11009 N N . ILE A 1 759 ? -59.984 -14.396 -98.256 1.00 78.18 759 ILE A N 1
ATOM 11010 C CA . ILE A 1 759 ? -59.248 -13.310 -97.629 1.00 76.51 759 ILE A CA 1
ATOM 11011 C C . ILE A 1 759 ? -59.013 -12.132 -98.563 1.00 72.47 759 ILE A C 1
ATOM 11012 O O . ILE A 1 759 ? -58.741 -11.022 -98.086 1.00 69.88 759 ILE A O 1
ATOM 11028 N N . GLU A 1 760 ? -59.147 -12.317 -99.875 1.00 76.53 760 GLU A N 1
ATOM 11029 C CA . GLU A 1 760 ? -58.568 -11.339 -100.790 1.00 75.12 760 GLU A CA 1
ATOM 11030 C C . GLU A 1 760 ? -59.240 -9.976 -100.664 1.00 73.56 760 GLU A C 1
ATOM 11031 O O . GLU A 1 760 ? -58.571 -8.946 -100.803 1.00 80.24 760 GLU A O 1
ATOM 11043 N N . ARG A 1 761 ? -60.537 -9.935 -100.353 1.00 76.99 761 ARG A N 1
ATOM 11044 C CA . ARG A 1 761 ? -61.255 -8.662 -100.409 1.00 88.94 761 ARG A CA 1
ATOM 11045 C C . ARG A 1 761 ? -60.638 -7.630 -99.481 1.00 86.24 761 ARG A C 1
ATOM 11046 O O . ARG A 1 761 ? -60.721 -6.420 -99.734 1.00 72.72 761 ARG A O 1
ATOM 11067 N N . VAL A 1 762 ? -60.020 -8.084 -98.394 1.00 92.61 762 VAL A N 1
ATOM 11068 C CA . VAL A 1 762 ? -59.509 -7.158 -97.396 1.00 92.67 762 VAL A CA 1
ATOM 11069 C C . VAL A 1 762 ? -58.048 -6.804 -97.629 1.00 82.32 762 VAL A C 1
ATOM 11070 O O . VAL A 1 762 ? -57.514 -5.907 -96.950 1.00 73.97 762 VAL A O 1
ATOM 11083 N N . ARG A 1 763 ? -57.391 -7.481 -98.571 1.00 76.64 763 ARG A N 1
ATOM 11084 C CA . ARG A 1 763 ? -56.031 -7.154 -98.964 1.00 81.48 763 ARG A CA 1
ATOM 11085 C C . ARG A 1 763 ? -55.801 -5.644 -98.970 1.00 82.67 763 ARG A C 1
ATOM 11086 O O . ARG A 1 763 ? -54.963 -5.121 -98.220 1.00 72.02 763 ARG A O 1
ATOM 11107 N N . GLU A 1 764 ? -56.596 -4.927 -99.771 1.00 87.12 764 GLU A N 1
ATOM 11108 C CA . GLU A 1 764 ? -56.332 -3.514 -100.027 1.00 82.89 764 GLU A CA 1
ATOM 11109 C C . GLU A 1 764 ? -56.281 -2.713 -98.732 1.00 87.41 764 GLU A C 1
ATOM 11110 O O . GLU A 1 764 ? -55.346 -1.935 -98.501 1.00 81.12 764 GLU A O 1
ATOM 11122 N N . GLU A 1 765 ? -57.293 -2.868 -97.882 1.00 87.92 765 GLU A N 1
ATOM 11123 C CA . GLU A 1 765 ? -57.347 -2.054 -96.675 1.00 82.50 765 GLU A CA 1
ATOM 11124 C C . GLU A 1 765 ? -56.252 -2.466 -95.696 1.00 82.31 765 GLU A C 1
ATOM 11125 O O . GLU A 1 765 ? -55.542 -1.615 -95.142 1.00 65.90 765 GLU A O 1
ATOM 11137 N N . LEU A 1 766 ? -56.095 -3.776 -95.483 1.00 80.06 766 LEU A N 1
ATOM 11138 C CA . LEU A 1 766 ? -55.016 -4.272 -94.640 1.00 73.98 766 LEU A CA 1
ATOM 11139 C C . LEU A 1 766 ? -53.713 -3.547 -94.953 1.00 72.22 766 LEU A C 1
ATOM 11140 O O . LEU A 1 766 ? -53.141 -2.868 -94.093 1.00 64.06 766 LEU A O 1
ATOM 11156 N N . LEU A 1 767 ? -53.275 -3.640 -96.212 1.00 68.17 767 LEU A N 1
ATOM 11157 C CA . LEU A 1 767 ? -51.974 -3.112 -96.608 1.00 67.23 767 LEU A CA 1
ATOM 11158 C C . LEU A 1 767 ? -51.870 -1.613 -96.360 1.00 76.33 767 LEU A C 1
ATOM 11159 O O . LEU A 1 767 ? -50.817 -1.121 -95.932 1.00 81.34 767 LEU A O 1
ATOM 11175 N N . GLU A 1 768 ? -52.945 -0.863 -96.623 1.00 77.51 768 GLU A N 1
ATOM 11176 C CA . GLU A 1 768 ? -52.895 0.580 -96.404 1.00 77.27 768 GLU A CA 1
ATOM 11177 C C . GLU A 1 768 ? -52.900 0.905 -94.919 1.00 70.99 768 GLU A C 1
ATOM 11178 O O . GLU A 1 768 ? -52.154 1.781 -94.466 1.00 75.36 768 GLU A O 1
ATOM 11190 N N . THR A 1 769 ? -53.740 0.213 -94.148 1.00 71.74 769 THR A N 1
ATOM 11191 C CA . THR A 1 769 ? -53.736 0.376 -92.697 1.00 77.64 769 THR A CA 1
ATOM 11192 C C . THR A 1 769 ? -52.341 0.132 -92.121 1.00 81.00 769 THR A C 1
ATOM 11193 O O . THR A 1 769 ? -51.806 0.954 -91.366 1.00 77.58 769 THR A O 1
ATOM 11204 N N . THR A 1 770 ? -51.734 -0.995 -92.479 1.00 76.94 770 THR A N 1
ATOM 11205 C CA . THR A 1 770 ? -50.509 -1.448 -91.843 1.00 71.26 770 THR A CA 1
ATOM 11206 C C . THR A 1 770 ? -49.260 -1.042 -92.604 1.00 69.95 770 THR A C 1
ATOM 11207 O O . THR A 1 770 ? -48.152 -1.284 -92.113 1.00 66.28 770 THR A O 1
ATOM 11218 N N . GLY A 1 771 ? -49.402 -0.432 -93.780 1.00 60.46 771 GLY A N 1
ATOM 11219 C CA . GLY A 1 771 ? -48.247 -0.188 -94.621 1.00 57.55 771 GLY A CA 1
ATOM 11220 C C . GLY A 1 771 ? -47.222 0.739 -94.009 1.00 73.85 771 GLY A C 1
ATOM 11221 O O . GLY A 1 771 ? -46.139 0.910 -94.585 1.00 67.91 771 GLY A O 1
ATOM 11225 N N . ASP A 1 772 ? -47.534 1.331 -92.854 1.00 78.01 772 ASP A N 1
ATOM 11226 C CA . ASP A 1 772 ? -46.651 2.271 -92.181 1.00 75.90 772 ASP A CA 1
ATOM 11227 C C . ASP A 1 772 ? -45.513 1.600 -91.398 1.00 77.55 772 ASP A C 1
ATOM 11228 O O . ASP A 1 772 ? -44.563 2.290 -91.007 1.00 72.13 772 ASP A O 1
ATOM 11237 N N . ILE A 1 773 ? -45.561 0.280 -91.188 1.00 65.36 773 ILE A N 1
ATOM 11238 C CA . ILE A 1 773 ? -44.619 -0.386 -90.289 1.00 56.15 773 ILE A CA 1
ATOM 11239 C C . ILE A 1 773 ? -43.211 -0.363 -90.872 1.00 65.91 773 ILE A C 1
ATOM 11240 O O . ILE A 1 773 ? -43.017 -0.325 -92.095 1.00 67.71 773 ILE A O 1
ATOM 11256 N N . ALA A 1 774 ? -42.211 -0.411 -89.987 1.00 55.37 774 ALA A N 1
ATOM 11257 C CA . ALA A 1 774 ? -40.799 -0.389 -90.376 1.00 57.37 774 ALA A CA 1
ATOM 11258 C C . ALA A 1 774 ? -40.035 -1.570 -89.783 1.00 62.21 774 ALA A C 1
ATOM 11259 O O . ALA A 1 774 ? -39.355 -1.428 -88.751 1.00 54.67 774 ALA A O 1
ATOM 11266 N N . PRO A 1 775 ? -40.077 -2.739 -90.437 1.00 60.36 775 PRO A N 1
ATOM 11267 C CA . PRO A 1 775 ? -39.375 -3.915 -89.900 1.00 50.94 775 PRO A CA 1
ATOM 11268 C C . PRO A 1 775 ? -37.884 -3.659 -89.762 1.00 42.48 775 PRO A C 1
ATOM 11269 O O . PRO A 1 775 ? -37.278 -2.941 -90.558 1.00 46.52 775 PRO A O 1
ATOM 11280 N N . ARG A 1 776 ? -37.290 -4.267 -88.744 1.00 46.76 776 ARG A N 1
ATOM 11281 C CA . ARG A 1 776 ? -35.867 -4.147 -88.466 1.00 49.35 776 ARG A CA 1
ATOM 11282 C C . ARG A 1 776 ? -35.187 -5.490 -88.662 1.00 46.90 776 ARG A C 1
ATOM 11283 O O . ARG A 1 776 ? -35.850 -6.531 -88.731 1.00 47.16 776 ARG A O 1
ATOM 11304 N N . PRO A 1 777 ? -33.860 -5.511 -88.739 1.00 45.04 777 PRO A N 1
ATOM 11305 C CA . PRO A 1 777 ? -33.151 -6.795 -88.707 1.00 54.19 777 PRO A CA 1
ATOM 11306 C C . PRO A 1 777 ? -33.547 -7.585 -87.461 1.00 51.68 777 PRO A C 1
ATOM 11307 O O . PRO A 1 777 ? -33.770 -7.024 -86.386 1.00 54.94 777 PRO A O 1
ATOM 11318 N N . ALA A 1 778 ? -33.717 -8.888 -87.625 1.00 52.66 778 ALA A N 1
ATOM 11319 C CA . ALA A 1 778 ? -34.006 -9.744 -86.485 1.00 52.27 778 ALA A CA 1
ATOM 11320 C C . ALA A 1 778 ? -32.718 -10.083 -85.752 1.00 47.37 778 ALA A C 1
ATOM 11321 O O . ALA A 1 778 ? -31.694 -10.386 -86.372 1.00 48.00 778 ALA A O 1
ATOM 11328 N N . ARG A 1 779 ? -32.767 -10.010 -84.429 1.00 51.24 779 ARG A N 1
ATOM 11329 C CA . ARG A 1 779 ? -31.635 -10.444 -83.625 1.00 47.79 779 ARG A CA 1
ATOM 11330 C C . ARG A 1 779 ? -31.623 -11.953 -83.434 1.00 49.75 779 ARG A C 1
ATOM 11331 O O . ARG A 1 779 ? -30.596 -12.519 -83.050 1.00 50.97 779 ARG A O 1
ATOM 11352 N N . VAL A 1 780 ? -32.748 -12.603 -83.687 1.00 52.22 780 VAL A N 1
ATOM 11353 C CA . VAL A 1 780 ? -32.917 -14.035 -83.510 1.00 36.35 780 VAL A CA 1
ATOM 11354 C C . VAL A 1 780 ? -33.435 -14.573 -84.833 1.00 43.75 780 VAL A C 1
ATOM 11355 O O . VAL A 1 780 ? -34.320 -13.971 -85.446 1.00 37.73 780 VAL A O 1
ATOM 11368 N N . THR A 1 781 ? -32.870 -15.684 -85.279 1.00 32.94 781 THR A N 1
ATOM 11369 C CA . THR A 1 781 ? -33.347 -16.350 -86.469 1.00 34.90 781 THR A CA 1
ATOM 11370 C C . THR A 1 781 ? -34.858 -16.443 -86.464 1.00 34.64 781 THR A C 1
ATOM 11371 O O . THR A 1 781 ? -35.472 -16.847 -85.471 1.00 32.27 781 THR A O 1
ATOM 11382 N N . PHE A 1 782 ? -35.457 -16.005 -87.566 1.00 31.33 782 PHE A N 1
ATOM 11383 C CA . PHE A 1 782 ? -36.903 -16.063 -87.777 1.00 28.64 782 PHE A CA 1
ATOM 11384 C C . PHE A 1 782 ? -37.114 -17.013 -88.935 1.00 35.30 782 PHE A C 1
ATOM 11385 O O . PHE A 1 782 ? -36.815 -16.665 -90.081 1.00 37.03 782 PHE A O 1
ATOM 11402 N N . HIS A 1 783 ? -37.593 -18.212 -88.653 1.00 38.95 783 HIS A N 1
ATOM 11403 C CA . HIS A 1 783 ? -37.807 -19.197 -89.705 1.00 46.74 783 HIS A CA 1
ATOM 11404 C C . HIS A 1 783 ? -39.275 -19.143 -90.111 1.00 38.91 783 HIS A C 1
ATOM 11405 O O . HIS A 1 783 ? -40.156 -19.608 -89.375 1.00 37.42 783 HIS A O 1
ATOM 11419 N N . SER A 1 784 ? -39.532 -18.595 -91.296 1.00 36.54 784 SER A N 1
ATOM 11420 C CA . SER A 1 784 ? -40.902 -18.323 -91.701 1.00 34.94 784 SER A CA 1
ATOM 11421 C C . SER A 1 784 ? -41.625 -19.619 -92.026 1.00 38.03 784 SER A C 1
ATOM 11422 O O . SER A 1 784 ? -41.092 -20.490 -92.717 1.00 36.99 784 SER A O 1
ATOM 11430 N N . THR A 1 785 ? -42.849 -19.738 -91.534 1.00 36.52 785 THR A N 1
ATOM 11431 C CA . THR A 1 785 ? -43.720 -20.813 -91.970 1.00 40.80 785 THR A CA 1
ATOM 11432 C C . THR A 1 785 ? -44.462 -20.458 -93.252 1.00 46.85 785 THR A C 1
ATOM 11433 O O . THR A 1 785 ? -45.242 -21.272 -93.749 1.00 46.72 785 THR A O 1
ATOM 11444 N N . VAL A 1 786 ? -44.250 -19.258 -93.783 1.00 52.40 786 VAL A N 1
ATOM 11445 C CA . VAL A 1 786 ? -44.864 -18.857 -95.044 1.00 48.37 786 VAL A CA 1
ATOM 11446 C C . VAL A 1 786 ? -43.922 -19.267 -96.165 1.00 45.38 786 VAL A C 1
ATOM 11447 O O . VAL A 1 786 ? -44.270 -20.086 -97.020 1.00 41.24 786 VAL A O 1
ATOM 11460 N N . GLU A 1 787 ? -42.699 -18.760 -96.125 1.00 37.22 787 GLU A N 1
ATOM 11461 C CA . GLU A 1 787 ? -41.743 -18.979 -97.194 1.00 46.68 787 GLU A CA 1
ATOM 11462 C C . GLU A 1 787 ? -40.745 -20.086 -96.882 1.00 44.26 787 GLU A C 1
ATOM 11463 O O . GLU A 1 787 ? -39.854 -20.353 -97.691 1.00 44.39 787 GLU A O 1
ATOM 11475 N N . SER A 1 788 ? -40.921 -20.774 -95.753 1.00 49.53 788 SER A N 1
ATOM 11476 C CA . SER A 1 788 ? -40.147 -21.966 -95.407 1.00 35.40 788 SER A CA 1
ATOM 11477 C C . SER A 1 788 ? -38.671 -21.684 -95.488 1.00 43.23 788 SER A C 1
ATOM 11478 O O . SER A 1 788 ? -37.895 -22.419 -96.104 1.00 52.13 788 SER A O 1
ATOM 11486 N N . ARG A 1 789 ? -38.281 -20.602 -94.840 1.00 44.98 789 ARG A N 1
ATOM 11487 C CA . ARG A 1 789 ? -36.872 -20.305 -94.767 1.00 40.50 789 ARG A CA 1
ATOM 11488 C C . ARG A 1 789 ? -36.649 -19.246 -93.712 1.00 39.69 789 ARG A C 1
ATOM 11489 O O . ARG A 1 789 ? -37.569 -18.525 -93.309 1.00 43.71 789 ARG A O 1
ATOM 11510 N N . SER A 1 790 ? -35.397 -19.164 -93.289 1.00 32.81 790 SER A N 1
ATOM 11511 C CA . SER A 1 790 ? -34.940 -18.084 -92.439 1.00 38.52 790 SER A CA 1
ATOM 11512 C C . SER A 1 790 ? -34.941 -16.780 -93.230 1.00 49.35 790 SER A C 1
ATOM 11513 O O . SER A 1 790 ? -34.492 -16.722 -94.381 1.00 53.05 790 SER A O 1
ATOM 11521 N N . MET A 1 791 ? -35.457 -15.732 -92.612 1.00 44.17 791 MET A N 1
ATOM 11522 C CA . MET A 1 791 ? -35.689 -14.475 -93.308 1.00 45.39 791 MET A CA 1
ATOM 11523 C C . MET A 1 791 ? -35.084 -13.313 -92.555 1.00 44.83 791 MET A C 1
ATOM 11524 O O . MET A 1 791 ? -35.090 -13.294 -91.316 1.00 44.65 791 MET A O 1
ATOM 11538 N N . ASP A 1 792 ? -34.523 -12.366 -93.313 1.00 42.50 792 ASP A N 1
ATOM 11539 C CA . ASP A 1 792 ? -34.112 -11.097 -92.729 1.00 45.27 792 ASP A CA 1
ATOM 11540 C C . ASP A 1 792 ? -35.348 -10.383 -92.229 1.00 45.23 792 ASP A C 1
ATOM 11541 O O . ASP A 1 792 ? -36.383 -10.361 -92.904 1.00 46.87 792 ASP A O 1
ATOM 11550 N N . GLY A 1 793 ? -35.242 -9.794 -91.047 1.00 45.65 793 GLY A N 1
ATOM 11551 C CA . GLY A 1 793 ? -36.398 -9.114 -90.485 1.00 48.44 793 GLY A CA 1
ATOM 11552 C C . GLY A 1 793 ? -36.899 -7.982 -91.356 1.00 39.29 793 GLY A C 1
ATOM 11553 O O . GLY A 1 793 ? -38.103 -7.708 -91.379 1.00 40.82 793 GLY A O 1
ATOM 11557 N N . THR A 1 794 ? -35.992 -7.318 -92.092 1.00 43.16 794 THR A N 1
ATOM 11558 C CA . THR A 1 794 ? -36.386 -6.209 -92.972 1.00 51.44 794 THR A CA 1
ATOM 11559 C C . THR A 1 794 ? -37.365 -6.647 -94.060 1.00 53.99 794 THR A C 1
ATOM 11560 O O . THR A 1 794 ? -38.165 -5.827 -94.525 1.00 51.30 794 THR A O 1
ATOM 11571 N N . GLU A 1 795 ? -37.361 -7.928 -94.439 1.00 53.55 795 GLU A N 1
ATOM 11572 C CA . GLU A 1 795 ? -38.319 -8.425 -95.418 1.00 48.39 795 GLU A CA 1
ATOM 11573 C C . GLU A 1 795 ? -39.724 -8.563 -94.853 1.00 55.35 795 GLU A C 1
ATOM 11574 O O . GLU A 1 795 ? -40.644 -8.892 -95.614 1.00 55.69 795 GLU A O 1
ATOM 11586 N N . LEU A 1 796 ? -39.930 -8.335 -93.554 1.00 40.29 796 LEU A N 1
ATOM 11587 C CA . LEU A 1 796 ? -41.235 -8.629 -92.952 1.00 48.08 796 LEU A CA 1
ATOM 11588 C C . LEU A 1 796 ? -42.130 -7.379 -92.935 1.00 49.36 796 LEU A C 1
ATOM 11589 O O . LEU A 1 796 ? -42.622 -6.943 -91.900 1.00 40.49 796 LEU A O 1
ATOM 11605 N N . ASP A 1 797 ? -42.374 -6.831 -94.126 1.00 54.57 797 ASP A N 1
ATOM 11606 C CA . ASP A 1 797 ? -43.180 -5.624 -94.283 1.00 57.73 797 ASP A CA 1
ATOM 11607 C C . ASP A 1 797 ? -44.656 -6.000 -94.404 1.00 49.58 797 ASP A C 1
ATOM 11608 O O . ASP A 1 797 ? -45.034 -7.166 -94.255 1.00 43.91 797 ASP A O 1
ATOM 11617 N N . ALA A 1 798 ? -45.509 -5.007 -94.697 1.00 57.86 798 ALA A N 1
ATOM 11618 C CA . ALA A 1 798 ? -46.950 -5.253 -94.722 1.00 51.06 798 ALA A CA 1
ATOM 11619 C C . ALA A 1 798 ? -47.329 -6.274 -95.776 1.00 44.59 798 ALA A C 1
ATOM 11620 O O . ALA A 1 798 ? -48.326 -6.995 -95.627 1.00 45.77 798 ALA A O 1
ATOM 11627 N N . ARG A 1 799 ? -46.572 -6.337 -96.866 1.00 50.00 799 ARG A N 1
ATOM 11628 C CA . ARG A 1 799 ? -46.890 -7.317 -97.893 1.00 54.79 799 ARG A CA 1
ATOM 11629 C C . ARG A 1 799 ? -46.675 -8.720 -97.368 1.00 60.02 799 ARG A C 1
ATOM 11630 O O . ARG A 1 799 ? -47.503 -9.610 -97.605 1.00 51.95 799 ARG A O 1
ATOM 11651 N N . TYR A 1 800 ? -45.568 -8.931 -96.638 1.00 59.99 800 TYR A N 1
ATOM 11652 C CA . TYR A 1 800 ? -45.342 -10.224 -96.002 1.00 59.31 800 TYR A CA 1
ATOM 11653 C C . TYR A 1 800 ? -46.479 -10.568 -95.053 1.00 38.62 800 TYR A C 1
ATOM 11654 O O . TYR A 1 800 ? -46.982 -11.693 -95.069 1.00 39.53 800 TYR A O 1
ATOM 11672 N N . TRP A 1 801 ? -46.918 -9.616 -94.219 1.00 37.53 801 TRP A N 1
ATOM 11673 C CA . TRP A 1 801 ? -47.959 -9.971 -93.250 1.00 40.92 801 TRP A CA 1
ATOM 11674 C C . TRP A 1 801 ? -49.283 -10.287 -93.934 1.00 47.22 801 TRP A C 1
ATOM 11675 O O . TRP A 1 801 ? -50.035 -11.129 -93.428 1.00 40.24 801 TRP A O 1
ATOM 11696 N N . TYR A 1 802 ? -49.576 -9.688 -95.100 1.00 54.20 802 TYR A N 1
ATOM 11697 C CA . TYR A 1 802 ? -50.751 -10.154 -95.846 1.00 54.00 802 TYR A CA 1
ATOM 11698 C C . TYR A 1 802 ? -50.535 -11.569 -96.384 1.00 45.78 802 TYR A C 1
ATOM 11699 O O . TYR A 1 802 ? -51.424 -12.427 -96.278 1.00 46.66 802 TYR A O 1
ATOM 11717 N N . ARG A 1 803 ? -49.357 -11.842 -96.952 1.00 43.08 803 ARG A N 1
ATOM 11718 C CA . ARG A 1 803 ? -49.088 -13.191 -97.440 1.00 42.90 803 ARG A CA 1
ATOM 11719 C C . ARG A 1 803 ? -49.194 -14.241 -96.326 1.00 56.37 803 ARG A C 1
ATOM 11720 O O . ARG A 1 803 ? -49.517 -15.400 -96.600 1.00 43.12 803 ARG A O 1
ATOM 11741 N N . ASN A 1 804 ? -48.931 -13.863 -95.069 1.00 51.07 804 ASN A N 1
ATOM 11742 C CA . ASN A 1 804 ? -49.127 -14.788 -93.949 1.00 54.68 804 ASN A CA 1
ATOM 11743 C C . ASN A 1 804 ? -50.614 -15.048 -93.713 1.00 38.97 804 ASN A C 1
ATOM 11744 O O . ASN A 1 804 ? -51.037 -16.188 -93.513 1.00 41.97 804 ASN A O 1
ATOM 11755 N N . LEU A 1 805 ? -51.418 -13.996 -93.698 1.00 41.27 805 LEU A N 1
ATOM 11756 C CA . LEU A 1 805 ? -52.860 -14.185 -93.659 1.00 52.61 805 LEU A CA 1
ATOM 11757 C C . LEU A 1 805 ? -53.350 -15.015 -94.842 1.00 52.59 805 LEU A C 1
ATOM 11758 O O . LEU A 1 805 ? -54.237 -15.857 -94.683 1.00 55.41 805 LEU A O 1
ATOM 11774 N N . ARG A 1 806 ? -52.764 -14.820 -96.031 1.00 61.41 806 ARG A N 1
ATOM 11775 C CA . ARG A 1 806 ? -53.329 -15.419 -97.244 1.00 56.72 806 ARG A CA 1
ATOM 11776 C C . ARG A 1 806 ? -52.897 -16.869 -97.451 1.00 54.08 806 ARG A C 1
ATOM 11777 O O . ARG A 1 806 ? -53.724 -17.723 -97.787 1.00 59.54 806 ARG A O 1
ATOM 11798 N N . GLU A 1 807 ? -51.606 -17.165 -97.308 1.00 57.86 807 GLU A N 1
ATOM 11799 C CA . GLU A 1 807 ? -51.066 -18.422 -97.807 1.00 56.74 807 GLU A CA 1
ATOM 11800 C C . GLU A 1 807 ? -51.109 -19.510 -96.738 1.00 55.61 807 GLU A C 1
ATOM 11801 O O . GLU A 1 807 ? -51.563 -19.304 -95.609 1.00 51.28 807 GLU A O 1
ATOM 11813 N N . THR A 1 808 ? -50.599 -20.682 -97.116 1.00 53.51 808 THR A N 1
ATOM 11814 C CA . THR A 1 808 ? -50.671 -21.891 -96.305 1.00 57.85 808 THR A CA 1
ATOM 11815 C C . THR A 1 808 ? -49.540 -21.941 -95.270 1.00 50.53 808 THR A C 1
ATOM 11816 O O . THR A 1 808 ? -48.370 -21.673 -95.572 1.00 48.70 808 THR A O 1
ATOM 11827 N N . VAL A 1 809 ? -49.899 -22.318 -94.050 1.00 52.79 809 VAL A N 1
ATOM 11828 C CA . VAL A 1 809 ? -48.962 -22.390 -92.932 1.00 52.01 809 VAL A CA 1
ATOM 11829 C C . VAL A 1 809 ? -48.204 -23.714 -93.024 1.00 48.38 809 VAL A C 1
ATOM 11830 O O . VAL A 1 809 ? -48.751 -24.777 -92.742 1.00 43.04 809 VAL A O 1
ATOM 11843 N N . ARG A 1 810 ? -46.931 -23.655 -93.404 1.00 43.92 810 ARG A N 1
ATOM 11844 C CA . ARG A 1 810 ? -46.126 -24.865 -93.538 1.00 42.82 810 ARG A CA 1
ATOM 11845 C C . ARG A 1 810 ? -45.387 -25.152 -92.220 1.00 45.66 810 ARG A C 1
ATOM 11846 O O . ARG A 1 810 ? -44.156 -25.115 -92.124 1.00 43.80 810 ARG A O 1
ATOM 11867 N N . PHE A 1 811 ? -46.175 -25.444 -91.184 1.00 46.69 811 PHE A N 1
ATOM 11868 C CA . PHE A 1 811 ? -45.633 -25.558 -89.829 1.00 47.94 811 PHE A CA 1
ATOM 11869 C C . PHE A 1 811 ? -44.729 -26.777 -89.685 1.00 44.62 811 PHE A C 1
ATOM 11870 O O . PHE A 1 811 ? -43.559 -26.653 -89.316 1.00 49.60 811 PHE A O 1
ATOM 11887 N N . ALA A 1 812 ? -45.243 -27.968 -89.997 1.00 53.88 812 ALA A N 1
ATOM 11888 C CA . ALA A 1 812 ? -44.441 -29.182 -89.842 1.00 49.17 812 ALA A CA 1
ATOM 11889 C C . ALA A 1 812 ? -43.093 -29.088 -90.552 1.00 43.91 812 ALA A C 1
ATOM 11890 O O . ALA A 1 812 ? -42.104 -29.644 -90.081 1.00 46.70 812 ALA A O 1
ATOM 11897 N N . ASP A 1 813 ? -43.029 -28.409 -91.700 1.00 56.35 813 ASP A N 1
ATOM 11898 C CA . ASP A 1 813 ? -41.768 -28.332 -92.437 1.00 47.35 813 ASP A CA 1
ATOM 11899 C C . ASP A 1 813 ? -40.759 -27.439 -91.729 1.00 38.31 813 ASP A C 1
ATOM 11900 O O . ASP A 1 813 ? -39.547 -27.684 -91.799 1.00 38.96 813 ASP A O 1
ATOM 11909 N N . ALA A 1 814 ? -41.232 -26.360 -91.101 1.00 36.65 814 ALA A N 1
ATOM 11910 C CA . ALA A 1 814 ? -40.346 -25.493 -90.325 1.00 46.81 814 ALA A CA 1
ATOM 11911 C C . ALA A 1 814 ? -39.704 -26.256 -89.157 1.00 32.29 814 ALA A C 1
ATOM 11912 O O . ALA A 1 814 ? -38.485 -26.223 -88.974 1.00 37.25 814 ALA A O 1
ATOM 11919 N N . VAL A 1 815 ? -40.527 -26.948 -88.364 1.00 37.36 815 VAL A N 1
ATOM 11920 C CA . VAL A 1 815 ? -40.037 -27.823 -87.296 1.00 39.25 815 VAL A CA 1
ATOM 11921 C C . VAL A 1 815 ? -39.024 -28.807 -87.846 1.00 45.87 815 VAL A C 1
ATOM 11922 O O . VAL A 1 815 ? -37.891 -28.922 -87.352 1.00 39.14 815 VAL A O 1
ATOM 11935 N N . THR A 1 816 ? -39.430 -29.548 -88.874 1.00 45.50 816 THR A N 1
ATOM 11936 C CA . THR A 1 816 ? -38.549 -30.540 -89.456 1.00 38.59 816 THR A CA 1
ATOM 11937 C C . THR A 1 816 ? -37.232 -29.909 -89.856 1.00 40.85 816 THR A C 1
ATOM 11938 O O . THR A 1 816 ? -36.158 -30.387 -89.475 1.00 49.24 816 THR A O 1
ATOM 11949 N N . ARG A 1 817 ? -37.294 -28.792 -90.587 1.00 42.41 817 ARG A N 1
ATOM 11950 C CA . ARG A 1 817 ? -36.064 -28.117 -90.988 1.00 44.71 817 ARG A CA 1
ATOM 11951 C C . ARG A 1 817 ? -35.188 -27.799 -89.781 1.00 45.05 817 ARG A C 1
ATOM 11952 O O . ARG A 1 817 ? -33.959 -27.942 -89.835 1.00 48.57 817 ARG A O 1
ATOM 11973 N N . LEU A 1 818 ? -35.800 -27.341 -88.684 1.00 42.79 818 LEU A N 1
ATOM 11974 C CA . LEU A 1 818 ? -35.009 -26.925 -87.524 1.00 45.71 818 LEU A CA 1
ATOM 11975 C C . LEU A 1 818 ? -34.440 -28.125 -86.774 1.00 32.45 818 LEU A C 1
ATOM 11976 O O . LEU A 1 818 ? -33.279 -28.096 -86.336 1.00 41.51 818 LEU A O 1
ATOM 11992 N N . ALA A 1 819 ? -35.251 -29.171 -86.579 1.00 43.55 819 ALA A N 1
ATOM 11993 C CA . ALA A 1 819 ? -34.725 -30.418 -86.020 1.00 49.24 819 ALA A CA 1
ATOM 11994 C C . ALA A 1 819 ? -33.516 -30.898 -86.818 1.00 49.44 819 ALA A C 1
ATOM 11995 O O . ALA A 1 819 ? -32.453 -31.209 -86.258 1.00 45.03 819 ALA A O 1
ATOM 12002 N N . GLU A 1 820 ? -33.641 -30.896 -88.148 1.00 51.35 820 GLU A N 1
ATOM 12003 C CA . GLU A 1 820 ? -32.571 -31.420 -88.984 1.00 59.10 820 GLU A CA 1
ATOM 12004 C C . GLU A 1 820 ? -31.364 -30.505 -88.994 1.00 53.85 820 GLU A C 1
ATOM 12005 O O . GLU A 1 820 ? -30.269 -30.941 -89.362 1.00 63.69 820 GLU A O 1
ATOM 12017 N N . SER A 1 821 ? -31.524 -29.265 -88.561 1.00 48.30 821 SER A N 1
ATOM 12018 C CA . SER A 1 821 ? -30.414 -28.326 -88.483 1.00 44.96 821 SER A CA 1
ATOM 12019 C C . SER A 1 821 ? -29.771 -28.256 -87.097 1.00 49.81 821 SER A C 1
ATOM 12020 O O . SER A 1 821 ? -28.843 -27.467 -86.899 1.00 48.83 821 SER A O 1
ATOM 12028 N N . GLY A 1 822 ? -30.241 -29.040 -86.130 1.00 48.47 822 GLY A N 1
ATOM 12029 C CA . GLY A 1 822 ? -29.579 -29.146 -84.850 1.00 48.96 822 GLY A CA 1
ATOM 12030 C C . GLY A 1 822 ? -30.241 -28.446 -83.669 1.00 48.54 822 GLY A C 1
ATOM 12031 O O . GLY A 1 822 ? -29.647 -28.424 -82.582 1.00 44.59 822 GLY A O 1
ATOM 12035 N N . TYR A 1 823 ? -31.426 -27.855 -83.839 1.00 41.63 823 TYR A N 1
ATOM 12036 C CA . TYR A 1 823 ? -32.161 -27.313 -82.703 1.00 40.30 823 TYR A CA 1
ATOM 12037 C C . TYR A 1 823 ? -32.796 -28.480 -81.969 1.00 38.51 823 TYR A C 1
ATOM 12038 O O . TYR A 1 823 ? -33.384 -29.340 -82.600 1.00 32.39 823 TYR A O 1
ATOM 12056 N N . ASP A 1 824 ? -32.636 -28.550 -80.645 1.00 38.67 824 ASP A N 1
ATOM 12057 C CA . ASP A 1 824 ? -33.113 -29.723 -79.917 1.00 38.47 824 ASP A CA 1
ATOM 12058 C C . ASP A 1 824 ? -33.949 -29.377 -78.691 1.00 40.06 824 ASP A C 1
ATOM 12059 O O . ASP A 1 824 ? -34.198 -30.255 -77.849 1.00 37.88 824 ASP A O 1
ATOM 12068 N N . ALA A 1 825 ? -34.375 -28.124 -78.545 1.00 33.42 825 ALA A N 1
ATOM 12069 C CA . ALA A 1 825 ? -35.342 -27.788 -77.519 1.00 31.77 825 ALA A CA 1
ATOM 12070 C C . ALA A 1 825 ? -36.371 -26.875 -78.165 1.00 28.91 825 ALA A C 1
ATOM 12071 O O . ALA A 1 825 ? -36.031 -25.860 -78.790 1.00 28.85 825 ALA A O 1
ATOM 12078 N N . PHE A 1 826 ? -37.616 -27.268 -78.023 1.00 29.41 826 PHE A N 1
ATOM 12079 C CA . PHE A 1 826 ? -38.749 -26.636 -78.685 1.00 32.71 826 PHE A CA 1
ATOM 12080 C C . PHE A 1 826 ? -39.700 -26.254 -77.573 1.00 24.52 826 PHE A C 1
ATOM 12081 O O . PHE A 1 826 ? -40.235 -27.125 -76.889 1.00 30.51 826 PHE A O 1
ATOM 12098 N N . ILE A 1 827 ? -39.870 -24.955 -77.382 1.00 26.79 827 ILE A N 1
ATOM 12099 C CA . ILE A 1 827 ? -40.658 -24.413 -76.289 1.00 29.93 827 ILE A CA 1
ATOM 12100 C C . ILE A 1 827 ? -41.881 -23.744 -76.896 1.00 27.05 827 ILE A C 1
ATOM 12101 O O . ILE A 1 827 ? -41.751 -22.760 -77.639 1.00 28.81 827 ILE A O 1
ATOM 12117 N N . GLU A 1 828 ? -43.062 -24.262 -76.572 1.00 29.44 828 GLU A N 1
ATOM 12118 C CA . GLU A 1 828 ? -44.301 -23.631 -77.022 1.00 32.61 828 GLU A CA 1
ATOM 12119 C C . GLU A 1 828 ? -44.621 -22.502 -76.056 1.00 27.69 828 GLU A C 1
ATOM 12120 O O . GLU A 1 828 ? -44.955 -22.754 -74.895 1.00 34.23 828 GLU A O 1
ATOM 12132 N N . VAL A 1 829 ? -44.502 -21.269 -76.545 1.00 26.12 829 VAL A N 1
ATOM 12133 C CA . VAL A 1 829 ? -44.743 -20.072 -75.740 1.00 27.62 829 VAL A CA 1
ATOM 12134 C C . VAL A 1 829 ? -46.222 -19.737 -75.908 1.00 44.01 829 VAL A C 1
ATOM 12135 O O . VAL A 1 829 ? -46.630 -18.959 -76.769 1.00 35.69 829 VAL A O 1
ATOM 12148 N N . SER A 1 830 ? -47.057 -20.354 -75.071 1.00 32.23 830 SER A N 1
ATOM 12149 C CA . SER A 1 830 ? -48.495 -20.177 -75.210 1.00 37.77 830 SER A CA 1
ATOM 12150 C C . SER A 1 830 ? -49.184 -20.474 -73.880 1.00 46.25 830 SER A C 1
ATOM 12151 O O . SER A 1 830 ? -48.646 -21.221 -73.049 1.00 35.69 830 SER A O 1
ATOM 12159 N N . PRO A 1 831 ? -50.426 -19.992 -73.706 1.00 44.79 831 PRO A N 1
ATOM 12160 C CA . PRO A 1 831 ? -51.201 -20.256 -72.478 1.00 32.89 831 PRO A CA 1
ATOM 12161 C C . PRO A 1 831 ? -51.833 -21.632 -72.425 1.00 33.84 831 PRO A C 1
ATOM 12162 O O . PRO A 1 831 ? -52.417 -22.013 -71.395 1.00 36.70 831 PRO A O 1
ATOM 12173 N N . HIS A 1 832 ? -51.699 -22.418 -73.483 1.00 37.29 832 HIS A N 1
ATOM 12174 C CA . HIS A 1 832 ? -52.174 -23.788 -73.424 1.00 40.01 832 HIS A CA 1
ATOM 12175 C C . HIS A 1 832 ? -51.497 -24.551 -74.544 1.00 41.38 832 HIS A C 1
ATOM 12176 O O . HIS A 1 832 ? -51.413 -24.020 -75.662 1.00 45.33 832 HIS A O 1
ATOM 12190 N N . PRO A 1 833 ? -51.036 -25.783 -74.316 1.00 40.60 833 PRO A N 1
ATOM 12191 C CA . PRO A 1 833 ? -50.222 -26.448 -75.344 1.00 44.49 833 PRO A CA 1
ATOM 12192 C C . PRO A 1 833 ? -51.044 -26.944 -76.525 1.00 47.55 833 PRO A C 1
ATOM 12193 O O . PRO A 1 833 ? -51.710 -27.976 -76.422 1.00 51.60 833 PRO A O 1
ATOM 12204 N N . VAL A 1 834 ? -50.996 -26.240 -77.654 1.00 44.81 834 VAL A N 1
ATOM 12205 C CA . VAL A 1 834 ? -51.741 -26.666 -78.844 1.00 49.55 834 VAL A CA 1
ATOM 12206 C C . VAL A 1 834 ? -50.862 -27.257 -79.962 1.00 49.84 834 VAL A C 1
ATOM 12207 O O . VAL A 1 834 ? -51.406 -27.928 -80.852 1.00 51.77 834 VAL A O 1
ATOM 12220 N N . VAL A 1 835 ? -49.539 -27.070 -79.953 1.00 40.79 835 VAL A N 1
ATOM 12221 C CA . VAL A 1 835 ? -48.702 -27.669 -80.989 1.00 38.95 835 VAL A CA 1
ATOM 12222 C C . VAL A 1 835 ? -47.678 -28.653 -80.454 1.00 45.02 835 VAL A C 1
ATOM 12223 O O . VAL A 1 835 ? -46.920 -29.229 -81.249 1.00 39.63 835 VAL A O 1
ATOM 12236 N N . VAL A 1 836 ? -47.643 -28.901 -79.144 1.00 47.83 836 VAL A N 1
ATOM 12237 C CA . VAL A 1 836 ? -46.609 -29.780 -78.599 1.00 39.51 836 VAL A CA 1
ATOM 12238 C C . VAL A 1 836 ? -46.643 -31.146 -79.283 1.00 42.96 836 VAL A C 1
ATOM 12239 O O . VAL A 1 836 ? -45.604 -31.698 -79.661 1.00 40.41 836 VAL A O 1
ATOM 12252 N N . GLN A 1 837 ? -47.832 -31.723 -79.444 1.00 48.64 837 GLN A N 1
ATOM 12253 C CA . GLN A 1 837 ? -47.899 -33.060 -80.034 1.00 46.83 837 GLN A CA 1
ATOM 12254 C C . GLN A 1 837 ? -47.349 -33.059 -81.460 1.00 40.68 837 GLN A C 1
ATOM 12255 O O . GLN A 1 837 ? -46.485 -33.868 -81.817 1.00 39.87 837 GLN A O 1
ATOM 12269 N N . ALA A 1 838 ? -47.826 -32.137 -82.285 1.00 52.03 838 ALA A N 1
ATOM 12270 C CA . ALA A 1 838 ? -47.338 -32.063 -83.655 1.00 49.39 838 ALA A CA 1
ATOM 12271 C C . ALA A 1 838 ? -45.839 -31.810 -83.702 1.00 49.72 838 ALA A C 1
ATOM 12272 O O . ALA A 1 838 ? -45.129 -32.398 -84.528 1.00 43.10 838 ALA A O 1
ATOM 12279 N N . VAL A 1 839 ? -45.325 -30.922 -82.844 1.00 42.75 839 VAL A N 1
ATOM 12280 C CA . VAL A 1 839 ? -43.875 -30.767 -82.796 1.00 42.91 839 VAL A CA 1
ATOM 12281 C C . VAL A 1 839 ? -43.232 -32.095 -82.465 1.00 36.77 839 VAL A C 1
ATOM 12282 O O . VAL A 1 839 ? -42.247 -32.495 -83.090 1.00 46.27 839 VAL A O 1
ATOM 12295 N N . GLU A 1 840 ? -43.741 -32.779 -81.436 1.00 41.70 840 GLU A N 1
ATOM 12296 C CA . GLU A 1 840 ? -43.114 -34.030 -81.010 1.00 46.31 840 GLU A CA 1
ATOM 12297 C C . GLU A 1 840 ? -43.066 -35.039 -82.155 1.00 48.29 840 GLU A C 1
ATOM 12298 O O . GLU A 1 840 ? -42.009 -35.610 -82.456 1.00 41.94 840 GLU A O 1
ATOM 12310 N N . GLU A 1 841 ? -44.208 -35.274 -82.816 1.00 46.89 841 GLU A N 1
ATOM 12311 C CA . GLU A 1 841 ? -44.222 -36.219 -83.936 1.00 52.92 841 GLU A CA 1
ATOM 12312 C C . GLU A 1 841 ? -43.234 -35.796 -85.017 1.00 47.23 841 GLU A C 1
ATOM 12313 O O . GLU A 1 841 ? -42.382 -36.587 -85.451 1.00 49.65 841 GLU A O 1
ATOM 12325 N N . ALA A 1 842 ? -43.271 -34.523 -85.405 1.00 45.31 842 ALA A N 1
ATOM 12326 C CA . ALA A 1 842 ? -42.369 -34.075 -86.455 1.00 48.62 842 ALA A CA 1
ATOM 12327 C C . ALA A 1 842 ? -40.911 -34.238 -86.038 1.00 46.04 842 ALA A C 1
ATOM 12328 O O . ALA A 1 842 ? -40.071 -34.690 -86.828 1.00 48.35 842 ALA A O 1
ATOM 12335 N N . VAL A 1 843 ? -40.579 -33.894 -84.798 1.00 50.50 843 VAL A N 1
ATOM 12336 C CA . VAL A 1 843 ? -39.185 -34.034 -84.379 1.00 47.53 843 VAL A CA 1
ATOM 12337 C C . VAL A 1 843 ? -38.755 -35.493 -84.404 1.00 54.00 843 VAL A C 1
ATOM 12338 O O . VAL A 1 843 ? -37.584 -35.801 -84.660 1.00 47.55 843 VAL A O 1
ATOM 12351 N N . GLU A 1 844 ? -39.676 -36.412 -84.127 1.00 54.22 844 GLU A N 1
ATOM 12352 C CA . GLU A 1 844 ? -39.305 -37.825 -84.112 1.00 67.58 844 GLU A CA 1
ATOM 12353 C C . GLU A 1 844 ? -38.987 -38.329 -85.521 1.00 68.63 844 GLU A C 1
ATOM 12354 O O . GLU A 1 844 ? -37.931 -38.935 -85.753 1.00 71.36 844 GLU A O 1
ATOM 12366 N N . GLU A 1 845 ? -39.878 -38.057 -86.483 1.00 69.68 845 GLU A N 1
ATOM 12367 C CA . GLU A 1 845 ? -39.673 -38.499 -87.860 1.00 72.88 845 GLU A CA 1
ATOM 12368 C C . GLU A 1 845 ? -38.448 -37.872 -88.493 1.00 65.51 845 GLU A C 1
ATOM 12369 O O . GLU A 1 845 ? -37.942 -38.400 -89.489 1.00 64.28 845 GLU A O 1
ATOM 12381 N N . ALA A 1 846 ? -37.962 -36.765 -87.947 1.00 68.11 846 ALA A N 1
ATOM 12382 C CA . ALA A 1 846 ? -36.913 -36.006 -88.607 1.00 65.03 846 ALA A CA 1
ATOM 12383 C C . ALA A 1 846 ? -35.544 -36.603 -88.333 1.00 65.09 846 ALA A C 1
ATOM 12384 O O . ALA A 1 846 ? -35.304 -37.244 -87.307 1.00 67.96 846 ALA A O 1
ATOM 12391 N N . ASP A 1 847 ? -34.635 -36.353 -89.265 1.00 70.67 847 ASP A N 1
ATOM 12392 C CA . ASP A 1 847 ? -33.242 -36.725 -89.111 1.00 65.48 847 ASP A CA 1
ATOM 12393 C C . ASP A 1 847 ? -32.513 -35.744 -88.192 1.00 67.40 847 ASP A C 1
ATOM 12394 O O . ASP A 1 847 ? -31.356 -35.388 -88.434 1.00 64.38 847 ASP A O 1
ATOM 12403 N N . GLY A 1 848 ? -33.182 -35.291 -87.133 1.00 74.15 848 GLY A N 1
ATOM 12404 C CA . GLY A 1 848 ? -32.580 -34.427 -86.144 1.00 69.23 848 GLY A CA 1
ATOM 12405 C C . GLY A 1 848 ? -32.365 -35.181 -84.843 1.00 73.78 848 GLY A C 1
ATOM 12406 O O . GLY A 1 848 ? -32.672 -36.365 -84.726 1.00 81.17 848 GLY A O 1
ATOM 12410 N N . ALA A 1 849 ? -31.839 -34.453 -83.854 1.00 76.58 849 ALA A N 1
ATOM 12411 C CA . ALA A 1 849 ? -31.441 -35.070 -82.593 1.00 72.33 849 ALA A CA 1
ATOM 12412 C C . ALA A 1 849 ? -32.523 -36.023 -82.099 1.00 76.65 849 ALA A C 1
ATOM 12413 O O . ALA A 1 849 ? -33.725 -35.743 -82.193 1.00 72.43 849 ALA A O 1
ATOM 12420 N N . GLU A 1 850 ? -32.093 -37.176 -81.601 1.00 67.16 850 GLU A N 1
ATOM 12421 C CA . GLU A 1 850 ? -33.049 -38.157 -81.122 1.00 74.95 850 GLU A CA 1
ATOM 12422 C C . GLU A 1 850 ? -33.337 -38.000 -79.635 1.00 69.13 850 GLU A C 1
ATOM 12423 O O . GLU A 1 850 ? -34.146 -38.766 -79.099 1.00 69.43 850 GLU A O 1
ATOM 12435 N N . ASP A 1 851 ? -32.737 -36.996 -78.970 1.00 65.67 851 ASP A N 1
ATOM 12436 C CA . ASP A 1 851 ? -33.070 -36.656 -77.587 1.00 61.43 851 ASP A CA 1
ATOM 12437 C C . ASP A 1 851 ? -33.616 -35.229 -77.424 1.00 57.89 851 ASP A C 1
ATOM 12438 O O . ASP A 1 851 ? -33.403 -34.602 -76.386 1.00 52.36 851 ASP A O 1
ATOM 12447 N N . ALA A 1 852 ? -34.330 -34.701 -78.416 1.00 57.35 852 ALA A N 1
ATOM 12448 C CA . ALA A 1 852 ? -34.886 -33.359 -78.299 1.00 51.83 852 ALA A CA 1
ATOM 12449 C C . ALA A 1 852 ? -35.904 -33.288 -77.164 1.00 48.73 852 ALA A C 1
ATOM 12450 O O . ALA A 1 852 ? -36.477 -34.290 -76.746 1.00 46.01 852 ALA A O 1
ATOM 12457 N N . VAL A 1 853 ? -36.133 -32.080 -76.661 1.00 43.16 853 VAL A N 1
ATOM 12458 C CA . VAL A 1 853 ? -37.180 -31.853 -75.676 1.00 34.75 853 VAL A CA 1
ATOM 12459 C C . VAL A 1 853 ? -38.211 -30.883 -76.251 1.00 33.86 853 VAL A C 1
ATOM 12460 O O . VAL A 1 853 ? -37.883 -29.943 -76.998 1.00 29.76 853 VAL A O 1
ATOM 12473 N N . VAL A 1 854 ? -39.466 -31.129 -75.890 1.00 28.85 854 VAL A N 1
ATOM 12474 C CA . VAL A 1 854 ? -40.596 -30.309 -76.304 1.00 28.15 854 VAL A CA 1
ATOM 12475 C C . VAL A 1 854 ? -41.416 -30.049 -75.072 1.00 23.69 854 VAL A C 1
ATOM 12476 O O . VAL A 1 854 ? -41.854 -30.992 -74.408 1.00 35.70 854 VAL A O 1
ATOM 12489 N N . VAL A 1 855 ? -41.671 -28.780 -74.791 1.00 30.36 855 VAL A N 1
ATOM 12490 C CA . VAL A 1 855 ? -42.483 -28.425 -73.642 1.00 29.96 855 VAL A CA 1
ATOM 12491 C C . VAL A 1 855 ? -43.311 -27.196 -73.976 1.00 28.32 855 VAL A C 1
ATOM 12492 O O . VAL A 1 855 ? -43.001 -26.425 -74.891 1.00 31.62 855 VAL A O 1
ATOM 12505 N N . GLY A 1 856 ? -44.356 -27.008 -73.187 1.00 28.62 856 GLY A N 1
ATOM 12506 C CA . GLY A 1 856 ? -45.198 -25.841 -73.260 1.00 28.87 856 GLY A CA 1
ATOM 12507 C C . GLY A 1 856 ? -44.874 -24.853 -72.166 1.00 40.28 856 GLY A C 1
ATOM 12508 O O . GLY A 1 856 ? -43.834 -24.923 -71.515 1.00 35.07 856 GLY A O 1
ATOM 12512 N N . SER A 1 857 ? -45.773 -23.889 -71.991 1.00 33.21 857 SER A N 1
ATOM 12513 C CA . SER A 1 857 ? -45.566 -22.842 -71.000 1.00 34.02 857 SER A CA 1
ATOM 12514 C C . SER A 1 857 ? -46.650 -22.918 -69.938 1.00 38.39 857 SER A C 1
ATOM 12515 O O . SER A 1 857 ? -46.338 -23.238 -68.798 1.00 33.96 857 SER A O 1
ATOM 12523 N N . LEU A 1 858 ? -47.900 -22.633 -70.264 1.00 39.99 858 LEU A N 1
ATOM 12524 C CA . LEU A 1 858 ? -48.993 -22.780 -69.316 1.00 34.45 858 LEU A CA 1
ATOM 12525 C C . LEU A 1 858 ? -50.040 -23.725 -69.896 1.00 39.07 858 LEU A C 1
ATOM 12526 O O . LEU A 1 858 ? -49.936 -24.187 -71.044 1.00 33.39 858 LEU A O 1
ATOM 12542 N N . HIS A 1 859 ? -51.009 -24.067 -69.038 1.00 33.15 859 HIS A N 1
ATOM 12543 C CA . HIS A 1 859 ? -52.070 -25.022 -69.335 1.00 44.81 859 HIS A CA 1
ATOM 12544 C C . HIS A 1 859 ? -53.393 -24.414 -68.875 1.00 57.73 859 HIS A C 1
ATOM 12545 O O . HIS A 1 859 ? -53.420 -23.608 -67.929 1.00 36.99 859 HIS A O 1
ATOM 12559 N N . ARG A 1 860 ? -54.478 -24.811 -69.571 1.00 54.78 860 ARG A N 1
ATOM 12560 C CA . ARG A 1 860 ? -55.835 -24.301 -69.344 1.00 60.60 860 ARG A CA 1
ATOM 12561 C C . ARG A 1 860 ? -56.129 -24.230 -67.862 1.00 58.47 860 ARG A C 1
ATOM 12562 O O . ARG A 1 860 ? -56.556 -23.201 -67.335 1.00 64.06 860 ARG A O 1
ATOM 12583 N N . ASP A 1 861 ? -55.884 -25.332 -67.181 1.00 58.20 861 ASP A N 1
ATOM 12584 C CA . ASP A 1 861 ? -55.877 -25.388 -65.730 1.00 70.51 861 ASP A CA 1
ATOM 12585 C C . ASP A 1 861 ? -54.412 -25.406 -65.303 1.00 72.33 861 ASP A C 1
ATOM 12586 O O . ASP A 1 861 ? -53.727 -26.421 -65.475 1.00 71.05 861 ASP A O 1
ATOM 12595 N N . GLY A 1 862 ? -53.918 -24.279 -64.787 1.00 68.03 862 GLY A N 1
ATOM 12596 C CA . GLY A 1 862 ? -52.491 -24.155 -64.514 1.00 51.79 862 GLY A CA 1
ATOM 12597 C C . GLY A 1 862 ? -51.845 -23.034 -65.289 1.00 38.78 862 GLY A C 1
ATOM 12598 O O . GLY A 1 862 ? -51.081 -23.272 -66.229 1.00 41.48 862 GLY A O 1
ATOM 12602 N N . GLY A 1 863 ? -52.146 -21.806 -64.894 1.00 38.15 863 GLY A N 1
ATOM 12603 C CA . GLY A 1 863 ? -51.601 -20.620 -65.507 1.00 37.37 863 GLY A CA 1
ATOM 12604 C C . GLY A 1 863 ? -50.975 -19.708 -64.481 1.00 43.93 863 GLY A C 1
ATOM 12605 O O . GLY A 1 863 ? -50.763 -18.515 -64.728 1.00 52.33 863 GLY A O 1
ATOM 12609 N N . ASP A 1 864 ? -50.677 -20.264 -63.312 1.00 43.58 864 ASP A N 1
ATOM 12610 C CA . ASP A 1 864 ? -50.014 -19.493 -62.274 1.00 39.96 864 ASP A CA 1
ATOM 12611 C C . ASP A 1 864 ? -48.501 -19.705 -62.365 1.00 41.84 864 ASP A C 1
ATOM 12612 O O . ASP A 1 864 ? -47.994 -20.431 -63.228 1.00 41.03 864 ASP A O 1
ATOM 12621 N N . LEU A 1 865 ? -47.763 -19.071 -61.452 1.00 37.21 865 LEU A N 1
ATOM 12622 C CA . LEU A 1 865 ? -46.308 -19.128 -61.523 1.00 49.74 865 LEU A CA 1
ATOM 12623 C C . LEU A 1 865 ? -45.804 -20.551 -61.281 1.00 33.01 865 LEU A C 1
ATOM 12624 O O . LEU A 1 865 ? -44.833 -20.977 -61.907 1.00 31.95 865 LEU A O 1
ATOM 12640 N N . SER A 1 866 ? -46.506 -21.308 -60.437 1.00 27.60 866 SER A N 1
ATOM 12641 C CA . SER A 1 866 ? -46.129 -22.674 -60.135 1.00 37.83 866 SER A CA 1
ATOM 12642 C C . SER A 1 866 ? -46.175 -23.538 -61.377 1.00 42.64 866 SER A C 1
ATOM 12643 O O . SER A 1 866 ? -45.315 -24.398 -61.565 1.00 30.49 866 SER A O 1
ATOM 12651 N N . ALA A 1 867 ? -47.203 -23.363 -62.210 1.00 34.41 867 ALA A N 1
ATOM 12652 C CA . ALA A 1 867 ? -47.284 -24.130 -63.440 1.00 29.25 867 ALA A CA 1
ATOM 12653 C C . ALA A 1 867 ? -46.192 -23.703 -64.399 1.00 23.11 867 ALA A C 1
ATOM 12654 O O . ALA A 1 867 ? -45.580 -24.539 -65.068 1.00 35.05 867 ALA A O 1
ATOM 12661 N N . PHE A 1 868 ? -45.877 -22.412 -64.430 1.00 24.65 868 PHE A N 1
ATOM 12662 C CA . PHE A 1 868 ? -44.807 -21.973 -65.296 1.00 29.65 868 PHE A CA 1
ATOM 12663 C C . PHE A 1 868 ? -43.457 -22.521 -64.805 1.00 28.21 868 PHE A C 1
ATOM 12664 O O . PHE A 1 868 ? -42.638 -22.974 -65.608 1.00 25.51 868 PHE A O 1
ATOM 12681 N N . LEU A 1 869 ? -43.214 -22.503 -63.493 1.00 25.49 869 LEU A N 1
ATOM 12682 C CA . LEU A 1 869 ? -41.985 -23.096 -62.966 1.00 28.64 869 LEU A CA 1
ATOM 12683 C C . LEU A 1 869 ? -41.913 -24.587 -63.281 1.00 23.50 869 LEU A C 1
ATOM 12684 O O . LEU A 1 869 ? -40.840 -25.112 -63.595 1.00 25.93 869 LEU A O 1
ATOM 12700 N N . ARG A 1 870 ? -43.049 -25.279 -63.225 1.00 23.72 870 ARG A N 1
ATOM 12701 C CA . ARG A 1 870 ? -43.069 -26.701 -63.584 1.00 31.73 870 ARG A CA 1
ATOM 12702 C C . ARG A 1 870 ? -42.678 -26.909 -65.043 1.00 27.85 870 ARG A C 1
ATOM 12703 O O . ARG A 1 870 ? -41.933 -27.838 -65.359 1.00 22.46 870 ARG A O 1
ATOM 12724 N N . SER A 1 871 ? -43.134 -26.029 -65.944 1.00 28.58 871 SER A N 1
ATOM 12725 C CA . SER A 1 871 ? -42.723 -26.121 -67.353 1.00 23.27 871 SER A CA 1
ATOM 12726 C C . SER A 1 871 ? -41.216 -25.872 -67.511 1.00 21.60 871 SER A C 1
ATOM 12727 O O . SER A 1 871 ? -40.520 -26.569 -68.259 1.00 24.06 871 SER A O 1
ATOM 12735 N N . MET A 1 872 ? -40.689 -24.903 -66.813 1.00 21.57 872 MET A N 1
ATOM 12736 C CA . MET A 1 872 ? -39.257 -24.691 -66.862 1.00 27.83 872 MET A CA 1
ATOM 12737 C C . MET A 1 872 ? -38.513 -25.880 -66.274 1.00 23.28 872 MET A C 1
ATOM 12738 O O . MET A 1 872 ? -37.472 -26.260 -66.805 1.00 19.93 872 MET A O 1
ATOM 12752 N N . ALA A 1 873 ? -39.081 -26.515 -65.240 1.00 21.24 873 ALA A N 1
ATOM 12753 C CA . ALA A 1 873 ? -38.460 -27.709 -64.647 1.00 24.18 873 ALA A CA 1
ATOM 12754 C C . ALA A 1 873 ? -38.403 -28.840 -65.658 1.00 28.77 873 ALA A C 1
ATOM 12755 O O . ALA A 1 873 ? -37.405 -29.569 -65.761 1.00 22.08 873 ALA A O 1
ATOM 12762 N N . THR A 1 874 ? -39.496 -29.036 -66.383 1.00 22.23 874 THR A N 1
ATOM 12763 C CA . THR A 1 874 ? -39.526 -30.048 -67.424 1.00 22.09 874 THR A CA 1
ATOM 12764 C C . THR A 1 874 ? -38.482 -29.756 -68.484 1.00 22.24 874 THR A C 1
ATOM 12765 O O . THR A 1 874 ? -37.794 -30.670 -68.989 1.00 27.90 874 THR A O 1
ATOM 12776 N N . ALA A 1 875 ? -38.280 -28.487 -68.794 1.00 19.18 875 ALA A N 1
ATOM 12777 C CA . ALA A 1 875 ? -37.259 -28.201 -69.790 1.00 24.29 875 ALA A CA 1
ATOM 12778 C C . ALA A 1 875 ? -35.886 -28.501 -69.202 1.00 25.98 875 ALA A C 1
ATOM 12779 O O . ALA A 1 875 ? -34.980 -28.983 -69.891 1.00 21.06 875 ALA A O 1
ATOM 12786 N N . HIS A 1 876 ? -35.743 -28.204 -67.921 1.00 24.13 876 HIS A N 1
ATOM 12787 C CA . HIS A 1 876 ? -34.455 -28.294 -67.251 1.00 23.18 876 HIS A CA 1
ATOM 12788 C C . HIS A 1 876 ? -34.019 -29.735 -67.058 1.00 19.38 876 HIS A C 1
ATOM 12789 O O . HIS A 1 876 ? -32.833 -30.048 -67.235 1.00 24.06 876 HIS A O 1
ATOM 12803 N N . VAL A 1 877 ? -34.932 -30.630 -66.655 1.00 23.20 877 VAL A N 1
ATOM 12804 C CA . VAL A 1 877 ? -34.504 -31.995 -66.410 1.00 21.04 877 VAL A CA 1
ATOM 12805 C C . VAL A 1 877 ? -34.082 -32.665 -67.699 1.00 32.60 877 VAL A C 1
ATOM 12806 O O . VAL A 1 877 ? -33.449 -33.732 -67.662 1.00 23.74 877 VAL A O 1
ATOM 12819 N N . SER A 1 878 ? -34.357 -32.028 -68.836 1.00 26.61 878 SER A N 1
ATOM 12820 C CA . SER A 1 878 ? -33.907 -32.516 -70.124 1.00 21.17 878 SER A CA 1
ATOM 12821 C C . SER A 1 878 ? -32.841 -31.624 -70.720 1.00 22.11 878 SER A C 1
ATOM 12822 O O . SER A 1 878 ? -32.622 -31.649 -71.927 1.00 31.17 878 SER A O 1
ATOM 12830 N N . GLY A 1 879 ? -32.210 -30.790 -69.905 1.00 23.05 879 GLY A N 1
ATOM 12831 C CA . GLY A 1 879 ? -31.000 -30.125 -70.314 1.00 25.56 879 GLY A CA 1
ATOM 12832 C C . GLY A 1 879 ? -31.090 -28.650 -70.667 1.00 31.90 879 GLY A C 1
ATOM 12833 O O . GLY A 1 879 ? -30.059 -28.069 -71.009 1.00 33.09 879 GLY A O 1
ATOM 12837 N N . VAL A 1 880 ? -32.262 -28.015 -70.614 1.00 30.02 880 VAL A N 1
ATOM 12838 C CA . VAL A 1 880 ? -32.295 -26.569 -70.842 1.00 23.83 880 VAL A CA 1
ATOM 12839 C C . VAL A 1 880 ? -31.843 -25.889 -69.569 1.00 28.64 880 VAL A C 1
ATOM 12840 O O . VAL A 1 880 ? -32.436 -26.101 -68.509 1.00 23.01 880 VAL A O 1
ATOM 12853 N N . ASP A 1 881 ? -30.878 -24.983 -69.683 1.00 28.26 881 ASP A N 1
ATOM 12854 C CA . ASP A 1 881 ? -30.364 -24.342 -68.488 1.00 25.92 881 ASP A CA 1
ATOM 12855 C C . ASP A 1 881 ? -31.308 -23.229 -68.061 1.00 26.07 881 ASP A C 1
ATOM 12856 O O . ASP A 1 881 ? -31.737 -22.420 -68.882 1.00 29.34 881 ASP A O 1
ATOM 12865 N N . ILE A 1 882 ? -31.666 -23.233 -66.778 1.00 26.58 882 ILE A N 1
ATOM 12866 C CA . ILE A 1 882 ? -32.583 -22.283 -66.155 1.00 24.62 882 ILE A CA 1
ATOM 12867 C C . ILE A 1 882 ? -31.822 -21.567 -65.042 1.00 32.10 882 ILE A C 1
ATOM 12868 O O . ILE A 1 882 ? -31.075 -22.199 -64.289 1.00 27.76 882 ILE A O 1
ATOM 12884 N N . ARG A 1 883 ? -32.036 -20.260 -64.923 1.00 27.58 883 ARG A N 1
ATOM 12885 C CA . ARG A 1 883 ? -31.480 -19.443 -63.837 1.00 26.44 883 ARG A CA 1
ATOM 12886 C C . ARG A 1 883 ? -32.477 -19.415 -62.685 1.00 30.52 883 ARG A C 1
ATOM 12887 O O . ARG A 1 883 ? -33.275 -18.485 -62.520 1.00 31.80 883 ARG A O 1
ATOM 12908 N N . TRP A 1 884 ? -32.421 -20.458 -61.878 1.00 22.19 884 TRP A N 1
ATOM 12909 C CA . TRP A 1 884 ? -33.425 -20.700 -60.862 1.00 27.59 884 TRP A CA 1
ATOM 12910 C C . TRP A 1 884 ? -33.424 -19.627 -59.782 1.00 22.46 884 TRP A C 1
ATOM 12911 O O . TRP A 1 884 ? -34.468 -19.389 -59.140 1.00 29.31 884 TRP A O 1
ATOM 12932 N N . ASP A 1 885 ? -32.295 -18.957 -59.573 1.00 22.61 885 ASP A N 1
ATOM 12933 C CA . ASP A 1 885 ? -32.222 -17.920 -58.542 1.00 28.76 885 ASP A CA 1
ATOM 12934 C C . ASP A 1 885 ? -33.184 -16.771 -58.818 1.00 33.00 885 ASP A C 1
ATOM 12935 O O . ASP A 1 885 ? -33.651 -16.114 -57.882 1.00 29.56 885 ASP A O 1
ATOM 12944 N N . VAL A 1 886 ? -33.506 -16.516 -60.085 1.00 35.66 886 VAL A N 1
ATOM 12945 C CA . VAL A 1 886 ? -34.483 -15.478 -60.395 1.00 24.39 886 VAL A CA 1
ATOM 12946 C C . VAL A 1 886 ? -35.813 -15.749 -59.694 1.00 29.23 886 VAL A C 1
ATOM 12947 O O . VAL A 1 886 ? -36.560 -14.815 -59.385 1.00 33.27 886 VAL A O 1
ATOM 12960 N N . ALA A 1 887 ? -36.150 -17.019 -59.458 1.00 26.89 887 ALA A N 1
ATOM 12961 C CA . ALA A 1 887 ? -37.369 -17.390 -58.739 1.00 31.42 887 ALA A CA 1
ATOM 12962 C C . ALA A 1 887 ? -37.289 -17.164 -57.232 1.00 32.67 887 ALA A C 1
ATOM 12963 O O . ALA A 1 887 ? -38.289 -17.379 -56.526 1.00 32.13 887 ALA A O 1
ATOM 12970 N N . LEU A 1 888 ? -36.133 -16.788 -56.723 1.00 34.36 888 LEU A N 1
ATOM 12971 C CA . LEU A 1 888 ? -35.902 -16.860 -55.280 1.00 39.44 888 LEU A CA 1
ATOM 12972 C C . LEU A 1 888 ? -35.167 -15.608 -54.828 1.00 38.82 888 LEU A C 1
ATOM 12973 O O . LEU A 1 888 ? -34.089 -15.690 -54.231 1.00 35.61 888 LEU A O 1
ATOM 12989 N N . PRO A 1 889 ? -35.704 -14.432 -55.131 1.00 41.00 889 PRO A N 1
ATOM 12990 C CA . PRO A 1 889 ? -34.998 -13.203 -54.796 1.00 40.03 889 PRO A CA 1
ATOM 12991 C C . PRO A 1 889 ? -34.992 -13.013 -53.288 1.00 30.21 889 PRO A C 1
ATOM 12992 O O . PRO A 1 889 ? -35.982 -13.279 -52.605 1.00 43.61 889 PRO A O 1
ATOM 13003 N N . GLY A 1 890 ? -33.867 -12.575 -52.768 1.00 37.56 890 GLY A N 1
ATOM 13004 C CA . GLY A 1 890 ? -33.766 -12.322 -51.345 1.00 46.58 890 GLY A CA 1
ATOM 13005 C C . GLY A 1 890 ? -33.452 -13.535 -50.499 1.00 50.10 890 GLY A C 1
ATOM 13006 O O . GLY A 1 890 ? -33.244 -13.384 -49.288 1.00 42.06 890 GLY A O 1
ATOM 13010 N N . ALA A 1 891 ? -33.413 -14.732 -51.086 1.00 39.43 891 ALA A N 1
ATOM 13011 C CA . ALA A 1 891 ? -33.151 -15.899 -50.274 1.00 38.04 891 ALA A CA 1
ATOM 13012 C C . ALA A 1 891 ? -31.657 -15.995 -49.996 1.00 36.94 891 ALA A C 1
ATOM 13013 O O . ALA A 1 891 ? -30.821 -15.434 -50.710 1.00 30.79 891 ALA A O 1
ATOM 13020 N N . ALA A 1 892 ? -31.328 -16.699 -48.930 1.00 44.85 892 ALA A N 1
ATOM 13021 C CA . ALA A 1 892 ? -29.932 -17.000 -48.677 1.00 44.76 892 ALA A CA 1
ATOM 13022 C C . ALA A 1 892 ? -29.719 -18.499 -48.769 1.00 32.97 892 ALA A C 1
ATOM 13023 O O . ALA A 1 892 ? -30.565 -19.261 -48.275 1.00 35.66 892 ALA A O 1
ATOM 13030 N N . PRO A 1 893 ? -28.627 -18.961 -49.392 1.00 37.40 893 PRO A N 1
ATOM 13031 C CA . PRO A 1 893 ? -28.455 -20.416 -49.571 1.00 38.95 893 PRO A CA 1
ATOM 13032 C C . PRO A 1 893 ? -28.262 -21.120 -48.235 1.00 36.01 893 PRO A C 1
ATOM 13033 O O . PRO A 1 893 ? -27.496 -20.678 -47.380 1.00 38.02 893 PRO A O 1
ATOM 13044 N N . PHE A 1 894 ? -28.995 -22.200 -48.058 1.00 31.32 894 PHE A N 1
ATOM 13045 C CA . PHE A 1 894 ? -28.977 -22.989 -46.829 1.00 30.93 894 PHE A CA 1
ATOM 13046 C C . PHE A 1 894 ? -27.966 -24.112 -47.014 1.00 31.69 894 PHE A C 1
ATOM 13047 O O . PHE A 1 894 ? -27.761 -24.600 -48.131 1.00 33.27 894 PHE A O 1
ATOM 13064 N N . ALA A 1 895 ? -27.293 -24.477 -45.926 1.00 28.83 895 ALA A N 1
ATOM 13065 C CA . ALA A 1 895 ? -26.347 -25.585 -45.959 1.00 32.26 895 ALA A CA 1
ATOM 13066 C C . ALA A 1 895 ? -27.073 -26.902 -46.238 1.00 25.69 895 ALA A C 1
ATOM 13067 O O . ALA A 1 895 ? -28.159 -27.169 -45.708 1.00 29.40 895 ALA A O 1
ATOM 13074 N N . LEU A 1 896 ? -26.471 -27.714 -47.080 1.00 24.26 896 LEU A N 1
ATOM 13075 C CA . LEU A 1 896 ? -27.072 -28.942 -47.570 1.00 23.98 896 LEU A CA 1
ATOM 13076 C C . LEU A 1 896 ? -26.195 -30.139 -47.238 1.00 23.82 896 LEU A C 1
ATOM 13077 O O . LEU A 1 896 ? -24.982 -29.998 -47.146 1.00 19.35 896 LEU A O 1
ATOM 13093 N N . PRO A 1 897 ? -26.748 -31.350 -47.184 1.00 25.00 897 PRO A N 1
ATOM 13094 C CA . PRO A 1 897 ? -25.888 -32.538 -47.166 1.00 28.75 897 PRO A CA 1
ATOM 13095 C C . PRO A 1 897 ? -25.064 -32.631 -48.439 1.00 25.13 897 PRO A C 1
ATOM 13096 O O . PRO A 1 897 ? -25.332 -31.949 -49.434 1.00 21.61 897 PRO A O 1
ATOM 13107 N N . THR A 1 898 ? -24.057 -33.500 -48.408 1.00 23.24 898 THR A N 1
ATOM 13108 C CA . THR A 1 898 ? -23.188 -33.712 -49.558 1.00 19.19 898 THR A CA 1
ATOM 13109 C C . THR A 1 898 ? -23.649 -34.921 -50.387 1.00 20.24 898 THR A C 1
ATOM 13110 O O . THR A 1 898 ? -24.551 -35.669 -50.007 1.00 22.39 898 THR A O 1
ATOM 13121 N N . TYR A 1 899 ? -22.999 -35.094 -51.538 1.00 15.97 899 TYR A N 1
ATOM 13122 C CA . TYR A 1 899 ? -23.446 -36.054 -52.517 1.00 19.29 899 TYR A CA 1
ATOM 13123 C C . TYR A 1 899 ? -23.549 -37.447 -51.907 1.00 20.30 899 TYR A C 1
ATOM 13124 O O . TYR A 1 899 ? -22.622 -37.890 -51.229 1.00 17.97 899 TYR A O 1
ATOM 13142 N N . PRO A 1 900 ? -24.697 -38.183 -52.114 1.00 19.78 900 PRO A N 1
ATOM 13143 C CA . PRO A 1 900 ? -24.852 -39.544 -51.556 1.00 21.35 900 PRO A CA 1
ATOM 13144 C C . PRO A 1 900 ? -24.149 -40.608 -52.402 1.00 23.66 900 PRO A C 1
ATOM 13145 O O . PRO A 1 900 ? -24.735 -41.310 -53.250 1.00 21.06 900 PRO A O 1
ATOM 13156 N N . PHE A 1 901 ? -22.837 -40.752 -52.160 1.00 25.15 901 PHE A N 1
ATOM 13157 C CA . PHE A 1 901 ? -22.027 -41.689 -52.926 1.00 19.23 901 PHE A CA 1
ATOM 13158 C C . PHE A 1 901 ? -22.611 -43.098 -52.846 1.00 14.96 901 PHE A C 1
ATOM 13159 O O . PHE A 1 901 ? -23.035 -43.552 -51.786 1.00 19.25 901 PHE A O 1
ATOM 13176 N N . GLN A 1 902 ? -22.654 -43.776 -53.995 1.00 20.71 902 GLN A N 1
ATOM 13177 C CA . GLN A 1 902 ? -23.180 -45.145 -54.095 1.00 26.56 902 GLN A CA 1
ATOM 13178 C C . GLN A 1 902 ? -21.968 -46.082 -54.207 1.00 23.85 902 GLN A C 1
ATOM 13179 O O . GLN A 1 902 ? -21.360 -46.202 -55.272 1.00 23.26 902 GLN A O 1
ATOM 13193 N N . ARG A 1 903 ? -21.646 -46.755 -53.119 1.00 23.04 903 ARG A N 1
ATOM 13194 C CA . ARG A 1 903 ? -20.367 -47.426 -52.958 1.00 22.42 903 ARG A CA 1
ATOM 13195 C C . ARG A 1 903 ? -20.460 -48.914 -53.200 1.00 24.36 903 ARG A C 1
ATOM 13196 O O . ARG A 1 903 ? -21.454 -49.567 -52.852 1.00 26.76 903 ARG A O 1
ATOM 13217 N N . LYS A 1 904 ? -19.419 -49.427 -53.844 1.00 26.06 904 LYS A N 1
ATOM 13218 C CA . LYS A 1 904 ? -19.075 -50.836 -53.898 1.00 19.82 904 LYS A CA 1
ATOM 13219 C C . LYS A 1 904 ? -17.679 -50.998 -53.312 1.00 34.81 904 LYS A C 1
ATOM 13220 O O . LYS A 1 904 ? -16.916 -50.034 -53.185 1.00 26.93 904 LYS A O 1
ATOM 13239 N N . ARG A 1 905 ? -17.384 -52.229 -52.929 1.00 23.15 905 ARG A N 1
ATOM 13240 C CA . ARG A 1 905 ? -16.109 -52.606 -52.346 1.00 30.57 905 ARG A CA 1
ATOM 13241 C C . ARG A 1 905 ? -15.053 -52.839 -53.420 1.00 24.78 905 ARG A C 1
ATOM 13242 O O . ARG A 1 905 ? -15.267 -53.613 -54.359 1.00 27.99 905 ARG A O 1
ATOM 13263 N N . TYR A 1 906 ? -13.903 -52.200 -53.259 1.00 26.12 906 TYR A N 1
ATOM 13264 C CA . TYR A 1 906 ? -12.725 -52.498 -54.065 1.00 24.61 906 TYR A CA 1
ATOM 13265 C C . TYR A 1 906 ? -11.552 -52.699 -53.117 1.00 26.81 906 TYR A C 1
ATOM 13266 O O . TYR A 1 906 ? -11.217 -51.800 -52.347 1.00 22.44 906 TYR A O 1
ATOM 13284 N N . TRP A 1 907 ? -10.970 -53.904 -53.136 1.00 23.54 907 TRP A N 1
ATOM 13285 C CA . TRP A 1 907 ? -9.845 -54.241 -52.279 1.00 28.05 907 TRP A CA 1
ATOM 13286 C C . TRP A 1 907 ? -9.068 -55.346 -52.969 1.00 30.68 907 TRP A C 1
ATOM 13287 O O . TRP A 1 907 ? -9.637 -56.391 -53.279 1.00 37.91 907 TRP A O 1
ATOM 13308 N N . LEU A 1 908 ? -7.798 -55.089 -53.253 1.00 36.07 908 LEU A N 1
ATOM 13309 C CA . LEU A 1 908 ? -6.862 -56.133 -53.678 1.00 44.40 908 LEU A CA 1
ATOM 13310 C C . LEU A 1 908 ? -6.364 -56.914 -52.463 1.00 39.82 908 LEU A C 1
ATOM 13311 O O . LEU A 1 908 ? -5.707 -56.353 -51.567 1.00 54.25 908 LEU A O 1
ATOM 13327 N N . GLN A 1 909 ? -6.629 -58.130 -52.456 1.00 43.38 909 GLN A N 1
ATOM 13328 C CA . GLN A 1 909 ? -6.252 -59.085 -51.416 1.00 68.72 909 GLN A CA 1
ATOM 13329 C C . GLN A 1 909 ? -4.982 -59.847 -51.804 1.00 69.95 909 GLN A C 1
ATOM 13330 O O . GLN A 1 909 ? -4.781 -60.160 -52.989 1.00 72.06 909 GLN A O 1
ATOM 13344 N N . PRO A 1 910 ? -4.110 -60.186 -50.835 1.00 75.45 910 PRO A N 1
ATOM 13345 C CA . PRO A 1 910 ? -2.933 -61.030 -51.113 1.00 76.26 910 PRO A CA 1
ATOM 13346 C C . PRO A 1 910 ? -3.259 -62.401 -51.698 1.00 62.66 910 PRO A C 1
ATOM 13347 O O . PRO A 1 910 ? -2.309 -63.081 -52.089 1.00 67.83 910 PRO A O 1
ATOM 13358 N N . ASP B 2 17 ? 7.294 35.402 -30.692 1.00 76.43 17 ASP L N 1
ATOM 13359 C CA . ASP B 2 17 ? 6.653 34.732 -31.817 1.00 74.44 17 ASP L CA 1
ATOM 13360 C C . ASP B 2 17 ? 7.258 33.322 -31.999 1.00 71.93 17 ASP L C 1
ATOM 13361 O O . ASP B 2 17 ? 7.144 32.738 -33.072 1.00 72.67 17 ASP L O 1
ATOM 13369 N N . VAL B 2 18 ? 7.893 32.781 -30.939 1.00 53.58 18 VAL L N 1
ATOM 13370 C CA . VAL B 2 18 ? 8.618 31.513 -31.020 1.00 66.64 18 VAL L CA 1
ATOM 13371 C C . VAL B 2 18 ? 7.659 30.349 -30.805 1.00 61.51 18 VAL L C 1
ATOM 13372 O O . VAL B 2 18 ? 6.822 30.370 -29.895 1.00 56.50 18 VAL L O 1
ATOM 13385 N N . VAL B 2 19 ? 7.825 29.306 -31.620 1.00 54.66 19 VAL L N 1
ATOM 13386 C CA . VAL B 2 19 ? 6.899 28.181 -31.707 1.00 54.95 19 VAL L CA 1
ATOM 13387 C C . VAL B 2 19 ? 7.398 27.071 -30.804 1.00 43.20 19 VAL L C 1
ATOM 13388 O O . VAL B 2 19 ? 8.480 26.525 -31.033 1.00 51.46 19 VAL L O 1
ATOM 13401 N N . MET B 2 20 ? 6.607 26.725 -29.794 1.00 46.57 20 MET L N 1
ATOM 13402 C CA . MET B 2 20 ? 6.931 25.678 -28.837 1.00 52.37 20 MET L CA 1
ATOM 13403 C C . MET B 2 20 ? 5.901 24.547 -28.897 1.00 49.65 20 MET L C 1
ATOM 13404 O O . MET B 2 20 ? 4.765 24.740 -29.345 1.00 42.92 20 MET L O 1
ATOM 13418 N N . THR B 2 21 ? 6.327 23.350 -28.468 1.00 39.94 21 THR L N 1
ATOM 13419 C CA . THR B 2 21 ? 5.439 22.216 -28.241 1.00 38.93 21 THR L CA 1
ATOM 13420 C C . THR B 2 21 ? 5.522 21.793 -26.788 1.00 45.72 21 THR L C 1
ATOM 13421 O O . THR B 2 21 ? 6.552 21.964 -26.133 1.00 45.01 21 THR L O 1
ATOM 13432 N N . GLN B 2 22 ? 4.432 21.230 -26.291 1.00 40.58 22 GLN L N 1
ATOM 13433 C CA . GLN B 2 22 ? 4.423 20.639 -24.961 1.00 49.36 22 GLN L CA 1
ATOM 13434 C C . GLN B 2 22 ? 3.771 19.271 -25.032 1.00 35.42 22 GLN L C 1
ATOM 13435 O O . GLN B 2 22 ? 2.763 19.089 -25.711 1.00 36.47 22 GLN L O 1
ATOM 13449 N N . SER B 2 23 ? 4.348 18.327 -24.315 1.00 41.02 23 SER L N 1
ATOM 13450 C CA . SER B 2 23 ? 3.802 16.996 -24.145 1.00 33.18 23 SER L CA 1
ATOM 13451 C C . SER B 2 23 ? 3.815 16.685 -22.655 1.00 37.56 23 SER L C 1
ATOM 13452 O O . SER B 2 23 ? 4.515 17.359 -21.890 1.00 43.68 23 SER L O 1
ATOM 13460 N N . PRO B 2 24 ? 3.064 15.664 -22.208 1.00 39.75 24 PRO L N 1
ATOM 13461 C CA . PRO B 2 24 ? 3.105 15.289 -20.780 1.00 46.83 24 PRO L CA 1
ATOM 13462 C C . PRO B 2 24 ? 4.516 14.986 -20.294 1.00 40.97 24 PRO L C 1
ATOM 13463 O O . PRO B 2 24 ? 5.364 14.476 -21.027 1.00 42.34 24 PRO L O 1
ATOM 13474 N N . LEU B 2 25 ? 4.751 15.308 -19.024 1.00 41.52 25 LEU L N 1
ATOM 13475 C CA . LEU B 2 25 ? 6.071 15.164 -18.430 1.00 40.60 25 LEU L CA 1
ATOM 13476 C C . LEU B 2 25 ? 6.456 13.690 -18.303 1.00 36.59 25 LEU L C 1
ATOM 13477 O O . LEU B 2 25 ? 7.587 13.304 -18.612 1.00 40.46 25 LEU L O 1
ATOM 13493 N N . SER B 2 26 ? 5.514 12.841 -17.911 1.00 36.38 26 SER L N 1
ATOM 13494 C CA . SER B 2 26 ? 5.766 11.418 -17.710 1.00 44.92 26 SER L CA 1
ATOM 13495 C C . SER B 2 26 ? 4.586 10.621 -18.247 1.00 47.86 26 SER L C 1
ATOM 13496 O O . SER B 2 26 ? 3.481 11.141 -18.430 1.00 44.69 26 SER L O 1
ATOM 13504 N N . LEU B 2 27 ? 4.829 9.347 -18.504 1.00 42.93 27 LEU L N 1
ATOM 13505 C CA . LEU B 2 27 ? 3.723 8.503 -18.916 1.00 42.79 27 LEU L CA 1
ATOM 13506 C C . LEU B 2 27 ? 4.052 7.057 -18.615 1.00 47.45 27 LEU L C 1
ATOM 13507 O O . LEU B 2 27 ? 4.767 6.409 -19.382 1.00 45.49 27 LEU L O 1
ATOM 13523 N N . PRO B 2 28 ? 3.554 6.517 -17.512 1.00 55.04 28 PRO L N 1
ATOM 13524 C CA . PRO B 2 28 ? 3.718 5.083 -17.273 1.00 54.68 28 PRO L CA 1
ATOM 13525 C C . PRO B 2 28 ? 2.963 4.296 -18.333 1.00 40.50 28 PRO L C 1
ATOM 13526 O O . PRO B 2 28 ? 1.872 4.682 -18.745 1.00 50.66 28 PRO L O 1
ATOM 13537 N N . VAL B 2 29 ? 3.542 3.180 -18.781 1.00 45.20 29 VAL L N 1
ATOM 13538 C CA . VAL B 2 29 ? 2.862 2.341 -19.762 1.00 47.24 29 VAL L CA 1
ATOM 13539 C C . VAL B 2 29 ? 2.889 0.884 -19.320 1.00 40.86 29 VAL L C 1
ATOM 13540 O O . VAL B 2 29 ? 3.692 0.476 -18.480 1.00 45.87 29 VAL L O 1
ATOM 13553 N N . THR B 2 30 ? 2.002 0.090 -19.927 1.00 49.03 30 THR L N 1
ATOM 13554 C CA . THR B 2 30 ? 1.887 -1.347 -19.635 1.00 56.49 30 THR L CA 1
ATOM 13555 C C . THR B 2 30 ? 2.115 -2.146 -20.910 1.00 37.55 30 THR L C 1
ATOM 13556 O O . THR B 2 30 ? 1.309 -2.019 -21.848 1.00 41.40 30 THR L O 1
ATOM 13567 N N . PRO B 2 31 ? 3.129 -3.008 -21.003 1.00 36.06 31 PRO L N 1
ATOM 13568 C CA . PRO B 2 31 ? 3.262 -3.813 -22.218 1.00 44.35 31 PRO L CA 1
ATOM 13569 C C . PRO B 2 31 ? 2.023 -4.665 -22.449 1.00 53.37 31 PRO L C 1
ATOM 13570 O O . PRO B 2 31 ? 1.400 -5.148 -21.506 1.00 52.02 31 PRO L O 1
ATOM 13581 N N . GLY B 2 32 ? 1.672 -4.841 -23.724 1.00 44.27 32 GLY L N 1
ATOM 13582 C CA . GLY B 2 32 ? 0.465 -5.509 -24.126 1.00 44.29 32 GLY L CA 1
ATOM 13583 C C . GLY B 2 32 ? -0.692 -4.578 -24.393 1.00 51.79 32 GLY L C 1
ATOM 13584 O O . GLY B 2 32 ? -1.604 -4.943 -25.144 1.00 64.82 32 GLY L O 1
ATOM 13588 N N . GLU B 2 33 ? -0.655 -3.376 -23.830 1.00 50.32 33 GLU L N 1
ATOM 13589 C CA . GLU B 2 33 ? -1.742 -2.414 -23.871 1.00 51.03 33 GLU L CA 1
ATOM 13590 C C . GLU B 2 33 ? -1.345 -1.168 -24.656 1.00 51.38 33 GLU L C 1
ATOM 13591 O O . GLU B 2 33 ? -0.158 -0.885 -24.834 1.00 46.55 33 GLU L O 1
ATOM 13603 N N . PRO B 2 34 ? -2.314 -0.399 -25.128 1.00 56.76 34 PRO L N 1
ATOM 13604 C CA . PRO B 2 34 ? -1.995 0.794 -25.912 1.00 52.61 34 PRO L CA 1
ATOM 13605 C C . PRO B 2 34 ? -1.464 1.923 -25.046 1.00 51.61 34 PRO L C 1
ATOM 13606 O O . PRO B 2 34 ? -1.642 1.952 -23.826 1.00 47.01 34 PRO L O 1
ATOM 13617 N N . ALA B 2 35 ? -0.807 2.875 -25.707 1.00 48.83 35 ALA L N 1
ATOM 13618 C CA . ALA B 2 35 ? -0.375 4.105 -25.056 1.00 34.72 35 ALA L CA 1
ATOM 13619 C C . ALA B 2 35 ? -0.519 5.245 -26.047 1.00 38.82 35 ALA L C 1
ATOM 13620 O O . ALA B 2 35 ? -0.422 5.055 -27.267 1.00 35.97 35 ALA L O 1
ATOM 13627 N N . SER B 2 36 ? -0.767 6.429 -25.505 1.00 38.88 36 SER L N 1
ATOM 13628 C CA . SER B 2 36 ? -0.951 7.642 -26.277 1.00 37.02 36 SER L CA 1
ATOM 13629 C C . SER B 2 36 ? -0.151 8.759 -25.635 1.00 37.88 36 SER L C 1
ATOM 13630 O O . SER B 2 36 ? -0.185 8.937 -24.416 1.00 34.77 36 SER L O 1
ATOM 13638 N N . ILE B 2 37 ? 0.545 9.532 -26.459 1.00 40.25 37 ILE L N 1
ATOM 13639 C CA . ILE B 2 37 ? 1.250 10.717 -26.000 1.00 28.03 37 ILE L CA 1
ATOM 13640 C C . ILE B 2 37 ? 0.654 11.910 -26.742 1.00 31.12 37 ILE L C 1
ATOM 13641 O O . ILE B 2 37 ? 0.691 11.963 -27.978 1.00 29.13 37 ILE L O 1
ATOM 13657 N N . SER B 2 38 ? 0.145 12.874 -25.993 1.00 31.86 38 SER L N 1
ATOM 13658 C CA . SER B 2 38 ? -0.425 14.071 -26.577 1.00 38.50 38 SER L CA 1
ATOM 13659 C C . SER B 2 38 ? 0.671 15.139 -26.710 1.00 28.53 38 SER L C 1
ATOM 13660 O O . SER B 2 38 ? 1.701 15.106 -26.031 1.00 35.00 38 SER L O 1
ATOM 13668 N N . CYS B 2 39 ? 0.425 16.070 -27.625 1.00 37.12 39 CYS L N 1
ATOM 13669 C CA . CYS B 2 39 ? 1.340 17.132 -27.971 1.00 37.28 39 CYS L CA 1
ATOM 13670 C C . CYS B 2 39 ? 0.484 18.345 -28.291 1.00 24.78 39 CYS L C 1
ATOM 13671 O O . CYS B 2 39 ? -0.475 18.237 -29.048 1.00 33.04 39 CYS L O 1
ATOM 13678 N N . ARG B 2 40 ? 0.832 19.493 -27.735 1.00 35.09 40 ARG L N 1
ATOM 13679 C CA . ARG B 2 40 ? 0.141 20.727 -28.082 1.00 42.76 40 ARG L CA 1
ATOM 13680 C C . ARG B 2 40 ? 1.162 21.768 -28.509 1.00 38.64 40 ARG L C 1
ATOM 13681 O O . ARG B 2 40 ? 2.182 21.943 -27.829 1.00 38.21 40 ARG L O 1
ATOM 13702 N N . SER B 2 41 ? 0.906 22.459 -29.628 1.00 34.54 41 SER L N 1
ATOM 13703 C CA . SER B 2 41 ? 1.791 23.554 -30.040 1.00 36.00 41 SER L CA 1
ATOM 13704 C C . SER B 2 41 ? 1.179 24.913 -29.710 1.00 35.61 41 SER L C 1
ATOM 13705 O O . SER B 2 41 ? -0.034 25.052 -29.608 1.00 36.21 41 SER L O 1
ATOM 13713 N N . SER B 2 42 ? 2.047 25.933 -29.601 1.00 42.41 42 SER L N 1
ATOM 13714 C CA . SER B 2 42 ? 1.610 27.317 -29.382 1.00 49.67 42 SER L CA 1
ATOM 13715 C C . SER B 2 42 ? 0.987 27.950 -30.615 1.00 48.63 42 SER L C 1
ATOM 13716 O O . SER B 2 42 ? 0.528 29.092 -30.568 1.00 43.66 42 SER L O 1
ATOM 13724 N N . GLN B 2 43 ? 0.973 27.244 -31.722 1.00 41.41 43 GLN L N 1
ATOM 13725 C CA . GLN B 2 43 ? 0.610 27.827 -32.993 1.00 44.80 43 GLN L CA 1
ATOM 13726 C C . GLN B 2 43 ? 0.277 26.652 -33.885 1.00 39.89 43 GLN L C 1
ATOM 13727 O O . GLN B 2 43 ? 0.878 25.584 -33.757 1.00 32.90 43 GLN L O 1
ATOM 13741 N N . SER B 2 44 ? -0.698 26.834 -34.743 1.00 29.53 44 SER L N 1
ATOM 13742 C CA . SER B 2 44 ? -1.021 25.793 -35.693 1.00 40.06 44 SER L CA 1
ATOM 13743 C C . SER B 2 44 ? 0.224 25.397 -36.468 1.00 27.72 44 SER L C 1
ATOM 13744 O O . SER B 2 44 ? 1.000 26.246 -36.897 1.00 26.88 44 SER L O 1
ATOM 13752 N N . LEU B 2 45 ? 0.387 24.097 -36.679 1.00 26.17 45 LEU L N 1
ATOM 13753 C CA . LEU B 2 45 ? 1.459 23.603 -37.517 1.00 31.12 45 LEU L CA 1
ATOM 13754 C C . LEU B 2 45 ? 0.962 23.227 -38.891 1.00 31.85 45 LEU L C 1
ATOM 13755 O O . LEU B 2 45 ? 1.711 22.616 -39.667 1.00 24.33 45 LEU L O 1
ATOM 13771 N N . LEU B 2 46 ? -0.297 23.552 -39.206 1.00 30.48 46 LEU L N 1
ATOM 13772 C CA . LEU B 2 46 ? -0.849 23.153 -40.480 1.00 29.67 46 LEU L CA 1
ATOM 13773 C C . LEU B 2 46 ? -0.334 24.084 -41.557 1.00 24.40 46 LEU L C 1
ATOM 13774 O O . LEU B 2 46 ? -0.407 25.303 -41.432 1.00 28.48 46 LEU L O 1
ATOM 13790 N N . HIS B 2 47 ? 0.262 23.502 -42.578 1.00 23.01 47 HIS L N 1
ATOM 13791 C CA . HIS B 2 47 ? 0.792 24.265 -43.676 1.00 23.44 47 HIS L CA 1
ATOM 13792 C C . HIS B 2 47 ? -0.243 24.283 -44.794 1.00 27.75 47 HIS L C 1
ATOM 13793 O O . HIS B 2 47 ? -1.141 23.441 -44.846 1.00 21.88 47 HIS L O 1
ATOM 13807 N N . SER B 2 48 ? -0.099 25.259 -45.693 1.00 24.68 48 SER L N 1
ATOM 13808 C CA . SER B 2 48 ? -0.986 25.356 -46.858 1.00 26.79 48 SER L CA 1
ATOM 13809 C C . SER B 2 48 ? -0.925 24.113 -47.740 1.00 32.80 48 SER L C 1
ATOM 13810 O O . SER B 2 48 ? -1.899 23.784 -48.435 1.00 24.78 48 SER L O 1
ATOM 13818 N N . ASN B 2 49 ? 0.189 23.404 -47.731 1.00 26.09 49 ASN L N 1
ATOM 13819 C CA . ASN B 2 49 ? 0.285 22.189 -48.540 1.00 25.09 49 ASN L CA 1
ATOM 13820 C C . ASN B 2 49 ? -0.488 21.000 -47.947 1.00 25.80 49 ASN L C 1
ATOM 13821 O O . ASN B 2 49 ? -0.519 19.920 -48.556 1.00 29.22 49 ASN L O 1
ATOM 13832 N N . GLY B 2 50 ? -1.087 21.168 -46.786 1.00 26.82 50 GLY L N 1
ATOM 13833 C CA . GLY B 2 50 ? -1.946 20.164 -46.217 1.00 31.01 50 GLY L CA 1
ATOM 13834 C C . GLY B 2 50 ? -1.333 19.361 -45.104 1.00 33.31 50 GLY L C 1
ATOM 13835 O O . GLY B 2 50 ? -2.052 18.599 -44.466 1.00 31.23 50 GLY L O 1
ATOM 13839 N N . TYR B 2 51 ? -0.047 19.537 -44.814 1.00 20.77 51 TYR L N 1
ATOM 13840 C CA . TYR B 2 51 ? 0.609 18.712 -43.821 1.00 25.48 51 TYR L CA 1
ATOM 13841 C C . TYR B 2 51 ? 0.835 19.513 -42.550 1.00 21.16 51 TYR L C 1
ATOM 13842 O O . TYR B 2 51 ? 1.017 20.732 -42.583 1.00 25.99 51 TYR L O 1
ATOM 13860 N N . ASN B 2 52 ? 0.841 18.812 -41.426 1.00 22.59 52 ASN L N 1
ATOM 13861 C CA . ASN B 2 52 ? 1.280 19.388 -40.181 1.00 21.29 52 ASN L CA 1
ATOM 13862 C C . ASN B 2 52 ? 2.778 19.151 -39.958 1.00 28.68 52 ASN L C 1
ATOM 13863 O O . ASN B 2 52 ? 3.242 18.010 -39.974 1.00 23.45 52 ASN L O 1
ATOM 13874 N N . TYR B 2 53 ? 3.516 20.226 -39.690 1.00 26.29 53 TYR L N 1
ATOM 13875 C CA . TYR B 2 53 ? 4.982 20.157 -39.567 1.00 23.27 53 TYR L CA 1
ATOM 13876 C C . TYR B 2 53 ? 5.320 19.825 -38.132 1.00 26.86 53 TYR L C 1
ATOM 13877 O O . TYR B 2 53 ? 5.707 20.683 -37.332 1.00 23.61 53 TYR L O 1
ATOM 13895 N N . LEU B 2 54 ? 5.172 18.537 -37.834 1.00 23.48 54 LEU L N 1
ATOM 13896 C CA . LEU B 2 54 ? 5.346 17.968 -36.507 1.00 32.22 54 LEU L CA 1
ATOM 13897 C C . LEU B 2 54 ? 5.935 16.581 -36.687 1.00 23.18 54 LEU L C 1
ATOM 13898 O O . LEU B 2 54 ? 5.325 15.741 -37.350 1.00 25.88 54 LEU L O 1
ATOM 13914 N N . ASP B 2 55 ? 7.083 16.339 -36.070 1.00 25.78 55 ASP L N 1
ATOM 13915 C CA . ASP B 2 55 ? 7.773 15.058 -36.133 1.00 21.76 55 ASP L CA 1
ATOM 13916 C C . ASP B 2 55 ? 7.913 14.497 -34.728 1.00 27.38 55 ASP L C 1
ATOM 13917 O O . ASP B 2 55 ? 7.989 15.251 -33.748 1.00 24.68 55 ASP L O 1
ATOM 13926 N N . TRP B 2 56 ? 7.971 13.161 -34.631 1.00 22.47 56 TRP L N 1
ATOM 13927 C CA . TRP B 2 56 ? 8.110 12.482 -33.350 1.00 24.06 56 TRP L CA 1
ATOM 13928 C C . TRP B 2 56 ? 9.422 11.723 -33.317 1.00 24.42 56 TRP L C 1
ATOM 13929 O O . TRP B 2 56 ? 9.767 10.997 -34.261 1.00 21.98 56 TRP L O 1
ATOM 13950 N N . TYR B 2 57 ? 10.140 11.888 -32.226 1.00 22.68 57 TYR L N 1
ATOM 13951 C CA . TYR B 2 57 ? 11.394 11.196 -32.010 1.00 25.19 57 TYR L CA 1
ATOM 13952 C C . TYR B 2 57 ? 11.344 10.448 -30.684 1.00 27.14 57 TYR L C 1
ATOM 13953 O O . TYR B 2 57 ? 10.565 10.785 -29.793 1.00 25.74 57 TYR L O 1
ATOM 13971 N N . LEU B 2 58 ? 12.233 9.456 -30.556 1.00 27.64 58 LEU L N 1
ATOM 13972 C CA . LEU B 2 58 ? 12.386 8.659 -29.353 1.00 27.74 58 LEU L CA 1
ATOM 13973 C C . LEU B 2 58 ? 13.871 8.535 -29.026 1.00 24.99 58 LEU L C 1
ATOM 13974 O O . LEU B 2 58 ? 14.675 8.193 -29.901 1.00 27.05 58 LEU L O 1
ATOM 13990 N N . GLN B 2 59 ? 14.235 8.780 -27.774 1.00 27.98 59 GLN L N 1
ATOM 13991 C CA . GLN B 2 59 ? 15.583 8.435 -27.295 1.00 29.18 59 GLN L CA 1
ATOM 13992 C C . GLN B 2 59 ? 15.478 7.365 -26.217 1.00 35.09 59 GLN L C 1
ATOM 13993 O O . GLN B 2 59 ? 15.080 7.652 -25.080 1.00 29.51 59 GLN L O 1
ATOM 14007 N N . LYS B 2 60 ? 15.891 6.157 -26.559 1.00 31.73 60 LYS L N 1
ATOM 14008 C CA . LYS B 2 60 ? 15.980 5.092 -25.567 1.00 39.77 60 LYS L CA 1
ATOM 14009 C C . LYS B 2 60 ? 17.189 5.311 -24.650 1.00 41.73 60 LYS L C 1
ATOM 14010 O O . LYS B 2 60 ? 18.199 5.882 -25.074 1.00 35.99 60 LYS L O 1
ATOM 14029 N N . PRO B 2 61 ? 17.121 4.849 -23.395 1.00 45.53 61 PRO L N 1
ATOM 14030 C CA . PRO B 2 61 ? 18.245 5.056 -22.464 1.00 47.59 61 PRO L CA 1
ATOM 14031 C C . PRO B 2 61 ? 19.569 4.534 -23.013 1.00 44.01 61 PRO L C 1
ATOM 14032 O O . PRO B 2 61 ? 19.647 3.429 -23.564 1.00 40.93 61 PRO L O 1
ATOM 14043 N N . GLY B 2 62 ? 20.607 5.362 -22.892 1.00 41.14 62 GLY L N 1
ATOM 14044 C CA . GLY B 2 62 ? 21.927 5.043 -23.402 1.00 47.16 62 GLY L CA 1
ATOM 14045 C C . GLY B 2 62 ? 22.044 4.874 -24.910 1.00 48.96 62 GLY L C 1
ATOM 14046 O O . GLY B 2 62 ? 23.107 4.477 -25.395 1.00 44.59 62 GLY L O 1
ATOM 14050 N N . GLN B 2 63 ? 20.986 5.173 -25.666 1.00 44.64 63 GLN L N 1
ATOM 14051 C CA . GLN B 2 63 ? 21.014 5.121 -27.126 1.00 35.94 63 GLN L CA 1
ATOM 14052 C C . GLN B 2 63 ? 20.903 6.536 -27.694 1.00 35.14 63 GLN L C 1
ATOM 14053 O O . GLN B 2 63 ? 20.607 7.510 -26.986 1.00 32.28 63 GLN L O 1
ATOM 14067 N N . SER B 2 64 ? 21.163 6.656 -28.989 1.00 31.75 64 SER L N 1
ATOM 14068 C CA . SER B 2 64 ? 20.970 7.928 -29.666 1.00 37.83 64 SER L CA 1
ATOM 14069 C C . SER B 2 64 ? 19.494 8.077 -30.063 1.00 32.91 64 SER L C 1
ATOM 14070 O O . SER B 2 64 ? 18.761 7.091 -30.108 1.00 28.93 64 SER L O 1
ATOM 14078 N N . PRO B 2 65 ? 19.016 9.309 -30.266 1.00 33.48 65 PRO L N 1
ATOM 14079 C CA . PRO B 2 65 ? 17.642 9.507 -30.757 1.00 24.31 65 PRO L CA 1
ATOM 14080 C C . PRO B 2 65 ? 17.380 8.773 -32.060 1.00 25.82 65 PRO L C 1
ATOM 14081 O O . PRO B 2 65 ? 18.293 8.441 -32.816 1.00 29.87 65 PRO L O 1
ATOM 14092 N N . GLN B 2 66 ? 16.092 8.549 -32.335 0.90 26.79 66 GLN L N 1
ATOM 14093 C CA . GLN B 2 66 ? 15.648 7.954 -33.583 0.90 23.31 66 GLN L CA 1
ATOM 14094 C C . GLN B 2 66 ? 14.321 8.573 -33.986 0.90 24.90 66 GLN L C 1
ATOM 14095 O O . GLN B 2 66 ? 13.498 8.925 -33.139 0.90 22.50 66 GLN L O 1
ATOM 14109 N N . LEU B 2 67 ? 14.137 8.712 -35.293 1.00 23.00 67 LEU L N 1
ATOM 14110 C CA . LEU B 2 67 ? 12.896 9.213 -35.859 1.00 22.18 67 LEU L CA 1
ATOM 14111 C C . LEU B 2 67 ? 11.809 8.131 -35.826 1.00 27.04 67 LEU L C 1
ATOM 14112 O O . LEU B 2 67 ? 12.063 6.949 -36.092 1.00 24.59 67 LEU L O 1
ATOM 14128 N N . LEU B 2 68 ? 10.583 8.559 -35.548 1.00 26.74 68 LEU L N 1
ATOM 14129 C CA . LEU B 2 68 ? 9.429 7.660 -35.564 1.00 24.89 68 LEU L CA 1
ATOM 14130 C C . LEU B 2 68 ? 8.443 8.072 -36.633 1.00 25.55 68 LEU L C 1
ATOM 14131 O O . LEU B 2 68 ? 8.134 7.271 -37.514 1.00 27.01 68 LEU L O 1
ATOM 14147 N N . ILE B 2 69 ? 7.959 9.314 -36.566 1.00 23.91 69 ILE L N 1
ATOM 14148 C CA . ILE B 2 69 ? 6.862 9.799 -37.391 1.00 26.46 69 ILE L CA 1
ATOM 14149 C C . ILE B 2 69 ? 7.272 11.160 -37.925 1.00 22.19 69 ILE L C 1
ATOM 14150 O O . ILE B 2 69 ? 7.786 11.995 -37.162 1.00 25.94 69 ILE L O 1
ATOM 14166 N N . TYR B 2 70 ? 6.984 11.419 -39.199 1.00 20.82 70 TYR L N 1
ATOM 14167 C CA . TYR B 2 70 ? 7.216 12.744 -39.769 1.00 22.93 70 TYR L CA 1
ATOM 14168 C C . TYR B 2 70 ? 5.971 13.353 -40.402 1.00 29.47 70 TYR L C 1
ATOM 14169 O O . TYR B 2 70 ? 5.085 12.653 -40.882 1.00 23.46 70 TYR L O 1
ATOM 14187 N N . LEU B 2 71 ? 5.927 14.686 -40.418 1.00 23.21 71 LEU L N 1
ATOM 14188 C CA . LEU B 2 71 ? 4.754 15.401 -40.868 1.00 26.70 71 LEU L CA 1
ATOM 14189 C C . LEU B 2 71 ? 3.493 14.780 -40.273 1.00 24.15 71 LEU L C 1
ATOM 14190 O O . LEU B 2 71 ? 2.559 14.430 -40.980 1.00 26.52 71 LEU L O 1
ATOM 14206 N N . GLY B 2 72 ? 3.476 14.666 -38.950 1.00 27.63 72 GLY L N 1
ATOM 14207 C CA . GLY B 2 72 ? 2.274 14.319 -38.198 1.00 27.57 72 GLY L CA 1
ATOM 14208 C C . GLY B 2 72 ? 1.861 12.883 -38.189 1.00 25.23 72 GLY L C 1
ATOM 14209 O O . GLY B 2 72 ? 1.579 12.337 -37.121 1.00 22.45 72 GLY L O 1
ATOM 14213 N N . SER B 2 73 ? 1.812 12.243 -39.356 1.00 28.39 73 SER L N 1
ATOM 14214 C CA . SER B 2 73 ? 1.223 10.912 -39.448 1.00 29.98 73 SER L CA 1
ATOM 14215 C C . SER B 2 73 ? 1.926 9.954 -40.406 1.00 34.39 73 SER L C 1
ATOM 14216 O O . SER B 2 73 ? 1.336 8.925 -40.754 1.00 28.17 73 SER L O 1
ATOM 14224 N N . ASN B 2 74 ? 3.137 10.251 -40.868 1.00 26.66 74 ASN L N 1
ATOM 14225 C CA . ASN B 2 74 ? 3.857 9.362 -41.768 1.00 23.80 74 ASN L CA 1
ATOM 14226 C C . ASN B 2 74 ? 4.904 8.586 -40.986 1.00 26.27 74 ASN L C 1
ATOM 14227 O O . ASN B 2 74 ? 5.714 9.167 -40.259 1.00 25.48 74 ASN L O 1
ATOM 14238 N N . ARG B 2 75 ? 4.908 7.276 -41.164 1.00 27.28 75 ARG L N 1
ATOM 14239 C CA . ARG B 2 75 ? 5.787 6.401 -40.407 1.00 21.13 75 ARG L CA 1
ATOM 14240 C C . ARG B 2 75 ? 6.973 6.090 -41.300 1.00 24.97 75 ARG L C 1
ATOM 14241 O O . ARG B 2 75 ? 6.804 5.638 -42.433 1.00 30.37 75 ARG L O 1
ATOM 14262 N N . ALA B 2 76 ? 8.170 6.360 -40.804 1.00 28.76 76 ALA L N 1
ATOM 14263 C CA . ALA B 2 76 ? 9.345 6.130 -41.614 1.00 31.35 76 ALA L CA 1
ATOM 14264 C C . ALA B 2 76 ? 9.574 4.635 -41.756 1.00 32.44 76 ALA L C 1
ATOM 14265 O O . ALA B 2 76 ? 9.276 3.860 -40.855 1.00 29.58 76 ALA L O 1
ATOM 14272 N N . SER B 2 77 ? 10.092 4.248 -42.912 1.00 34.42 77 SER L N 1
ATOM 14273 C CA . SER B 2 77 ? 10.481 2.872 -43.162 1.00 38.93 77 SER L CA 1
ATOM 14274 C C . SER B 2 77 ? 11.327 2.345 -42.007 1.00 36.00 77 SER L C 1
ATOM 14275 O O . SER B 2 77 ? 12.229 3.029 -41.510 1.00 36.76 77 SER L O 1
ATOM 14283 N N . GLY B 2 78 ? 11.021 1.123 -41.575 1.00 35.31 78 GLY L N 1
ATOM 14284 C CA . GLY B 2 78 ? 11.721 0.473 -40.486 1.00 34.53 78 GLY L CA 1
ATOM 14285 C C . GLY B 2 78 ? 11.198 0.763 -39.103 1.00 36.73 78 GLY L C 1
ATOM 14286 O O . GLY B 2 78 ? 11.612 0.098 -38.154 1.00 33.70 78 GLY L O 1
ATOM 14290 N N . VAL B 2 79 ? 10.323 1.740 -38.935 1.00 35.84 79 VAL L N 1
ATOM 14291 C CA . VAL B 2 79 ? 9.767 1.984 -37.612 1.00 34.28 79 VAL L CA 1
ATOM 14292 C C . VAL B 2 79 ? 8.660 0.947 -37.440 1.00 35.86 79 VAL L C 1
ATOM 14293 O O . VAL B 2 79 ? 7.916 0.712 -38.401 1.00 29.43 79 VAL L O 1
ATOM 14306 N N . PRO B 2 80 ? 8.496 0.324 -36.264 1.00 36.98 80 PRO L N 1
ATOM 14307 C CA . PRO B 2 80 ? 7.443 -0.703 -36.102 1.00 37.32 80 PRO L CA 1
ATOM 14308 C C . PRO B 2 80 ? 6.055 -0.124 -36.311 1.00 39.48 80 PRO L C 1
ATOM 14309 O O . PRO B 2 80 ? 5.759 0.992 -35.877 1.00 40.83 80 PRO L O 1
ATOM 14320 N N . ASP B 2 81 ? 5.180 -0.898 -36.954 1.00 33.20 81 ASP L N 1
ATOM 14321 C CA . ASP B 2 81 ? 3.915 -0.294 -37.369 1.00 40.10 81 ASP L CA 1
ATOM 14322 C C . ASP B 2 81 ? 2.920 -0.205 -36.230 1.00 35.84 81 ASP L C 1
ATOM 14323 O O . ASP B 2 81 ? 1.813 0.288 -36.443 1.00 36.23 81 ASP L O 1
ATOM 14332 N N . ARG B 2 82 ? 3.314 -0.604 -35.020 1.00 27.81 82 ARG L N 1
ATOM 14333 C CA . ARG B 2 82 ? 2.539 -0.253 -33.845 1.00 35.30 82 ARG L CA 1
ATOM 14334 C C . ARG B 2 82 ? 2.570 1.243 -33.519 1.00 36.53 82 ARG L C 1
ATOM 14335 O O . ARG B 2 82 ? 1.706 1.692 -32.758 1.00 38.39 82 ARG L O 1
ATOM 14356 N N . PHE B 2 83 ? 3.509 2.023 -34.083 1.00 30.31 83 PHE L N 1
ATOM 14357 C CA . PHE B 2 83 ? 3.543 3.480 -33.910 1.00 30.09 83 PHE L CA 1
ATOM 14358 C C . PHE B 2 83 ? 2.742 4.167 -35.001 1.00 30.97 83 PHE L C 1
ATOM 14359 O O . PHE B 2 83 ? 2.911 3.870 -36.186 1.00 33.43 83 PHE L O 1
ATOM 14376 N N . SER B 2 84 ? 1.896 5.112 -34.600 1.00 27.94 84 SER L N 1
ATOM 14377 C CA . SER B 2 84 ? 1.255 5.970 -35.573 1.00 25.62 84 SER L CA 1
ATOM 14378 C C . SER B 2 84 ? 1.110 7.320 -34.929 1.00 28.97 84 SER L C 1
ATOM 14379 O O . SER B 2 84 ? 1.210 7.458 -33.703 1.00 27.77 84 SER L O 1
ATOM 14387 N N . GLY B 2 85 ? 0.894 8.311 -35.775 1.00 24.90 85 GLY L N 1
ATOM 14388 C CA . GLY B 2 85 ? 0.591 9.644 -35.315 1.00 28.32 85 GLY L CA 1
ATOM 14389 C C . GLY B 2 85 ? -0.640 10.206 -35.990 1.00 33.57 85 GLY L C 1
ATOM 14390 O O . GLY B 2 85 ? -0.957 9.873 -37.145 1.00 29.48 85 GLY L O 1
ATOM 14394 N N . SER B 2 86 ? -1.297 11.121 -35.268 1.00 24.73 86 SER L N 1
ATOM 14395 C CA . SER B 2 86 ? -2.455 11.818 -35.801 1.00 33.03 86 SER L CA 1
ATOM 14396 C C . SER B 2 86 ? -2.525 13.191 -35.166 1.00 24.84 86 SER L C 1
ATOM 14397 O O . SER B 2 86 ? -1.690 13.566 -34.329 1.00 29.29 86 SER L O 1
ATOM 14405 N N . GLY B 2 87 ? -3.542 13.929 -35.570 1.00 31.20 87 GLY L N 1
ATOM 14406 C CA . GLY B 2 87 ? -3.795 15.260 -35.080 1.00 35.75 87 GLY L CA 1
ATOM 14407 C C . GLY B 2 87 ? -3.699 16.273 -36.196 1.00 34.35 87 GLY L C 1
ATOM 14408 O O . GLY B 2 87 ? -3.389 15.957 -37.340 1.00 34.24 87 GLY L O 1
ATOM 14412 N N . SER B 2 88 ? -3.970 17.518 -35.833 1.00 35.38 88 SER L N 1
ATOM 14413 C CA . SER B 2 88 ? -3.881 18.601 -36.795 1.00 32.96 88 SER L CA 1
ATOM 14414 C C . SER B 2 88 ? -3.941 19.924 -36.053 1.00 33.53 88 SER L C 1
ATOM 14415 O O . SER B 2 88 ? -4.498 20.022 -34.959 1.00 33.33 88 SER L O 1
ATOM 14423 N N . GLY B 2 89 ? -3.396 20.948 -36.685 1.00 34.28 89 GLY L N 1
ATOM 14424 C CA . GLY B 2 89 ? -3.459 22.270 -36.102 1.00 36.61 89 GLY L CA 1
ATOM 14425 C C . GLY B 2 89 ? -2.525 22.418 -34.935 1.00 29.60 89 GLY L C 1
ATOM 14426 O O . GLY B 2 89 ? -1.308 22.529 -35.130 1.00 28.21 89 GLY L O 1
ATOM 14430 N N . THR B 2 90 ? -3.068 22.425 -33.722 1.00 28.96 90 THR L N 1
ATOM 14431 C CA . THR B 2 90 ? -2.247 22.542 -32.521 1.00 36.60 90 THR L CA 1
ATOM 14432 C C . THR B 2 90 ? -2.268 21.287 -31.655 1.00 37.28 90 THR L C 1
ATOM 14433 O O . THR B 2 90 ? -1.653 21.290 -30.587 1.00 35.38 90 THR L O 1
ATOM 14444 N N . ASP B 2 91 ? -2.950 20.211 -32.062 1.00 32.11 91 ASP L N 1
ATOM 14445 C CA . ASP B 2 91 ? -3.115 19.077 -31.161 1.00 33.87 91 ASP L CA 1
ATOM 14446 C C . ASP B 2 91 ? -2.804 17.777 -31.864 1.00 31.49 91 ASP L C 1
ATOM 14447 O O . ASP B 2 91 ? -3.304 17.508 -32.954 1.00 34.90 91 ASP L O 1
ATOM 14456 N N . PHE B 2 92 ? -1.913 17.020 -31.263 1.00 34.00 92 PHE L N 1
ATOM 14457 C CA . PHE B 2 92 ? -1.337 15.874 -31.923 1.00 28.91 92 PHE L CA 1
ATOM 14458 C C . PHE B 2 92 ? -1.221 14.753 -30.920 1.00 26.47 92 PHE L C 1
ATOM 14459 O O . PHE B 2 92 ? -1.024 14.978 -29.717 1.00 29.33 92 PHE L O 1
ATOM 14476 N N . THR B 2 93 ? -1.250 13.545 -31.444 1.00 23.04 93 THR L N 1
ATOM 14477 C CA . THR B 2 93 ? -1.072 12.361 -30.616 1.00 33.38 93 THR L CA 1
ATOM 14478 C C . THR B 2 93 ? -0.145 11.364 -31.291 1.00 24.82 93 THR L C 1
ATOM 14479 O O . THR B 2 93 ? -0.310 11.064 -32.480 1.00 30.01 93 THR L O 1
ATOM 14490 N N . LEU B 2 94 ? 0.803 10.832 -30.523 1.00 29.91 94 LEU L N 1
ATOM 14491 C CA . LEU B 2 94 ? 1.523 9.631 -30.902 1.00 27.16 94 LEU L CA 1
ATOM 14492 C C . LEU B 2 94 ? 0.836 8.447 -30.247 1.00 35.09 94 LEU L C 1
ATOM 14493 O O . LEU B 2 94 ? 0.693 8.421 -29.027 1.00 34.23 94 LEU L O 1
ATOM 14509 N N . LYS B 2 95 ? 0.482 7.443 -31.032 1.00 27.07 95 LYS L N 1
ATOM 14510 C CA . LYS B 2 95 ? -0.192 6.271 -30.487 1.00 34.92 95 LYS L CA 1
ATOM 14511 C C . LYS B 2 95 ? 0.696 5.058 -30.660 1.00 35.29 95 LYS L C 1
ATOM 14512 O O . LYS B 2 95 ? 1.219 4.819 -31.747 1.00 30.42 95 LYS L O 1
ATOM 14531 N N . ILE B 2 96 ? 0.832 4.284 -29.603 1.00 33.45 96 ILE L N 1
ATOM 14532 C CA . ILE B 2 96 ? 1.395 2.952 -29.685 1.00 34.60 96 ILE L CA 1
ATOM 14533 C C . ILE B 2 96 ? 0.238 1.957 -29.519 1.00 43.85 96 ILE L C 1
ATOM 14534 O O . ILE B 2 96 ? -0.417 1.928 -28.468 1.00 36.59 96 ILE L O 1
ATOM 14550 N N . SER B 2 97 ? -0.007 1.137 -30.546 1.00 36.15 97 SER L N 1
ATOM 14551 C CA . SER B 2 97 ? -1.140 0.209 -30.511 1.00 51.86 97 SER L CA 1
ATOM 14552 C C . SER B 2 97 ? -0.985 -0.818 -29.386 1.00 54.28 97 SER L C 1
ATOM 14553 O O . SER B 2 97 ? -1.928 -1.064 -28.624 1.00 48.18 97 SER L O 1
ATOM 14561 N N . ARG B 2 98 ? 0.202 -1.418 -29.257 1.00 42.29 98 ARG L N 1
ATOM 14562 C CA . ARG B 2 98 ? 0.509 -2.317 -28.144 1.00 47.73 98 ARG L CA 1
ATOM 14563 C C . ARG B 2 98 ? 1.948 -2.073 -27.731 1.00 37.05 98 ARG L C 1
ATOM 14564 O O . ARG B 2 98 ? 2.882 -2.400 -28.463 1.00 41.29 98 ARG L O 1
ATOM 14585 N N . VAL B 2 99 ? 2.109 -1.529 -26.533 1.00 37.67 99 VAL L N 1
ATOM 14586 C CA . VAL B 2 99 ? 3.422 -1.196 -26.014 1.00 37.14 99 VAL L CA 1
ATOM 14587 C C . VAL B 2 99 ? 4.250 -2.448 -25.819 1.00 47.99 99 VAL L C 1
ATOM 14588 O O . VAL B 2 99 ? 3.757 -3.464 -25.326 1.00 44.03 99 VAL L O 1
ATOM 14601 N N . GLU B 2 100 ? 5.535 -2.354 -26.137 1.00 46.56 100 GLU L N 1
ATOM 14602 C CA . GLU B 2 100 ? 6.512 -3.351 -25.743 1.00 45.33 100 GLU L CA 1
ATOM 14603 C C . GLU B 2 100 ? 7.451 -2.761 -24.695 1.00 50.88 100 GLU L C 1
ATOM 14604 O O . GLU B 2 100 ? 7.627 -1.538 -24.594 1.00 43.12 100 GLU L O 1
ATOM 14616 N N . ALA B 2 101 ? 8.053 -3.640 -23.891 1.00 43.11 101 ALA L N 1
ATOM 14617 C CA . ALA B 2 101 ? 8.951 -3.151 -22.851 1.00 43.20 101 ALA L CA 1
ATOM 14618 C C . ALA B 2 101 ? 10.122 -2.382 -23.450 1.00 43.75 101 ALA L C 1
ATOM 14619 O O . ALA B 2 101 ? 10.650 -1.465 -22.817 1.00 48.29 101 ALA L O 1
ATOM 14626 N N . GLU B 2 102 ? 10.536 -2.724 -24.668 1.00 48.66 102 GLU L N 1
ATOM 14627 C CA . GLU B 2 102 ? 11.639 -2.012 -25.294 1.00 52.29 102 GLU L CA 1
ATOM 14628 C C . GLU B 2 102 ? 11.263 -0.592 -25.706 1.00 49.31 102 GLU L C 1
ATOM 14629 O O . GLU B 2 102 ? 12.128 0.144 -26.184 1.00 54.72 102 GLU L O 1
ATOM 14641 N N . ASP B 2 103 ? 10.012 -0.192 -25.552 1.00 41.90 103 ASP L N 1
ATOM 14642 C CA . ASP B 2 103 ? 9.581 1.128 -25.973 1.00 38.83 103 ASP L CA 1
ATOM 14643 C C . ASP B 2 103 ? 9.804 2.216 -24.917 1.00 33.35 103 ASP L C 1
ATOM 14644 O O . ASP B 2 103 ? 9.386 3.366 -25.143 1.00 35.50 103 ASP L O 1
ATOM 14653 N N . VAL B 2 104 ? 10.351 1.890 -23.748 1.00 31.74 104 VAL L N 1
ATOM 14654 C CA . VAL B 2 104 ? 10.583 2.918 -22.723 1.00 37.71 104 VAL L CA 1
ATOM 14655 C C . VAL B 2 104 ? 11.692 3.855 -23.193 1.00 35.84 104 VAL L C 1
ATOM 14656 O O . VAL B 2 104 ? 12.596 3.456 -23.940 1.00 34.82 104 VAL L O 1
ATOM 14669 N N . GLY B 2 105 ? 11.660 5.087 -22.688 1.00 44.97 105 GLY L N 1
ATOM 14670 C CA . GLY B 2 105 ? 12.617 6.137 -23.028 1.00 44.88 105 GLY L CA 1
ATOM 14671 C C . GLY B 2 105 ? 11.921 7.489 -23.026 1.00 37.62 105 GLY L C 1
ATOM 14672 O O . GLY B 2 105 ? 10.884 7.670 -22.377 1.00 33.20 105 GLY L O 1
ATOM 14676 N N . VAL B 2 106 ? 12.493 8.435 -23.771 1.00 30.39 106 VAL L N 1
ATOM 14677 C CA . VAL B 2 106 ? 11.961 9.791 -23.864 1.00 26.95 106 VAL L CA 1
ATOM 14678 C C . VAL B 2 106 ? 11.441 10.017 -25.277 1.00 29.08 106 VAL L C 1
ATOM 14679 O O . VAL B 2 106 ? 12.178 9.856 -26.255 1.00 26.52 106 VAL L O 1
ATOM 14692 N N . TYR B 2 107 ? 10.171 10.389 -25.376 1.00 27.46 107 TYR L N 1
ATOM 14693 C CA . TYR B 2 107 ? 9.530 10.710 -26.638 1.00 27.83 107 TYR L CA 1
ATOM 14694 C C . TYR B 2 107 ? 9.498 12.218 -26.766 1.00 33.30 107 TYR L C 1
ATOM 14695 O O . TYR B 2 107 ? 9.257 12.915 -25.776 1.00 30.68 107 TYR L O 1
ATOM 14713 N N . TYR B 2 108 ? 9.755 12.720 -27.982 1.00 27.62 108 TYR L N 1
ATOM 14714 C CA . TYR B 2 108 ? 9.747 14.152 -28.250 1.00 24.07 108 TYR L CA 1
ATOM 14715 C C . TYR B 2 108 ? 8.862 14.442 -29.446 1.00 26.09 108 TYR L C 1
ATOM 14716 O O . TYR B 2 108 ? 8.983 13.797 -30.492 1.00 24.92 108 TYR L O 1
ATOM 14734 N N . CYS B 2 109 ? 7.989 15.411 -29.310 1.00 24.27 109 CYS L N 1
ATOM 14735 C CA . CYS B 2 109 ? 7.313 15.942 -30.475 1.00 26.48 109 CYS L CA 1
ATOM 14736 C C . CYS B 2 109 ? 8.017 17.239 -30.829 1.00 29.61 109 CYS L C 1
ATOM 14737 O O . CYS B 2 109 ? 8.283 18.072 -29.962 1.00 31.22 109 CYS L O 1
ATOM 14744 N N . MET B 2 110 ? 8.345 17.391 -32.100 1.00 27.76 110 MET L N 1
ATOM 14745 C CA . MET B 2 110 ? 9.141 18.517 -32.538 1.00 25.67 110 MET L CA 1
ATOM 14746 C C . MET B 2 110 ? 8.453 19.171 -33.705 1.00 20.64 110 MET L C 1
ATOM 14747 O O . MET B 2 110 ? 8.272 18.531 -34.743 1.00 21.82 110 MET L O 1
ATOM 14761 N N . GLN B 2 111 ? 8.129 20.449 -33.555 1.00 22.49 111 GLN L N 1
ATOM 14762 C CA . GLN B 2 111 ? 7.601 21.229 -34.657 1.00 24.79 111 GLN L CA 1
ATOM 14763 C C . GLN B 2 111 ? 8.721 21.562 -35.612 1.00 22.17 111 GLN L C 1
ATOM 14764 O O . GLN B 2 111 ? 9.878 21.692 -35.208 1.00 23.61 111 GLN L O 1
ATOM 14778 N N . SER B 2 112 ? 8.357 21.692 -36.885 1.00 20.07 112 SER L N 1
ATOM 14779 C CA . SER B 2 112 ? 9.266 22.098 -37.946 1.00 22.47 112 SER L CA 1
ATOM 14780 C C . SER B 2 112 ? 8.773 23.306 -38.715 1.00 21.50 112 SER L C 1
ATOM 14781 O O . SER B 2 112 ? 9.300 23.593 -39.795 1.00 31.06 112 SER L O 1
ATOM 14789 N N . LEU B 2 113 ? 7.741 23.987 -38.222 1.00 29.11 113 LEU L N 1
ATOM 14790 C CA . LEU B 2 113 ? 7.300 25.233 -38.835 1.00 30.31 113 LEU L CA 1
ATOM 14791 C C . LEU B 2 113 ? 8.370 26.303 -38.739 1.00 29.09 113 LEU L C 1
ATOM 14792 O O . LEU B 2 113 ? 8.590 27.062 -39.684 1.00 28.91 113 LEU L O 1
ATOM 14808 N N . GLN B 2 114 ? 9.033 26.382 -37.602 1.00 26.68 114 GLN L N 1
ATOM 14809 C CA . GLN B 2 114 ? 10.008 27.420 -37.321 1.00 29.99 114 GLN L CA 1
ATOM 14810 C C . GLN B 2 114 ? 11.347 26.769 -36.981 1.00 30.30 114 GLN L C 1
ATOM 14811 O O . GLN B 2 114 ? 11.422 25.934 -36.074 1.00 30.12 114 GLN L O 1
ATOM 14825 N N . THR B 2 115 ? 12.396 27.164 -37.695 1.00 30.41 115 THR L N 1
ATOM 14826 C CA . THR B 2 115 ? 13.708 26.550 -37.552 1.00 28.17 115 THR L CA 1
ATOM 14827 C C . THR B 2 115 ? 14.736 27.668 -37.354 1.00 35.88 115 THR L C 1
ATOM 14828 O O . THR B 2 115 ? 14.497 28.773 -37.807 1.00 34.97 115 THR L O 1
ATOM 14839 N N . PRO B 2 116 ? 15.880 27.374 -36.702 1.00 33.18 116 PRO L N 1
ATOM 14840 C CA . PRO B 2 116 ? 16.163 26.063 -36.122 1.00 33.23 116 PRO L CA 1
ATOM 14841 C C . PRO B 2 116 ? 15.429 25.829 -34.808 1.00 36.19 116 PRO L C 1
ATOM 14842 O O . PRO B 2 116 ? 14.992 26.770 -34.159 1.00 35.25 116 PRO L O 1
ATOM 14853 N N . ARG B 2 117 ? 15.300 24.558 -34.447 1.00 33.95 117 ARG L N 1
ATOM 14854 C CA . ARG B 2 117 ? 14.878 24.152 -33.114 1.00 31.86 117 ARG L CA 1
ATOM 14855 C C . ARG B 2 117 ? 16.115 24.157 -32.217 1.00 38.57 117 ARG L C 1
ATOM 14856 O O . ARG B 2 117 ? 17.042 23.376 -32.444 1.00 32.70 117 ARG L O 1
ATOM 14877 N N . LEU B 2 118 ? 16.135 25.009 -31.188 1.00 29.43 118 LEU L N 1
ATOM 14878 C CA . LEU B 2 118 ? 17.339 25.123 -30.358 1.00 32.54 118 LEU L CA 1
ATOM 14879 C C . LEU B 2 118 ? 17.444 23.985 -29.361 1.00 31.54 118 LEU L C 1
ATOM 14880 O O . LEU B 2 118 ? 18.545 23.624 -28.935 1.00 27.11 118 LEU L O 1
ATOM 14896 N N . THR B 2 119 ? 16.309 23.416 -28.980 1.00 31.83 119 THR L N 1
ATOM 14897 C CA . THR B 2 119 ? 16.260 22.370 -27.990 1.00 31.47 119 THR L CA 1
ATOM 14898 C C . THR B 2 119 ? 15.191 21.366 -28.405 1.00 32.90 119 THR L C 1
ATOM 14899 O O . THR B 2 119 ? 14.252 21.706 -29.126 1.00 29.49 119 THR L O 1
ATOM 14910 N N . PHE B 2 120 ? 15.346 20.121 -27.962 1.00 28.71 120 PHE L N 1
ATOM 14911 C CA . PHE B 2 120 ? 14.254 19.171 -28.053 1.00 33.08 120 PHE L CA 1
ATOM 14912 C C . PHE B 2 120 ? 13.256 19.284 -26.905 1.00 37.56 120 PHE L C 1
ATOM 14913 O O . PHE B 2 120 ? 12.212 18.647 -26.975 1.00 33.09 120 PHE L O 1
ATOM 14930 N N . GLY B 2 121 ? 13.537 20.060 -25.864 1.00 33.55 121 GLY L N 1
ATOM 14931 C CA . GLY B 2 121 ? 12.625 20.178 -24.760 1.00 36.16 121 GLY L CA 1
ATOM 14932 C C . GLY B 2 121 ? 12.738 19.000 -23.818 1.00 37.57 121 GLY L C 1
ATOM 14933 O O . GLY B 2 121 ? 13.566 18.109 -23.993 1.00 35.56 121 GLY L O 1
ATOM 14937 N N . PRO B 2 122 ? 11.886 18.975 -22.790 1.00 37.76 122 PRO L N 1
ATOM 14938 C CA . PRO B 2 122 ? 11.964 17.899 -21.793 1.00 46.84 122 PRO L CA 1
ATOM 14939 C C . PRO B 2 122 ? 11.390 16.577 -22.261 1.00 41.63 122 PRO L C 1
ATOM 14940 O O . PRO B 2 122 ? 11.709 15.550 -21.657 1.00 41.86 122 PRO L O 1
ATOM 14951 N N . GLY B 2 123 ? 10.538 16.579 -23.288 1.00 33.88 123 GLY L N 1
ATOM 14952 C CA . GLY B 2 123 ? 9.982 15.360 -23.836 1.00 37.95 123 GLY L CA 1
ATOM 14953 C C . GLY B 2 123 ? 9.084 14.643 -22.849 1.00 33.91 123 GLY L C 1
ATOM 14954 O O . GLY B 2 123 ? 8.844 15.159 -21.761 1.00 34.87 123 GLY L O 1
ATOM 14958 N N . THR B 2 124 ? 8.600 13.458 -23.204 1.00 33.99 124 THR L N 1
ATOM 14959 C CA . THR B 2 124 ? 7.738 12.665 -22.346 1.00 32.29 124 THR L CA 1
ATOM 14960 C C . THR B 2 124 ? 8.511 11.421 -21.925 1.00 37.26 124 THR L C 1
ATOM 14961 O O . THR B 2 124 ? 8.868 10.583 -22.759 1.00 30.22 124 THR L O 1
ATOM 14972 N N . LYS B 2 125 ? 8.742 11.296 -20.628 1.00 31.26 125 LYS L N 1
ATOM 14973 C CA . LYS B 2 125 ? 9.443 10.137 -20.075 1.00 35.00 125 LYS L CA 1
ATOM 14974 C C . LYS B 2 125 ? 8.466 8.980 -19.915 1.00 39.11 125 LYS L C 1
ATOM 14975 O O . LYS B 2 125 ? 7.560 9.019 -19.076 1.00 39.98 125 LYS L O 1
ATOM 14994 N N . VAL B 2 126 ? 8.670 7.949 -20.713 1.00 37.45 126 VAL L N 1
ATOM 14995 C CA . VAL B 2 126 ? 7.853 6.754 -20.700 1.00 36.94 126 VAL L CA 1
ATOM 14996 C C . VAL B 2 126 ? 8.606 5.685 -19.925 1.00 38.15 126 VAL L C 1
ATOM 14997 O O . VAL B 2 126 ? 9.784 5.427 -20.198 1.00 36.00 126 VAL L O 1
ATOM 15010 N N . ASP B 2 127 ? 7.925 5.058 -18.959 1.00 37.18 127 ASP L N 1
ATOM 15011 C CA . ASP B 2 127 ? 8.510 3.981 -18.172 1.00 36.77 127 ASP L CA 1
ATOM 15012 C C . ASP B 2 127 ? 7.430 2.939 -17.888 1.00 45.52 127 ASP L C 1
ATOM 15013 O O . ASP B 2 127 ? 6.293 3.037 -18.366 1.00 40.79 127 ASP L O 1
ATOM 15022 N N . ILE B 2 128 ? 7.810 1.900 -17.154 1.00 44.63 128 ILE L N 1
ATOM 15023 C CA . ILE B 2 128 ? 6.914 0.773 -16.924 1.00 50.03 128 ILE L CA 1
ATOM 15024 C C . ILE B 2 128 ? 5.953 1.106 -15.796 1.00 47.54 128 ILE L C 1
ATOM 15025 O O . ILE B 2 128 ? 6.370 1.499 -14.700 1.00 43.26 128 ILE L O 1
ATOM 15041 N N . LYS B 2 129 ? 4.656 0.969 -16.093 1.00 51.91 129 LYS L N 1
ATOM 15042 C CA . LYS B 2 129 ? 3.603 1.094 -15.092 1.00 52.61 129 LYS L CA 1
ATOM 15043 C C . LYS B 2 129 ? 3.794 0.065 -13.982 1.00 57.92 129 LYS L C 1
ATOM 15044 O O . LYS B 2 129 ? 4.127 -1.098 -14.228 1.00 54.68 129 LYS L O 1
ATOM 15063 N N . ARG B 2 130 ? 3.618 0.512 -12.751 1.00 57.40 130 ARG L N 1
ATOM 15064 C CA . ARG B 2 130 ? 3.507 -0.402 -11.625 1.00 60.92 130 ARG L CA 1
ATOM 15065 C C . ARG B 2 130 ? 2.769 0.340 -10.527 1.00 63.54 130 ARG L C 1
ATOM 15066 O O . ARG B 2 130 ? 2.432 1.520 -10.668 1.00 52.99 130 ARG L O 1
ATOM 15087 N N . THR B 2 131 ? 2.474 -0.380 -9.451 1.00 68.06 131 THR L N 1
ATOM 15088 C CA . THR B 2 131 ? 1.767 0.237 -8.341 1.00 66.36 131 THR L CA 1
ATOM 15089 C C . THR B 2 131 ? 2.696 1.205 -7.627 1.00 60.32 131 THR L C 1
ATOM 15090 O O . THR B 2 131 ? 3.890 0.952 -7.482 1.00 62.07 131 THR L O 1
ATOM 15101 N N . VAL B 2 132 ? 2.147 2.328 -7.197 1.00 60.38 132 VAL L N 1
ATOM 15102 C CA . VAL B 2 132 ? 2.929 3.298 -6.451 1.00 61.98 132 VAL L CA 1
ATOM 15103 C C . VAL B 2 132 ? 3.644 2.573 -5.315 1.00 61.89 132 VAL L C 1
ATOM 15104 O O . VAL B 2 132 ? 3.186 1.531 -4.832 1.00 70.96 132 VAL L O 1
ATOM 15117 N N . ALA B 2 133 ? 4.796 3.095 -4.918 1.00 62.71 133 ALA L N 1
ATOM 15118 C CA . ALA B 2 133 ? 5.607 2.514 -3.858 1.00 61.84 133 ALA L CA 1
ATOM 15119 C C . ALA B 2 133 ? 6.336 3.665 -3.187 1.00 71.86 133 ALA L C 1
ATOM 15120 O O . ALA B 2 133 ? 6.813 4.584 -3.863 1.00 70.60 133 ALA L O 1
ATOM 15127 N N . ALA B 2 134 ? 6.403 3.621 -1.881 1.00 79.95 134 ALA L N 1
ATOM 15128 C CA . ALA B 2 134 ? 7.065 4.738 -1.233 1.00 71.29 134 ALA L CA 1
ATOM 15129 C C . ALA B 2 134 ? 8.547 4.444 -1.028 1.00 63.78 134 ALA L C 1
ATOM 15130 O O . ALA B 2 134 ? 8.961 3.277 -0.954 1.00 64.54 134 ALA L O 1
AT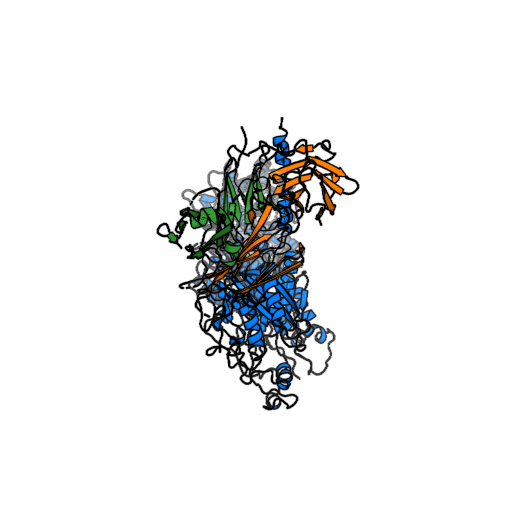OM 15137 N N . PRO B 2 135 ? 9.361 5.495 -0.951 1.00 61.11 135 PRO L N 1
ATOM 15138 C CA . PRO B 2 135 ? 10.796 5.296 -0.734 1.00 66.54 135 PRO L CA 1
ATOM 15139 C C . PRO B 2 135 ? 11.067 4.827 0.687 1.00 70.07 135 PRO L C 1
ATOM 15140 O O . PRO B 2 135 ? 10.611 5.439 1.655 1.00 76.97 135 PRO L O 1
ATOM 15151 N N . SER B 2 136 ? 11.784 3.716 0.799 1.00 65.10 136 SER L N 1
ATOM 15152 C CA . SER B 2 136 ? 12.355 3.258 2.060 1.00 65.97 136 SER L CA 1
ATOM 15153 C C . SER B 2 136 ? 13.614 4.073 2.346 1.00 71.77 136 SER L C 1
ATOM 15154 O O . SER B 2 136 ? 14.685 3.784 1.808 1.00 75.47 136 SER L O 1
ATOM 15162 N N . VAL B 2 137 ? 13.498 5.084 3.222 1.00 59.94 137 VAL L N 1
ATOM 15163 C CA . VAL B 2 137 ? 14.562 6.063 3.438 1.00 59.81 137 VAL L CA 1
ATOM 15164 C C . VAL B 2 137 ? 15.590 5.549 4.444 1.00 72.94 137 VAL L C 1
ATOM 15165 O O . VAL B 2 137 ? 15.270 4.827 5.396 1.00 80.11 137 VAL L O 1
ATOM 15178 N N . PHE B 2 138 ? 16.847 5.950 4.239 1.00 60.26 138 PHE L N 1
ATOM 15179 C CA . PHE B 2 138 ? 17.961 5.626 5.116 1.00 67.16 138 PHE L CA 1
ATOM 15180 C C . PHE B 2 138 ? 18.900 6.819 5.180 1.00 79.34 138 PHE L C 1
ATOM 15181 O O . PHE B 2 138 ? 19.107 7.504 4.174 1.00 77.10 138 PHE L O 1
ATOM 15198 N N . ILE B 2 139 ? 19.475 7.055 6.361 1.00 87.78 139 ILE L N 1
ATOM 15199 C CA . ILE B 2 139 ? 20.517 8.057 6.550 1.00 76.15 139 ILE L CA 1
ATOM 15200 C C . ILE B 2 139 ? 21.768 7.342 7.029 1.00 70.36 139 ILE L C 1
ATOM 15201 O O . ILE B 2 139 ? 21.700 6.454 7.884 1.00 77.74 139 ILE L O 1
ATOM 15217 N N . PHE B 2 140 ? 22.901 7.703 6.444 1.00 74.83 140 PHE L N 1
ATOM 15218 C CA . PHE B 2 140 ? 24.196 7.192 6.819 1.00 79.05 140 PHE L CA 1
ATOM 15219 C C . PHE B 2 140 ? 25.063 8.358 7.263 1.00 83.63 140 PHE L C 1
ATOM 15220 O O . PHE B 2 140 ? 24.959 9.443 6.684 1.00 74.49 140 PHE L O 1
ATOM 15237 N N . PRO B 2 141 ? 25.900 8.190 8.283 1.00 93.04 141 PRO L N 1
ATOM 15238 C CA . PRO B 2 141 ? 26.724 9.300 8.734 1.00 86.31 141 PRO L CA 1
ATOM 15239 C C . PRO B 2 141 ? 28.114 9.209 8.133 1.00 78.14 141 PRO L C 1
ATOM 15240 O O . PRO B 2 141 ? 28.516 8.153 7.619 1.00 74.35 141 PRO L O 1
ATOM 15251 N N . PRO B 2 142 ? 28.886 10.285 8.193 1.00 73.51 142 PRO L N 1
ATOM 15252 C CA . PRO B 2 142 ? 30.264 10.226 7.691 1.00 72.56 142 PRO L CA 1
ATOM 15253 C C . PRO B 2 142 ? 31.088 9.196 8.449 1.00 79.17 142 PRO L C 1
ATOM 15254 O O . PRO B 2 142 ? 30.948 9.030 9.660 1.00 84.60 142 PRO L O 1
ATOM 15265 N N . SER B 2 143 ? 31.956 8.498 7.725 1.00 82.72 143 SER L N 1
ATOM 15266 C CA . SER B 2 143 ? 32.814 7.520 8.370 1.00 87.40 143 SER L CA 1
ATOM 15267 C C . SER B 2 143 ? 33.917 8.233 9.151 1.00 93.97 143 SER L C 1
ATOM 15268 O O . SER B 2 143 ? 34.148 9.439 9.003 1.00 88.43 143 SER L O 1
ATOM 15276 N N . ASP B 2 144 ? 34.603 7.471 10.007 1.00 93.64 144 ASP L N 1
ATOM 15277 C CA . ASP B 2 144 ? 35.717 8.046 10.753 1.00 97.21 144 ASP L CA 1
ATOM 15278 C C . ASP B 2 144 ? 36.972 8.125 9.895 1.00 85.90 144 ASP L C 1
ATOM 15279 O O . ASP B 2 144 ? 37.760 9.068 10.041 1.00 84.13 144 ASP L O 1
ATOM 15288 N N . GLU B 2 145 ? 37.156 7.167 8.980 1.00 83.93 145 GLU L N 1
ATOM 15289 C CA . GLU B 2 145 ? 38.272 7.220 8.037 1.00 86.34 145 GLU L CA 1
ATOM 15290 C C . GLU B 2 145 ? 38.229 8.491 7.202 1.00 90.19 145 GLU L C 1
ATOM 15291 O O . GLU B 2 145 ? 39.277 9.042 6.847 1.00 90.76 145 GLU L O 1
ATOM 15303 N N . GLN B 2 146 ? 37.024 8.962 6.880 1.00 84.90 146 GLN L N 1
ATOM 15304 C CA . GLN B 2 146 ? 36.846 10.170 6.086 1.00 84.09 146 GLN L CA 1
ATOM 15305 C C . GLN B 2 146 ? 37.046 11.426 6.926 1.00 84.41 146 GLN L C 1
ATOM 15306 O O . GLN B 2 146 ? 37.667 12.392 6.471 1.00 86.89 146 GLN L O 1
ATOM 15320 N N . LEU B 2 147 ? 36.511 11.441 8.147 1.00 87.77 147 LEU L N 1
ATOM 15321 C CA . LEU B 2 147 ? 36.700 12.593 9.017 1.00 86.84 147 LEU L CA 1
ATOM 15322 C C . LEU B 2 147 ? 38.174 12.842 9.296 1.00 82.38 147 LEU L C 1
ATOM 15323 O O . LEU B 2 147 ? 38.598 13.996 9.423 1.00 84.95 147 LEU L O 1
ATOM 15339 N N . LYS B 2 148 ? 38.972 11.779 9.386 1.00 81.25 148 LYS L N 1
ATOM 15340 C CA . LYS B 2 148 ? 40.413 11.951 9.527 1.00 89.62 148 LYS L CA 1
ATOM 15341 C C . LYS B 2 148 ? 40.999 12.747 8.366 1.00 92.86 148 LYS L C 1
ATOM 15342 O O . LYS B 2 148 ? 42.015 13.435 8.534 1.00 87.73 148 LYS L O 1
ATOM 15361 N N . SER B 2 149 ? 40.377 12.666 7.186 1.00 96.85 149 SER L N 1
ATOM 15362 C CA . SER B 2 149 ? 40.863 13.407 6.024 1.00 94.28 149 SER L CA 1
ATOM 15363 C C . SER B 2 149 ? 40.666 14.909 6.212 1.00 97.53 149 SER L C 1
ATOM 15364 O O . SER B 2 149 ? 41.637 15.676 6.248 1.00 104.52 149 SER L O 1
ATOM 15372 N N . GLY B 2 150 ? 39.417 15.348 6.343 1.00 91.16 150 GLY L N 1
ATOM 15373 C CA . GLY B 2 150 ? 39.133 16.751 6.587 1.00 82.72 150 GLY L CA 1
ATOM 15374 C C . GLY B 2 150 ? 37.797 17.201 6.045 1.00 80.66 150 GLY L C 1
ATOM 15375 O O . GLY B 2 150 ? 37.486 18.398 6.032 1.00 73.93 150 GLY L O 1
ATOM 15379 N N . THR B 2 151 ? 36.989 16.239 5.605 1.00 87.82 151 THR L N 1
ATOM 15380 C CA . THR B 2 151 ? 35.717 16.525 4.959 1.00 94.45 151 THR L CA 1
ATOM 15381 C C . THR B 2 151 ? 34.704 15.481 5.416 1.00 87.93 151 THR L C 1
ATOM 15382 O O . THR B 2 151 ? 35.064 14.376 5.829 1.00 83.70 151 THR L O 1
ATOM 15393 N N . ALA B 2 152 ? 33.425 15.841 5.346 1.00 81.24 152 ALA L N 1
ATOM 15394 C CA . ALA B 2 152 ? 32.357 15.001 5.875 1.00 82.80 152 ALA L CA 1
ATOM 15395 C C . ALA B 2 152 ? 31.293 14.783 4.809 1.00 74.42 152 ALA L C 1
ATOM 15396 O O . ALA B 2 152 ? 30.712 15.750 4.305 1.00 72.67 152 ALA L O 1
ATOM 15403 N N . SER B 2 153 ? 31.025 13.516 4.493 1.00 68.57 153 SER L N 1
ATOM 15404 C CA . SER B 2 153 ? 29.967 13.128 3.563 1.00 76.10 153 SER L CA 1
ATOM 15405 C C . SER B 2 153 ? 28.888 12.363 4.320 1.00 66.70 153 SER L C 1
ATOM 15406 O O . SER B 2 153 ? 29.153 11.289 4.874 1.00 69.95 153 SER L O 1
ATOM 15414 N N . VAL B 2 154 ? 27.676 12.903 4.327 1.00 58.66 154 VAL L N 1
ATOM 15415 C CA . VAL B 2 154 ? 26.518 12.239 4.916 1.00 74.32 154 VAL L CA 1
ATOM 15416 C C . VAL B 2 154 ? 25.495 11.964 3.813 1.00 75.62 154 VAL L C 1
ATOM 15417 O O . VAL B 2 154 ? 25.107 12.876 3.068 1.00 73.10 154 VAL L O 1
ATOM 15430 N N . VAL B 2 155 ? 25.046 10.713 3.731 1.00 75.12 155 VAL L N 1
ATOM 15431 C CA . VAL B 2 155 ? 24.227 10.213 2.634 1.00 71.43 155 VAL L CA 1
ATOM 15432 C C . VAL B 2 155 ? 22.807 9.948 3.128 1.00 76.21 155 VAL L C 1
ATOM 15433 O O . VAL B 2 155 ? 22.613 9.419 4.227 1.00 87.41 155 VAL L O 1
ATOM 15446 N N . CYS B 2 156 ? 21.814 10.294 2.305 1.00 72.67 156 CYS L N 1
ATOM 15447 C CA . CYS B 2 156 ? 20.411 9.956 2.549 1.00 76.90 156 CYS L CA 1
ATOM 15448 C C . CYS B 2 156 ? 19.881 9.193 1.341 1.00 72.87 156 CYS L C 1
ATOM 15449 O O . CYS B 2 156 ? 19.836 9.735 0.232 1.00 70.23 156 CYS L O 1
ATOM 15456 N N . LEU B 2 157 ? 19.467 7.948 1.556 1.00 73.87 157 LEU L N 1
ATOM 15457 C CA . LEU B 2 157 ? 19.062 7.053 0.477 1.00 63.63 157 LEU L CA 1
ATOM 15458 C C . LEU B 2 157 ? 17.548 6.873 0.466 1.00 73.97 157 LEU L C 1
ATOM 15459 O O . LEU B 2 157 ? 16.937 6.639 1.513 1.00 71.27 157 LEU L O 1
ATOM 15475 N N . LEU B 2 158 ? 16.948 7.018 -0.719 1.00 60.87 158 LEU L N 1
ATOM 15476 C CA . LEU B 2 158 ? 15.534 6.753 -0.965 1.00 60.37 158 LEU L CA 1
ATOM 15477 C C . LEU B 2 158 ? 15.454 5.557 -1.920 1.00 68.55 158 LEU L C 1
ATOM 15478 O O . LEU B 2 158 ? 15.619 5.718 -3.132 1.00 72.62 158 LEU L O 1
ATOM 15494 N N . ASN B 2 159 ? 15.175 4.363 -1.380 1.00 65.59 159 ASN L N 1
ATOM 15495 C CA . ASN B 2 159 ? 15.263 3.108 -2.122 1.00 62.95 159 ASN L CA 1
ATOM 15496 C C . ASN B 2 159 ? 13.886 2.610 -2.580 1.00 73.25 159 ASN L C 1
ATOM 15497 O O . ASN B 2 159 ? 12.895 2.696 -1.845 1.00 77.15 159 ASN L O 1
ATOM 15508 N N . ASN B 2 160 ? 13.838 2.109 -3.818 1.00 66.95 160 ASN L N 1
ATOM 15509 C CA . ASN B 2 160 ? 12.678 1.448 -4.416 1.00 67.27 160 ASN L CA 1
ATOM 15510 C C . ASN B 2 160 ? 11.355 2.189 -4.236 1.00 70.94 160 ASN L C 1
ATOM 15511 O O . ASN B 2 160 ? 10.491 1.758 -3.461 1.00 79.50 160 ASN L O 1
ATOM 15522 N N . PHE B 2 161 ? 11.166 3.268 -4.999 1.00 62.03 161 PHE L N 1
ATOM 15523 C CA . PHE B 2 161 ? 9.915 4.013 -5.028 1.00 63.36 161 PHE L CA 1
ATOM 15524 C C . PHE B 2 161 ? 9.391 4.078 -6.455 1.00 52.17 161 PHE L C 1
ATOM 15525 O O . PHE B 2 161 ? 10.045 3.636 -7.400 1.00 50.70 161 PHE L O 1
ATOM 15542 N N . TYR B 2 162 ? 8.183 4.619 -6.601 1.00 59.40 162 TYR L N 1
ATOM 15543 C CA . TYR B 2 162 ? 7.590 4.803 -7.914 1.00 50.26 162 TYR L CA 1
ATOM 15544 C C . TYR B 2 162 ? 6.390 5.750 -7.832 1.00 65.47 162 TYR L C 1
ATOM 15545 O O . TYR B 2 162 ? 5.592 5.682 -6.894 1.00 63.03 162 TYR L O 1
ATOM 15563 N N . PRO B 2 163 ? 6.258 6.656 -8.812 1.00 65.54 163 PRO L N 1
ATOM 15564 C CA . PRO B 2 163 ? 7.157 6.936 -9.937 1.00 65.85 163 PRO L CA 1
ATOM 15565 C C . PRO B 2 163 ? 8.325 7.784 -9.472 1.00 65.39 163 PRO L C 1
ATOM 15566 O O . PRO B 2 163 ? 8.451 7.994 -8.265 1.00 57.94 163 PRO L O 1
ATOM 15577 N N . ARG B 2 164 ? 9.161 8.252 -10.399 1.00 67.95 164 ARG L N 1
ATOM 15578 C CA . ARG B 2 164 ? 10.213 9.185 -10.036 1.00 63.94 164 ARG L CA 1
ATOM 15579 C C . ARG B 2 164 ? 9.589 10.432 -9.424 1.00 65.14 164 ARG L C 1
ATOM 15580 O O . ARG B 2 164 ? 8.381 10.668 -9.517 1.00 65.02 164 ARG L O 1
ATOM 15601 N N . GLY B 2 165 ? 10.430 11.258 -8.831 1.00 62.57 165 GLY L N 1
ATOM 15602 C CA . GLY B 2 165 ? 9.981 12.505 -8.262 1.00 68.23 165 GLY L CA 1
ATOM 15603 C C . GLY B 2 165 ? 10.072 12.603 -6.759 1.00 66.13 165 GLY L C 1
ATOM 15604 O O . GLY B 2 165 ? 9.410 13.472 -6.175 1.00 73.62 165 GLY L O 1
ATOM 15608 N N . ALA B 2 166 ? 10.856 11.748 -6.118 1.00 65.39 166 ALA L N 1
ATOM 15609 C CA . ALA B 2 166 ? 11.103 11.848 -4.687 1.00 67.69 166 ALA L CA 1
ATOM 15610 C C . ALA B 2 166 ? 12.061 13.001 -4.409 1.00 64.65 166 ALA L C 1
ATOM 15611 O O . ALA B 2 166 ? 13.160 13.046 -4.970 1.00 67.52 166 ALA L O 1
ATOM 15618 N N . LYS B 2 167 ? 11.647 13.930 -3.551 1.00 64.28 167 LYS L N 1
ATOM 15619 C CA . LYS B 2 167 ? 12.447 15.098 -3.198 1.00 70.76 167 LYS L CA 1
ATOM 15620 C C . LYS B 2 167 ? 13.066 14.936 -1.812 1.00 71.02 167 LYS L C 1
ATOM 15621 O O . LYS B 2 167 ? 12.512 14.261 -0.940 1.00 74.54 167 LYS L O 1
ATOM 15640 N N . VAL B 2 168 ? 14.212 15.589 -1.603 1.00 71.67 168 VAL L N 1
ATOM 15641 C CA . VAL B 2 168 ? 14.921 15.543 -0.327 1.00 71.93 168 VAL L CA 1
ATOM 15642 C C . VAL B 2 168 ? 15.348 16.944 0.069 1.00 80.37 168 VAL L C 1
ATOM 15643 O O . VAL B 2 168 ? 15.808 17.726 -0.773 1.00 72.83 168 VAL L O 1
ATOM 15656 N N . GLN B 2 169 ? 15.215 17.244 1.363 1.00 87.16 169 GLN L N 1
ATOM 15657 C CA . GLN B 2 169 ? 15.723 18.466 1.967 1.00 78.34 169 GLN L CA 1
ATOM 15658 C C . GLN B 2 169 ? 16.594 18.088 3.156 1.00 81.00 169 GLN L C 1
ATOM 15659 O O . GLN B 2 169 ? 16.381 17.053 3.792 1.00 82.65 169 GLN L O 1
ATOM 15673 N N . TRP B 2 170 ? 17.601 18.913 3.429 1.00 79.30 170 TRP L N 1
ATOM 15674 C CA . TRP B 2 170 ? 18.485 18.704 4.565 1.00 82.30 170 TRP L CA 1
ATOM 15675 C C . TRP B 2 170 ? 18.368 19.844 5.570 1.00 89.86 170 TRP L C 1
ATOM 15676 O O . TRP B 2 170 ? 18.099 20.995 5.203 1.00 86.07 170 TRP L O 1
ATOM 15697 N N . LYS B 2 171 ? 18.633 19.514 6.852 1.00 106.09 171 LYS L N 1
ATOM 15698 C CA . LYS B 2 171 ? 18.593 20.481 7.960 1.00 104.64 171 LYS L CA 1
ATOM 15699 C C . LYS B 2 171 ? 19.681 20.094 8.977 1.00 100.12 171 LYS L C 1
ATOM 15700 O O . LYS B 2 171 ? 19.461 19.335 9.924 1.00 101.92 171 LYS L O 1
ATOM 15719 N N . VAL B 2 172 ? 20.886 20.621 8.766 1.00 102.03 172 VAL L N 1
ATOM 15720 C CA . VAL B 2 172 ? 21.999 20.435 9.703 1.00 107.29 172 VAL L CA 1
ATOM 15721 C C . VAL B 2 172 ? 21.903 21.429 10.874 1.00 95.83 172 VAL L C 1
ATOM 15722 O O . VAL B 2 172 ? 20.818 21.871 11.269 1.00 91.02 172 VAL L O 1
ATOM 15735 N N . GLN B 2 177 ? 19.278 23.448 4.503 1.00 77.86 177 GLN L N 1
ATOM 15736 C CA . GLN B 2 177 ? 20.531 23.740 3.802 1.00 83.84 177 GLN L CA 1
ATOM 15737 C C . GLN B 2 177 ? 20.357 23.848 2.288 1.00 87.41 177 GLN L C 1
ATOM 15738 O O . GLN B 2 177 ? 19.384 23.346 1.720 1.00 73.45 177 GLN L O 1
ATOM 15752 N N . SER B 2 178 ? 21.330 24.493 1.639 1.00 91.25 178 SER L N 1
ATOM 15753 C CA . SER B 2 178 ? 21.283 24.705 0.201 1.00 87.32 178 SER L CA 1
ATOM 15754 C C . SER B 2 178 ? 22.698 24.816 -0.352 1.00 87.29 178 SER L C 1
ATOM 15755 O O . SER B 2 178 ? 23.622 25.282 0.331 1.00 80.87 178 SER L O 1
ATOM 15763 N N . GLY B 2 179 ? 22.852 24.384 -1.605 1.00 72.73 179 GLY L N 1
ATOM 15764 C CA . GLY B 2 179 ? 24.108 24.559 -2.305 1.00 71.96 179 GLY L CA 1
ATOM 15765 C C . GLY B 2 179 ? 25.246 23.690 -1.829 1.00 65.84 179 GLY L C 1
ATOM 15766 O O . GLY B 2 179 ? 26.398 23.969 -2.175 1.00 62.69 179 GLY L O 1
ATOM 15770 N N . ASN B 2 180 ? 24.966 22.654 -1.033 1.00 63.24 180 ASN L N 1
ATOM 15771 C CA . ASN B 2 180 ? 26.001 21.726 -0.595 1.00 62.01 180 ASN L CA 1
ATOM 15772 C C . ASN B 2 180 ? 25.518 20.285 -0.622 1.00 63.04 180 ASN L C 1
ATOM 15773 O O . ASN B 2 180 ? 26.062 19.440 0.096 1.00 65.24 180 ASN L O 1
ATOM 15784 N N . SER B 2 181 ? 24.511 19.984 -1.447 1.00 64.74 181 SER L N 1
ATOM 15785 C CA . SER B 2 181 ? 24.046 18.619 -1.669 1.00 62.34 181 SER L CA 1
ATOM 15786 C C . SER B 2 181 ? 24.061 18.281 -3.156 1.00 65.37 181 SER L C 1
ATOM 15787 O O . SER B 2 181 ? 23.845 19.149 -4.010 1.00 61.72 181 SER L O 1
ATOM 15795 N N . GLN B 2 182 ? 24.291 16.994 -3.453 1.00 64.68 182 GLN L N 1
ATOM 15796 C CA . GLN B 2 182 ? 24.158 16.451 -4.801 1.00 58.60 182 GLN L CA 1
ATOM 15797 C C . GLN B 2 182 ? 23.399 15.136 -4.766 1.00 60.58 182 GLN L C 1
ATOM 15798 O O . GLN B 2 182 ? 23.640 14.294 -3.900 1.00 64.41 182 GLN L O 1
ATOM 15812 N N . GLU B 2 183 ? 22.524 14.955 -5.747 1.00 50.96 183 GLU L N 1
ATOM 15813 C CA . GLU B 2 183 ? 21.638 13.808 -5.853 1.00 61.07 183 GLU L CA 1
ATOM 15814 C C . GLU B 2 183 ? 21.888 13.053 -7.155 1.00 54.05 183 GLU L C 1
ATOM 15815 O O . GLU B 2 183 ? 22.362 13.611 -8.145 1.00 51.07 183 GLU L O 1
ATOM 15827 N N . SER B 2 184 ? 21.532 11.776 -7.138 1.00 44.32 184 SER L N 1
ATOM 15828 C CA . SER B 2 184 ? 21.694 10.871 -8.269 1.00 55.65 184 SER L CA 1
ATOM 15829 C C . SER B 2 184 ? 20.530 9.884 -8.253 1.00 54.47 184 SER L C 1
ATOM 15830 O O . SER B 2 184 ? 20.006 9.560 -7.189 1.00 59.26 184 SER L O 1
ATOM 15838 N N . VAL B 2 185 ? 20.116 9.416 -9.430 1.00 48.91 185 VAL L N 1
ATOM 15839 C CA . VAL B 2 185 ? 19.006 8.479 -9.556 1.00 48.40 185 VAL L CA 1
ATOM 15840 C C . VAL B 2 185 ? 19.397 7.368 -10.511 1.00 48.76 185 VAL L C 1
ATOM 15841 O O . VAL B 2 185 ? 20.079 7.612 -11.509 1.00 50.96 185 VAL L O 1
ATOM 15854 N N . THR B 2 186 ? 18.961 6.147 -10.199 1.00 46.58 186 THR L N 1
ATOM 15855 C CA . THR B 2 186 ? 19.101 4.979 -11.054 1.00 50.28 186 THR L CA 1
ATOM 15856 C C . THR B 2 186 ? 18.089 5.026 -12.189 1.00 44.49 186 THR L C 1
ATOM 15857 O O . THR B 2 186 ? 17.128 5.794 -12.166 1.00 41.64 186 THR L O 1
ATOM 15868 N N . GLU B 2 187 ? 18.288 4.153 -13.165 1.00 41.62 187 GLU L N 1
ATOM 15869 C CA . GLU B 2 187 ? 17.259 3.832 -14.146 1.00 53.06 187 GLU L CA 1
ATOM 15870 C C . GLU B 2 187 ? 16.230 2.858 -13.544 1.00 55.33 187 GLU L C 1
ATOM 15871 O O . GLU B 2 187 ? 16.500 2.159 -12.565 1.00 53.27 187 GLU L O 1
ATOM 15883 N N . GLN B 2 188 ? 15.046 2.802 -14.155 1.00 52.63 188 GLN L N 1
ATOM 15884 C CA . GLN B 2 188 ? 13.984 1.919 -13.670 1.00 50.91 188 GLN L CA 1
ATOM 15885 C C . GLN B 2 188 ? 14.478 0.474 -13.604 1.00 59.81 188 GLN L C 1
ATOM 15886 O O . GLN B 2 188 ? 15.009 -0.062 -14.585 1.00 51.85 188 GLN L O 1
ATOM 15900 N N . ASP B 2 189 ? 14.302 -0.159 -12.439 1.00 61.26 189 ASP L N 1
ATOM 15901 C CA . ASP B 2 189 ? 14.810 -1.513 -12.236 1.00 59.55 189 ASP L CA 1
ATOM 15902 C C . ASP B 2 189 ? 14.125 -2.500 -13.176 1.00 61.24 189 ASP L C 1
ATOM 15903 O O . ASP B 2 189 ? 12.902 -2.457 -13.382 1.00 59.73 189 ASP L O 1
ATOM 15912 N N . SER B 2 190 ? 14.935 -3.400 -13.748 1.00 58.67 190 SER L N 1
ATOM 15913 C CA . SER B 2 190 ? 14.434 -4.414 -14.674 1.00 64.32 190 SER L CA 1
ATOM 15914 C C . SER B 2 190 ? 13.499 -5.411 -14.002 1.00 75.23 190 SER L C 1
ATOM 15915 O O . SER B 2 190 ? 12.710 -6.063 -14.692 1.00 74.26 190 SER L O 1
ATOM 15923 N N . LYS B 2 191 ? 13.576 -5.557 -12.678 1.00 77.69 191 LYS L N 1
ATOM 15924 C CA . LYS B 2 191 ? 12.761 -6.548 -11.983 1.00 77.15 191 LYS L CA 1
ATOM 15925 C C . LYS B 2 191 ? 11.498 -5.925 -11.398 1.00 69.16 191 LYS L C 1
ATOM 15926 O O . LYS B 2 191 ? 10.391 -6.155 -11.904 1.00 69.20 191 LYS L O 1
ATOM 15945 N N . ASP B 2 192 ? 11.660 -5.112 -10.356 1.00 64.00 192 ASP L N 1
ATOM 15946 C CA . ASP B 2 192 ? 10.543 -4.518 -9.628 1.00 63.35 192 ASP L CA 1
ATOM 15947 C C . ASP B 2 192 ? 10.020 -3.224 -10.241 1.00 68.57 192 ASP L C 1
ATOM 15948 O O . ASP B 2 192 ? 8.995 -2.711 -9.764 1.00 52.69 192 ASP L O 1
ATOM 15957 N N . SER B 2 193 ? 10.714 -2.670 -11.247 1.00 69.55 193 SER L N 1
ATOM 15958 C CA . SER B 2 193 ? 10.284 -1.468 -11.962 1.00 52.68 193 SER L CA 1
ATOM 15959 C C . SER B 2 193 ? 10.255 -0.227 -11.071 1.00 51.62 193 SER L C 1
ATOM 15960 O O . SER B 2 193 ? 9.420 0.658 -11.250 1.00 49.98 193 SER L O 1
ATOM 15968 N N . THR B 2 194 ? 11.168 -0.115 -10.119 1.00 55.42 194 THR L N 1
ATOM 15969 C CA . THR B 2 194 ? 11.219 1.072 -9.283 1.00 58.89 194 THR L CA 1
ATOM 15970 C C . THR B 2 194 ? 12.527 1.813 -9.498 1.00 49.40 194 THR L C 1
ATOM 15971 O O . THR B 2 194 ? 13.450 1.338 -10.156 1.00 49.99 194 THR L O 1
ATOM 15982 N N . TYR B 2 195 ? 12.597 2.976 -8.889 1.00 53.61 195 TYR L N 1
ATOM 15983 C CA . TYR B 2 195 ? 13.773 3.822 -8.925 1.00 62.32 195 TYR L CA 1
ATOM 15984 C C . TYR B 2 195 ? 14.373 3.909 -7.530 1.00 64.25 195 TYR L C 1
ATOM 15985 O O . TYR B 2 195 ? 13.716 3.616 -6.530 1.00 61.27 195 TYR L O 1
ATOM 16003 N N . SER B 2 196 ? 15.638 4.314 -7.476 1.00 61.16 196 SER L N 1
ATOM 16004 C CA . SER B 2 196 ? 16.278 4.667 -6.221 1.00 58.54 196 SER L CA 1
ATOM 16005 C C . SER B 2 196 ? 17.060 5.954 -6.421 1.00 64.73 196 SER L C 1
ATOM 16006 O O . SER B 2 196 ? 17.457 6.297 -7.538 1.00 61.40 196 SER L O 1
ATOM 16014 N N . LEU B 2 197 ? 17.281 6.659 -5.314 1.00 63.24 197 LEU L N 1
ATOM 16015 C CA . LEU B 2 197 ? 17.922 7.963 -5.320 1.00 55.65 197 LEU L CA 1
ATOM 16016 C C . LEU B 2 197 ? 18.897 8.050 -4.151 1.00 64.15 197 LEU L C 1
ATOM 16017 O O . LEU B 2 197 ? 18.681 7.463 -3.085 1.00 63.99 197 LEU L O 1
ATOM 16033 N N . SER B 2 198 ? 19.994 8.764 -4.375 1.00 55.21 198 SER L N 1
ATOM 16034 C CA . SER B 2 198 ? 20.975 9.060 -3.341 1.00 56.29 198 SER L CA 1
ATOM 16035 C C . SER B 2 198 ? 21.253 10.553 -3.354 1.00 64.32 198 SER L C 1
ATOM 16036 O O . SER B 2 198 ? 21.560 11.119 -4.410 1.00 64.94 198 SER L O 1
ATOM 16044 N N . SER B 2 199 ? 21.127 11.186 -2.189 1.00 62.33 199 SER L N 1
ATOM 16045 C CA . SER B 2 199 ? 21.575 12.551 -1.974 1.00 57.01 199 SER L CA 1
ATOM 16046 C C . SER B 2 199 ? 22.781 12.510 -1.056 1.00 68.54 199 SER L C 1
ATOM 16047 O O . SER B 2 199 ? 22.953 11.576 -0.268 1.00 67.47 199 SER L O 1
ATOM 16055 N N . THR B 2 200 ? 23.630 13.519 -1.182 1.00 67.39 200 THR L N 1
ATOM 16056 C CA . THR B 2 200 ? 24.924 13.511 -0.513 1.00 61.91 200 THR L CA 1
ATOM 16057 C C . THR B 2 200 ? 25.260 14.933 -0.109 1.00 67.51 200 THR L C 1
ATOM 16058 O O . THR B 2 200 ? 25.621 15.754 -0.960 1.00 68.80 200 THR L O 1
ATOM 16069 N N . LEU B 2 201 ? 25.139 15.204 1.188 1.00 74.02 201 LEU L N 1
ATOM 16070 C CA . LEU B 2 201 ? 25.437 16.507 1.760 1.00 73.62 201 LEU L CA 1
ATOM 16071 C C . LEU B 2 201 ? 26.911 16.546 2.141 1.00 69.30 201 LEU L C 1
ATOM 16072 O O . LEU B 2 201 ? 27.422 15.602 2.749 1.00 69.11 201 LEU L O 1
ATOM 16088 N N . THR B 2 202 ? 27.589 17.635 1.778 1.00 70.36 202 THR L N 1
ATOM 16089 C CA . THR B 2 202 ? 29.041 17.733 1.887 1.00 75.13 202 THR L CA 1
ATOM 16090 C C . THR B 2 202 ? 29.404 19.014 2.625 1.00 75.25 202 THR L C 1
ATOM 16091 O O . THR B 2 202 ? 29.098 20.115 2.155 1.00 73.44 202 THR L O 1
ATOM 16102 N N . LEU B 2 203 ? 30.049 18.870 3.778 1.00 79.88 203 LEU L N 1
ATOM 16103 C CA . LEU B 2 203 ? 30.583 20.011 4.504 1.00 87.32 203 LEU L CA 1
ATOM 16104 C C . LEU B 2 203 ? 31.953 19.630 5.041 1.00 75.77 203 LEU L C 1
ATOM 16105 O O . LEU B 2 203 ? 32.327 18.454 5.052 1.00 72.15 203 LEU L O 1
ATOM 16121 N N . SER B 2 204 ? 32.720 20.644 5.438 1.00 75.60 204 SER L N 1
ATOM 16122 C CA . SER B 2 204 ? 34.034 20.392 6.012 1.00 86.63 204 SER L CA 1
ATOM 16123 C C . SER B 2 204 ? 33.889 19.834 7.425 1.00 85.11 204 SER L C 1
ATOM 16124 O O . SER B 2 204 ? 32.872 20.026 8.097 1.00 89.49 204 SER L O 1
ATOM 16132 N N . LYS B 2 205 ? 34.916 19.111 7.869 1.00 80.16 205 LYS L N 1
ATOM 16133 C CA . LYS B 2 205 ? 34.893 18.583 9.229 1.00 85.33 205 LYS L CA 1
ATOM 16134 C C . LYS B 2 205 ? 34.626 19.698 10.234 1.00 92.45 205 LYS L C 1
ATOM 16135 O O . LYS B 2 205 ? 33.929 19.489 11.232 1.00 91.90 205 LYS L O 1
ATOM 16154 N N . ALA B 2 206 ? 35.164 20.895 9.978 1.00 93.61 206 ALA L N 1
ATOM 16155 C CA . ALA B 2 206 ? 34.856 22.073 10.785 1.00 92.47 206 ALA L CA 1
ATOM 16156 C C . ALA B 2 206 ? 33.352 22.298 10.889 1.00 89.06 206 ALA L C 1
ATOM 16157 O O . ALA B 2 206 ? 32.760 22.066 11.947 1.00 90.63 206 ALA L O 1
ATOM 16164 N N . ASP B 2 207 ? 32.733 22.751 9.792 1.00 90.70 207 ASP L N 1
ATOM 16165 C CA . ASP B 2 207 ? 31.296 23.024 9.762 1.00 90.40 207 ASP L CA 1
ATOM 16166 C C . ASP B 2 207 ? 30.453 21.829 10.194 1.00 92.46 207 ASP L C 1
ATOM 16167 O O . ASP B 2 207 ? 29.260 21.990 10.487 1.00 87.11 207 ASP L O 1
ATOM 16176 N N . TYR B 2 208 ? 31.036 20.633 10.226 1.00 94.27 208 TYR L N 1
ATOM 16177 C CA . TYR B 2 208 ? 30.284 19.453 10.628 1.00 89.65 208 TYR L CA 1
ATOM 16178 C C . TYR B 2 208 ? 30.224 19.329 12.149 1.00 90.32 208 TYR L C 1
ATOM 16179 O O . TYR B 2 208 ? 29.143 19.145 12.719 1.00 92.96 208 TYR L O 1
ATOM 16197 N N . GLU B 2 209 ? 31.373 19.447 12.825 1.00 93.82 209 GLU L N 1
ATOM 16198 C CA . GLU B 2 209 ? 31.385 19.445 14.286 1.00 93.70 209 GLU L CA 1
ATOM 16199 C C . GLU B 2 209 ? 30.521 20.563 14.858 1.00 92.40 209 GLU L C 1
ATOM 16200 O O . GLU B 2 209 ? 29.914 20.395 15.922 1.00 92.90 209 GLU L O 1
ATOM 16212 N N . LYS B 2 210 ? 30.439 21.697 14.160 1.00 91.02 210 LYS L N 1
ATOM 16213 C CA . LYS B 2 210 ? 29.704 22.872 14.617 1.00 91.70 210 LYS L CA 1
ATOM 16214 C C . LYS B 2 210 ? 28.192 22.669 14.680 1.00 95.13 210 LYS L C 1
ATOM 16215 O O . LYS B 2 210 ? 27.449 23.646 14.847 1.00 88.75 210 LYS L O 1
ATOM 16234 N N . HIS B 2 211 ? 27.719 21.430 14.531 1.00 93.56 211 HIS L N 1
ATOM 16235 C CA . HIS B 2 211 ? 26.295 21.133 14.615 1.00 90.26 211 HIS L CA 1
ATOM 16236 C C . HIS B 2 211 ? 26.113 19.707 15.108 1.00 88.86 211 HIS L C 1
ATOM 16237 O O . HIS B 2 211 ? 27.041 18.892 15.081 1.00 84.30 211 HIS L O 1
ATOM 16251 N N . LYS B 2 212 ? 24.887 19.408 15.535 1.00 92.03 212 LYS L N 1
ATOM 16252 C CA . LYS B 2 212 ? 24.576 18.131 16.166 1.00 92.92 212 LYS L CA 1
ATOM 16253 C C . LYS B 2 212 ? 23.087 17.824 16.039 1.00 86.67 212 LYS L C 1
ATOM 16254 O O . LYS B 2 212 ? 22.442 18.199 15.062 1.00 78.07 212 LYS L O 1
ATOM 16273 N N . ALA B 2 215 ? 20.047 15.702 9.592 1.00 57.47 215 ALA L N 1
ATOM 16274 C CA . ALA B 2 215 ? 18.884 14.948 9.103 1.00 83.54 215 ALA L CA 1
ATOM 16275 C C . ALA B 2 215 ? 18.391 15.355 7.693 1.00 90.83 215 ALA L C 1
ATOM 16276 O O . ALA B 2 215 ? 18.715 16.442 7.206 1.00 89.73 215 ALA L O 1
ATOM 16282 N N . CYS B 2 216 ? 17.574 14.489 7.069 1.00 88.05 216 CYS L N 1
ATOM 16283 C CA . CYS B 2 216 ? 17.075 14.678 5.703 1.00 82.05 216 CYS L CA 1
ATOM 16284 C C . CYS B 2 216 ? 15.569 14.440 5.612 1.00 87.22 216 CYS L C 1
ATOM 16285 O O . CYS B 2 216 ? 15.083 13.366 5.985 1.00 80.69 216 CYS L O 1
ATOM 16292 N N . GLU B 2 217 ? 14.842 15.415 5.053 1.00 86.33 217 GLU L N 1
ATOM 16293 C CA . GLU B 2 217 ? 13.390 15.348 4.935 1.00 81.31 217 GLU L CA 1
ATOM 16294 C C . GLU B 2 217 ? 13.016 14.969 3.507 1.00 84.01 217 GLU L C 1
ATOM 16295 O O . GLU B 2 217 ? 13.335 15.692 2.554 1.00 75.44 217 GLU L O 1
ATOM 16307 N N . VAL B 2 218 ? 12.324 13.853 3.378 1.00 85.19 218 VAL L N 1
ATOM 16308 C CA . VAL B 2 218 ? 11.882 13.314 2.102 1.00 80.42 218 VAL L CA 1
ATOM 16309 C C . VAL B 2 218 ? 10.437 13.716 1.853 1.00 80.86 218 VAL L C 1
ATOM 16310 O O . VAL B 2 218 ? 9.654 13.957 2.778 1.00 85.13 218 VAL L O 1
ATOM 16323 N N . THR B 2 219 ? 10.082 13.790 0.580 1.00 75.62 219 THR L N 1
ATOM 16324 C CA . THR B 2 219 ? 8.695 13.865 0.172 1.00 70.54 219 THR L CA 1
ATOM 16325 C C . THR B 2 219 ? 8.526 12.895 -0.988 1.00 75.43 219 THR L C 1
ATOM 16326 O O . THR B 2 219 ? 9.500 12.490 -1.625 1.00 70.65 219 THR L O 1
ATOM 16337 N N . HIS B 2 220 ? 7.286 12.498 -1.239 1.00 73.99 220 HIS L N 1
ATOM 16338 C CA . HIS B 2 220 ? 6.982 11.617 -2.362 1.00 79.96 220 HIS L CA 1
ATOM 16339 C C . HIS B 2 220 ? 5.495 11.319 -2.371 1.00 80.50 220 HIS L C 1
ATOM 16340 O O . HIS B 2 220 ? 4.879 11.230 -1.304 1.00 86.93 220 HIS L O 1
ATOM 16354 N N . GLN B 2 221 ? 4.906 11.153 -3.556 1.00 75.15 221 GLN L N 1
ATOM 16355 C CA . GLN B 2 221 ? 3.463 10.941 -3.614 1.00 85.47 221 GLN L CA 1
ATOM 16356 C C . GLN B 2 221 ? 3.048 9.641 -2.918 1.00 94.63 221 GLN L C 1
ATOM 16357 O O . GLN B 2 221 ? 1.959 9.573 -2.335 1.00 94.85 221 GLN L O 1
ATOM 16371 N N . GLY B 2 222 ? 3.896 8.611 -2.948 1.00 92.61 222 GLY L N 1
ATOM 16372 C CA . GLY B 2 222 ? 3.590 7.351 -2.280 1.00 87.07 222 GLY L CA 1
ATOM 16373 C C . GLY B 2 222 ? 3.639 7.391 -0.765 1.00 87.73 222 GLY L C 1
ATOM 16374 O O . GLY B 2 222 ? 3.340 6.379 -0.121 1.00 78.09 222 GLY L O 1
ATOM 16378 N N . LEU B 2 223 ? 4.019 8.527 -0.184 1.00 87.26 223 LEU L N 1
ATOM 16379 C CA . LEU B 2 223 ? 4.065 8.707 1.258 1.00 85.85 223 LEU L CA 1
ATOM 16380 C C . LEU B 2 223 ? 2.843 9.483 1.723 1.00 94.89 223 LEU L C 1
ATOM 16381 O O . LEU B 2 223 ? 2.379 10.404 1.041 1.00 89.21 223 LEU L O 1
ATOM 16397 N N . SER B 2 224 ? 2.335 9.108 2.899 1.00 103.76 224 SER L N 1
ATOM 16398 C CA . SER B 2 224 ? 1.213 9.831 3.490 1.00 99.59 224 SER L CA 1
ATOM 16399 C C . SER B 2 224 ? 1.599 11.271 3.817 1.00 96.04 224 SER L C 1
ATOM 16400 O O . SER B 2 224 ? 0.823 12.202 3.565 1.00 90.97 224 SER L O 1
ATOM 16408 N N . SER B 2 225 ? 2.791 11.469 4.366 1.00 101.31 225 SER L N 1
ATOM 16409 C CA . SER B 2 225 ? 3.287 12.797 4.712 1.00 100.10 225 SER L CA 1
ATOM 16410 C C . SER B 2 225 ? 4.802 12.742 4.713 1.00 96.97 225 SER L C 1
ATOM 16411 O O . SER B 2 225 ? 5.395 11.656 4.734 1.00 95.79 225 SER L O 1
ATOM 16419 N N . PRO B 2 226 ? 5.472 13.909 4.709 1.00 89.99 226 PRO L N 1
ATOM 16420 C CA . PRO B 2 226 ? 6.944 13.914 4.698 1.00 89.53 226 PRO L CA 1
ATOM 16421 C C . PRO B 2 226 ? 7.578 12.988 5.726 1.00 82.78 226 PRO L C 1
ATOM 16422 O O . PRO B 2 226 ? 6.924 12.530 6.668 1.00 80.59 226 PRO L O 1
ATOM 16433 N N . VAL B 2 227 ? 8.868 12.715 5.539 1.00 84.71 227 VAL L N 1
ATOM 16434 C CA . VAL B 2 227 ? 9.595 11.708 6.303 1.00 78.74 227 VAL L CA 1
ATOM 16435 C C . VAL B 2 227 ? 11.011 12.215 6.545 1.00 83.47 227 VAL L C 1
ATOM 16436 O O . VAL B 2 227 ? 11.695 12.639 5.606 1.00 80.97 227 VAL L O 1
ATOM 16449 N N . THR B 2 228 ? 11.454 12.158 7.799 1.00 80.68 228 THR L N 1
ATOM 16450 C CA . THR B 2 228 ? 12.763 12.644 8.198 1.00 79.07 228 THR L CA 1
ATOM 16451 C C . THR B 2 228 ? 13.573 11.486 8.765 1.00 76.33 228 THR L C 1
ATOM 16452 O O . THR B 2 228 ? 13.010 10.506 9.257 1.00 86.01 228 THR L O 1
ATOM 16463 N N . LYS B 2 229 ? 14.899 11.583 8.653 1.00 78.45 229 LYS L N 1
ATOM 16464 C CA . LYS B 2 229 ? 15.817 10.623 9.268 1.00 89.58 229 LYS L CA 1
ATOM 16465 C C . LYS B 2 229 ? 17.060 11.378 9.725 1.00 98.51 229 LYS L C 1
ATOM 16466 O O . LYS B 2 229 ? 17.763 11.981 8.906 1.00 101.14 229 LYS L O 1
ATOM 16485 N N . SER B 2 230 ? 17.332 11.336 11.025 1.00 93.52 230 SER L N 1
ATOM 16486 C CA . SER B 2 230 ? 18.406 12.101 11.635 1.00 86.78 230 SER L CA 1
ATOM 16487 C C . SER B 2 230 ? 19.488 11.174 12.163 1.00 93.47 230 SER L C 1
ATOM 16488 O O . SER B 2 230 ? 19.281 9.969 12.354 1.00 88.92 230 SER L O 1
ATOM 16496 N N . PHE B 2 231 ? 20.650 11.765 12.405 1.00 93.97 231 PHE L N 1
ATOM 16497 C CA . PHE B 2 231 ? 21.778 11.030 12.944 1.00 90.76 231 PHE L CA 1
ATOM 16498 C C . PHE B 2 231 ? 21.379 10.303 14.225 1.00 99.93 231 PHE L C 1
ATOM 16499 O O . PHE B 2 231 ? 22.137 10.259 15.196 1.00 106.51 231 PHE L O 1
ATOM 16516 N N . GLU C 3 3 ? 23.709 -0.709 -46.024 1.00 55.28 3 GLU H N 1
ATOM 16517 C CA . GLU C 3 3 ? 22.817 0.009 -45.112 1.00 57.61 3 GLU H CA 1
ATOM 16518 C C . GLU C 3 3 ? 23.460 1.316 -44.648 1.00 45.11 3 GLU H C 1
ATOM 16519 O O . GLU C 3 3 ? 24.694 1.474 -44.668 1.00 41.01 3 GLU H O 1
ATOM 16530 N N . VAL C 3 4 ? 22.603 2.223 -44.194 1.00 36.22 4 VAL H N 1
ATOM 16531 C CA . VAL C 3 4 ? 23.027 3.558 -43.803 1.00 39.80 4 VAL H CA 1
ATOM 16532 C C . VAL C 3 4 ? 23.824 3.448 -42.521 1.00 35.15 4 VAL H C 1
ATOM 16533 O O . VAL C 3 4 ? 23.438 2.726 -41.594 1.00 40.71 4 VAL H O 1
ATOM 16546 N N . GLN C 3 5 ? 24.985 4.093 -42.492 1.00 33.46 5 GLN H N 1
ATOM 16547 C CA . GLN C 3 5 ? 25.772 4.167 -41.280 1.00 31.05 5 GLN H CA 1
ATOM 16548 C C . GLN C 3 5 ? 26.353 5.554 -41.109 1.00 30.20 5 GLN H C 1
ATOM 16549 O O . GLN C 3 5 ? 26.780 6.168 -42.090 1.00 28.65 5 GLN H O 1
ATOM 16563 N N . LEU C 3 6 ? 26.408 6.012 -39.857 1.00 25.78 6 LEU H N 1
ATOM 16564 C CA . LEU C 3 6 ? 27.063 7.254 -39.475 1.00 32.43 6 LEU H CA 1
ATOM 16565 C C . LEU C 3 6 ? 28.027 6.875 -38.366 1.00 26.58 6 LEU H C 1
ATOM 16566 O O . LEU C 3 6 ? 27.597 6.643 -37.242 1.00 33.19 6 LEU H O 1
ATOM 16582 N N . VAL C 3 7 ? 29.316 6.821 -38.664 1.00 25.50 7 VAL H N 1
ATOM 16583 C CA . VAL C 3 7 ? 30.318 6.376 -37.687 1.00 27.36 7 VAL H CA 1
ATOM 16584 C C . VAL C 3 7 ? 31.087 7.587 -37.189 1.00 21.96 7 VAL H C 1
ATOM 16585 O O . VAL C 3 7 ? 31.791 8.246 -37.956 1.00 30.04 7 VAL H O 1
ATOM 16598 N N . GLN C 3 8 ? 30.978 7.838 -35.897 1.00 23.03 8 GLN H N 1
ATOM 16599 C CA . GLN C 3 8 ? 31.527 9.005 -35.241 1.00 27.84 8 GLN H CA 1
ATOM 16600 C C . GLN C 3 8 ? 32.850 8.664 -34.568 1.00 34.13 8 GLN H C 1
ATOM 16601 O O . GLN C 3 8 ? 33.009 7.578 -34.031 1.00 30.47 8 GLN H O 1
ATOM 16615 N N . SER C 3 9 ? 33.787 9.601 -34.594 1.00 26.38 9 SER H N 1
ATOM 16616 C CA . SER C 3 9 ? 35.041 9.440 -33.875 1.00 26.85 9 SER H CA 1
ATOM 16617 C C . SER C 3 9 ? 35.588 10.809 -33.528 1.00 31.83 9 SER H C 1
ATOM 16618 O O . SER C 3 9 ? 35.068 11.827 -33.975 1.00 28.02 9 SER H O 1
ATOM 16626 N N . GLY C 3 10 ? 36.622 10.814 -32.678 1.00 28.92 10 GLY H N 1
ATOM 16627 C CA . GLY C 3 10 ? 37.494 11.946 -32.488 1.00 26.67 10 GLY H CA 1
ATOM 16628 C C . GLY C 3 10 ? 37.320 12.731 -31.199 1.00 38.35 10 GLY H C 1
ATOM 16629 O O . GLY C 3 10 ? 37.858 13.844 -31.095 1.00 44.81 10 GLY H O 1
ATOM 16633 N N . GLY C 3 11 ? 36.605 12.212 -30.228 1.00 24.06 11 GLY H N 1
ATOM 16634 C CA . GLY C 3 11 ? 36.349 12.997 -29.026 1.00 33.20 11 GLY H CA 1
ATOM 16635 C C . GLY C 3 11 ? 37.293 12.644 -27.891 1.00 33.55 11 GLY H C 1
ATOM 16636 O O . GLY C 3 11 ? 38.492 12.443 -28.092 1.00 33.67 11 GLY H O 1
ATOM 16640 N N . GLY C 3 12 ? 36.747 12.570 -26.689 1.00 37.08 12 GLY H N 1
ATOM 16641 C CA . GLY C 3 12 ? 37.527 12.216 -25.514 1.00 30.48 12 GLY H CA 1
ATOM 16642 C C . GLY C 3 12 ? 37.762 13.390 -24.591 1.00 29.67 12 GLY H C 1
ATOM 16643 O O . GLY C 3 12 ? 37.005 14.366 -24.563 1.00 29.45 12 GLY H O 1
ATOM 16647 N N . LEU C 3 13 ? 38.858 13.293 -23.829 1.00 33.73 13 LEU H N 1
ATOM 16648 C CA . LEU C 3 13 ? 39.185 14.242 -22.771 1.00 31.81 13 LEU H CA 1
ATOM 16649 C C . LEU C 3 13 ? 39.988 15.409 -23.334 1.00 32.62 13 LEU H C 1
ATOM 16650 O O . LEU C 3 13 ? 40.931 15.220 -24.105 1.00 32.88 13 LEU H O 1
ATOM 16666 N N . VAL C 3 14 ? 39.643 16.623 -22.925 1.00 27.63 14 VAL H N 1
ATOM 16667 C CA . VAL C 3 14 ? 40.346 17.786 -23.434 1.00 30.60 14 VAL H CA 1
ATOM 16668 C C . VAL C 3 14 ? 40.317 18.847 -22.350 1.00 31.05 14 VAL H C 1
ATOM 16669 O O . VAL C 3 14 ? 39.394 18.897 -21.537 1.00 34.07 14 VAL H O 1
ATOM 16682 N N . GLN C 3 15 ? 41.336 19.708 -22.343 1.00 28.05 15 GLN H N 1
ATOM 16683 C CA . GLN C 3 15 ? 41.405 20.769 -21.362 1.00 31.10 15 GLN H CA 1
ATOM 16684 C C . GLN C 3 15 ? 40.679 22.025 -21.835 1.00 29.68 15 GLN H C 1
ATOM 16685 O O . GLN C 3 15 ? 40.585 22.284 -23.037 1.00 30.10 15 GLN H O 1
ATOM 16699 N N . PRO C 3 16 ? 40.208 22.837 -20.893 1.00 29.20 16 PRO H N 1
ATOM 16700 C CA . PRO C 3 16 ? 39.578 24.105 -21.272 1.00 32.34 16 PRO H CA 1
ATOM 16701 C C . PRO C 3 16 ? 40.529 24.957 -22.100 1.00 35.51 16 PRO H C 1
ATOM 16702 O O . PRO C 3 16 ? 41.734 24.963 -21.866 1.00 28.08 16 PRO H O 1
ATOM 16713 N N . GLY C 3 17 ? 39.978 25.676 -23.086 1.00 26.46 17 GLY H N 1
ATOM 16714 C CA . GLY C 3 17 ? 40.783 26.460 -24.000 1.00 29.05 17 GLY H CA 1
ATOM 16715 C C . GLY C 3 17 ? 41.322 25.695 -25.200 1.00 26.08 17 GLY H C 1
ATOM 16716 O O . GLY C 3 17 ? 41.672 26.313 -26.211 1.00 31.96 17 GLY H O 1
ATOM 16720 N N . ARG C 3 18 ? 41.368 24.375 -25.145 1.00 26.31 18 ARG H N 1
ATOM 16721 C CA . ARG C 3 18 ? 41.926 23.620 -26.249 1.00 25.33 18 ARG H CA 1
ATOM 16722 C C . ARG C 3 18 ? 40.846 23.262 -27.277 1.00 29.34 18 ARG H C 1
ATOM 16723 O O . ARG C 3 18 ? 39.669 23.643 -27.161 1.00 25.00 18 ARG H O 1
ATOM 16744 N N . SER C 3 19 ? 41.279 22.517 -28.297 1.00 21.49 19 SER H N 1
ATOM 16745 C CA . SER C 3 19 ? 40.548 22.253 -29.533 1.00 23.16 19 SER H CA 1
ATOM 16746 C C . SER C 3 19 ? 40.372 20.754 -29.684 1.00 29.92 19 SER H C 1
ATOM 16747 O O . SER C 3 19 ? 41.185 19.988 -29.177 1.00 23.92 19 SER H O 1
ATOM 16755 N N . LEU C 3 20 ? 39.301 20.357 -30.374 1.00 23.37 20 LEU H N 1
ATOM 16756 C CA . LEU C 3 20 ? 39.076 18.990 -30.816 1.00 23.40 20 LEU H CA 1
ATOM 16757 C C . LEU C 3 20 ? 38.314 19.056 -32.133 1.00 27.20 20 LEU H C 1
ATOM 16758 O O . LEU C 3 20 ? 37.533 19.980 -32.361 1.00 31.31 20 LEU H O 1
ATOM 16774 N N . ARG C 3 21 ? 38.532 18.086 -33.004 1.00 25.06 21 ARG H N 1
ATOM 16775 C CA . ARG C 3 21 ? 37.742 17.970 -34.217 1.00 31.16 21 ARG H CA 1
ATOM 16776 C C . ARG C 3 21 ? 37.023 16.644 -34.161 1.00 27.58 21 ARG H C 1
ATOM 16777 O O . ARG C 3 21 ? 37.675 15.603 -34.129 1.00 20.78 21 ARG H O 1
ATOM 16798 N N . LEU C 3 22 ? 35.690 16.678 -34.209 1.00 25.44 22 LEU H N 1
ATOM 16799 C CA . LEU C 3 22 ? 34.918 15.447 -34.308 1.00 23.67 22 LEU H CA 1
ATOM 16800 C C . LEU C 3 22 ? 34.604 15.168 -35.769 1.00 25.37 22 LEU H C 1
ATOM 16801 O O . LEU C 3 22 ? 34.416 16.083 -36.561 1.00 23.85 22 LEU H O 1
ATOM 16817 N N . SER C 3 23 ? 34.500 13.895 -36.105 1.00 18.48 23 SER H N 1
ATOM 16818 C CA . SER C 3 23 ? 34.182 13.483 -37.449 1.00 27.85 23 SER H CA 1
ATOM 16819 C C . SER C 3 23 ? 32.985 12.537 -37.399 1.00 28.36 23 SER H C 1
ATOM 16820 O O . SER C 3 23 ? 32.732 11.845 -36.400 1.00 26.19 23 SER H O 1
ATOM 16828 N N . CYS C 3 24 ? 32.239 12.549 -38.476 1.00 24.79 24 CYS H N 1
ATOM 16829 C CA . CYS C 3 24 ? 31.138 11.620 -38.693 1.00 30.22 24 CYS H CA 1
ATOM 16830 C C . CYS C 3 24 ? 31.308 11.067 -40.102 1.00 24.34 24 CYS H C 1
ATOM 16831 O O . CYS C 3 24 ? 31.173 11.812 -41.076 1.00 28.79 24 CYS H O 1
ATOM 16839 N N . THR C 3 25 ? 31.601 9.770 -40.219 1.00 26.84 25 THR H N 1
ATOM 16840 C CA . THR C 3 25 ? 31.920 9.156 -41.509 1.00 22.82 25 THR H CA 1
ATOM 16841 C C . THR C 3 25 ? 30.696 8.397 -41.981 1.00 29.55 25 THR H C 1
ATOM 16842 O O . THR C 3 25 ? 30.233 7.480 -41.301 1.00 24.18 25 THR H O 1
ATOM 16853 N N . ALA C 3 26 ? 30.148 8.803 -43.118 1.00 26.89 26 ALA H N 1
ATOM 16854 C CA . ALA C 3 26 ? 28.885 8.231 -43.555 1.00 24.73 26 ALA H CA 1
ATOM 16855 C C . ALA C 3 26 ? 29.145 7.138 -44.579 1.00 29.29 26 ALA H C 1
ATOM 16856 O O . ALA C 3 26 ? 30.093 7.237 -45.362 1.00 28.98 26 ALA H O 1
ATOM 16863 N N . SER C 3 27 ? 28.222 6.166 -44.637 1.00 20.17 27 SER H N 1
ATOM 16864 C CA . SER C 3 27 ? 28.271 5.081 -45.603 1.00 28.20 27 SER H CA 1
ATOM 16865 C C . SER C 3 27 ? 26.841 4.646 -45.947 1.00 26.49 27 SER H C 1
ATOM 16866 O O . SER C 3 27 ? 25.923 4.779 -45.134 1.00 27.35 27 SER H O 1
ATOM 16874 N N . GLY C 3 28 ? 26.644 4.128 -47.153 1.00 27.63 28 GLY H N 1
ATOM 16875 C CA . GLY C 3 28 ? 25.349 3.543 -47.498 1.00 31.99 28 GLY H CA 1
ATOM 16876 C C . GLY C 3 28 ? 24.287 4.506 -47.978 1.00 35.66 28 GLY H C 1
ATOM 16877 O O . GLY C 3 28 ? 23.117 4.124 -48.037 1.00 34.33 28 GLY H O 1
ATOM 16881 N N . PHE C 3 29 ? 24.648 5.744 -48.304 1.00 31.95 29 PHE H N 1
ATOM 16882 C CA . PHE C 3 29 ? 23.705 6.692 -48.895 1.00 29.84 29 PHE H CA 1
ATOM 16883 C C . PHE C 3 29 ? 24.545 7.755 -49.560 1.00 28.14 29 PHE H C 1
ATOM 16884 O O . PHE C 3 29 ? 25.765 7.734 -49.435 1.00 25.13 29 PHE H O 1
ATOM 16901 N N . THR C 3 30 ? 23.909 8.664 -50.281 1.00 25.95 30 THR H N 1
ATOM 16902 C CA . THR C 3 30 ? 24.652 9.714 -50.982 1.00 28.49 30 THR H CA 1
ATOM 16903 C C . THR C 3 30 ? 24.799 10.886 -50.011 1.00 26.81 30 THR H C 1
ATOM 16904 O O . THR C 3 30 ? 23.887 11.703 -49.845 1.00 23.53 30 THR H O 1
ATOM 16915 N N . PHE C 3 31 ? 25.942 10.929 -49.334 1.00 25.39 31 PHE H N 1
ATOM 16916 C CA . PHE C 3 31 ? 26.161 11.910 -48.284 1.00 25.83 31 PHE H CA 1
ATOM 16917 C C . PHE C 3 31 ? 25.974 13.317 -48.816 1.00 23.61 31 PHE H C 1
ATOM 16918 O O . PHE C 3 31 ? 25.441 14.188 -48.131 1.00 23.93 31 PHE H O 1
ATOM 16935 N N . GLY C 3 32 ? 26.483 13.564 -50.013 1.00 27.31 32 GLY H N 1
ATOM 16936 C CA . GLY C 3 32 ? 26.474 14.883 -50.596 1.00 20.07 32 GLY H CA 1
ATOM 16937 C C . GLY C 3 32 ? 25.093 15.467 -50.850 1.00 24.31 32 GLY H C 1
ATOM 16938 O O . GLY C 3 32 ? 24.983 16.686 -51.048 1.00 25.33 32 GLY H O 1
ATOM 16942 N N . ASP C 3 33 ? 24.035 14.637 -50.840 1.00 22.26 33 ASP H N 1
ATOM 16943 C CA . ASP C 3 33 ? 22.669 15.127 -51.005 1.00 28.99 33 ASP H CA 1
ATOM 16944 C C . ASP C 3 33 ? 22.031 15.639 -49.704 1.00 23.34 33 ASP H C 1
ATOM 16945 O O . ASP C 3 33 ? 20.954 16.223 -49.758 1.00 28.53 33 ASP H O 1
ATOM 16954 N N . TYR C 3 34 ? 22.627 15.389 -48.554 1.00 23.15 34 TYR H N 1
ATOM 16955 C CA . TYR C 3 34 ? 22.015 15.736 -47.272 1.00 23.18 34 TYR H CA 1
ATOM 16956 C C . TYR C 3 34 ? 22.727 16.879 -46.574 1.00 26.04 34 TYR H C 1
ATOM 16957 O O . TYR C 3 34 ? 23.958 16.892 -46.485 1.00 19.18 34 TYR H O 1
ATOM 16975 N N . ALA C 3 35 ? 21.934 17.771 -46.006 1.00 20.92 35 ALA H N 1
ATOM 16976 C CA . ALA C 3 35 ? 22.382 18.557 -44.876 1.00 24.55 35 ALA H CA 1
ATOM 16977 C C . ALA C 3 35 ? 22.749 17.640 -43.716 1.00 23.14 35 ALA H C 1
ATOM 16978 O O . ALA C 3 35 ? 22.178 16.561 -43.545 1.00 21.34 35 ALA H O 1
ATOM 16985 N N . MET C 3 36 ? 23.733 18.062 -42.917 1.00 17.67 36 MET H N 1
ATOM 16986 C CA . MET C 3 36 ? 24.152 17.280 -41.757 1.00 19.72 36 MET H CA 1
ATOM 16987 C C . MET C 3 36 ? 24.156 18.178 -40.537 1.00 18.14 36 MET H C 1
ATOM 16988 O O . MET C 3 36 ? 24.556 19.345 -40.613 1.00 21.55 36 MET H O 1
ATOM 17002 N N . SER C 3 37 ? 23.694 17.644 -39.420 1.00 15.99 37 SER H N 1
ATOM 17003 C CA . SER C 3 37 ? 23.550 18.419 -38.193 1.00 19.25 37 SER H CA 1
ATOM 17004 C C . SER C 3 37 ? 24.316 17.773 -37.047 1.00 23.66 37 SER H C 1
ATOM 17005 O O . SER C 3 37 ? 24.548 16.552 -37.026 1.00 20.74 37 SER H O 1
ATOM 17013 N N . TRP C 3 38 ? 24.698 18.627 -36.097 1.00 18.83 38 TRP H N 1
ATOM 17014 C CA . TRP C 3 38 ? 25.263 18.211 -34.825 1.00 21.07 38 TRP H CA 1
ATOM 17015 C C . TRP C 3 38 ? 24.316 18.605 -33.716 1.00 19.91 38 TRP H C 1
ATOM 17016 O O . TRP C 3 38 ? 23.850 19.748 -33.674 1.00 18.01 38 TRP H O 1
ATOM 17037 N N . VAL C 3 39 ? 24.101 17.683 -32.798 1.00 17.10 39 VAL H N 1
ATOM 17038 C CA . VAL C 3 39 ? 23.255 17.859 -31.624 1.00 19.63 39 VAL H CA 1
ATOM 17039 C C . VAL C 3 39 ? 23.985 17.301 -30.408 1.00 24.95 39 VAL H C 1
ATOM 17040 O O . VAL C 3 39 ? 24.603 16.240 -30.495 1.00 26.56 39 VAL H O 1
ATOM 17053 N N . ARG C 3 40 ? 23.908 17.976 -29.271 1.00 22.59 40 ARG H N 1
ATOM 17054 C CA . ARG C 3 40 ? 24.667 17.493 -28.125 1.00 21.90 40 ARG H CA 1
ATOM 17055 C C . ARG C 3 40 ? 23.770 17.338 -26.912 1.00 25.58 40 ARG H C 1
ATOM 17056 O O . ARG C 3 40 ? 22.697 17.930 -26.826 1.00 26.88 40 ARG H O 1
ATOM 17077 N N . GLN C 3 41 ? 24.246 16.530 -25.961 1.00 26.30 41 GLN H N 1
ATOM 17078 C CA . GLN C 3 41 ? 23.487 16.172 -24.757 1.00 27.44 41 GLN H CA 1
ATOM 17079 C C . GLN C 3 41 ? 24.429 16.173 -23.558 1.00 24.90 41 GLN H C 1
ATOM 17080 O O . GLN C 3 41 ? 25.274 15.281 -23.441 1.00 24.68 41 GLN H O 1
ATOM 17094 N N . ALA C 3 42 ? 24.346 17.205 -22.732 1.00 24.55 42 ALA H N 1
ATOM 17095 C CA . ALA C 3 42 ? 25.159 17.230 -21.518 1.00 30.69 42 ALA H CA 1
ATOM 17096 C C . ALA C 3 42 ? 24.697 16.108 -20.593 1.00 35.17 42 ALA H C 1
ATOM 17097 O O . ALA C 3 42 ? 23.531 15.693 -20.663 1.00 36.16 42 ALA H O 1
ATOM 17104 N N . PRO C 3 43 ? 25.583 15.589 -19.733 1.00 36.41 43 PRO H N 1
ATOM 17105 C CA . PRO C 3 43 ? 25.236 14.380 -18.959 1.00 44.73 43 PRO H CA 1
ATOM 17106 C C . PRO C 3 43 ? 23.973 14.601 -18.146 1.00 44.24 43 PRO H C 1
ATOM 17107 O O . PRO C 3 43 ? 23.877 15.548 -17.362 1.00 41.60 43 PRO H O 1
ATOM 17118 N N . GLY C 3 44 ? 22.990 13.726 -18.362 1.00 54.87 44 GLY H N 1
ATOM 17119 C CA . GLY C 3 44 ? 21.713 13.809 -17.679 1.00 44.12 44 GLY H CA 1
ATOM 17120 C C . GLY C 3 44 ? 20.814 14.949 -18.100 1.00 51.23 44 GLY H C 1
ATOM 17121 O O . GLY C 3 44 ? 19.873 15.269 -17.368 1.00 52.82 44 GLY H O 1
ATOM 17125 N N . LYS C 3 45 ? 21.066 15.590 -19.241 1.00 42.39 45 LYS H N 1
ATOM 17126 C CA . LYS C 3 45 ? 20.238 16.715 -19.668 1.00 42.04 45 LYS H CA 1
ATOM 17127 C C . LYS C 3 45 ? 19.604 16.444 -21.040 1.00 37.71 45 LYS H C 1
ATOM 17128 O O . LYS C 3 45 ? 19.670 15.333 -21.591 1.00 35.88 45 LYS H O 1
ATOM 17147 N N . GLY C 3 46 ? 18.980 17.483 -21.585 1.00 34.88 46 GLY H N 1
ATOM 17148 C CA . GLY C 3 46 ? 18.255 17.370 -22.830 1.00 33.69 46 GLY H CA 1
ATOM 17149 C C . GLY C 3 46 ? 19.167 17.501 -24.032 1.00 42.81 46 GLY H C 1
ATOM 17150 O O . GLY C 3 46 ? 20.378 17.682 -23.922 1.00 38.08 46 GLY H O 1
ATOM 17154 N N . LEU C 3 47 ? 18.551 17.429 -25.206 1.00 24.88 47 LEU H N 1
ATOM 17155 C CA . LEU C 3 47 ? 19.277 17.490 -26.457 1.00 26.62 47 LEU H CA 1
ATOM 17156 C C . LEU C 3 47 ? 19.270 18.933 -26.932 1.00 30.87 47 LEU H C 1
ATOM 17157 O O . LEU C 3 47 ? 18.193 19.541 -27.049 1.00 28.52 47 LEU H O 1
ATOM 17173 N N . GLU C 3 48 ? 20.460 19.473 -27.201 1.00 25.99 48 GLU H N 1
ATOM 17174 C CA . GLU C 3 48 ? 20.635 20.857 -27.642 1.00 22.65 48 GLU H CA 1
ATOM 17175 C C . GLU C 3 48 ? 21.253 20.874 -29.041 1.00 23.59 48 GLU H C 1
ATOM 17176 O O . GLU C 3 48 ? 22.299 20.257 -29.277 1.00 24.54 48 GLU H O 1
ATOM 17188 N N . TRP C 3 49 ? 20.633 21.634 -29.945 1.00 23.64 49 TRP H N 1
ATOM 17189 C CA . TRP C 3 49 ? 21.129 21.783 -31.306 1.00 26.67 49 TRP H CA 1
ATOM 17190 C C . TRP C 3 49 ? 22.431 22.590 -31.321 1.00 22.50 49 TRP H C 1
ATOM 17191 O O . TRP C 3 49 ? 22.538 23.662 -30.698 1.00 24.48 49 TRP H O 1
ATOM 17212 N N . VAL C 3 50 ? 23.449 22.064 -31.994 1.00 21.67 50 VAL H N 1
ATOM 17213 C CA . VAL C 3 50 ? 24.754 22.739 -32.043 1.00 21.42 50 VAL H CA 1
ATOM 17214 C C . VAL C 3 50 ? 24.905 23.532 -33.323 1.00 23.09 50 VAL H C 1
ATOM 17215 O O . VAL C 3 50 ? 25.339 24.676 -33.297 1.00 20.15 50 VAL H O 1
ATOM 17228 N N . GLY C 3 51 ? 24.588 22.918 -34.456 1.00 19.35 51 GLY H N 1
ATOM 17229 C CA . GLY C 3 51 ? 24.730 23.586 -35.728 1.00 21.83 51 GLY H CA 1
ATOM 17230 C C . GLY C 3 51 ? 24.414 22.614 -36.833 1.00 20.28 51 GLY H C 1
ATOM 17231 O O . GLY C 3 51 ? 24.175 21.423 -36.598 1.00 21.67 51 GLY H O 1
ATOM 17235 N N . PHE C 3 52 ? 24.467 23.117 -38.055 1.00 17.09 52 PHE H N 1
ATOM 17236 C CA . PHE C 3 52 ? 24.296 22.214 -39.192 1.00 18.15 52 PHE H CA 1
ATOM 17237 C C . PHE C 3 52 ? 24.931 22.827 -40.423 1.00 20.93 52 PHE H C 1
ATOM 17238 O O . PHE C 3 52 ? 25.248 24.016 -40.454 1.00 19.92 52 PHE H O 1
ATOM 17255 N N . ILE C 3 53 ? 25.188 21.971 -41.401 1.00 20.01 53 ILE H N 1
ATOM 17256 C CA . ILE C 3 53 ? 25.703 22.374 -42.701 1.00 20.47 53 ILE H CA 1
ATOM 17257 C C . ILE C 3 53 ? 24.788 21.856 -43.789 1.00 21.74 53 ILE H C 1
ATOM 17258 O O . ILE C 3 53 ? 24.386 20.685 -43.776 1.00 17.42 53 ILE H O 1
ATOM 17274 N N . ARG C 3 54 ? 24.508 22.727 -44.747 1.00 14.80 54 ARG H N 1
ATOM 17275 C CA . ARG C 3 54 ? 23.669 22.413 -45.885 1.00 20.00 54 ARG H CA 1
ATOM 17276 C C . ARG C 3 54 ? 24.458 21.623 -46.900 1.00 20.65 54 ARG H C 1
ATOM 17277 O O . ARG C 3 54 ? 25.688 21.622 -46.898 1.00 15.20 54 ARG H O 1
ATOM 17298 N N . SER C 3 55 ? 23.730 20.903 -47.744 1.00 19.42 55 SER H N 1
ATOM 17299 C CA . SER C 3 55 ? 24.335 20.258 -48.892 1.00 20.95 55 SER H CA 1
ATOM 17300 C C . SER C 3 55 ? 24.754 21.302 -49.907 1.00 20.61 55 SER H C 1
ATOM 17301 O O . SER C 3 55 ? 24.258 22.421 -49.923 1.00 16.78 55 SER H O 1
ATOM 17309 N N . LYS C 3 56 ? 25.626 20.886 -50.809 1.00 19.82 56 LYS H N 1
ATOM 17310 C CA . LYS C 3 56 ? 26.014 21.750 -51.906 1.00 25.11 56 LYS H CA 1
ATOM 17311 C C . LYS C 3 56 ? 24.804 22.204 -52.718 1.00 21.35 56 LYS H C 1
ATOM 17312 O O . LYS C 3 56 ? 24.822 23.304 -53.270 1.00 22.16 56 LYS H O 1
ATOM 17331 N N . ALA C 3 57 ? 23.776 21.352 -52.862 1.00 18.12 57 ALA H N 1
ATOM 17332 C CA . ALA C 3 57 ? 22.605 21.728 -53.630 1.00 20.33 57 ALA H CA 1
ATOM 17333 C C . ALA C 3 57 ? 21.911 22.977 -53.080 1.00 18.96 57 ALA H C 1
ATOM 17334 O O . ALA C 3 57 ? 21.122 23.589 -53.808 1.00 22.32 57 ALA H O 1
ATOM 17341 N N . TYR C 3 58 ? 22.152 23.347 -51.815 1.00 20.97 58 TYR H N 1
ATOM 17342 C CA . TYR C 3 58 ? 21.485 24.484 -51.156 1.00 15.06 58 TYR H CA 1
ATOM 17343 C C . TYR C 3 58 ? 22.499 25.518 -50.677 1.00 19.14 58 TYR H C 1
ATOM 17344 O O . TYR C 3 58 ? 22.151 26.420 -49.900 1.00 20.31 58 TYR H O 1
ATOM 17362 N N . GLY C 3 59 ? 23.735 25.422 -51.147 1.00 20.95 59 GLY H N 1
ATOM 17363 C CA . GLY C 3 59 ? 24.761 26.429 -50.868 1.00 22.28 59 GLY H CA 1
ATOM 17364 C C . GLY C 3 59 ? 25.865 26.033 -49.927 1.00 19.60 59 GLY H C 1
ATOM 17365 O O . GLY C 3 59 ? 26.846 26.794 -49.823 1.00 19.85 59 GLY H O 1
ATOM 17369 N N . GLY C 3 60 ? 25.783 24.883 -49.250 1.00 21.39 60 GLY H N 1
ATOM 17370 C CA . GLY C 3 60 ? 26.928 24.441 -48.448 1.00 26.72 60 GLY H CA 1
ATOM 17371 C C . GLY C 3 60 ? 27.210 25.241 -47.201 1.00 21.26 60 GLY H C 1
ATOM 17372 O O . GLY C 3 60 ? 28.236 25.028 -46.590 1.00 20.27 60 GLY H O 1
ATOM 17376 N N . THR C 3 61 ? 26.341 26.164 -46.819 1.00 21.56 61 THR H N 1
ATOM 17377 C CA . THR C 3 61 ? 26.549 27.052 -45.693 1.00 24.41 61 THR H CA 1
ATOM 17378 C C . THR C 3 61 ? 26.111 26.432 -44.361 1.00 23.57 61 THR H C 1
ATOM 17379 O O . THR C 3 61 ? 25.386 25.437 -44.303 1.00 19.50 61 THR H O 1
ATOM 17390 N N . THR C 3 62 ? 26.512 27.085 -43.279 1.00 21.80 62 THR H N 1
ATOM 17391 C CA . THR C 3 62 ? 26.312 26.601 -41.925 1.00 20.58 62 THR H CA 1
ATOM 17392 C C . THR C 3 62 ? 25.494 27.560 -41.095 1.00 23.76 62 THR H C 1
ATOM 17393 O O . THR C 3 62 ? 25.445 28.757 -41.359 1.00 22.43 62 THR H O 1
ATOM 17404 N N . GLU C 3 63 ? 24.944 27.022 -40.010 1.00 18.93 63 GLU H N 1
ATOM 17405 C CA . GLU C 3 63 ? 24.320 27.802 -38.956 1.00 21.26 63 GLU H CA 1
ATOM 17406 C C . GLU C 3 63 ? 24.726 27.163 -37.635 1.00 22.08 63 GLU H C 1
ATOM 17407 O O . GLU C 3 63 ? 24.971 25.958 -37.588 1.00 21.63 63 GLU H O 1
ATOM 17419 N N . TYR C 3 64 ? 24.713 27.955 -36.559 1.00 21.02 64 TYR H N 1
ATOM 17420 C CA . TYR C 3 64 ? 25.263 27.586 -35.253 1.00 24.70 64 TYR H CA 1
ATOM 17421 C C . TYR C 3 64 ? 24.392 28.148 -34.147 1.00 25.97 64 TYR H C 1
ATOM 17422 O O . TYR C 3 64 ? 23.867 29.247 -34.288 1.00 24.52 64 TYR H O 1
ATOM 17440 N N . ALA C 3 65 ? 24.258 27.393 -33.059 1.00 22.16 65 ALA H N 1
ATOM 17441 C CA . ALA C 3 65 ? 23.679 27.903 -31.824 1.00 24.49 65 ALA H CA 1
ATOM 17442 C C . ALA C 3 65 ? 24.514 29.053 -31.293 1.00 25.87 65 ALA H C 1
ATOM 17443 O O . ALA C 3 65 ? 25.745 29.018 -31.350 1.00 23.53 65 ALA H O 1
ATOM 17450 N N . ALA C 3 66 ? 23.840 30.052 -30.714 1.00 22.89 66 ALA H N 1
ATOM 17451 C CA . ALA C 3 66 ? 24.549 31.218 -30.192 1.00 24.57 66 ALA H CA 1
ATOM 17452 C C . ALA C 3 66 ? 25.603 30.851 -29.156 1.00 26.94 66 ALA H C 1
ATOM 17453 O O . ALA C 3 66 ? 26.608 31.551 -29.048 1.00 30.42 66 ALA H O 1
ATOM 17460 N N . SER C 3 67 ? 25.408 29.771 -28.390 1.00 25.95 67 SER H N 1
ATOM 17461 C CA . SER C 3 67 ? 26.392 29.392 -27.367 1.00 38.08 67 SER H CA 1
ATOM 17462 C C . SER C 3 67 ? 27.718 28.882 -27.948 1.00 37.93 67 SER H C 1
ATOM 17463 O O . SER C 3 67 ? 28.726 28.884 -27.240 1.00 30.86 67 SER H O 1
ATOM 17471 N N . VAL C 3 68 ? 27.761 28.461 -29.210 1.00 25.89 68 VAL H N 1
ATOM 17472 C CA . VAL C 3 68 ? 28.985 27.942 -29.798 1.00 25.82 68 VAL H CA 1
ATOM 17473 C C . VAL C 3 68 ? 29.474 28.788 -30.934 1.00 29.43 68 VAL H C 1
ATOM 17474 O O . VAL C 3 68 ? 30.557 28.507 -31.479 1.00 24.92 68 VAL H O 1
ATOM 17487 N N . LYS C 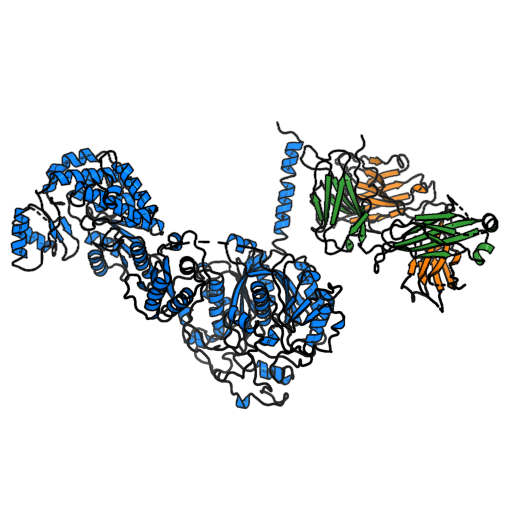3 69 ? 28.680 29.762 -31.357 1.00 29.99 69 LYS H N 1
ATOM 17488 C CA . LYS C 3 69 ? 29.059 30.583 -32.488 1.00 31.76 69 LYS H CA 1
ATOM 17489 C C . LYS C 3 69 ? 30.371 31.288 -32.169 1.00 28.13 69 LYS H C 1
ATOM 17490 O O . LYS C 3 69 ? 30.590 31.748 -31.046 1.00 37.03 69 LYS H O 1
ATOM 17509 N N . GLY C 3 70 ? 31.260 31.319 -33.151 1.00 28.65 70 GLY H N 1
ATOM 17510 C CA . GLY C 3 70 ? 32.575 31.884 -32.958 1.00 41.92 70 GLY H CA 1
ATOM 17511 C C . GLY C 3 70 ? 33.577 30.992 -32.242 1.00 32.89 70 GLY H C 1
ATOM 17512 O O . GLY C 3 70 ? 34.713 31.429 -32.014 1.00 43.71 70 GLY H O 1
ATOM 17516 N N . ARG C 3 71 ? 33.179 29.813 -31.802 1.00 26.31 71 ARG H N 1
ATOM 17517 C CA . ARG C 3 71 ? 34.115 28.826 -31.275 1.00 24.42 71 ARG H CA 1
ATOM 17518 C C . ARG C 3 71 ? 34.099 27.527 -32.064 1.00 25.92 71 ARG H C 1
ATOM 17519 O O . ARG C 3 71 ? 35.149 26.878 -32.225 1.00 24.11 71 ARG H O 1
ATOM 17540 N N . PHE C 3 72 ? 32.935 27.129 -32.559 1.00 21.99 72 PHE H N 1
ATOM 17541 C CA . PHE C 3 72 ? 32.755 25.868 -33.271 1.00 19.75 72 PHE H CA 1
ATOM 17542 C C . PHE C 3 72 ? 32.509 26.152 -34.741 1.00 22.19 72 PHE H C 1
ATOM 17543 O O . PHE C 3 72 ? 31.831 27.117 -35.094 1.00 27.00 72 PHE H O 1
ATOM 17560 N N . THR C 3 73 ? 32.988 25.266 -35.607 1.00 21.41 73 THR H N 1
ATOM 17561 C CA . THR C 3 73 ? 32.669 25.384 -37.022 1.00 24.63 73 THR H CA 1
ATOM 17562 C C . THR C 3 73 ? 32.432 23.990 -37.566 1.00 23.31 73 THR H C 1
ATOM 17563 O O . THR C 3 73 ? 33.044 23.009 -37.120 1.00 19.83 73 THR H O 1
ATOM 17574 N N . ILE C 3 74 ? 31.525 23.915 -38.537 1.00 18.90 74 ILE H N 1
ATOM 17575 C CA . ILE C 3 74 ? 31.145 22.665 -39.167 1.00 25.02 74 ILE H CA 1
ATOM 17576 C C . ILE C 3 74 ? 31.667 22.720 -40.587 1.00 18.10 74 ILE H C 1
ATOM 17577 O O . ILE C 3 74 ? 31.605 23.765 -41.229 1.00 23.58 74 ILE H O 1
ATOM 17593 N N . SER C 3 75 ? 32.187 21.606 -41.074 1.00 19.29 75 SER H N 1
ATOM 17594 C CA . SER C 3 75 ? 32.582 21.504 -42.467 1.00 19.09 75 SER H CA 1
ATOM 17595 C C . SER C 3 75 ? 32.260 20.102 -42.942 1.00 17.11 75 SER H C 1
ATOM 17596 O O . SER C 3 75 ? 31.896 19.216 -42.155 1.00 22.58 75 SER H O 1
ATOM 17604 N N . ARG C 3 76 ? 32.421 19.882 -44.241 1.00 18.96 76 ARG H N 1
ATOM 17605 C CA . ARG C 3 76 ? 32.113 18.574 -44.820 1.00 22.74 76 ARG H CA 1
ATOM 17606 C C . ARG C 3 76 ? 33.091 18.276 -45.940 1.00 23.75 76 ARG H C 1
ATOM 17607 O O . ARG C 3 76 ? 33.572 19.181 -46.603 1.00 24.56 76 ARG H O 1
ATOM 17628 N N . ASP C 3 77 ? 33.329 16.994 -46.177 1.00 25.55 77 ASP H N 1
ATOM 17629 C CA . ASP C 3 77 ? 34.165 16.524 -47.279 1.00 26.11 77 ASP H CA 1
ATOM 17630 C C . ASP C 3 77 ? 33.316 15.527 -48.051 1.00 28.04 77 ASP H C 1
ATOM 17631 O O . ASP C 3 77 ? 33.082 14.413 -47.575 1.00 22.97 77 ASP H O 1
ATOM 17640 N N . ASP C 3 78 ? 32.781 15.935 -49.197 1.00 23.41 78 ASP H N 1
ATOM 17641 C CA . ASP C 3 78 ? 31.844 15.065 -49.887 1.00 29.35 78 ASP H CA 1
ATOM 17642 C C . ASP C 3 78 ? 32.532 13.932 -50.617 1.00 28.63 78 ASP H C 1
ATOM 17643 O O . ASP C 3 78 ? 31.864 12.960 -50.994 1.00 26.70 78 ASP H O 1
ATOM 17652 N N . SER C 3 79 ? 33.835 14.052 -50.843 1.00 26.97 79 SER H N 1
ATOM 17653 C CA . SER C 3 79 ? 34.591 12.964 -51.458 1.00 30.52 79 SER H CA 1
ATOM 17654 C C . SER C 3 79 ? 34.801 11.808 -50.477 1.00 30.07 79 SER H C 1
ATOM 17655 O O . SER C 3 79 ? 34.696 10.645 -50.857 1.00 28.54 79 SER H O 1
ATOM 17663 N N . LYS C 3 80 ? 35.100 12.102 -49.217 1.00 25.34 80 LYS H N 1
ATOM 17664 C CA . LYS C 3 80 ? 35.235 11.075 -48.209 1.00 29.11 80 LYS H CA 1
ATOM 17665 C C . LYS C 3 80 ? 33.939 10.796 -47.477 1.00 26.05 80 LYS H C 1
ATOM 17666 O O . LYS C 3 80 ? 33.883 9.858 -46.681 1.00 27.21 80 LYS H O 1
ATOM 17685 N N . SER C 3 81 ? 32.903 11.588 -47.696 1.00 25.12 81 SER H N 1
ATOM 17686 C CA . SER C 3 81 ? 31.641 11.394 -46.986 1.00 19.79 81 SER H CA 1
ATOM 17687 C C . SER C 3 81 ? 31.838 11.579 -45.487 1.00 17.59 81 SER H C 1
ATOM 17688 O O . SER C 3 81 ? 31.477 10.715 -44.690 1.00 26.64 81 SER H O 1
ATOM 17696 N N . ILE C 3 82 ? 32.450 12.708 -45.102 1.00 20.11 82 ILE H N 1
ATOM 17697 C CA . ILE C 3 82 ? 32.676 13.029 -43.700 1.00 17.18 82 ILE H CA 1
ATOM 17698 C C . ILE C 3 82 ? 32.123 14.419 -43.398 1.00 24.15 82 ILE H C 1
ATOM 17699 O O . ILE C 3 82 ? 32.337 15.367 -44.161 1.00 23.71 82 ILE H O 1
ATOM 17715 N N . ALA C 3 83 ? 31.424 14.531 -42.273 1.00 20.54 83 ALA H N 1
ATOM 17716 C CA . ALA C 3 83 ? 31.091 15.801 -41.666 1.00 23.71 83 ALA H CA 1
ATOM 17717 C C . ALA C 3 83 ? 31.965 16.001 -40.439 1.00 25.17 83 ALA H C 1
ATOM 17718 O O . ALA C 3 83 ? 32.175 15.066 -39.664 1.00 21.69 83 ALA H O 1
ATOM 17725 N N . TYR C 3 84 ? 32.427 17.231 -40.245 1.00 20.85 84 TYR H N 1
ATOM 17726 C CA . TYR C 3 84 ? 33.314 17.570 -39.138 1.00 19.69 84 TYR H CA 1
ATOM 17727 C C . TYR C 3 84 ? 32.667 18.625 -38.249 1.00 22.15 84 TYR H C 1
ATOM 17728 O O . TYR C 3 84 ? 31.912 19.485 -38.707 1.00 23.08 84 TYR H O 1
ATOM 17746 N N . LEU C 3 85 ? 32.980 18.546 -36.974 1.00 18.55 85 LEU H N 1
ATOM 17747 C CA . LEU C 3 85 ? 32.702 19.591 -36.009 1.00 21.17 85 LEU H CA 1
ATOM 17748 C C . LEU C 3 85 ? 34.055 19.991 -35.436 1.00 23.57 85 LEU H C 1
ATOM 17749 O O . LEU C 3 85 ? 34.679 19.212 -34.724 1.00 24.80 85 LEU H O 1
ATOM 17765 N N . GLN C 3 86 ? 34.520 21.175 -35.788 1.00 23.55 86 GLN H N 1
ATOM 17766 C CA . GLN C 3 86 ? 35.759 21.722 -35.256 1.00 21.63 86 GLN H CA 1
ATOM 17767 C C . GLN C 3 86 ? 35.406 22.516 -34.015 1.00 24.20 86 GLN H C 1
ATOM 17768 O O . GLN C 3 86 ? 34.664 23.488 -34.110 1.00 22.00 86 GLN H O 1
ATOM 17782 N N . MET C 3 87 ? 35.939 22.121 -32.865 1.00 20.83 87 MET H N 1
ATOM 17783 C CA . MET C 3 87 ? 35.626 22.826 -31.624 1.00 21.99 87 MET H CA 1
ATOM 17784 C C . MET C 3 87 ? 36.858 23.503 -31.030 1.00 30.09 87 MET H C 1
ATOM 17785 O O . MET C 3 87 ? 37.807 22.839 -30.615 1.00 29.56 87 MET H O 1
ATOM 17799 N N . ASN C 3 88 ? 36.829 24.831 -30.994 1.00 19.97 88 ASN H N 1
ATOM 17800 C CA . ASN C 3 88 ? 37.920 25.601 -30.429 1.00 26.02 88 ASN H CA 1
ATOM 17801 C C . ASN C 3 88 ? 37.475 26.239 -29.120 1.00 26.85 88 ASN H C 1
ATOM 17802 O O . ASN C 3 88 ? 36.285 26.364 -28.837 1.00 26.07 88 ASN H O 1
ATOM 17813 N N . SER C 3 89 ? 38.449 26.664 -28.329 1.00 24.01 89 SER H N 1
ATOM 17814 C CA . SER C 3 89 ? 38.186 27.414 -27.113 1.00 25.76 89 SER H CA 1
ATOM 17815 C C . SER C 3 89 ? 37.178 26.697 -26.219 1.00 20.83 89 SER H C 1
ATOM 17816 O O . SER C 3 89 ? 36.220 27.284 -25.708 1.00 28.00 89 SER H O 1
ATOM 17824 N N . LEU C 3 90 ? 37.387 25.402 -26.062 1.00 24.76 90 LEU H N 1
ATOM 17825 C CA . LEU C 3 90 ? 36.406 24.570 -25.384 1.00 23.04 90 LEU H CA 1
ATOM 17826 C C . LEU C 3 90 ? 36.265 24.965 -23.935 1.00 32.05 90 LEU H C 1
ATOM 17827 O O . LEU C 3 90 ? 37.211 25.433 -23.302 1.00 27.27 90 LEU H O 1
ATOM 17843 N N . LYS C 3 91 ? 35.043 24.792 -23.418 1.00 27.80 91 LYS H N 1
ATOM 17844 C CA . LYS C 3 91 ? 34.698 25.175 -22.057 1.00 31.63 91 LYS H CA 1
ATOM 17845 C C . LYS C 3 91 ? 34.092 23.965 -21.366 1.00 35.10 91 LYS H C 1
ATOM 17846 O O . LYS C 3 91 ? 33.563 23.057 -22.024 1.00 30.65 91 LYS H O 1
ATOM 17865 N N . THR C 3 92 ? 34.142 23.975 -20.031 1.00 28.71 92 THR H N 1
ATOM 17866 C CA . THR C 3 92 ? 33.637 22.832 -19.270 1.00 34.68 92 THR H CA 1
ATOM 17867 C C . THR C 3 92 ? 32.177 22.563 -19.599 1.00 24.64 92 THR H C 1
ATOM 17868 O O . THR C 3 92 ? 31.768 21.402 -19.721 1.00 33.14 92 THR H O 1
ATOM 17879 N N . GLU C 3 93 ? 31.377 23.613 -19.768 1.00 28.08 93 GLU H N 1
ATOM 17880 C CA . GLU C 3 93 ? 29.973 23.317 -20.074 1.00 33.10 93 GLU H CA 1
ATOM 17881 C C . GLU C 3 93 ? 29.768 22.748 -21.468 1.00 33.22 93 GLU H C 1
ATOM 17882 O O . GLU C 3 93 ? 28.614 22.479 -21.824 1.00 31.67 93 GLU H O 1
ATOM 17894 N N . ASP C 3 94 ? 30.812 22.649 -22.296 1.00 29.38 94 ASP H N 1
ATOM 17895 C CA . ASP C 3 94 ? 30.694 21.952 -23.565 1.00 25.93 94 ASP H CA 1
ATOM 17896 C C . ASP C 3 94 ? 30.729 20.446 -23.372 1.00 27.37 94 ASP H C 1
ATOM 17897 O O . ASP C 3 94 ? 30.649 19.683 -24.363 1.00 22.38 94 ASP H O 1
ATOM 17906 N N . THR C 3 95 ? 30.944 19.997 -22.131 1.00 29.02 95 THR H N 1
ATOM 17907 C CA . THR C 3 95 ? 31.013 18.566 -21.874 1.00 26.95 95 THR H CA 1
ATOM 17908 C C . THR C 3 95 ? 29.693 17.910 -22.280 1.00 25.96 95 THR H C 1
ATOM 17909 O O . THR C 3 95 ? 28.620 18.314 -21.834 1.00 30.65 95 THR H O 1
ATOM 17920 N N . ALA C 3 96 ? 29.767 16.869 -23.099 1.00 26.97 96 ALA H N 1
ATOM 17921 C CA . ALA C 3 96 ? 28.530 16.337 -23.646 1.00 24.10 96 ALA H CA 1
ATOM 17922 C C . ALA C 3 96 ? 28.837 15.163 -24.546 1.00 25.16 96 ALA H C 1
ATOM 17923 O O . ALA C 3 96 ? 29.981 14.969 -24.985 1.00 28.76 96 ALA H O 1
ATOM 17930 N N . VAL C 3 97 ? 27.783 14.387 -24.834 1.00 29.22 97 VAL H N 1
ATOM 17931 C CA . VAL C 3 97 ? 27.777 13.468 -25.964 1.00 27.28 97 VAL H CA 1
ATOM 17932 C C . VAL C 3 97 ? 27.317 14.256 -27.178 1.00 25.99 97 VAL H C 1
ATOM 17933 O O . VAL C 3 97 ? 26.258 14.897 -27.138 1.00 25.19 97 VAL H O 1
ATOM 17946 N N . TYR C 3 98 ? 28.080 14.171 -28.266 1.00 26.85 98 TYR H N 1
ATOM 17947 C CA . TYR C 3 98 ? 27.821 14.917 -29.497 1.00 23.99 98 TYR H CA 1
ATOM 17948 C C . TYR C 3 98 ? 27.339 13.921 -30.527 1.00 24.49 98 TYR H C 1
ATOM 17949 O O . TYR C 3 98 ? 28.049 12.953 -30.846 1.00 23.60 98 TYR H O 1
ATOM 17967 N N . TYR C 3 99 ? 26.144 14.152 -31.046 1.00 25.51 99 TYR H N 1
ATOM 17968 C CA . TYR C 3 99 ? 25.565 13.319 -32.081 1.00 21.06 99 TYR H CA 1
ATOM 17969 C C . TYR C 3 99 ? 25.642 14.039 -33.410 1.00 27.31 99 TYR H C 1
ATOM 17970 O O . TYR C 3 99 ? 25.375 15.239 -33.508 1.00 21.81 99 TYR H O 1
ATOM 17988 N N . CYS C 3 100 ? 25.995 13.289 -34.419 1.00 21.55 100 CYS H N 1
ATOM 17989 C CA . CYS C 3 100 ? 25.855 13.726 -35.777 1.00 23.68 100 CYS H CA 1
ATOM 17990 C C . CYS C 3 100 ? 24.563 13.121 -36.300 1.00 27.44 100 CYS H C 1
ATOM 17991 O O . CYS C 3 100 ? 24.240 11.973 -35.985 1.00 24.49 100 CYS H O 1
ATOM 17999 N N . THR C 3 101 ? 23.822 13.880 -37.088 1.00 19.33 101 THR H N 1
ATOM 18000 C CA . THR C 3 101 ? 22.601 13.328 -37.666 1.00 19.88 101 THR H CA 1
ATOM 18001 C C . THR C 3 101 ? 22.448 13.799 -39.095 1.00 22.69 101 THR H C 1
ATOM 18002 O O . THR C 3 101 ? 22.835 14.902 -39.458 1.00 23.36 101 THR H O 1
ATOM 18013 N N . ARG C 3 102 ? 21.859 12.934 -39.905 1.00 20.41 102 ARG H N 1
ATOM 18014 C CA . ARG C 3 102 ? 21.545 13.225 -41.282 1.00 25.49 102 ARG H CA 1
ATOM 18015 C C . ARG C 3 102 ? 20.298 14.107 -41.311 1.00 25.37 102 ARG H C 1
ATOM 18016 O O . ARG C 3 102 ? 19.311 13.786 -40.662 1.00 30.51 102 ARG H O 1
ATOM 18037 N N . GLY C 3 103 ? 20.330 15.179 -42.074 1.00 23.28 103 GLY H N 1
ATOM 18038 C CA . GLY C 3 103 ? 19.183 16.050 -42.216 1.00 24.60 103 GLY H CA 1
ATOM 18039 C C . GLY C 3 103 ? 19.378 17.336 -41.451 1.00 23.91 103 GLY H C 1
ATOM 18040 O O . GLY C 3 103 ? 20.042 17.374 -40.405 1.00 20.18 103 GLY H O 1
ATOM 18044 N N . GLY C 3 104 ? 18.847 18.426 -42.010 1.00 25.52 104 GLY H N 1
ATOM 18045 C CA . GLY C 3 104 ? 18.839 19.707 -41.312 1.00 26.13 104 GLY H CA 1
ATOM 18046 C C . GLY C 3 104 ? 17.551 20.050 -40.580 1.00 28.47 104 GLY H C 1
ATOM 18047 O O . GLY C 3 104 ? 17.547 20.859 -39.643 1.00 23.88 104 GLY H O 1
ATOM 18051 N N . THR C 3 105 ? 16.444 19.469 -41.038 1.00 19.30 105 THR H N 1
ATOM 18052 C CA . THR C 3 105 ? 15.131 19.629 -40.432 1.00 26.99 105 THR H CA 1
ATOM 18053 C C . THR C 3 105 ? 14.569 18.303 -39.934 1.00 21.20 105 THR H C 1
ATOM 18054 O O . THR C 3 105 ? 14.214 18.172 -38.747 1.00 24.65 105 THR H O 1
ATOM 18065 N N . LEU C 3 106 ? 14.563 17.301 -40.785 1.00 22.80 106 LEU H N 1
ATOM 18066 C CA . LEU C 3 106 ? 14.186 15.935 -40.431 1.00 24.33 106 LEU H CA 1
ATOM 18067 C C . LEU C 3 106 ? 15.438 15.126 -40.097 1.00 24.51 106 LEU H C 1
ATOM 18068 O O . LEU C 3 106 ? 16.242 14.821 -40.972 1.00 23.60 106 LEU H O 1
ATOM 18084 N N . PHE C 3 107 ? 15.560 14.710 -38.845 1.00 24.41 107 PHE H N 1
ATOM 18085 C CA . PHE C 3 107 ? 16.752 14.005 -38.379 1.00 21.81 107 PHE H CA 1
ATOM 18086 C C . PHE C 3 107 ? 16.514 12.494 -38.435 1.00 25.51 107 PHE H C 1
ATOM 18087 O O . PHE C 3 107 ? 16.214 11.844 -37.435 1.00 23.28 107 PHE H O 1
ATOM 18104 N N . ASP C 3 108 ? 16.601 11.942 -39.645 1.00 20.37 108 ASP H N 1
ATOM 18105 C CA . ASP C 3 108 ? 16.099 10.599 -39.888 1.00 28.42 108 ASP H CA 1
ATOM 18106 C C . ASP C 3 108 ? 17.150 9.529 -39.688 1.00 30.94 108 ASP H C 1
ATOM 18107 O O . ASP C 3 108 ? 16.823 8.344 -39.766 1.00 26.84 108 ASP H O 1
ATOM 18116 N N . TYR C 3 109 ? 18.397 9.892 -39.421 1.00 26.53 109 TYR H N 1
ATOM 18117 C CA . TYR C 3 109 ? 19.365 8.858 -39.046 1.00 24.63 109 TYR H CA 1
ATOM 18118 C C . TYR C 3 109 ? 20.477 9.504 -38.233 1.00 24.87 109 TYR H C 1
ATOM 18119 O O . TYR C 3 109 ? 20.963 10.573 -38.587 1.00 25.43 109 TYR H O 1
ATOM 18137 N N . TRP C 3 110 ? 20.836 8.872 -37.130 1.00 22.47 110 TRP H N 1
ATOM 18138 C CA . TRP C 3 110 ? 21.679 9.461 -36.107 1.00 26.42 110 TRP H CA 1
ATOM 18139 C C . TRP C 3 110 ? 22.915 8.615 -35.910 1.00 33.46 110 TRP H C 1
ATOM 18140 O O . TRP C 3 110 ? 22.832 7.380 -35.878 1.00 26.30 110 TRP H O 1
ATOM 18161 N N . GLY C 3 111 ? 24.047 9.282 -35.705 1.00 24.31 111 GLY H N 1
ATOM 18162 C CA . GLY C 3 111 ? 25.246 8.583 -35.314 1.00 24.22 111 GLY H CA 1
ATOM 18163 C C . GLY C 3 111 ? 25.121 8.004 -33.903 1.00 30.50 111 GLY H C 1
ATOM 18164 O O . GLY C 3 111 ? 24.147 8.213 -33.185 1.00 27.85 111 GLY H O 1
ATOM 18168 N N . GLN C 3 112 ? 26.147 7.267 -33.495 1.00 28.62 112 GLN H N 1
ATOM 18169 C CA . GLN C 3 112 ? 26.132 6.650 -32.167 1.00 27.72 112 GLN H CA 1
ATOM 18170 C C . GLN C 3 112 ? 26.551 7.596 -31.048 1.00 31.77 112 GLN H C 1
ATOM 18171 O O . GLN C 3 112 ? 26.359 7.256 -29.875 1.00 27.36 112 GLN H O 1
ATOM 18185 N N . GLY C 3 113 ? 27.046 8.791 -31.359 1.00 28.68 113 GLY H N 1
ATOM 18186 C CA . GLY C 3 113 ? 27.433 9.761 -30.339 1.00 26.22 113 GLY H CA 1
ATOM 18187 C C . GLY C 3 113 ? 28.902 9.641 -29.962 1.00 30.13 113 GLY H C 1
ATOM 18188 O O . GLY C 3 113 ? 29.504 8.588 -30.047 1.00 26.36 113 GLY H O 1
ATOM 18192 N N . THR C 3 114 ? 29.485 10.775 -29.589 1.00 28.80 114 THR H N 1
ATOM 18193 C CA . THR C 3 114 ? 30.874 10.914 -29.170 1.00 28.68 114 THR H CA 1
ATOM 18194 C C . THR C 3 114 ? 30.934 11.734 -27.893 1.00 26.17 114 THR H C 1
ATOM 18195 O O . THR C 3 114 ? 30.575 12.915 -27.873 1.00 31.14 114 THR H O 1
ATOM 18206 N N . LEU C 3 115 ? 31.476 11.144 -26.854 1.00 28.28 115 LEU H N 1
ATOM 18207 C CA . LEU C 3 115 ? 31.589 11.855 -25.604 1.00 27.26 115 LEU H CA 1
ATOM 18208 C C . LEU C 3 115 ? 32.803 12.774 -25.667 1.00 27.89 115 LEU H C 1
ATOM 18209 O O . LEU C 3 115 ? 33.903 12.362 -26.042 1.00 33.70 115 LEU H O 1
ATOM 18225 N N . VAL C 3 116 ? 32.579 14.017 -25.278 1.00 27.63 116 VAL H N 1
ATOM 18226 C CA . VAL C 3 116 ? 33.602 15.043 -25.163 1.00 29.21 116 VAL H CA 1
ATOM 18227 C C . VAL C 3 116 ? 33.524 15.534 -23.739 1.00 31.78 116 VAL H C 1
ATOM 18228 O O . VAL C 3 116 ? 32.471 16.042 -23.311 1.00 32.23 116 VAL H O 1
ATOM 18241 N N . THR C 3 117 ? 34.630 15.409 -23.017 1.00 25.50 117 THR H N 1
ATOM 18242 C CA . THR C 3 117 ? 34.721 15.871 -21.641 1.00 28.36 117 THR H CA 1
ATOM 18243 C C . THR C 3 117 ? 35.773 16.961 -21.570 1.00 26.39 117 THR H C 1
ATOM 18244 O O . THR C 3 117 ? 36.922 16.743 -21.952 1.00 27.96 117 THR H O 1
ATOM 18255 N N . VAL C 3 118 ? 35.365 18.142 -21.140 1.00 28.43 118 VAL H N 1
ATOM 18256 C CA . VAL C 3 118 ? 36.269 19.264 -21.012 1.00 28.29 118 VAL H CA 1
ATOM 18257 C C . VAL C 3 118 ? 36.572 19.421 -19.527 1.00 35.68 118 VAL H C 1
ATOM 18258 O O . VAL C 3 118 ? 35.663 19.731 -18.754 1.00 30.00 118 VAL H O 1
ATOM 18271 N N . SER C 3 119 ? 37.840 19.248 -19.131 1.00 26.81 119 SER H N 1
ATOM 18272 C CA . SER C 3 119 ? 38.217 19.307 -17.719 1.00 41.26 119 SER H CA 1
ATOM 18273 C C . SER C 3 119 ? 39.704 19.591 -17.601 1.00 30.11 119 SER H C 1
ATOM 18274 O O . SER C 3 119 ? 40.488 19.116 -18.407 1.00 30.74 119 SER H O 1
ATOM 18282 N N . SER C 3 120 ? 40.091 20.347 -16.582 1.00 46.58 120 SER H N 1
ATOM 18283 C CA . SER C 3 120 ? 41.507 20.526 -16.272 1.00 43.82 120 SER H CA 1
ATOM 18284 C C . SER C 3 120 ? 42.014 19.551 -15.209 1.00 47.34 120 SER H C 1
ATOM 18285 O O . SER C 3 120 ? 43.152 19.696 -14.750 1.00 52.47 120 SE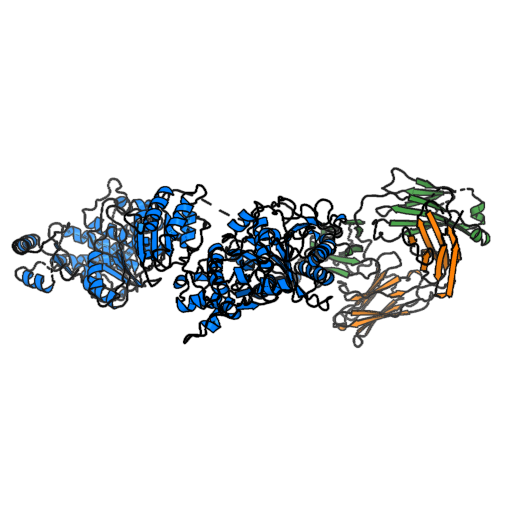R H O 1
ATOM 18293 N N . ALA C 3 121 ? 41.212 18.547 -14.841 1.00 39.83 121 ALA H N 1
ATOM 18294 C CA . ALA C 3 121 ? 41.529 17.645 -13.740 1.00 47.80 121 ALA H CA 1
ATOM 18295 C C . ALA C 3 121 ? 42.594 16.620 -14.122 1.00 53.60 121 ALA H C 1
ATOM 18296 O O . ALA C 3 121 ? 42.721 16.219 -15.286 1.00 42.26 121 ALA H O 1
ATOM 18303 N N . SER C 3 122 ? 43.354 16.184 -13.110 1.00 47.82 122 SER H N 1
ATOM 18304 C CA . SER C 3 122 ? 44.360 15.142 -13.254 1.00 42.51 122 SER H CA 1
ATOM 18305 C C . SER C 3 122 ? 43.798 13.778 -12.859 1.00 36.24 122 SER H C 1
ATOM 18306 O O . SER C 3 122 ? 42.864 13.677 -12.061 1.00 42.06 122 SER H O 1
ATOM 18314 N N . THR C 3 123 ? 44.404 12.722 -13.403 1.00 37.47 123 THR H N 1
ATOM 18315 C CA . THR C 3 123 ? 44.012 11.363 -13.054 1.00 48.93 123 THR H CA 1
ATOM 18316 C C . THR C 3 123 ? 44.186 11.144 -11.556 1.00 49.68 123 THR H C 1
ATOM 18317 O O . THR C 3 123 ? 45.218 11.497 -10.984 1.00 43.01 123 THR H O 1
ATOM 18328 N N . LYS C 3 124 ? 43.168 10.572 -10.917 1.00 39.80 124 LYS H N 1
ATOM 18329 C CA . LYS C 3 124 ? 43.164 10.453 -9.468 1.00 43.50 124 LYS H CA 1
ATOM 18330 C C . LYS C 3 124 ? 42.331 9.250 -9.060 1.00 47.81 124 LYS H C 1
ATOM 18331 O O . LYS C 3 124 ? 41.158 9.128 -9.446 1.00 40.85 124 LYS H O 1
ATOM 18350 N N . GLY C 3 125 ? 42.948 8.366 -8.284 1.00 41.93 125 GLY H N 1
ATOM 18351 C CA . GLY C 3 125 ? 42.296 7.188 -7.780 1.00 37.92 125 GLY H CA 1
ATOM 18352 C C . GLY C 3 125 ? 41.292 7.602 -6.743 1.00 37.29 125 GLY H C 1
ATOM 18353 O O . GLY C 3 125 ? 41.420 8.658 -6.123 1.00 44.02 125 GLY H O 1
ATOM 18357 N N . PRO C 3 126 ? 40.237 6.814 -6.580 1.00 38.61 126 PRO H N 1
ATOM 18358 C CA . PRO C 3 126 ? 39.179 7.165 -5.636 1.00 42.66 126 PRO H CA 1
ATOM 18359 C C . PRO C 3 126 ? 39.554 6.843 -4.195 1.00 57.87 126 PRO H C 1
ATOM 18360 O O . PRO C 3 126 ? 40.512 6.127 -3.909 1.00 63.09 126 PRO H O 1
ATOM 18371 N N . SER C 3 127 ? 38.736 7.373 -3.290 1.00 59.98 127 SER H N 1
ATOM 18372 C CA . SER C 3 127 ? 38.735 7.020 -1.878 1.00 56.53 127 SER H CA 1
ATOM 18373 C C . SER C 3 127 ? 37.418 6.318 -1.578 1.00 65.16 127 SER H C 1
ATOM 18374 O O . SER C 3 127 ? 36.356 6.783 -2.007 1.00 70.70 127 SER H O 1
ATOM 18382 N N . VAL C 3 128 ? 37.477 5.193 -0.872 1.00 61.99 128 VAL H N 1
ATOM 18383 C CA . VAL C 3 128 ? 36.277 4.453 -0.510 1.00 68.90 128 VAL H CA 1
ATOM 18384 C C . VAL C 3 128 ? 36.018 4.622 0.978 1.00 67.85 128 VAL H C 1
ATOM 18385 O O . VAL C 3 128 ? 36.944 4.617 1.797 1.00 76.13 128 VAL H O 1
ATOM 18398 N N . PHE C 3 129 ? 34.749 4.774 1.321 1.00 63.92 129 PHE H N 1
ATOM 18399 C CA . PHE C 3 129 ? 34.335 5.001 2.671 1.00 70.15 129 PHE H CA 1
ATOM 18400 C C . PHE C 3 129 ? 33.030 4.250 2.893 1.00 81.23 129 PHE H C 1
ATOM 18401 O O . PHE C 3 129 ? 32.201 4.158 1.971 1.00 83.56 129 PHE H O 1
ATOM 18418 N N . PRO C 3 130 ? 32.828 3.680 4.077 1.00 77.01 130 PRO H N 1
ATOM 18419 C CA . PRO C 3 130 ? 31.652 2.838 4.295 1.00 76.58 130 PRO H CA 1
ATOM 18420 C C . PRO C 3 130 ? 30.406 3.609 4.700 1.00 78.75 130 PRO H C 1
ATOM 18421 O O . PRO C 3 130 ? 30.450 4.668 5.331 1.00 69.28 130 PRO H O 1
ATOM 18432 N N . LEU C 3 131 ? 29.273 3.047 4.303 1.00 82.38 131 LEU H N 1
ATOM 18433 C CA . LEU C 3 131 ? 27.952 3.526 4.690 1.00 88.85 131 LEU H CA 1
ATOM 18434 C C . LEU C 3 131 ? 27.327 2.404 5.517 1.00 90.83 131 LEU H C 1
ATOM 18435 O O . LEU C 3 131 ? 26.697 1.491 4.976 1.00 90.07 131 LEU H O 1
ATOM 18451 N N . ALA C 3 132 ? 27.595 2.420 6.818 1.00 88.24 132 ALA H N 1
ATOM 18452 C CA . ALA C 3 132 ? 27.165 1.294 7.675 1.00 91.27 132 ALA H CA 1
ATOM 18453 C C . ALA C 3 132 ? 25.818 1.543 8.399 1.00 93.80 132 ALA H C 1
ATOM 18454 O O . ALA C 3 132 ? 25.472 2.705 8.631 1.00 85.42 132 ALA H O 1
ATOM 18461 N N . PRO C 3 133 ? 25.094 0.468 8.771 1.00 93.15 133 PRO H N 1
ATOM 18462 C CA . PRO C 3 133 ? 23.809 0.563 9.478 1.00 91.27 133 PRO H CA 1
ATOM 18463 C C . PRO C 3 133 ? 24.015 0.693 10.994 1.00 103.51 133 PRO H C 1
ATOM 18464 O O . PRO C 3 133 ? 25.118 0.939 11.482 1.00 95.71 133 PRO H O 1
ATOM 18475 N N . SER C 3 134 ? 22.918 0.515 11.713 1.00 114.32 134 SER H N 1
ATOM 18476 C CA . SER C 3 134 ? 22.877 0.624 13.175 1.00 112.03 134 SER H CA 1
ATOM 18477 C C . SER C 3 134 ? 21.784 -0.250 13.797 1.00 114.23 134 SER H C 1
ATOM 18478 O O . SER C 3 134 ? 22.050 -1.017 14.733 1.00 102.02 134 SER H O 1
ATOM 18486 N N . SER C 3 135 ? 20.552 -0.131 13.296 1.00 117.29 135 SER H N 1
ATOM 18487 C CA . SER C 3 135 ? 19.399 -0.839 13.863 1.00 110.63 135 SER H CA 1
ATOM 18488 C C . SER C 3 135 ? 19.103 -2.136 13.116 1.00 97.01 135 SER H C 1
ATOM 18489 O O . SER C 3 135 ? 18.011 -2.310 12.567 1.00 90.12 135 SER H O 1
ATOM 18497 N N . ALA C 3 143 ? 18.217 -2.194 7.313 1.00 76.56 143 ALA H N 1
ATOM 18498 C CA . ALA C 3 143 ? 18.514 -3.341 6.457 1.00 85.59 143 ALA H CA 1
ATOM 18499 C C . ALA C 3 143 ? 19.292 -2.914 5.198 1.00 93.57 143 ALA H C 1
ATOM 18500 O O . ALA C 3 143 ? 19.257 -3.616 4.188 1.00 94.54 143 ALA H O 1
ATOM 18506 N N . ALA C 3 144 ? 20.009 -1.785 5.259 1.00 91.07 144 ALA H N 1
ATOM 18507 C CA . ALA C 3 144 ? 20.618 -1.187 4.071 1.00 84.93 144 ALA H CA 1
ATOM 18508 C C . ALA C 3 144 ? 22.000 -0.630 4.381 1.00 74.32 144 ALA H C 1
ATOM 18509 O O . ALA C 3 144 ? 22.156 0.139 5.335 1.00 70.44 144 ALA H O 1
ATOM 18516 N N . LEU C 3 145 ? 22.990 -0.992 3.552 1.00 79.60 145 LEU H N 1
ATOM 18517 C CA . LEU C 3 145 ? 24.348 -0.463 3.666 1.00 87.20 145 LEU H CA 1
ATOM 18518 C C . LEU C 3 145 ? 24.959 -0.271 2.281 1.00 85.71 145 LEU H C 1
ATOM 18519 O O . LEU C 3 145 ? 24.418 -0.726 1.267 1.00 77.25 145 LEU H O 1
ATOM 18535 N N . GLY C 3 146 ? 26.115 0.384 2.249 1.00 84.24 146 GLY H N 1
ATOM 18536 C CA . GLY C 3 146 ? 26.774 0.635 0.983 1.00 80.61 146 GLY H CA 1
ATOM 18537 C C . GLY C 3 146 ? 28.180 1.167 1.157 1.00 73.68 146 GLY H C 1
ATOM 18538 O O . GLY C 3 146 ? 28.715 1.215 2.263 1.00 74.73 146 GLY H O 1
ATOM 18542 N N . CYS C 3 147 ? 28.772 1.556 0.023 1.00 79.48 147 CYS H N 1
ATOM 18543 C CA . CYS C 3 147 ? 30.062 2.235 -0.049 1.00 76.51 147 CYS H CA 1
ATOM 18544 C C . CYS C 3 147 ? 29.911 3.575 -0.757 1.00 77.67 147 CYS H C 1
ATOM 18545 O O . CYS C 3 147 ? 29.048 3.744 -1.626 1.00 73.38 147 CYS H O 1
ATOM 18552 N N . LEU C 3 148 ? 30.770 4.522 -0.383 1.00 75.31 148 LEU H N 1
ATOM 18553 C CA . LEU C 3 148 ? 30.869 5.826 -1.031 1.00 64.30 148 LEU H CA 1
ATOM 18554 C C . LEU C 3 148 ? 32.232 5.889 -1.701 1.00 66.01 148 LEU H C 1
ATOM 18555 O O . LEU C 3 148 ? 33.259 5.740 -1.032 1.00 62.88 148 LEU H O 1
ATOM 18571 N N . VAL C 3 149 ? 32.242 6.059 -3.018 1.00 58.33 149 VAL H N 1
ATOM 18572 C CA . VAL C 3 149 ? 33.470 6.071 -3.802 1.00 56.39 149 VAL H CA 1
ATOM 18573 C C . VAL C 3 149 ? 33.676 7.503 -4.256 1.00 55.54 149 VAL H C 1
ATOM 18574 O O . VAL C 3 149 ? 32.975 7.985 -5.155 1.00 56.57 149 VAL H O 1
ATOM 18587 N N . LYS C 3 150 ? 34.630 8.189 -3.638 1.00 54.31 150 LYS H N 1
ATOM 18588 C CA . LYS C 3 150 ? 34.699 9.640 -3.703 1.00 56.89 150 LYS H CA 1
ATOM 18589 C C . LYS C 3 150 ? 35.995 10.130 -4.331 1.00 52.61 150 LYS H C 1
ATOM 18590 O O . LYS C 3 150 ? 37.071 9.594 -4.059 1.00 50.85 150 LYS H O 1
ATOM 18609 N N . ASP C 3 151 ? 35.882 11.189 -5.142 1.00 44.70 151 ASP H N 1
ATOM 18610 C CA . ASP C 3 151 ? 37.023 11.996 -5.569 1.00 44.10 151 ASP H CA 1
ATOM 18611 C C . ASP C 3 151 ? 37.946 11.296 -6.553 1.00 50.99 151 ASP H C 1
ATOM 18612 O O . ASP C 3 151 ? 39.150 11.189 -6.294 1.00 48.15 151 ASP H O 1
ATOM 18621 N N . TYR C 3 152 ? 37.419 10.871 -7.703 1.00 45.36 152 TYR H N 1
ATOM 18622 C CA . TYR C 3 152 ? 38.248 10.257 -8.724 1.00 42.27 152 TYR H CA 1
ATOM 18623 C C . TYR C 3 152 ? 38.101 10.964 -10.066 1.00 40.64 152 TYR H C 1
ATOM 18624 O O . TYR C 3 152 ? 37.146 11.702 -10.321 1.00 41.53 152 TYR H O 1
ATOM 18642 N N . PHE C 3 153 ? 39.074 10.710 -10.928 1.00 42.58 153 PHE H N 1
ATOM 18643 C CA . PHE C 3 153 ? 39.054 11.242 -12.281 1.00 40.45 153 PHE H CA 1
ATOM 18644 C C . PHE C 3 153 ? 40.015 10.440 -13.149 1.00 47.52 153 PHE H C 1
ATOM 18645 O O . PHE C 3 153 ? 41.124 10.125 -12.712 1.00 39.71 153 PHE H O 1
ATOM 18662 N N . PRO C 3 154 ? 39.609 10.095 -14.380 1.00 41.90 154 PRO H N 1
ATOM 18663 C CA . PRO C 3 154 ? 38.295 10.338 -14.992 1.00 49.24 154 PRO H CA 1
ATOM 18664 C C . PRO C 3 154 ? 37.325 9.194 -14.691 1.00 46.49 154 PRO H C 1
ATOM 18665 O O . PRO C 3 154 ? 37.626 8.262 -13.942 1.00 40.70 154 PRO H O 1
ATOM 18676 N N . GLU C 3 155 ? 36.135 9.267 -15.247 1.00 37.86 155 GLU H N 1
ATOM 18677 C CA . GLU C 3 155 ? 35.263 8.121 -15.249 1.00 44.61 155 GLU H CA 1
ATOM 18678 C C . GLU C 3 155 ? 35.938 7.044 -16.083 1.00 38.59 155 GLU H C 1
ATOM 18679 O O . GLU C 3 155 ? 36.871 7.330 -16.833 1.00 45.41 155 GLU H O 1
ATOM 18691 N N . PRO C 3 156 ? 35.492 5.784 -15.940 1.00 37.59 156 PRO H N 1
ATOM 18692 C CA . PRO C 3 156 ? 34.543 5.237 -14.983 1.00 43.13 156 PRO H CA 1
ATOM 18693 C C . PRO C 3 156 ? 35.206 4.572 -13.762 1.00 53.74 156 PRO H C 1
ATOM 18694 O O . PRO C 3 156 ? 36.422 4.403 -13.678 1.00 38.70 156 PRO H O 1
ATOM 18705 N N . VAL C 3 157 ? 34.360 4.167 -12.827 1.00 57.47 157 VAL H N 1
ATOM 18706 C CA . VAL C 3 157 ? 34.742 3.295 -11.729 1.00 58.67 157 VAL H CA 1
ATOM 18707 C C . VAL C 3 157 ? 33.644 2.245 -11.602 1.00 63.13 157 VAL H C 1
ATOM 18708 O O . VAL C 3 157 ? 32.454 2.581 -11.625 1.00 58.29 157 VAL H O 1
ATOM 18721 N N . THR C 3 158 ? 34.034 0.977 -11.521 1.00 68.05 158 THR H N 1
ATOM 18722 C CA . THR C 3 158 ? 33.085 -0.115 -11.350 1.00 65.76 158 THR H CA 1
ATOM 18723 C C . THR C 3 158 ? 33.013 -0.550 -9.893 1.00 59.20 158 THR H C 1
ATOM 18724 O O . THR C 3 158 ? 33.937 -0.339 -9.111 1.00 61.49 158 THR H O 1
ATOM 18735 N N . VAL C 3 159 ? 31.879 -1.152 -9.536 1.00 61.93 159 VAL H N 1
ATOM 18736 C CA . VAL C 3 159 ? 31.600 -1.565 -8.167 1.00 60.95 159 VAL H CA 1
ATOM 18737 C C . VAL C 3 159 ? 30.848 -2.885 -8.220 1.00 68.70 159 VAL H C 1
ATOM 18738 O O . VAL C 3 159 ? 29.762 -2.963 -8.813 1.00 66.23 159 VAL H O 1
ATOM 18751 N N . SER C 3 160 ? 31.434 -3.918 -7.622 1.00 67.30 160 SER H N 1
ATOM 18752 C CA . SER C 3 160 ? 30.753 -5.158 -7.286 1.00 72.03 160 SER H CA 1
ATOM 18753 C C . SER C 3 160 ? 30.663 -5.285 -5.769 1.00 77.77 160 SER H C 1
ATOM 18754 O O . SER C 3 160 ? 31.247 -4.504 -5.012 1.00 75.29 160 SER H O 1
ATOM 18762 N N . TRP C 3 161 ? 29.902 -6.274 -5.324 1.00 82.31 161 TRP H N 1
ATOM 18763 C CA . TRP C 3 161 ? 29.839 -6.612 -3.912 1.00 85.46 161 TRP H CA 1
ATOM 18764 C C . TRP C 3 161 ? 30.199 -8.082 -3.768 1.00 84.79 161 TRP H C 1
ATOM 18765 O O . TRP C 3 161 ? 29.674 -8.927 -4.503 1.00 78.36 161 TRP H O 1
ATOM 18786 N N . ASN C 3 162 ? 31.118 -8.375 -2.849 1.00 87.29 162 ASN H N 1
ATOM 18787 C CA . ASN C 3 162 ? 31.565 -9.745 -2.594 1.00 87.82 162 ASN H CA 1
ATOM 18788 C C . ASN C 3 162 ? 32.028 -10.404 -3.889 1.00 88.23 162 ASN H C 1
ATOM 18789 O O . ASN C 3 162 ? 31.626 -11.518 -4.235 1.00 77.15 162 ASN H O 1
ATOM 18800 N N . SER C 3 163 ? 32.879 -9.681 -4.614 1.00 84.37 163 SER H N 1
ATOM 18801 C CA . SER C 3 163 ? 33.462 -10.155 -5.863 1.00 87.67 163 SER H CA 1
ATOM 18802 C C . SER C 3 163 ? 32.392 -10.750 -6.784 1.00 86.06 163 SER H C 1
ATOM 18803 O O . SER C 3 163 ? 32.557 -11.822 -7.372 1.00 82.34 163 SER H O 1
ATOM 18811 N N . GLY C 3 164 ? 31.277 -10.029 -6.911 1.00 83.32 164 GLY H N 1
ATOM 18812 C CA . GLY C 3 164 ? 30.234 -10.401 -7.844 1.00 81.42 164 GLY H CA 1
ATOM 18813 C C . GLY C 3 164 ? 29.345 -11.538 -7.396 1.00 86.86 164 GLY H C 1
ATOM 18814 O O . GLY C 3 164 ? 28.633 -12.117 -8.228 1.00 82.20 164 GLY H O 1
ATOM 18818 N N . ALA C 3 165 ? 29.371 -11.890 -6.112 1.00 89.65 165 ALA H N 1
ATOM 18819 C CA . ALA C 3 165 ? 28.495 -12.930 -5.595 1.00 79.85 165 ALA H CA 1
ATOM 18820 C C . ALA C 3 165 ? 27.145 -12.368 -5.199 1.00 75.12 165 ALA H C 1
ATOM 18821 O O . ALA C 3 165 ? 26.120 -13.026 -5.390 1.00 78.24 165 ALA H O 1
ATOM 18828 N N . LEU C 3 166 ? 27.130 -11.157 -4.650 1.00 73.02 166 LEU H N 1
ATOM 18829 C CA . LEU C 3 166 ? 25.898 -10.480 -4.273 1.00 66.21 166 LEU H CA 1
ATOM 18830 C C . LEU C 3 166 ? 25.537 -9.485 -5.365 1.00 67.82 166 LEU H C 1
ATOM 18831 O O . LEU C 3 166 ? 26.316 -8.575 -5.665 1.00 68.18 166 LEU H O 1
ATOM 18847 N N . THR C 3 167 ? 24.369 -9.684 -5.967 1.00 72.67 167 THR H N 1
ATOM 18848 C CA . THR C 3 167 ? 23.772 -8.772 -6.929 1.00 69.23 167 THR H CA 1
ATOM 18849 C C . THR C 3 167 ? 22.401 -8.301 -6.499 1.00 74.57 167 THR H C 1
ATOM 18850 O O . THR C 3 167 ? 22.027 -7.160 -6.790 1.00 71.59 167 THR H O 1
ATOM 18861 N N . SER C 3 168 ? 21.644 -9.161 -5.823 1.00 65.56 168 SER H N 1
ATOM 18862 C CA . SER C 3 168 ? 20.279 -8.837 -5.463 1.00 69.42 168 SER H CA 1
ATOM 18863 C C . SER C 3 168 ? 20.275 -7.655 -4.506 1.00 70.17 168 SER H C 1
ATOM 18864 O O . SER C 3 168 ? 21.101 -7.573 -3.591 1.00 73.90 168 SER H O 1
ATOM 18872 N N . GLY C 3 169 ? 19.360 -6.716 -4.754 1.00 68.37 169 GLY H N 1
ATOM 18873 C CA . GLY C 3 169 ? 19.211 -5.539 -3.930 1.00 62.39 169 GLY H CA 1
ATOM 18874 C C . GLY C 3 169 ? 20.262 -4.478 -4.135 1.00 60.12 169 GLY H C 1
ATOM 18875 O O . GLY C 3 169 ? 20.203 -3.449 -3.458 1.00 58.73 169 GLY H O 1
ATOM 18879 N N . VAL C 3 170 ? 21.225 -4.692 -5.034 1.00 60.12 170 VAL H N 1
ATOM 18880 C CA . VAL C 3 170 ? 22.288 -3.718 -5.269 1.00 61.38 170 VAL H CA 1
ATOM 18881 C C . VAL C 3 170 ? 21.795 -2.599 -6.174 1.00 67.79 170 VAL H C 1
ATOM 18882 O O . VAL C 3 170 ? 21.093 -2.832 -7.167 1.00 68.24 170 VAL H O 1
ATOM 18895 N N . HIS C 3 171 ? 22.207 -1.378 -5.850 1.00 62.83 171 HIS H N 1
ATOM 18896 C CA . HIS C 3 171 ? 21.968 -0.217 -6.700 1.00 61.06 171 HIS H CA 1
ATOM 18897 C C . HIS C 3 171 ? 23.256 0.578 -6.733 1.00 56.12 171 HIS H C 1
ATOM 18898 O O . HIS C 3 171 ? 23.648 1.143 -5.711 1.00 53.59 171 HIS H O 1
ATOM 18912 N N . THR C 3 172 ? 23.912 0.604 -7.890 1.00 62.20 172 THR H N 1
ATOM 18913 C CA . THR C 3 172 ? 25.074 1.454 -8.110 1.00 49.77 172 THR H CA 1
ATOM 18914 C C . THR C 3 172 ? 24.636 2.694 -8.872 1.00 52.71 172 THR H C 1
ATOM 18915 O O . THR C 3 172 ? 24.086 2.592 -9.971 1.00 55.23 172 THR H O 1
ATOM 18926 N N . PHE C 3 173 ? 24.875 3.806 -8.314 1.00 54.34 173 PHE H N 1
ATOM 18927 C CA . PHE C 3 173 ? 24.333 5.070 -8.784 1.00 53.20 173 PHE H CA 1
ATOM 18928 C C . PHE C 3 173 ? 25.220 5.715 -9.857 1.00 52.84 173 PHE H C 1
ATOM 18929 O O . PHE C 3 173 ? 26.452 5.554 -9.850 1.00 47.24 173 PHE H O 1
ATOM 18946 N N . PRO C 3 174 ? 24.614 6.468 -10.778 1.00 51.09 174 PRO H N 1
ATOM 18947 C CA . PRO C 3 174 ? 25.419 7.308 -11.674 1.00 42.53 174 PRO H CA 1
ATOM 18948 C C . PRO C 3 174 ? 26.362 8.204 -10.886 1.00 41.57 174 PRO H C 1
ATOM 18949 O O . PRO C 3 174 ? 25.978 8.821 -9.888 1.00 49.85 174 PRO H O 1
ATOM 18960 N N . ALA C 3 175 ? 27.593 8.304 -11.370 1.00 43.28 175 ALA H N 1
ATOM 18961 C CA . ALA C 3 175 ? 28.540 9.268 -10.834 1.00 42.03 175 ALA H CA 1
ATOM 18962 C C . ALA C 3 175 ? 27.995 10.684 -10.939 1.00 44.57 175 ALA H C 1
ATOM 18963 O O . ALA C 3 175 ? 27.198 11.020 -11.823 1.00 34.83 175 ALA H O 1
ATOM 18970 N N . VAL C 3 176 ? 28.404 11.510 -10.000 1.00 39.98 176 VAL H N 1
ATOM 18971 C CA . VAL C 3 176 ? 28.106 12.928 -10.044 1.00 45.92 176 VAL H CA 1
ATOM 18972 C C . VAL C 3 176 ? 29.438 13.655 -10.088 1.00 45.88 176 VAL H C 1
ATOM 18973 O O . VAL C 3 176 ? 30.448 13.183 -9.550 1.00 42.51 176 VAL H O 1
ATOM 18986 N N . LEU C 3 177 ? 29.445 14.795 -10.760 1.00 43.01 177 LEU H N 1
ATOM 18987 C CA . LEU C 3 177 ? 30.645 15.603 -10.899 1.00 43.77 177 LEU H CA 1
ATOM 18988 C C . LEU C 3 177 ? 30.583 16.703 -9.847 1.00 41.05 177 LEU H C 1
ATOM 18989 O O . LEU C 3 177 ? 29.618 17.476 -9.806 1.00 45.13 177 LEU H O 1
ATOM 19005 N N . GLN C 3 178 ? 31.574 16.738 -8.963 1.00 48.43 178 GLN H N 1
ATOM 19006 C CA . GLN C 3 178 ? 31.596 17.722 -7.889 1.00 55.02 178 GLN H CA 1
ATOM 19007 C C . GLN C 3 178 ? 32.233 19.021 -8.363 1.00 47.71 178 GLN H C 1
ATOM 19008 O O . GLN C 3 178 ? 32.971 19.054 -9.350 1.00 48.91 178 GLN H O 1
ATOM 19022 N N . SER C 3 179 ? 31.962 20.092 -7.612 1.00 49.45 179 SER H N 1
ATOM 19023 C CA . SER C 3 179 ? 32.524 21.407 -7.904 1.00 48.22 179 SER H CA 1
ATOM 19024 C C . SER C 3 179 ? 34.046 21.396 -8.002 1.00 58.11 179 SER H C 1
ATOM 19025 O O . SER C 3 179 ? 34.630 22.287 -8.627 1.00 61.36 179 SER H O 1
ATOM 19033 N N . SER C 3 180 ? 34.703 20.419 -7.386 1.00 52.70 180 SER H N 1
ATOM 19034 C CA . SER C 3 180 ? 36.146 20.265 -7.482 1.00 48.19 180 SER H CA 1
ATOM 19035 C C . SER C 3 180 ? 36.628 19.733 -8.830 1.00 56.72 180 SER H C 1
ATOM 19036 O O . SER C 3 180 ? 37.838 19.767 -9.081 1.00 53.69 180 SER H O 1
ATOM 19044 N N . GLY C 3 181 ? 35.740 19.198 -9.677 1.00 42.02 181 GLY H N 1
ATOM 19045 C CA . GLY C 3 181 ? 36.167 18.552 -10.907 1.00 36.82 181 GLY H CA 1
ATOM 19046 C C . GLY C 3 181 ? 36.398 17.064 -10.782 1.00 43.75 181 GLY H C 1
ATOM 19047 O O . GLY C 3 181 ? 36.874 16.435 -11.740 1.00 45.61 181 GLY H O 1
ATOM 19051 N N . LEU C 3 182 ? 36.103 16.480 -9.630 1.00 41.84 182 LEU H N 1
ATOM 19052 C CA . LEU C 3 182 ? 36.275 15.053 -9.434 1.00 41.55 182 LEU H CA 1
ATOM 19053 C C . LEU C 3 182 ? 34.913 14.415 -9.284 1.00 35.45 182 LEU H C 1
ATOM 19054 O O . LEU C 3 182 ? 33.960 15.038 -8.801 1.00 35.38 182 LEU H O 1
ATOM 19070 N N . TYR C 3 183 ? 34.843 13.165 -9.703 1.00 33.84 183 TYR H N 1
ATOM 19071 C CA . TYR C 3 183 ? 33.603 12.414 -9.678 1.00 42.38 183 TYR H CA 1
ATOM 19072 C C . TYR C 3 183 ? 33.443 11.682 -8.360 1.00 46.52 183 TYR H C 1
ATOM 19073 O O . TYR C 3 183 ? 34.398 11.465 -7.616 1.00 37.21 183 TYR H O 1
ATOM 19091 N N . SER C 3 184 ? 32.213 11.271 -8.103 1.00 44.17 184 SER H N 1
ATOM 19092 C CA . SER C 3 184 ? 31.895 10.496 -6.922 1.00 52.42 184 SER H CA 1
ATOM 19093 C C . SER C 3 184 ? 30.611 9.748 -7.219 1.00 46.30 184 SER H C 1
ATOM 19094 O O . SER C 3 184 ? 29.661 10.344 -7.726 1.00 44.50 184 SER H O 1
ATOM 19102 N N . LEU C 3 185 ? 30.581 8.455 -6.918 1.00 55.12 185 LEU H N 1
ATOM 19103 C CA . LEU C 3 185 ? 29.334 7.705 -6.941 1.00 64.35 185 LEU H CA 1
ATOM 19104 C C . LEU C 3 185 ? 29.176 6.979 -5.616 1.00 60.80 185 LEU H C 1
ATOM 19105 O O . LEU C 3 185 ? 30.063 6.992 -4.763 1.00 52.81 185 LEU H O 1
ATOM 19121 N N . SER C 3 186 ? 28.041 6.325 -5.449 1.00 63.09 186 SER H N 1
ATOM 19122 C CA . SER C 3 186 ? 27.844 5.475 -4.293 1.00 66.82 186 SER H CA 1
ATOM 19123 C C . SER C 3 186 ? 27.080 4.237 -4.728 1.00 61.09 186 SER H C 1
ATOM 19124 O O . SER C 3 186 ? 26.166 4.323 -5.556 1.00 62.76 186 SER H O 1
ATOM 19132 N N . SER C 3 187 ? 27.505 3.085 -4.214 1.00 65.83 187 SER H N 1
ATOM 19133 C CA . SER C 3 187 ? 26.790 1.829 -4.380 1.00 66.31 187 SER H CA 1
ATOM 19134 C C . SER C 3 187 ? 26.152 1.435 -3.056 1.00 70.79 187 SER H C 1
ATOM 19135 O O . SER C 3 187 ? 26.697 1.696 -1.981 1.00 70.53 187 SER H O 1
ATOM 19143 N N . VAL C 3 188 ? 24.976 0.821 -3.143 1.00 69.00 188 VAL H N 1
ATOM 19144 C CA . VAL C 3 188 ? 24.226 0.401 -1.973 1.00 65.18 188 VAL H CA 1
ATOM 19145 C C . VAL C 3 188 ? 23.561 -0.931 -2.285 1.00 71.46 188 VAL H C 1
ATOM 19146 O O . VAL C 3 188 ? 23.480 -1.363 -3.437 1.00 67.03 188 VAL H O 1
ATOM 19159 N N . VAL C 3 189 ? 23.108 -1.591 -1.221 1.00 76.50 189 VAL H N 1
ATOM 19160 C CA . VAL C 3 189 ? 22.400 -2.856 -1.334 1.00 74.58 189 VAL H CA 1
ATOM 19161 C C . VAL C 3 189 ? 21.604 -3.032 -0.053 1.00 73.94 189 VAL H C 1
ATOM 19162 O O . VAL C 3 189 ? 21.944 -2.465 0.985 1.00 72.49 189 VAL H O 1
ATOM 19175 N N . THR C 3 190 ? 20.506 -3.774 -0.143 1.00 82.84 190 THR H N 1
ATOM 19176 C CA . THR C 3 190 ? 19.655 -4.043 1.006 1.00 85.91 190 THR H CA 1
ATOM 19177 C C . THR C 3 190 ? 19.723 -5.527 1.356 1.00 92.98 190 THR H C 1
ATOM 19178 O O . THR C 3 190 ? 19.649 -6.385 0.463 1.00 79.21 190 THR H O 1
ATOM 19189 N N . VAL C 3 191 ? 19.926 -5.804 2.650 1.00 99.05 191 VAL H N 1
ATOM 19190 C CA . VAL C 3 191 ? 19.839 -7.122 3.288 1.00 97.78 191 VAL H CA 1
ATOM 19191 C C . VAL C 3 191 ? 19.583 -6.882 4.777 1.00 101.20 191 VAL H C 1
ATOM 19192 O O . VAL C 3 191 ? 20.223 -5.989 5.352 1.00 100.09 191 VAL H O 1
ATOM 19205 N N . PRO C 3 192 ? 18.668 -7.597 5.445 1.00 106.58 192 PRO H N 1
ATOM 19206 C CA . PRO C 3 192 ? 18.609 -7.542 6.916 1.00 100.28 192 PRO H CA 1
ATOM 19207 C C . PRO C 3 192 ? 19.519 -8.566 7.589 1.00 95.60 192 PRO H C 1
ATOM 19208 O O . PRO C 3 192 ? 19.925 -9.570 6.996 1.00 98.13 192 PRO H O 1
ATOM 19219 N N . SER C 3 193 ? 19.832 -8.279 8.859 1.00 84.00 193 SER H N 1
ATOM 19220 C CA . SER C 3 193 ? 20.794 -9.046 9.687 1.00 98.15 193 SER H CA 1
ATOM 19221 C C . SER C 3 193 ? 22.002 -9.659 8.926 1.00 82.49 193 SER H C 1
ATOM 19222 O O . SER C 3 193 ? 23.175 -9.557 9.359 1.00 60.87 193 SER H O 1
ATOM 19230 N N . THR C 3 200 ? 30.696 -9.938 6.479 1.00 80.36 200 THR H N 1
ATOM 19231 C CA . THR C 3 200 ? 30.236 -10.746 5.351 1.00 94.54 200 THR H CA 1
ATOM 19232 C C . THR C 3 200 ? 29.754 -9.850 4.185 1.00 97.67 200 THR H C 1
ATOM 19233 O O . THR C 3 200 ? 29.100 -10.340 3.262 1.00 98.84 200 THR H O 1
ATOM 19243 N N . TYR C 3 201 ? 30.102 -8.553 4.215 1.00 94.72 201 TYR H N 1
ATOM 19244 C CA . TYR C 3 201 ? 29.653 -7.583 3.207 1.00 88.74 201 TYR H CA 1
ATOM 19245 C C . TYR C 3 201 ? 30.815 -6.684 2.780 1.00 80.07 201 TYR H C 1
ATOM 19246 O O . TYR C 3 201 ? 31.201 -5.777 3.525 1.00 76.76 201 TYR H O 1
ATOM 19264 N N . ILE C 3 202 ? 31.352 -6.909 1.573 1.00 84.46 202 ILE H N 1
ATOM 19265 C CA . ILE C 3 202 ? 32.425 -6.088 1.003 1.00 93.06 202 ILE H CA 1
ATOM 19266 C C . ILE C 3 202 ? 32.003 -5.545 -0.363 1.00 89.79 202 ILE H C 1
ATOM 19267 O O . ILE C 3 202 ? 31.416 -6.265 -1.180 1.00 84.76 202 ILE H O 1
ATOM 19283 N N . CYS C 3 203 ? 32.348 -4.284 -0.625 1.00 89.60 203 CYS H N 1
ATOM 19284 C CA . CYS C 3 203 ? 32.204 -3.684 -1.947 1.00 83.43 203 CYS H CA 1
ATOM 19285 C C . CYS C 3 203 ? 33.574 -3.630 -2.609 1.00 73.26 203 CYS H C 1
ATOM 19286 O O . CYS C 3 203 ? 34.551 -3.200 -1.992 1.00 61.78 203 CYS H O 1
ATOM 19293 N N . ASN C 3 204 ? 33.637 -4.069 -3.858 1.00 69.33 204 ASN H N 1
ATOM 19294 C CA . ASN C 3 204 ? 34.870 -4.104 -4.626 1.00 67.28 204 ASN H CA 1
ATOM 19295 C C . ASN C 3 204 ? 34.835 -3.017 -5.700 1.00 74.57 204 ASN H C 1
ATOM 19296 O O . ASN C 3 204 ? 34.016 -3.075 -6.627 1.00 62.92 204 ASN H O 1
ATOM 19307 N N . VAL C 3 205 ? 35.735 -2.041 -5.575 1.00 74.18 205 VAL H N 1
ATOM 19308 C CA . VAL C 3 205 ? 35.747 -0.832 -6.395 1.00 62.10 205 VAL H CA 1
ATOM 19309 C C . VAL C 3 205 ? 36.975 -0.871 -7.299 1.00 63.89 205 VAL H C 1
ATOM 19310 O O . VAL C 3 205 ? 38.091 -1.103 -6.827 1.00 59.06 205 VAL H O 1
ATOM 19323 N N . ASN C 3 206 ? 36.774 -0.628 -8.593 1.00 64.84 206 ASN H N 1
ATOM 19324 C CA . ASN C 3 206 ? 37.841 -0.731 -9.585 1.00 64.23 206 ASN H CA 1
ATOM 19325 C C . ASN C 3 206 ? 37.870 0.525 -10.458 1.00 64.66 206 ASN H C 1
ATOM 19326 O O . ASN C 3 206 ? 36.879 0.851 -11.122 1.00 58.54 206 ASN H O 1
ATOM 19337 N N . HIS C 3 207 ? 39.012 1.212 -10.473 1.00 52.30 207 HIS H N 1
ATOM 19338 C CA . HIS C 3 207 ? 39.222 2.422 -11.268 1.00 55.39 207 HIS H CA 1
ATOM 19339 C C . HIS C 3 207 ? 40.434 2.239 -12.175 1.00 46.54 207 HIS H C 1
ATOM 19340 O O . HIS C 3 207 ? 41.528 2.679 -11.815 1.00 57.53 207 HIS H O 1
ATOM 19354 N N . LYS C 3 208 ? 40.222 1.656 -13.360 1.00 53.24 208 LYS H N 1
ATOM 19355 C CA . LYS C 3 208 ? 41.319 1.371 -14.294 1.00 57.29 208 LYS H CA 1
ATOM 19356 C C . LYS C 3 208 ? 42.197 2.575 -14.600 1.00 51.49 208 LYS H C 1
ATOM 19357 O O . LYS C 3 208 ? 43.428 2.429 -14.566 1.00 66.49 208 LYS H O 1
ATOM 19376 N N . PRO C 3 209 ? 41.666 3.755 -14.925 1.00 52.80 209 PRO H N 1
ATOM 19377 C CA . PRO C 3 209 ? 42.545 4.827 -15.414 1.00 53.94 209 PRO H CA 1
ATOM 19378 C C . PRO C 3 209 ? 43.703 5.153 -14.488 1.00 49.93 209 PRO H C 1
ATOM 19379 O O . PRO C 3 209 ? 44.739 5.625 -14.969 1.00 53.63 209 PRO H O 1
ATOM 19390 N N . SER C 3 210 ? 43.561 4.936 -13.177 1.00 50.10 210 SER H N 1
ATOM 19391 C CA . SER C 3 210 ? 44.663 5.112 -12.234 1.00 46.64 210 SER H CA 1
ATOM 19392 C C . SER C 3 210 ? 45.197 3.792 -11.708 1.00 57.31 210 SER H C 1
ATOM 19393 O O . SER C 3 210 ? 46.046 3.799 -10.809 1.00 55.41 210 SER H O 1
ATOM 19401 N N . ASN C 3 211 ? 44.703 2.661 -12.212 1.00 62.42 211 ASN H N 1
ATOM 19402 C CA . ASN C 3 211 ? 45.184 1.351 -11.776 1.00 53.24 211 ASN H CA 1
ATOM 19403 C C . ASN C 3 211 ? 45.019 1.216 -10.265 1.00 53.95 211 ASN H C 1
ATOM 19404 O O . ASN C 3 211 ? 45.974 0.987 -9.527 1.00 56.66 211 ASN H O 1
ATOM 19415 N N . THR C 3 212 ? 43.776 1.390 -9.816 1.00 50.71 212 THR H N 1
ATOM 19416 C CA . THR C 3 212 ? 43.442 1.416 -8.401 1.00 59.82 212 THR H CA 1
ATOM 19417 C C . THR C 3 212 ? 42.344 0.397 -8.148 1.00 61.26 212 THR H C 1
ATOM 19418 O O . THR C 3 212 ? 41.322 0.403 -8.838 1.00 61.74 212 THR H O 1
ATOM 19429 N N . LYS C 3 213 ? 42.567 -0.488 -7.178 1.00 62.16 213 LYS H N 1
ATOM 19430 C CA . LYS C 3 213 ? 41.563 -1.454 -6.758 1.00 66.96 213 LYS H CA 1
ATOM 19431 C C . LYS C 3 213 ? 41.451 -1.394 -5.246 1.00 67.55 213 LYS H C 1
ATOM 19432 O O . LYS C 3 213 ? 42.428 -1.114 -4.546 1.00 76.16 213 LYS H O 1
ATOM 19451 N N . VAL C 3 214 ? 40.245 -1.632 -4.746 1.00 64.28 214 VAL H N 1
ATOM 19452 C CA . VAL C 3 214 ? 39.961 -1.410 -3.337 1.00 65.15 214 VAL H CA 1
ATOM 19453 C C . VAL C 3 214 ? 38.793 -2.292 -2.941 1.00 75.57 214 VAL H C 1
ATOM 19454 O O . VAL C 3 214 ? 37.797 -2.395 -3.662 1.00 76.61 214 VAL H O 1
ATOM 19467 N N . ASP C 3 215 ? 38.921 -2.917 -1.778 1.00 79.25 215 ASP H N 1
ATOM 19468 C CA . ASP C 3 215 ? 37.838 -3.650 -1.148 1.00 76.20 215 ASP H CA 1
ATOM 19469 C C . ASP C 3 215 ? 37.644 -3.076 0.249 1.00 74.52 215 ASP H C 1
ATOM 19470 O O . ASP C 3 215 ? 38.620 -2.703 0.905 1.00 85.51 215 ASP H O 1
ATOM 19479 N N . LYS C 3 216 ? 36.393 -2.954 0.692 1.00 70.56 216 LYS H N 1
ATOM 19480 C CA . LYS C 3 216 ? 36.149 -2.376 2.010 1.00 75.96 216 LYS H CA 1
ATOM 19481 C C . LYS C 3 216 ? 34.956 -3.041 2.680 1.00 80.97 216 LYS H C 1
ATOM 19482 O O . LYS C 3 216 ? 33.898 -3.207 2.064 1.00 84.70 216 LYS H O 1
ATOM 19501 N N . LYS C 3 217 ? 35.137 -3.406 3.949 1.00 81.79 217 LYS H N 1
ATOM 19502 C CA . LYS C 3 217 ? 34.113 -4.080 4.730 1.00 77.52 217 LYS H CA 1
ATOM 19503 C C . LYS C 3 217 ? 33.203 -3.055 5.388 1.00 74.31 217 LYS H C 1
ATOM 19504 O O . LYS C 3 217 ? 33.665 -2.039 5.906 1.00 70.82 217 LYS H O 1
ATOM 19523 N N . VAL C 3 218 ? 31.908 -3.338 5.379 1.00 84.18 218 VAL H N 1
ATOM 19524 C CA . VAL C 3 218 ? 30.901 -2.441 5.936 1.00 92.40 218 VAL H CA 1
ATOM 19525 C C . VAL C 3 218 ? 30.269 -3.122 7.147 1.00 95.13 218 VAL H C 1
ATOM 19526 O O . VAL C 3 218 ? 29.688 -4.210 7.026 1.00 86.40 218 VAL H O 1
ATOM 19539 N N . GLU C 3 219 ? 30.397 -2.485 8.312 1.00 99.94 219 GLU H N 1
ATOM 19540 C CA . GLU C 3 219 ? 29.739 -2.918 9.538 1.00 94.72 219 GLU H CA 1
ATOM 19541 C C . GLU C 3 219 ? 29.608 -1.715 10.465 1.00 101.67 219 GLU H C 1
ATOM 19542 O O . GLU C 3 219 ? 30.333 -0.720 10.310 1.00 101.52 219 GLU H O 1
ATOM 19554 N N . PRO C 3 220 ? 28.712 -1.781 11.458 1.00 96.58 220 PRO H N 1
ATOM 19555 C CA . PRO C 3 220 ? 28.655 -0.685 12.438 1.00 101.07 220 PRO H CA 1
ATOM 19556 C C . PRO C 3 220 ? 29.931 -0.608 13.283 1.00 93.26 220 PRO H C 1
ATOM 19557 O O . PRO C 3 220 ? 29.953 0.033 14.335 1.00 86.37 220 PRO H O 1
#

GO terms:
  GO:0047879 erythronolide synthase activity (F, IDA)
  GO:0031177 phosphopantetheine binding (F, TAS)
  GO:0033068 macrolide biosynthetic process (P, IMP)

InterPro domains:
  IPR001227 Acyl transferase domain superfamily [G3DSA:3.40.366.10] (560-864)
  IPR001227 Acyl transferase domain superfamily [G3DSA:3.40.366.10] (2014-2316)
  IPR006162 Phosphopantetheine attachment site [PS00012] (1425-1440)
  IPR006162 Phosphopantetheine attachment site [PS00012] (3443-3458)
  IPR009081 Phosphopantetheine binding ACP domain [PF00550] (1400-1466)
  IPR009081 Phosphopantetheine binding ACP domain [PF00550] (3419-3484)
  IPR009081 Phosphopantetheine binding ACP domain [PS50075] (1395-1470)
  IPR009081 Phosphopantetheine binding ACP domain [PS50075] (3413-3488)
  IPR011032 GroES-like superfamily [SSF50129] (2846-2963)
  IPR013154 Alcohol dehydrogenase-like, N-terminal [PF08240] (2850-2927)
  IPR013968 Polyketide synthase-like, ketoreductase domain [PF08659] (1132-1297)
  IPR013968 Polyketide synthase-like, ketoreductase domain [PF08659] (3141-3317)
  IPR014030 Beta-ketoacyl synthase-like, N-terminal domain [PF00109] (31-280)
  IPR014030 Beta-ketoacyl synthase-like, N-terminal domain [PF00109] (1489-1739)
  IPR014031 Beta-ketoacyl synthase, C-terminal domain [PF02801] (288-406)
  IPR014031 Beta-ketoacyl synthase, C-terminal domain [PF02801] (1747-1862)
  IPR014043 Acyl transferase domain [PF00698] (560-880)
  IPR014043 Acyl transferase domain [PF00698] (2015-2331)
  IPR014043 Acyl transferase domain [SM00827] (562-861)
  IPR014043 Acyl transferase domain [SM00827] (2016-2313)

Solvent-accessible surface area: 55828 Å² total

Secondary structure (DSSP, 8-state):
---HHHHHHHHHHHHHHHHHHHHHHHHHHHH--EEEEEEEEEBGGGB-SHHHHHHHHHHT----EEPPSSS---HHHHB-S-TTSTT-BS--EEB--TTTTEE-TTTTT--HHHHHHS-HHHHHHHHHHHHHHHHTT--GGGGTTS-EEEEEEE----TTTTSPP---TT-HHHHHH-HHHHHHHHHHHHT--S-EEEE----HHHHHHHHHHHHHHTTS-SEEEEEEEE--SSSHHHHHHHTTT-B-TT----TTBTT--SB-BB-EEEEEEEEEHHHHHHHT----EEEEEEEEEE--S-SSTT---HHHHHHHHHHHHHHTT--GGG--EEE------TTHHHHHHHHHHHHTSTT--TTSPEEEE-THHHH-B-GGGHHHHHHHHHHHHHHHTEEPPPSS-SSB-TTS-GGG-SEEE-SS-EE---SSSPPEEEEEEE-TTSEEEEEEEEEPPP---S-EEEEEEESSHHHHHHHHHHHHHHHTSSS--HHHHHHHHHHSS---SEEEEEEESSHHHHHHHHHHHHTT---STTEEEEE-S-S---EEEEE--SS---TTTTHHHHHH-HHHHHHHHHHHHHSGGG-SS-HHHHHTT-TT---TT-HHHHHHHHHHHHHHHHHHHHHTT---SEEEE-TTHHHHHHHHTTSS-HHHHHHHHHHHHHHHHHTTTS-EEEE--HHHHHHHHTT-----EE-SSS-EEEEE-HHHHHHHHHHHHTTSS---B-S-SS--SSGGGGGGHHHHHHHHTT------SSEEEETTTTEE--GGG-SHHHHHHHHHS-B-HHHHHHHHHHTT--EEEE-SSS-SSHHHHHHHHHHSSS-TT-EEE-S--SS--SHHHHHHHHHHHHHTT----GGGGSTT--PPP-PPP----EE-----/--EEEEE--EEE-TT--EEEEEEEESS-GGGS-EEEEEE-TTS-EEEEEEE--GGGTS-EEE-TTTTTTEEEEEETTTTEEEEEE-S--GGG-EEEEEEE-SSS--EE---EEEEE--PPPB--EEEEE-----EEEEEEEEEBSS--EEEETTTTB-TT-EEPPPEE-TTS-EEEEEEEE-----EEEEEEGGGTEEEEEE---/----EE--SEEEE-TTS-EEEEEEESS--B-TTS-B-EEEEEE-TTS-EEEEEETTTEEPTTS-TTEEEEEETTEEEEEESS--GGG-EEEEEEE-SSS---B--S-EEEEE----B--EEEEEPPPHHHHTTTEEEEEEEEEEEBSS--EEEE----SSEEEEEPPPPTTT--EEEEEEEEEEHHHHHT---EEEE-TTSSS-EEE--

Foldseek 3Di:
DDDPVRVVVVVVVVVVVVVVVVVVLVCLLQWQKKFFQFKFKFWFPRCTGLVSVVVCQQVVAFRKDFDDDPLFAPLVVADDCDLQDANHFLAGIFGATPFLQWAQQVQLPHDQVLSLLADSLLRVLLVRVQQQLLQQLAALLVQAPAQEEEFEEEDAQCFPVPFDDDDDPPCSNPLRGDQQNSQVVNCVRSNHDHHTDYDYQLVRQLVSVQVQSNCQSVVRGQKYKGFYWDHNSDCVVSNVVSNVQQADSHLAQQFQAQSQRHFREHTMDMITMMHRPVVCVVVVTHGLWIWGFKFKDFQPPDPDQQAAHLVVLLVRVVVRCVSRVHALQLAQEEAELRGRHPRVRQSRVVSCCVGSVPPHDLVGAYEYAYCCNRRTANRSRRQVVSVSLVSSCLNVQKRGAHDNPPPGHPSHDCVSNRYDYCNGMDGRDDDDRWYKYKYWHAGSSGMIMIIIMTGDPDDDQAKAKAKAADADLQLQLVQLVQVLVQLVDPPHDRLQARVSRQRSHHHYFKMKIFIHRHSVSSSVQSNCSNVVHQPDLRMDIFGAPAQAFQEEEEFEADDFDAALFQVQVCVVPPLLVVLQVVLQVLLPVQDDAGLNCRNVVPPPHDHPQQLLNVQSNQLSLLLSLVRVQVVQPFQHQEYEYHQLSLLSRLVSQQFFDSNLSSLLRNLVRVLQNVLFQFKWKKWWQDVVVVVLCVVDQFWAEDLDRTITMDMGGPVVLVVSQVCCVVPDTHIGIDSGRHTWQHCSLVVCLVVQCVSSQPTQTAFGNHFYQYQQVRGTDGSRVCGSVVSVSSRHHHRHNLSNLLVVQLVEGQEYEHSGQADDNQVSSVVSSCPHPGDNLGYGFYAHHNPGNHVSSRVSRVSSRSSHNHDTNSCSSNPPHHHDSGRGRPRDIDGRRRHD/DDKDKDWDAEDADAAFAKDKIKMFMPWWQQDPVGFRQKWKWWDFPPRDIDTAAGRFFHGDPPHDPLWGKHDGTGMIMIMRHGDDQSRFGFMAMDGDPDDDDPDSPSGYGYFHDDDFDFFPKDKDWFDPVVVVVWKTKIKIKGPFGDDDDKDKDDDLDDDFKDKDKDAQDPPSRGIMMMMIGMDTNVVNVVGDWMWIDDPNDPGIDIDHD/DWAWAKDWADEAAAQAKTKIKTFIDDDQLLQWKKFKWWAAVPGDIHTAKIFGHVVVPRDMDGDPVQPPFWDWHADSVRSMIMIIGGRDDQVVFTWMKMATHDPDRPGIHPTDTHGYAPDDADAWDKDWAADDPWKIWIKTDFGDDDDKDKDKPVPPDDAQKDKDDWDQDPVRGIITMIMGTGPDNIKMWMGDPVVRDIDIDDYYD

Organism: Saccharopolyspora erythraea (NCBI:txid1836)

Nearest PDB structures (foldseek):
  6c9u-assembly1_A  TM=1.001E+00  e=0.000E+00  Saccharopolyspora erythraea
  8tpx-assembly1_B  TM=9.618E-01  e=0.000E+00  Saccharopolyspora erythraea
  8tpx-assembly1_A  TM=9.461E-01  e=0.000E+00  Saccharopolyspora erythraea
  2hg4-assembly3_F  TM=9.155E-01  e=0.000E+00  Saccharopolyspora erythraea
  4mz0-assembly1_B  TM=8.950E-01  e=7.547E-88  Moorena producens 3L

B-factor: mean 50.34, std 25.63, range [13.3, 169.17]

Radius of gyration: 46.35 Å; Cα contacts (8 Å, |Δi|>4): 3141; chains: 3; bounding box: 117×100×123 Å

Sequence (1310 aa):
MVTDSEKVAEYLRRRATLDLRAARQRIRRELESDPIAIVSMACRLPGGVNNTPQRLWELLRREGGETLSGFPTDRGWDLARLHHPDPDNPGTSYVDKGGFLDDAAGFDAEFFGVSPREAAAMDPQQRLLLETSWELVENAGIDPHSLRGTATGVFLGVAKFGYGEEDTAAAEDVEGYSVTGVAPAVASGRISYTMGLEGPSISVDTASSSLVALHLAVESLRKGESSMAVVGGAAVMATPGVFVDFSRQRALAADGRSKAFGAGADGFGFSEGVTLVLLERLSEARRNGHEVLAVVRGSALNQDGASNGLSAPSGPAQRRVIRQALESCGLEPGDVDAVEAHGTGTALGDPIEANALLDTYGRDRDADRPLWLGSVKSNIGHTQAAAGVTGLLKVVLALRNGELPATLHVEEPTPHVDWSSGGVALLAGNQPWRRGERTRRAAVSAFGISGTNAHVIVEEAPERDGRPVPLVVSARSTAALRRAQAAQIAELLERPDADLAGVGLGLATTRARHEHRAAVVASTREEAVRGLREIAAGAATADAVVEGVTEVDGRNVVFLFPGQGSQWAGMGAELLSSSPVFAGKIRACDESMAPMQDWKVSDVLRQAPGAPGLDRVDVVQPVLFAVMVSLAELWRSYGVEPAAVVGHSQGEIAAAHVAGALTLEDAAKLVVGRSRLMRSLSGEGGMAAVGEAAVRERLRPWQDVAAVNGPRSVVVSGEPGALRAFSEDCAAEGIRVRDIDVDYASHSPQIERVREELLETTGDIAPRPARVTFHSTVESRSMDGTELDARYWYRNLRETVRFADAVTRLAESGYDAFIEVSPHPVVVQAVEEAVEEADGAEDAVVVGSLHRDGGDLSAFLRSMATAHVSGVDIRWDVALPGAAPFALPTYPFQRKRYWLQPDVVMTQSPLSLPVTPGEPASISCRSSQSLLHSNGYNYLDWYLQKPGQSPQLLIYLGSNRASGVPDRFSGSGSGTDFTLKISRVEAEDVGVYYCMQSLQTPRLTFGPGTKVDIKRTVAAPSVFIFPPSDEQLKSGTASVVCLLNNFYPRGAKVQWKVQSGNSQESVTEQDSKDSTYSLSSTLTLSKADYEKHKACEVTHQGLSSPVTKSFEVQLVQSGGGLVQPGRSLRLSCTASGFTFGDYAMSWVRQAPGKGLEWVGFIRSKAYGGTTEYAASVKGRFTISRDDSKSIAYLQMNSLKTEDTAVYYCTRGGTLFDYWGQGTLVTVSSASTKGPSVFPLAPSSAALGCLVKDYFPEPVTVSWNSGALTSGVHTFPAVLQSSGLYSLSSVVTVPSTYICNVNHKPSNTKVDKKVEP